Protein AF-0000000068816565 (afdb_homodimer)

Radius of gyration: 30.79 Å; Cα contacts (8 Å, |Δi|>4): 2096; chains: 2; bounding box: 56×93×78 Å

pLDDT: mean 92.52, std 12.9, range [24.89, 98.94]

Foldseek 3Di:
DCLQFAQDFPAPPPPPDDDLFFKDFFADPDDFDFAFPLVLLVVLCVVFVQAWAEAEAVVRDIDGSVRLNLLLLLLLLLCVVLPDAAAAEEEEQFFDDVLSVSPLNNCRLNNYAYEQDHNVDALVLVLCSCAQFLHAEYEHEADDDPDGPLVRVCVQQVCQQVADAQQRDDPSRRSYRAYEYDDPDDGHNHHHSVCSSNVGDPVSSVVSVVCSVVHGQQDFHYWYWDQDPVGGTFTFTAGSSLQLRQLCQLLVQQVLQVDAFEEEEQDTLSDLCNSRNNSNVCSNNVHYYYYQDRHHDLVSSLVRCQPVVGQEYEDEQVSLVVNLVVCVVVVDDGAHAEYEYEDDAHALVSVVSSCVRNVYNYYKYFYDDVQLSGGQAIAGPPDDSCQRRSHNHHGTHRKMKFFAAPVRHGHGNSDGGWMKMAGPSGTPARNPCPPVRCVQAPPVRIGTPD/DCLQFAQDQPAPPPPPDDDLFFKDFFADPDDFDFAFPLVLLVVLCVVFVQFWAEAEAVVRDIDGSVRLNLLLLLLLLLCVVLPDAAAAEEEEQFFDDPLSVSPLNNCRLNNYAYEQDHNVDALVLVLCSCAQFLHAEYEHEADDDPDGPLVRVCVQQVCQQVADAQQRDDPSRRSYRAYEYDDPDDGHNHHHSVCSSNVDDPVSSVVSVVCSVVHGQQDFHYWYWDQDPVGGTFTFTAGSSLQLRQLCQLLVQQVLQVDAFEEEEQDTLSDLCNSRNNNNNCSNNVHYYYYQDRHHDLVSSLVCCQPVVGQEYEDEQVSLVVNLVVCVVVVDPGAHAEYEYEDDAHALVSVVSSCVRNVYNYYKYFYDDVQLSGGQAIAGPPDDSCQRRSHNHHGTHRKMKFFAAPVRHGHGNSDGGWIKMAGPSGTPARNPCPPVRCVQAPPVRIGTPD

Nearest PDB structures (foldseek):
  9be3-assembly1_A  TM=8.453E-01  e=1.789E-25  Brevibacillus parabrevis
  9be3-assembly2_B  TM=8.652E-01  e=3.534E-25  Brevibacillus parabrevis
  9be4-assembly1_A  TM=8.388E-01  e=1.379E-24  Brevibacillus parabrevis
  6mg0-assembly2_A  TM=8.405E-01  e=5.383E-24  Brevibacillus parabrevis
  6mfz-assembly1_A  TM=8.220E-01  e=3.281E-24  Brevibacillus parabrevis

Solvent-accessible surface area (backbone atoms only — not comparable to full-atom values): 44744 Å² total; per-residue (Å²): 126,72,39,68,59,66,42,63,68,63,65,78,67,64,71,84,74,80,60,68,45,29,63,49,49,33,44,41,78,65,59,76,59,93,34,30,54,33,54,42,48,51,52,29,23,74,76,38,26,82,42,54,36,38,32,32,59,71,72,72,45,76,36,27,28,48,53,45,54,49,51,11,30,27,30,22,26,17,44,40,74,73,71,48,49,72,65,41,29,34,30,40,36,41,57,47,43,71,66,52,55,39,48,56,45,7,29,41,43,46,35,24,16,38,31,37,33,69,58,82,58,49,44,70,56,47,43,45,55,36,56,64,71,43,24,32,30,35,40,28,40,40,74,54,92,91,40,48,45,62,61,37,48,36,70,56,34,75,63,36,68,78,29,52,57,62,56,47,81,40,86,75,38,68,52,35,27,33,37,30,30,53,48,96,60,86,50,68,30,36,36,38,41,69,53,37,40,61,64,43,52,71,69,46,28,51,47,35,69,71,45,48,76,74,46,59,22,73,39,66,30,41,31,38,70,39,86,40,94,85,68,66,63,41,40,31,25,26,24,21,30,25,36,43,43,47,6,40,53,51,21,50,45,70,48,38,78,75,47,92,42,30,32,34,47,53,52,55,50,56,40,41,63,18,49,20,67,42,50,29,10,26,42,67,55,56,25,21,38,31,31,32,41,49,57,79,46,56,69,43,41,54,48,39,35,45,77,67,58,20,35,31,37,42,32,34,46,68,53,46,54,52,35,40,54,50,35,70,72,63,61,69,89,52,70,28,38,36,36,40,33,28,93,52,84,49,50,56,66,57,49,53,46,42,34,63,67,50,42,35,78,43,67,36,28,41,33,64,39,66,54,34,40,28,65,50,21,27,31,55,80,81,54,49,71,62,53,29,28,75,32,55,27,28,73,28,79,54,27,32,38,36,29,20,43,99,84,64,37,69,30,46,60,59,49,75,32,42,49,32,37,36,46,77,30,46,35,49,37,32,56,94,34,66,67,63,28,47,73,33,35,45,64,79,52,38,33,56,69,106,126,73,39,69,59,66,40,62,67,63,64,78,68,62,76,84,75,80,62,68,44,29,62,48,49,34,45,42,80,64,58,76,59,93,34,30,54,33,54,42,50,51,54,29,23,74,76,36,26,83,42,55,36,37,33,30,60,71,72,71,45,73,36,25,29,48,53,45,53,49,53,12,30,26,30,21,26,18,44,40,75,73,73,49,50,73,65,41,29,34,30,41,36,41,59,47,44,71,65,52,54,38,49,55,46,7,30,41,43,47,35,25,17,39,31,38,34,68,59,78,59,49,45,70,54,47,44,45,56,35,56,62,71,43,25,31,31,35,40,30,41,40,73,54,91,92,40,48,45,60,61,37,48,35,70,56,35,75,61,34,66,78,28,54,57,62,57,44,81,41,85,73,39,69,52,34,27,32,39,30,29,53,48,96,60,86,49,68,30,35,37,40,40,70,54,38,39,61,64,44,53,70,68,47,27,50,47,36,69,71,45,48,77,74,47,56,22,74,39,67,30,41,31,39,70,39,87,41,95,85,68,66,64,42,38,30,24,25,24,20,29,24,38,44,42,47,6,38,55,51,22,50,44,68,46,36,78,76,48,91,41,30,32,34,47,54,52,55,50,56,38,40,63,18,49,20,67,43,48,28,10,27,44,67,53,58,25,23,40,32,32,32,40,51,56,78,46,56,69,43,41,53,50,39,34,44,77,69,57,20,36,29,36,41,34,35,45,69,53,46,56,51,37,40,54,49,36,70,73,64,60,69,89,53,70,28,37,37,37,40,34,27,95,53,85,48,49,54,67,56,49,54,46,41,34,63,66,49,43,35,78,43,67,37,29,40,34,64,40,65,52,33,40,30,64,49,23,26,29,56,79,81,54,50,72,61,52,29,26,76,32,57,28,28,71,27,79,54,27,33,38,35,28,19,43,98,85,64,37,69,30,47,61,60,50,76,32,41,50,31,38,35,47,77,29,47,35,49,36,30,56,93,34,67,66,65,28,47,74,34,34,43,63,79,53,38,32,56,69,107

Structure (mmCIF, N/CA/C/O backbone):
data_AF-0000000068816565-model_v1
#
loop_
_entity.id
_entity.type
_entity.pdbx_description
1 polymer 'Medium-chain acyl-CoA ligase ACSF2, mitochondrial'
#
loop_
_atom_site.group_PDB
_atom_site.id
_atom_site.type_symbol
_atom_site.label_atom_id
_atom_site.label_alt_id
_atom_site.label_comp_id
_atom_site.label_asym_id
_atom_site.label_entity_id
_atom_site.label_seq_id
_atom_site.pdbx_PDB_ins_code
_atom_site.Cartn_x
_atom_site.Cartn_y
_atom_site.Cartn_z
_atom_site.occupancy
_atom_site.B_iso_or_equiv
_atom_site.auth_seq_id
_atom_site.auth_comp_id
_atom_site.auth_asym_id
_atom_site.auth_atom_id
_atom_site.pdbx_PDB_model_num
ATOM 1 N N . MET A 1 1 ? 22 13.539 -1.421 1 24.89 1 MET A N 1
ATOM 2 C CA . MET A 1 1 ? 23.062 13.352 -0.451 1 24.89 1 MET A CA 1
ATOM 3 C C . MET A 1 1 ? 22.641 12.414 0.671 1 24.89 1 MET A C 1
ATOM 5 O O . MET A 1 1 ? 23.391 12.164 1.606 1 24.89 1 MET A O 1
ATOM 9 N N . TYR A 1 2 ? 21.297 12.352 0.834 1 29.38 2 TYR A N 1
ATOM 10 C CA . TYR A 1 2 ? 20.844 11.594 1.995 1 29.38 2 TYR A CA 1
ATOM 11 C C . TYR A 1 2 ? 21.062 10.094 1.785 1 29.38 2 TYR A C 1
ATOM 13 O O . TYR A 1 2 ? 20.531 9.273 2.543 1 29.38 2 TYR A O 1
ATOM 21 N N . CYS A 1 3 ? 21.703 9.789 0.727 1 33.59 3 CYS A N 1
ATOM 22 C CA . CYS A 1 3 ? 21.969 8.398 0.394 1 33.59 3 CYS A CA 1
ATOM 23 C C . CYS A 1 3 ? 22.703 7.695 1.532 1 33.59 3 CYS A C 1
ATOM 25 O O . CYS A 1 3 ? 22.703 6.465 1.604 1 33.59 3 CYS A O 1
ATOM 27 N N . ASN A 1 4 ? 23.516 8.508 2.141 1 32.5 4 ASN A N 1
ATOM 28 C CA . ASN A 1 4 ? 24.453 7.859 3.043 1 32.5 4 ASN A CA 1
ATOM 29 C C . ASN A 1 4 ? 23.781 7.418 4.34 1 32.5 4 ASN A C 1
ATOM 31 O O . ASN A 1 4 ? 24.453 6.984 5.277 1 32.5 4 ASN A O 1
ATOM 35 N N . LEU A 1 5 ? 22.656 7.863 4.523 1 35.34 5 LEU A N 1
ATOM 36 C CA . LEU A 1 5 ? 22.188 7.773 5.902 1 35.34 5 LEU A CA 1
ATOM 37 C C . LEU A 1 5 ? 21.766 6.344 6.246 1 35.34 5 LEU A C 1
ATOM 39 O O . LEU A 1 5 ? 21.672 5.988 7.422 1 35.34 5 LEU A O 1
ATOM 43 N N . ILE A 1 6 ? 21.297 5.531 5.309 1 38.72 6 ILE A N 1
ATOM 44 C CA . ILE A 1 6 ? 20.625 4.363 5.867 1 38.72 6 ILE A CA 1
ATOM 45 C C . ILE A 1 6 ? 21.656 3.25 6.105 1 38.72 6 ILE A C 1
ATOM 47 O O . ILE A 1 6 ? 21.797 2.35 5.277 1 38.72 6 ILE A O 1
ATOM 51 N N . ARG A 1 7 ? 22.859 3.584 6.43 1 38 7 ARG A N 1
ATOM 52 C CA . ARG A 1 7 ? 23.797 2.475 6.547 1 38 7 ARG A CA 1
ATOM 53 C C . ARG A 1 7 ? 23.312 1.462 7.586 1 38 7 ARG A C 1
ATOM 55 O O . ARG A 1 7 ? 23.547 0.26 7.434 1 38 7 ARG A O 1
ATOM 62 N N . ASN A 1 8 ? 22.875 2.039 8.758 1 40.06 8 ASN A N 1
ATOM 63 C CA . ASN A 1 8 ? 22.641 1.065 9.82 1 40.06 8 ASN A CA 1
ATOM 64 C C . ASN A 1 8 ? 21.188 1.037 10.25 1 40.06 8 ASN A C 1
ATOM 66 O O . ASN A 1 8 ? 20.75 1.881 11.031 1 40.06 8 ASN A O 1
ATOM 70 N N . ILE A 1 9 ? 20.453 0.573 9.375 1 41.56 9 ILE A N 1
ATOM 71 C CA . ILE A 1 9 ? 19.094 0.316 9.844 1 41.56 9 ILE A CA 1
ATOM 72 C C . ILE A 1 9 ? 19.109 -0.759 10.93 1 41.56 9 ILE A C 1
ATOM 74 O O . ILE A 1 9 ? 19.547 -1.886 10.688 1 41.56 9 ILE A O 1
ATOM 78 N N . ASN A 1 10 ? 19.141 -0.291 12.172 1 40.81 10 ASN A N 1
ATOM 79 C CA . ASN A 1 10 ? 19.031 -1.269 13.25 1 40.81 10 ASN A CA 1
ATOM 80 C C . ASN A 1 10 ? 17.688 -2.01 13.195 1 40.81 10 ASN A C 1
ATOM 82 O O . ASN A 1 10 ? 16.641 -1.41 13.398 1 40.81 10 ASN A O 1
ATOM 86 N N . THR A 1 11 ? 17.531 -2.965 12.484 1 42.38 11 THR A N 1
ATOM 87 C CA . THR A 1 11 ? 16.344 -3.812 12.406 1 42.38 11 THR A CA 1
ATOM 88 C C . THR A 1 11 ? 16.172 -4.621 13.688 1 42.38 11 THR A C 1
ATOM 90 O O . THR A 1 11 ? 17.078 -5.363 14.086 1 42.38 11 THR A O 1
ATOM 93 N N . SER A 1 12 ? 15.5 -4.051 14.625 1 40.47 12 SER A N 1
ATOM 94 C CA . SER A 1 12 ? 15.117 -5.027 15.641 1 40.47 12 SER A CA 1
ATOM 95 C C . SER A 1 12 ? 14.727 -6.359 15 1 40.47 12 SER A C 1
ATOM 97 O O . SER A 1 12 ? 13.891 -6.398 14.102 1 40.47 12 SER A O 1
ATOM 99 N N . LYS A 1 13 ? 15.555 -7.32 15.07 1 39.81 13 LYS A N 1
ATOM 100 C CA . LYS A 1 13 ? 15.523 -8.664 14.5 1 39.81 13 LYS A CA 1
ATOM 101 C C . LYS A 1 13 ? 14.188 -9.352 14.766 1 39.81 13 LYS A C 1
ATOM 103 O O . LYS A 1 13 ? 13.891 -9.719 15.898 1 39.81 13 LYS A O 1
ATOM 108 N N . SER A 1 14 ? 13.195 -8.82 14.328 1 39.91 14 SER A N 1
ATOM 109 C CA . SER A 1 14 ? 12.305 -9.977 14.367 1 39.91 14 SER A CA 1
ATOM 110 C C . SER A 1 14 ? 12.984 -11.211 13.781 1 39.91 14 SER A C 1
ATOM 112 O O . SER A 1 14 ? 13.43 -11.195 12.633 1 39.91 14 SER A O 1
ATOM 114 N N . LYS A 1 15 ? 13.492 -12.156 14.531 1 47.47 15 LYS A N 1
ATOM 115 C CA . LYS A 1 15 ? 14.352 -13.328 14.43 1 47.47 15 LYS A CA 1
ATOM 116 C C . LYS A 1 15 ? 13.953 -14.203 13.242 1 47.47 15 LYS A C 1
ATOM 118 O O . LYS A 1 15 ? 14.766 -14.984 12.734 1 47.47 15 LYS A O 1
ATOM 123 N N . LYS A 1 16 ? 12.766 -13.984 12.812 1 51.34 16 LYS A N 1
ATOM 124 C CA . LYS A 1 16 ? 12.5 -15.234 12.102 1 51.34 16 LYS A CA 1
ATOM 125 C C . LYS A 1 16 ? 13.031 -15.172 10.672 1 51.34 16 LYS A C 1
ATOM 127 O O . LYS A 1 16 ? 13.352 -16.203 10.078 1 51.34 16 LYS A O 1
ATOM 132 N N . PHE A 1 17 ? 13.062 -13.812 9.977 1 54.78 17 PHE A N 1
ATOM 133 C CA . PHE A 1 17 ? 13.57 -13.875 8.609 1 54.78 17 PHE A CA 1
ATOM 134 C C . PHE A 1 17 ? 14.812 -13.008 8.461 1 54.78 17 PHE A C 1
ATOM 136 O O . PHE A 1 17 ? 14.719 -11.828 8.125 1 54.78 17 PHE A O 1
ATOM 143 N N . SER A 1 18 ? 15.906 -13.43 9.047 1 56.66 18 SER A N 1
ATOM 144 C CA . SER A 1 18 ? 17.141 -12.664 8.992 1 56.66 18 SER A CA 1
ATOM 145 C C . SER A 1 18 ? 17.688 -12.602 7.57 1 56.66 18 SER A C 1
ATOM 147 O O . SER A 1 18 ? 17.734 -13.609 6.871 1 56.66 18 SER A O 1
ATOM 149 N N . SER A 1 19 ? 17.484 -11.453 6.875 1 66.44 19 SER A N 1
ATOM 150 C CA . SER A 1 19 ? 18.078 -11.289 5.551 1 66.44 19 SER A CA 1
ATOM 151 C C . SER A 1 19 ? 19.312 -10.391 5.594 1 66.44 19 SER A C 1
ATOM 153 O O . SER A 1 19 ? 19.391 -9.484 6.426 1 66.44 19 SER A O 1
ATOM 155 N N . THR A 1 20 ? 20.328 -10.82 4.816 1 79.44 20 THR A N 1
ATOM 156 C CA . THR A 1 20 ? 21.516 -10 4.633 1 79.44 20 THR A CA 1
ATOM 157 C C . THR A 1 20 ? 21.219 -8.805 3.734 1 79.44 20 THR A C 1
ATOM 159 O O . THR A 1 20 ? 22 -7.852 3.67 1 79.44 20 THR A O 1
ATOM 162 N N . LEU A 1 21 ? 20 -8.852 3.184 1 85.56 21 LEU A N 1
ATOM 163 C CA . LEU A 1 21 ? 19.625 -7.777 2.271 1 85.56 21 LEU A CA 1
ATOM 164 C C . LEU A 1 21 ? 18.984 -6.621 3.027 1 85.56 21 LEU A C 1
ATOM 166 O O . LEU A 1 21 ? 18.453 -6.812 4.129 1 85.56 21 LEU A O 1
ATOM 170 N N . SER A 1 22 ? 19.078 -5.418 2.42 1 90.38 22 SER A N 1
ATOM 171 C CA . SER A 1 22 ? 18.578 -4.184 3.014 1 90.38 22 SER A CA 1
ATOM 172 C C . SER A 1 22 ? 17.078 -4.035 2.783 1 90.38 22 SER A C 1
ATOM 174 O O . SER A 1 22 ? 16.641 -3.143 2.051 1 90.38 22 SER A O 1
ATOM 176 N N . TYR A 1 23 ? 16.328 -4.832 3.359 1 93.44 23 TYR A N 1
ATOM 177 C CA . TYR A 1 23 ? 14.859 -4.797 3.373 1 93.44 23 TYR A CA 1
ATOM 178 C C . TYR A 1 23 ? 14.328 -4.977 4.789 1 93.44 23 TYR A C 1
ATOM 180 O O . TYR A 1 23 ? 14.828 -5.809 5.547 1 93.44 23 TYR A O 1
ATOM 188 N N . VAL A 1 24 ? 13.344 -4.098 5.148 1 93.5 24 VAL A N 1
ATOM 189 C CA . VAL A 1 24 ? 12.719 -4.211 6.461 1 93.5 24 VAL A CA 1
ATOM 190 C C . VAL A 1 24 ? 11.219 -3.93 6.348 1 93.5 24 VAL A C 1
ATOM 192 O O . VAL A 1 24 ? 10.805 -3.037 5.602 1 93.5 24 VAL A O 1
ATOM 195 N N . HIS A 1 25 ? 10.406 -4.738 6.879 1 94.44 25 HIS A N 1
ATOM 196 C CA . HIS A 1 25 ? 8.984 -4.508 7.121 1 94.44 25 HIS A CA 1
ATOM 197 C C . HIS A 1 25 ? 8.672 -4.516 8.617 1 94.44 25 HIS A C 1
ATOM 199 O O . HIS A 1 25 ? 8.93 -5.508 9.305 1 94.44 25 HIS A O 1
ATOM 205 N N . ASN A 1 26 ? 8.117 -3.371 9.125 1 94.31 26 ASN A N 1
ATOM 206 C CA . ASN A 1 26 ? 7.836 -3.256 10.555 1 94.31 26 ASN A CA 1
ATOM 207 C C . ASN A 1 26 ? 6.336 -3.26 10.836 1 94.31 26 ASN A C 1
ATOM 209 O O . ASN A 1 26 ? 5.758 -2.225 11.172 1 94.31 26 ASN A O 1
ATOM 213 N N . PRO A 1 27 ? 5.738 -4.434 10.773 1 93.44 27 PRO A N 1
ATOM 214 C CA . PRO A 1 27 ? 4.324 -4.508 11.141 1 93.44 27 PRO A CA 1
ATOM 215 C C . PRO A 1 27 ? 4.105 -4.551 12.656 1 93.44 27 PRO A C 1
ATOM 217 O O . PRO A 1 27 ? 4.934 -5.098 13.383 1 93.44 27 PRO A O 1
ATOM 220 N N . VAL A 1 28 ? 3.104 -3.885 13.117 1 92.88 28 VAL A N 1
ATOM 221 C CA . VAL A 1 28 ? 2.717 -3.959 14.523 1 92.88 28 VAL A CA 1
ATOM 222 C C . VAL A 1 28 ? 1.26 -4.402 14.633 1 92.88 28 VAL A C 1
ATOM 224 O O . VAL A 1 28 ? 0.487 -4.262 13.68 1 92.88 28 VAL A O 1
ATOM 227 N N . ASN A 1 29 ? 0.859 -4.953 15.805 1 92.25 29 ASN A N 1
ATOM 228 C CA . ASN A 1 29 ? -0.502 -5.43 16.016 1 92.25 29 ASN A CA 1
ATOM 229 C C . ASN A 1 29 ? -1.449 -4.281 16.359 1 92.25 29 ASN A C 1
ATOM 231 O O . ASN A 1 29 ? -2.285 -4.41 17.266 1 92.25 29 ASN A O 1
ATOM 235 N N . LEU A 1 30 ? -1.29 -3.143 15.922 1 93.81 30 LEU A N 1
ATOM 236 C CA . LEU A 1 30 ? -2.166 -1.983 16.062 1 93.81 30 LEU A CA 1
ATOM 237 C C . LEU A 1 30 ? -2.705 -1.546 14.703 1 93.81 30 LEU A C 1
ATOM 239 O O . LEU A 1 30 ? -1.938 -1.132 13.828 1 93.81 30 LEU A O 1
ATOM 243 N N . PRO A 1 31 ? -3.971 -1.612 14.539 1 95.5 31 PRO A N 1
ATOM 244 C CA . PRO A 1 31 ? -4.543 -1.288 13.227 1 95.5 31 PRO A CA 1
ATOM 245 C C . PRO A 1 31 ? -4.527 0.21 12.93 1 95.5 31 PRO A C 1
ATOM 247 O O . PRO A 1 31 ? -4.52 1.026 13.859 1 95.5 31 PRO A O 1
ATOM 250 N N . LEU A 1 32 ? -4.508 0.566 11.688 1 96.88 32 LEU A N 1
ATOM 251 C CA . LEU A 1 32 ? -4.719 1.939 11.242 1 96.88 32 LEU A CA 1
ATOM 252 C C . LEU A 1 32 ? -6.168 2.365 11.469 1 96.88 32 LEU A C 1
ATOM 254 O O . LEU A 1 32 ? -7.059 1.52 11.57 1 96.88 32 LEU A O 1
ATOM 258 N N . ARG A 1 33 ? -6.387 3.641 11.539 1 95.88 33 ARG A N 1
ATOM 259 C CA . ARG A 1 33 ? -7.723 4.156 11.828 1 95.88 33 ARG A CA 1
ATOM 260 C C . ARG A 1 33 ? -8.266 4.961 10.656 1 95.88 33 ARG A C 1
ATOM 262 O O . ARG A 1 33 ? -7.57 5.82 10.109 1 95.88 33 ARG A O 1
ATOM 269 N N . PRO A 1 34 ? -9.492 4.688 10.273 1 95.88 34 PRO A N 1
ATOM 270 C CA . PRO A 1 34 ? -10.117 5.418 9.172 1 95.88 34 PRO A CA 1
ATOM 271 C C . PRO A 1 34 ? -10.789 6.711 9.625 1 95.88 34 PRO A C 1
ATOM 273 O O . PRO A 1 34 ? -12.016 6.84 9.547 1 95.88 34 PRO A O 1
ATOM 276 N N . LEU A 1 35 ? -10 7.715 9.938 1 97.19 35 LEU A N 1
ATOM 277 C CA . LEU A 1 35 ? -10.516 8.969 10.469 1 97.19 35 LEU A CA 1
ATOM 278 C C . LEU A 1 35 ? -10.047 10.148 9.633 1 97.19 35 LEU A C 1
ATOM 280 O O . LEU A 1 35 ? -8.945 10.125 9.078 1 97.19 35 LEU A O 1
ATOM 284 N N . THR A 1 36 ? -10.906 11.117 9.547 1 98.25 36 THR A N 1
ATOM 285 C CA . THR A 1 36 ? -10.453 12.422 9.078 1 98.25 36 THR A CA 1
ATOM 286 C C . THR A 1 36 ? -9.836 13.227 10.219 1 98.25 36 THR A C 1
ATOM 288 O O . THR A 1 36 ? -10.047 12.914 11.391 1 98.25 36 THR A O 1
ATOM 291 N N . VAL A 1 37 ? -9.133 14.227 9.852 1 98.81 37 VAL A N 1
ATOM 292 C CA . VAL A 1 37 ? -8.57 15.125 10.852 1 98.81 37 VAL A CA 1
ATOM 293 C C . VAL A 1 37 ? -9.695 15.773 11.656 1 98.81 37 VAL A C 1
ATOM 295 O O . VAL A 1 37 ? -9.57 15.977 12.867 1 98.81 37 VAL A O 1
ATOM 298 N N . GLY A 1 38 ? -10.781 16.156 10.984 1 98.75 38 GLY A N 1
ATOM 299 C CA . GLY A 1 38 ? -11.945 16.703 11.664 1 98.75 38 GLY A CA 1
ATOM 300 C C . GLY A 1 38 ? -12.562 15.758 12.664 1 98.75 38 GLY A C 1
ATOM 301 O O . GLY A 1 38 ? -12.938 16.156 13.766 1 98.75 38 GLY A O 1
ATOM 302 N N . GLN A 1 39 ? -12.688 14.5 12.305 1 97.88 39 GLN A N 1
ATOM 303 C CA . GLN A 1 39 ? -13.211 13.484 13.203 1 97.88 39 GLN A CA 1
ATOM 304 C C . GLN A 1 39 ? -12.258 13.234 14.367 1 97.88 39 GLN A C 1
ATOM 306 O O . GLN A 1 39 ? -12.695 12.984 15.492 1 97.88 39 GLN A O 1
ATOM 311 N N . LEU A 1 40 ? -10.984 13.281 14.078 1 98.5 40 LEU A N 1
ATOM 312 C CA . LEU A 1 40 ? -9.992 13.133 15.141 1 98.5 40 LEU A CA 1
ATOM 313 C C . LEU A 1 40 ? -10.125 14.258 16.172 1 98.5 40 LEU A C 1
ATOM 315 O O . LEU A 1 40 ? -10.047 14.016 17.375 1 98.5 40 LEU A O 1
ATOM 319 N N . LEU A 1 41 ? -10.266 15.461 15.672 1 98.69 41 LEU A N 1
ATOM 320 C CA . LEU A 1 41 ? -10.484 16.594 16.562 1 98.69 41 LEU A CA 1
ATOM 321 C C . LEU A 1 41 ? -11.711 16.359 17.453 1 98.69 41 LEU A C 1
ATOM 323 O O . LEU A 1 41 ? -11.672 16.625 18.656 1 98.69 41 LEU A O 1
ATOM 327 N N . GLU A 1 42 ? -12.75 15.906 16.875 1 97.94 42 GLU A N 1
ATOM 328 C CA . GLU A 1 42 ? -13.961 15.609 17.625 1 97.94 42 GLU A CA 1
ATOM 329 C C . GLU A 1 42 ? -13.703 14.547 18.688 1 97.94 42 GLU A C 1
ATOM 331 O O . GLU A 1 42 ? -14.156 14.68 19.828 1 97.94 42 GLU A O 1
ATOM 336 N N . GLU A 1 43 ? -13.023 13.508 18.312 1 96.94 43 GLU A N 1
ATOM 337 C CA . GLU A 1 43 ? -12.672 12.453 19.266 1 96.94 43 GLU A CA 1
ATOM 338 C C . GLU A 1 43 ? -11.859 13.008 20.422 1 96.94 43 GLU A C 1
ATOM 340 O O . GLU A 1 43 ? -12.117 12.672 21.578 1 96.94 43 GLU A O 1
ATOM 345 N N . THR A 1 44 ? -10.906 13.836 20.109 1 98 44 THR A N 1
ATOM 346 C CA . THR A 1 44 ? -10.055 14.438 21.125 1 98 44 THR A CA 1
ATOM 347 C C . THR A 1 44 ? -10.875 15.344 22.047 1 98 44 THR A C 1
ATOM 349 O O . THR A 1 44 ? -10.688 15.336 23.266 1 98 44 THR A O 1
ATOM 352 N N . CYS A 1 45 ? -11.727 16.094 21.484 1 97.44 45 CYS A N 1
ATOM 353 C CA . CYS A 1 45 ? -12.594 16.969 22.25 1 97.44 45 CYS A CA 1
ATOM 354 C C . CYS A 1 45 ? -13.469 16.172 23.203 1 97.44 45 CYS A C 1
ATOM 356 O O . CYS A 1 45 ? -13.656 16.562 24.359 1 97.44 45 CYS A O 1
ATOM 358 N N . ASN A 1 46 ? -14.008 15.062 22.766 1 96.81 46 ASN A N 1
ATOM 359 C CA . ASN A 1 46 ? -14.859 14.219 23.594 1 96.81 46 ASN A CA 1
ATOM 360 C C . ASN A 1 46 ? -14.094 13.664 24.797 1 96.81 46 ASN A C 1
ATOM 362 O O . ASN A 1 46 ? -14.656 13.516 25.891 1 96.81 46 ASN A O 1
ATOM 366 N N . LYS A 1 47 ? -12.875 13.43 24.625 1 96 47 LYS A N 1
ATOM 367 C CA . LYS A 1 47 ? -12.055 12.812 25.672 1 96 47 LYS A CA 1
ATOM 368 C C . LYS A 1 47 ? -11.414 13.875 26.562 1 96 47 LYS A C 1
ATOM 370 O O . LYS A 1 47 ? -11.281 13.68 27.781 1 96 47 LYS A O 1
ATOM 375 N N . ASN A 1 48 ? -11.008 14.984 25.859 1 95.19 48 ASN A N 1
ATOM 376 C CA . ASN A 1 48 ? -10.18 15.977 26.531 1 95.19 48 ASN A CA 1
ATOM 377 C C . ASN A 1 48 ? -10.711 17.391 26.297 1 95.19 48 ASN A C 1
ATOM 379 O O . ASN A 1 48 ? -9.938 18.328 26.094 1 95.19 48 ASN A O 1
ATOM 383 N N . GLY A 1 49 ? -11.906 17.578 26.328 1 97.12 49 GLY A N 1
ATOM 384 C CA . GLY A 1 49 ? -12.531 18.812 25.906 1 97.12 49 GLY A CA 1
ATOM 385 C C . GLY A 1 49 ? -12.055 20.031 26.688 1 97.12 49 GLY A C 1
ATOM 386 O O . GLY A 1 49 ? -11.875 21.109 26.125 1 97.12 49 GLY A O 1
ATOM 387 N N . ASP A 1 50 ? -11.812 19.922 27.953 1 97.75 50 ASP A N 1
ATOM 388 C CA . ASP A 1 50 ? -11.477 21.047 28.828 1 97.75 50 ASP A CA 1
ATOM 389 C C . ASP A 1 50 ? -9.969 21.266 28.875 1 97.75 50 ASP A C 1
ATOM 391 O O . ASP A 1 50 ? -9.5 22.266 29.406 1 97.75 50 ASP A O 1
ATOM 395 N N . THR A 1 51 ? -9.297 20.344 28.344 1 98.25 51 THR A N 1
ATOM 396 C CA . THR A 1 51 ? -7.848 20.484 28.281 1 98.25 51 THR A CA 1
ATOM 397 C C . THR A 1 51 ? -7.453 21.578 27.281 1 98.25 51 THR A C 1
ATOM 399 O O . THR A 1 51 ? -8.055 21.688 26.203 1 98.25 51 THR A O 1
ATOM 402 N N . VAL A 1 52 ? -6.398 22.391 27.641 1 98.69 52 VAL A N 1
ATOM 403 C CA . VAL A 1 52 ? -5.879 23.391 26.734 1 98.69 52 VAL A CA 1
ATOM 404 C C . VAL A 1 52 ? -5.191 22.719 25.547 1 98.69 52 VAL A C 1
ATOM 406 O O . VAL A 1 52 ? -4.297 21.891 25.734 1 98.69 52 VAL A O 1
ATOM 409 N N . GLY A 1 53 ? -5.641 23.047 24.375 1 98.75 53 GLY A N 1
ATOM 410 C CA . GLY A 1 53 ? -5.062 22.422 23.188 1 98.75 53 GLY A CA 1
ATOM 411 C C . GLY A 1 53 ? -3.959 23.266 22.562 1 98.75 53 GLY A C 1
ATOM 412 O O . GLY A 1 53 ? -3.064 22.719 21.906 1 98.75 53 GLY A O 1
ATOM 413 N N . ILE A 1 54 ? -4.086 24.625 22.734 1 98.88 54 ILE A N 1
ATOM 414 C CA . ILE A 1 54 ? -3.07 25.484 22.125 1 98.88 54 ILE A CA 1
ATOM 415 C C . ILE A 1 54 ? -2.916 26.75 22.938 1 98.88 54 ILE A C 1
ATOM 417 O O . ILE A 1 54 ? -3.902 27.297 23.438 1 98.88 54 ILE A O 1
ATOM 421 N N . ILE A 1 55 ? -1.738 27.156 23.141 1 98.88 55 ILE A N 1
ATOM 422 C CA . ILE A 1 55 ? -1.362 28.406 23.766 1 98.88 55 ILE A CA 1
ATOM 423 C C . ILE A 1 55 ? -0.493 29.234 22.812 1 98.88 55 ILE A C 1
ATOM 425 O O . ILE A 1 55 ? 0.533 28.734 22.328 1 98.88 55 ILE A O 1
ATOM 429 N N . SER A 1 56 ? -0.896 30.391 22.453 1 98.75 56 SER A N 1
ATOM 430 C CA . SER A 1 56 ? -0.037 31.344 21.75 1 98.75 56 SER A CA 1
ATOM 431 C C . SER A 1 56 ? 0.491 32.406 22.688 1 98.75 56 SER A C 1
ATOM 433 O O . SER A 1 56 ? -0.24 33.344 23.047 1 98.75 56 SER A O 1
ATOM 435 N N . CYS A 1 57 ? 1.707 32.344 22.984 1 98.62 57 CYS A N 1
ATOM 436 C CA . CYS A 1 57 ? 2.301 33.281 23.938 1 98.62 57 CYS A CA 1
ATOM 437 C C . CYS A 1 57 ? 2.326 34.688 23.375 1 98.62 57 CYS A C 1
ATOM 439 O O . CYS A 1 57 ? 1.964 35.625 24.078 1 98.62 57 CYS A O 1
ATOM 441 N N . HIS A 1 58 ? 2.688 34.844 22.156 1 97.31 58 HIS A N 1
ATOM 442 C CA . HIS A 1 58 ? 2.863 36.188 21.562 1 97.31 58 HIS A CA 1
ATOM 443 C C . HIS A 1 58 ? 1.517 36.844 21.266 1 97.31 58 HIS A C 1
ATOM 445 O O . HIS A 1 58 ? 1.437 38.062 21.109 1 97.31 58 HIS A O 1
ATOM 451 N N . GLN A 1 59 ? 0.49 36.031 21.188 1 97.38 59 GLN A N 1
ATOM 452 C CA . GLN A 1 59 ? -0.844 36.562 20.984 1 97.38 59 GLN A CA 1
ATOM 453 C C . GLN A 1 59 ? -1.631 36.625 22.281 1 97.38 59 GLN A C 1
ATOM 455 O O . GLN A 1 59 ? -2.771 37.094 22.312 1 97.38 59 GLN A O 1
ATOM 460 N N . ASN A 1 60 ? -1.119 36.156 23.312 1 97.81 60 ASN A N 1
ATOM 461 C CA . ASN A 1 60 ? -1.749 36.094 24.625 1 97.81 60 ASN A CA 1
ATOM 462 C C . ASN A 1 60 ? -3.125 35.438 24.562 1 97.81 60 ASN A C 1
ATOM 464 O O . ASN A 1 60 ? -4.113 36 25.016 1 97.81 60 ASN A O 1
ATOM 468 N N . GLN A 1 61 ? -3.115 34.25 23.969 1 97.88 61 GLN A N 1
ATOM 469 C CA . GLN A 1 61 ? -4.355 33.5 23.797 1 97.88 61 GLN A CA 1
ATOM 470 C C . GLN A 1 61 ? -4.164 32.031 24.172 1 97.88 61 GLN A C 1
ATOM 472 O O . GLN A 1 61 ? -3.088 31.469 23.969 1 97.88 61 GLN A O 1
ATOM 477 N N . LYS A 1 62 ? -5.141 31.453 24.766 1 98.25 62 LYS A N 1
ATOM 478 C CA . LYS A 1 62 ? -5.223 30.031 25.094 1 98.25 62 LYS A CA 1
ATOM 479 C C . LYS A 1 62 ? -6.594 29.453 24.734 1 98.25 62 LYS A C 1
ATOM 481 O O . LYS A 1 62 ? -7.617 30.094 25 1 98.25 62 LYS A O 1
ATOM 486 N N . LEU A 1 63 ? -6.605 28.312 24.141 1 98.75 63 LEU A N 1
ATOM 487 C CA . LEU A 1 63 ? -7.867 27.672 23.766 1 98.75 63 LEU A CA 1
ATOM 488 C C . LEU A 1 63 ? -7.898 26.219 24.219 1 98.75 63 LEU A C 1
ATOM 490 O O . LEU A 1 63 ? -6.922 25.484 24.047 1 98.75 63 LEU A O 1
ATOM 494 N N . THR A 1 64 ? -9.023 25.828 24.844 1 98.81 64 THR A N 1
ATOM 495 C CA . THR A 1 64 ? -9.281 24.422 25.125 1 98.81 64 THR A CA 1
ATOM 496 C C . THR A 1 64 ? -9.711 23.688 23.859 1 98.81 64 THR A C 1
ATOM 498 O O . THR A 1 64 ? -10.055 24.312 22.859 1 98.81 64 THR A O 1
ATOM 501 N N . PHE A 1 65 ? -9.719 22.391 23.906 1 98.81 65 PHE A N 1
ATOM 502 C CA . PHE A 1 65 ? -10.156 21.625 22.75 1 98.81 65 PHE A CA 1
ATOM 503 C C . PHE A 1 65 ? -11.625 21.906 22.438 1 98.81 65 PHE A C 1
ATOM 505 O O . PHE A 1 65 ? -12.023 21.906 21.281 1 98.81 65 PHE A O 1
ATOM 512 N N . ASN A 1 66 ? -12.445 22.156 23.453 1 98.69 66 ASN A N 1
ATOM 513 C CA . ASN A 1 66 ? -13.836 22.547 23.234 1 98.69 66 ASN A CA 1
ATOM 514 C C . ASN A 1 66 ? -13.922 23.859 22.453 1 98.69 66 ASN A C 1
ATOM 516 O O . ASN A 1 66 ? -14.727 23.984 21.531 1 98.69 66 ASN A O 1
ATOM 520 N N . GLU A 1 67 ? -13.117 24.781 22.859 1 98.75 67 GLU A N 1
ATOM 521 C CA . GLU A 1 67 ? -13.109 26.078 22.172 1 98.75 67 GLU A CA 1
ATOM 522 C C . GLU A 1 67 ? -12.547 25.938 20.766 1 98.75 67 GLU A C 1
ATOM 524 O O . GLU A 1 67 ? -13.016 26.609 19.828 1 98.75 67 GLU A O 1
ATOM 529 N N . ILE A 1 68 ? -11.57 25.094 20.609 1 98.81 68 ILE A N 1
ATOM 530 C CA . ILE A 1 68 ? -10.938 24.875 19.312 1 98.81 68 ILE A CA 1
ATOM 531 C C . ILE A 1 68 ? -11.961 24.328 18.328 1 98.81 68 ILE A C 1
ATOM 533 O O . ILE A 1 68 ? -12.117 24.859 17.219 1 98.81 68 ILE A O 1
ATOM 537 N N . ILE A 1 69 ? -12.68 23.297 18.703 1 98.75 69 ILE A N 1
ATOM 538 C CA . ILE A 1 69 ? -13.609 22.672 17.766 1 98.75 69 ILE A CA 1
ATOM 539 C C . ILE A 1 69 ? -14.758 23.641 17.469 1 98.75 69 ILE A C 1
ATOM 541 O O . ILE A 1 69 ? -15.281 23.672 16.344 1 98.75 69 ILE A O 1
ATOM 545 N N . TYR A 1 70 ? -15.164 24.391 18.422 1 98.38 70 TYR A N 1
ATOM 546 C CA . TYR A 1 70 ? -16.219 25.375 18.203 1 98.38 70 TYR A CA 1
ATOM 547 C C . TYR A 1 70 ? -15.789 26.438 17.203 1 98.38 70 TYR A C 1
ATOM 549 O O . TYR A 1 70 ? -16.516 26.75 16.266 1 98.38 70 TYR A O 1
ATOM 557 N N . ARG A 1 71 ? -14.625 27.047 17.406 1 98.56 71 ARG A N 1
ATOM 558 C CA . ARG A 1 71 ? -14.094 28.047 16.484 1 98.56 71 ARG A CA 1
ATOM 559 C C . ARG A 1 71 ? -13.859 27.453 15.094 1 98.56 71 ARG A C 1
ATOM 561 O O . ARG A 1 71 ? -14.055 28.141 14.086 1 98.56 71 ARG A O 1
ATOM 568 N N . ALA A 1 72 ? -13.359 26.219 15.102 1 98.81 72 ALA A N 1
ATOM 569 C CA . ALA A 1 72 ? -13.164 25.547 13.828 1 98.81 72 ALA A CA 1
ATOM 570 C C . ALA A 1 72 ? -14.477 25.391 13.07 1 98.81 72 ALA A C 1
ATOM 572 O O . ALA A 1 72 ? -14.539 25.672 11.867 1 98.81 72 ALA A O 1
ATOM 573 N N . ASP A 1 73 ? -15.539 24.969 13.781 1 98.81 73 ASP A N 1
ATOM 574 C CA . ASP A 1 73 ? -16.844 24.812 13.148 1 98.81 73 ASP A CA 1
ATOM 575 C C . ASP A 1 73 ? -17.422 26.172 12.727 1 98.81 73 ASP A C 1
ATOM 577 O O . ASP A 1 73 ? -18.062 26.266 11.68 1 98.81 73 ASP A O 1
ATOM 581 N N . GLN A 1 74 ? -17.203 27.219 13.516 1 98.75 74 GLN A N 1
ATOM 582 C CA . GLN A 1 74 ? -17.609 28.562 13.141 1 98.75 74 GLN A CA 1
ATOM 583 C C . GLN A 1 74 ? -16.938 29 11.844 1 98.75 74 GLN A C 1
ATOM 585 O O . GLN A 1 74 ? -17.625 29.438 10.914 1 98.75 74 GLN A O 1
ATOM 590 N N . LEU A 1 75 ? -15.648 28.875 11.828 1 98.81 75 LEU A N 1
ATOM 591 C CA . LEU A 1 75 ? -14.906 29.297 10.641 1 98.81 75 LEU A CA 1
ATOM 592 C C . LEU A 1 75 ? -15.289 28.438 9.438 1 98.81 75 LEU A C 1
ATOM 594 O O . LEU A 1 75 ? -15.414 28.953 8.32 1 98.81 75 LEU A O 1
ATOM 598 N N . ALA A 1 76 ? -15.422 27.094 9.633 1 98.88 76 ALA A N 1
ATOM 599 C CA . ALA A 1 76 ? -15.844 26.203 8.562 1 98.88 76 ALA A CA 1
ATOM 600 C C . ALA A 1 76 ? -17.172 26.656 7.961 1 98.88 76 ALA A C 1
ATOM 602 O O . ALA A 1 76 ? -17.312 26.734 6.738 1 98.88 76 ALA A O 1
ATOM 603 N N . ALA A 1 77 ? -18.141 26.953 8.844 1 98.75 77 ALA A N 1
ATOM 604 C CA . ALA A 1 77 ? -19.438 27.438 8.383 1 98.75 77 ALA A CA 1
ATOM 605 C C . ALA A 1 77 ? -19.297 28.766 7.648 1 98.75 77 ALA A C 1
ATOM 607 O O . ALA A 1 77 ? -19.953 29 6.637 1 98.75 77 ALA A O 1
ATOM 608 N N . GLY A 1 78 ? -18.469 29.641 8.203 1 98.69 78 GLY A N 1
ATOM 609 C CA . GLY A 1 78 ? -18.188 30.906 7.539 1 98.69 78 GLY A CA 1
ATOM 610 C C . GLY A 1 78 ? -17.594 30.734 6.16 1 98.69 78 GLY A C 1
ATOM 611 O O . GLY A 1 78 ? -17.969 31.422 5.215 1 98.69 78 GLY A O 1
ATOM 612 N N . LEU A 1 79 ? -16.656 29.828 5.992 1 98.69 79 LEU A N 1
ATOM 613 C CA . LEU A 1 79 ? -16.031 29.547 4.699 1 98.69 79 LEU A CA 1
ATOM 614 C C . LEU A 1 79 ? -17.062 29.016 3.707 1 98.69 79 LEU A C 1
ATOM 616 O O . LEU A 1 79 ? -17.031 29.375 2.525 1 98.69 79 LEU A O 1
ATOM 620 N N . LYS A 1 80 ? -17.891 28.141 4.176 1 98.06 80 LYS A N 1
ATOM 621 C CA . LYS A 1 80 ? -18.953 27.625 3.32 1 98.06 80 LYS A CA 1
ATOM 622 C C . LYS A 1 80 ? -19.875 28.75 2.855 1 98.06 80 LYS A C 1
ATOM 624 O O . LYS A 1 80 ? -20.375 28.719 1.729 1 98.06 80 LYS A O 1
ATOM 629 N N . SER A 1 81 ? -20.141 29.719 3.693 1 96.94 81 SER A N 1
ATOM 630 C CA . SER A 1 81 ? -21.047 30.828 3.389 1 96.94 81 SER A CA 1
ATOM 631 C C . SER A 1 81 ? -20.5 31.688 2.258 1 96.94 81 SER A C 1
ATOM 633 O O . SER A 1 81 ? -21.25 32.406 1.589 1 96.94 81 SER A O 1
ATOM 635 N N . ILE A 1 82 ? -19.203 31.641 2.023 1 96.81 82 ILE A N 1
ATOM 636 C CA . ILE A 1 82 ? -18.625 32.406 0.924 1 96.81 82 ILE A CA 1
ATOM 637 C C . ILE A 1 82 ? -18.281 31.469 -0.235 1 96.81 82 ILE A C 1
ATOM 639 O O . ILE A 1 82 ? -17.266 31.641 -0.907 1 96.81 82 ILE A O 1
ATOM 643 N N . GLU A 1 83 ? -18.922 30.406 -0.292 1 96.44 83 GLU A N 1
ATOM 644 C CA . GLU A 1 83 ? -19.031 29.531 -1.455 1 96.44 83 GLU A CA 1
ATOM 645 C C . GLU A 1 83 ? -17.828 28.609 -1.579 1 96.44 83 GLU A C 1
ATOM 647 O O . GLU A 1 83 ? -17.391 28.297 -2.689 1 96.44 83 GLU A O 1
ATOM 652 N N . LEU A 1 84 ? -17.188 28.344 -0.521 1 98.06 84 LEU A N 1
ATOM 653 C CA . LEU A 1 84 ? -16.219 27.25 -0.51 1 98.06 84 LEU A CA 1
ATOM 654 C C . LEU A 1 84 ? -16.906 25.922 -0.263 1 98.06 84 LEU A C 1
ATOM 656 O O . LEU A 1 84 ? -17.656 25.766 0.706 1 98.06 84 LEU A O 1
ATOM 660 N N . ASN A 1 85 ? -16.641 25.016 -1.115 1 95.94 85 ASN A N 1
ATOM 661 C CA . ASN A 1 85 ? -17.297 23.703 -1.074 1 95.94 85 ASN A CA 1
ATOM 662 C C . ASN A 1 85 ? -16.297 22.578 -0.882 1 95.94 85 ASN A C 1
ATOM 664 O O . ASN A 1 85 ? -15.078 22.812 -0.896 1 95.94 85 ASN A O 1
ATOM 668 N N . TYR A 1 86 ? -16.844 21.375 -0.746 1 96.12 86 TYR A N 1
ATOM 669 C CA . TYR A 1 86 ? -16.031 20.188 -0.534 1 96.12 86 TYR A CA 1
ATOM 670 C C . TYR A 1 86 ? -14.969 20.047 -1.619 1 96.12 86 TYR A C 1
ATOM 672 O O . TYR A 1 86 ? -15.273 20.156 -2.809 1 96.12 86 TYR A O 1
ATOM 680 N N . GLY A 1 87 ? -13.734 19.906 -1.192 1 96.88 87 GLY A N 1
ATOM 681 C CA . GLY A 1 87 ? -12.656 19.656 -2.139 1 96.88 87 GLY A CA 1
ATOM 682 C C . GLY A 1 87 ? -11.953 20.922 -2.596 1 96.88 87 GLY A C 1
ATOM 683 O O . GLY A 1 87 ? -10.859 20.859 -3.162 1 96.88 87 GLY A O 1
ATOM 684 N N . ASP A 1 88 ? -12.57 22.094 -2.369 1 98.69 88 ASP A N 1
ATOM 685 C CA . ASP A 1 88 ? -11.891 23.344 -2.742 1 98.69 88 ASP A CA 1
ATOM 686 C C . ASP A 1 88 ? -10.586 23.5 -1.971 1 98.69 88 ASP A C 1
ATOM 688 O O . ASP A 1 88 ? -10.484 23.094 -0.812 1 98.69 88 ASP A O 1
ATOM 692 N N . ARG A 1 89 ? -9.594 24.062 -2.619 1 98.81 89 ARG A N 1
ATOM 693 C CA . ARG A 1 89 ? -8.281 24.266 -2.012 1 98.81 89 ARG A CA 1
ATOM 694 C C . ARG A 1 89 ? -8.195 25.641 -1.35 1 98.81 89 ARG A C 1
ATOM 696 O O . ARG A 1 89 ? -8.516 26.656 -1.971 1 98.81 89 ARG A O 1
ATOM 703 N N . VAL A 1 90 ? -7.785 25.625 -0.145 1 98.94 90 VAL A N 1
ATOM 704 C CA . VAL A 1 90 ? -7.598 26.844 0.634 1 98.94 90 VAL A CA 1
ATOM 705 C C . VAL A 1 90 ? -6.129 27 1.021 1 98.94 90 VAL A C 1
ATOM 707 O O . VAL A 1 90 ? -5.578 26.141 1.727 1 98.94 90 VAL A O 1
ATOM 710 N N . GLY A 1 91 ? -5.512 28.047 0.526 1 98.88 91 GLY A N 1
ATOM 711 C CA . GLY A 1 91 ? -4.152 28.344 0.946 1 98.88 91 GLY A CA 1
ATOM 712 C C . GLY A 1 91 ? -4.082 29.016 2.309 1 98.88 91 GLY A C 1
ATOM 713 O O . GLY A 1 91 ? -4.859 29.922 2.604 1 98.88 91 GLY A O 1
ATOM 714 N N . ILE A 1 92 ? -3.26 28.5 3.117 1 98.88 92 ILE A N 1
ATOM 715 C CA . ILE A 1 92 ? -2.955 29.172 4.379 1 98.88 92 ILE A CA 1
ATOM 716 C C . ILE A 1 92 ? -1.549 29.766 4.324 1 98.88 92 ILE A C 1
ATOM 718 O O . ILE A 1 92 ? -0.558 29.031 4.348 1 98.88 92 ILE A O 1
ATOM 722 N N . TRP A 1 93 ? -1.503 31.047 4.211 1 98.56 93 TRP A N 1
ATOM 723 C CA . TRP A 1 93 ? -0.271 31.828 4.062 1 98.56 93 TRP A CA 1
ATOM 724 C C . TRP A 1 93 ? -0.073 32.781 5.238 1 98.56 93 TRP A C 1
ATOM 726 O O . TRP A 1 93 ? -0.42 33.938 5.16 1 98.56 93 TRP A O 1
ATOM 736 N N . ALA A 1 94 ? 0.514 32.219 6.281 1 98.5 94 ALA A N 1
ATOM 737 C CA . ALA A 1 94 ? 0.713 32.938 7.539 1 98.5 94 ALA A CA 1
ATOM 738 C C . ALA A 1 94 ? 1.772 32.25 8.398 1 98.5 94 ALA A C 1
ATOM 740 O O . ALA A 1 94 ? 2.062 31.078 8.211 1 98.5 94 ALA A O 1
ATOM 741 N N . PRO A 1 95 ? 2.459 33 9.242 1 98.12 95 PRO A N 1
ATOM 742 C CA . PRO A 1 95 ? 3.354 32.375 10.211 1 98.12 95 PRO A CA 1
ATOM 743 C C . PRO A 1 95 ? 2.6 31.625 11.312 1 98.12 95 PRO A C 1
ATOM 745 O O . PRO A 1 95 ? 1.413 31.328 11.164 1 98.12 95 PRO A O 1
ATOM 748 N N . ASN A 1 96 ? 3.277 31.219 12.406 1 98.56 96 ASN A N 1
ATOM 749 C CA . ASN A 1 96 ? 2.643 30.516 13.508 1 98.56 96 ASN A CA 1
ATOM 750 C C . ASN A 1 96 ? 1.679 31.406 14.281 1 98.56 96 ASN A C 1
ATOM 752 O O . ASN A 1 96 ? 2.1 32.188 15.133 1 98.56 96 ASN A O 1
ATOM 756 N N . LEU A 1 97 ? 0.422 31.25 13.969 1 98.38 97 LEU A N 1
ATOM 757 C CA . LEU A 1 97 ? -0.664 31.969 14.633 1 98.38 97 LEU A CA 1
ATOM 758 C C . LEU A 1 97 ? -1.771 31 15.055 1 98.38 97 LEU A C 1
ATOM 760 O O . LEU A 1 97 ? -1.899 29.922 14.492 1 98.38 97 LEU A O 1
ATOM 764 N N . ILE A 1 98 ? -2.514 31.359 16.016 1 98.19 98 ILE A N 1
ATOM 765 C CA . ILE A 1 98 ? -3.682 30.562 16.391 1 98.19 98 ILE A CA 1
ATOM 766 C C . ILE A 1 98 ? -4.633 30.453 15.203 1 98.19 98 ILE A C 1
ATOM 768 O O . ILE A 1 98 ? -5.273 29.422 15.008 1 98.19 98 ILE A O 1
ATOM 772 N N . GLU A 1 99 ? -4.711 31.547 14.422 1 98.62 99 GLU A N 1
ATOM 773 C CA . GLU A 1 99 ? -5.574 31.562 13.242 1 98.62 99 GLU A CA 1
ATOM 774 C C . GLU A 1 99 ? -5.137 30.516 12.227 1 98.62 99 GLU A C 1
ATOM 776 O O . GLU A 1 99 ? -5.969 29.922 11.531 1 98.62 99 GLU A O 1
ATOM 781 N N . TRP A 1 100 ? -3.822 30.328 12.117 1 98.75 100 TRP A N 1
ATOM 782 C CA . TRP A 1 100 ? -3.324 29.281 11.242 1 98.75 100 TRP A CA 1
ATOM 783 C C . TRP A 1 100 ? -3.861 27.906 11.664 1 98.75 100 TRP A C 1
ATOM 785 O O . TRP A 1 100 ? -4.391 27.156 10.836 1 98.75 100 TRP A O 1
ATOM 795 N N . TYR A 1 101 ? -3.715 27.609 12.93 1 98.81 101 TYR A N 1
ATOM 796 C CA . TYR A 1 101 ? -4.129 26.344 13.516 1 98.81 101 TYR A CA 1
ATOM 797 C C . TYR A 1 101 ? -5.633 26.141 13.367 1 98.81 101 TYR A C 1
ATOM 799 O O . TYR A 1 101 ? -6.086 25.078 12.945 1 98.81 101 TYR A O 1
ATOM 807 N N . ILE A 1 102 ? -6.402 27.156 13.672 1 98.88 102 ILE A N 1
ATOM 808 C CA . ILE A 1 102 ? -7.859 27.062 13.594 1 98.88 102 ILE A CA 1
ATOM 809 C C . ILE A 1 102 ? -8.289 26.906 12.141 1 98.88 102 ILE A C 1
ATOM 811 O O . ILE A 1 102 ? -9.242 26.172 11.844 1 98.88 102 ILE A O 1
ATOM 815 N N . SER A 1 103 ? -7.629 27.609 11.242 1 98.94 103 SER A N 1
ATOM 816 C CA . SER A 1 103 ? -7.93 27.469 9.82 1 98.94 103 SER A CA 1
ATOM 817 C C . SER A 1 103 ? -7.695 26.047 9.344 1 98.94 103 SER A C 1
ATOM 819 O O . SER A 1 103 ? -8.484 25.516 8.562 1 98.94 103 SER A O 1
ATOM 821 N N . PHE A 1 104 ? -6.605 25.469 9.812 1 98.88 104 PHE A N 1
ATOM 822 C CA . PHE A 1 104 ? -6.281 24.078 9.492 1 98.88 104 PHE A CA 1
ATOM 823 C C . PHE A 1 104 ? -7.383 23.141 9.961 1 98.88 104 PHE A C 1
ATOM 825 O O . PHE A 1 104 ? -7.852 22.281 9.203 1 98.88 104 PHE A O 1
ATOM 832 N N . MET A 1 105 ? -7.848 23.359 11.156 1 98.88 105 MET A N 1
ATOM 833 C CA . MET A 1 105 ? -8.922 22.547 11.727 1 98.88 105 MET A CA 1
ATOM 834 C C . MET A 1 105 ? -10.234 22.797 11.008 1 98.88 105 MET A C 1
ATOM 836 O O . MET A 1 105 ? -11 21.859 10.75 1 98.88 105 MET A O 1
ATOM 840 N N . ALA A 1 106 ? -10.492 24.047 10.703 1 98.94 106 ALA A N 1
ATOM 841 C CA . ALA A 1 106 ? -11.742 24.422 10.055 1 98.94 106 ALA A CA 1
ATOM 842 C C . ALA A 1 106 ? -11.852 23.797 8.672 1 98.94 106 ALA A C 1
ATOM 844 O O . ALA A 1 106 ? -12.93 23.328 8.273 1 98.94 106 ALA A O 1
ATOM 845 N N . CYS A 1 107 ? -10.773 23.797 7.949 1 98.88 107 CYS A N 1
ATOM 846 C CA . CYS A 1 107 ? -10.766 23.172 6.629 1 98.88 107 CYS A CA 1
ATOM 847 C C . CYS A 1 107 ? -11.047 21.688 6.727 1 98.88 107 CYS A C 1
ATOM 849 O O . CYS A 1 107 ? -11.773 21.125 5.906 1 98.88 107 CYS A O 1
ATOM 851 N N . ALA A 1 108 ? -10.469 21.062 7.73 1 98.88 108 ALA A N 1
ATOM 852 C CA . ALA A 1 108 ? -10.734 19.641 7.953 1 98.88 108 ALA A CA 1
ATOM 853 C C . ALA A 1 108 ? -12.211 19.391 8.219 1 98.88 108 ALA A C 1
ATOM 855 O O . ALA A 1 108 ? -12.797 18.438 7.691 1 98.88 108 ALA A O 1
ATOM 856 N N . ARG A 1 109 ? -12.82 20.266 9.031 1 98.75 109 ARG A N 1
ATOM 857 C CA . ARG A 1 109 ? -14.211 20.109 9.43 1 98.75 109 ARG A CA 1
ATOM 858 C C . ARG A 1 109 ? -15.156 20.453 8.281 1 98.75 109 ARG A C 1
ATOM 860 O O . ARG A 1 109 ? -16.281 19.938 8.211 1 98.75 109 ARG A O 1
ATOM 867 N N . ALA A 1 110 ? -14.68 21.203 7.312 1 98.62 110 ALA A N 1
ATOM 868 C CA . ALA A 1 110 ? -15.523 21.656 6.207 1 98.62 110 ALA A CA 1
ATOM 869 C C . ALA A 1 110 ? -15.312 20.781 4.969 1 98.62 110 ALA A C 1
ATOM 871 O O . ALA A 1 110 ? -16 20.953 3.965 1 98.62 110 ALA A O 1
ATOM 872 N N . GLY A 1 111 ? -14.344 19.859 4.996 1 98.38 111 GLY A N 1
ATOM 873 C CA . GLY A 1 111 ? -14.039 19.031 3.838 1 98.38 111 GLY A CA 1
ATOM 874 C C . GLY A 1 111 ? -13.242 19.766 2.775 1 98.38 111 GLY A C 1
ATOM 875 O O . GLY A 1 111 ? -13.32 19.438 1.591 1 98.38 111 GLY A O 1
ATOM 876 N N . LEU A 1 112 ? -12.531 20.797 3.158 1 98.81 112 LEU A N 1
ATOM 877 C CA . LEU A 1 112 ? -11.672 21.562 2.26 1 98.81 112 LEU A CA 1
ATOM 878 C C . LEU A 1 112 ? -10.25 21.016 2.277 1 98.81 112 LEU A C 1
ATOM 880 O O . LEU A 1 112 ? -9.859 20.312 3.211 1 98.81 112 LEU A O 1
ATOM 884 N N . THR A 1 113 ? -9.516 21.25 1.249 1 98.75 113 THR A N 1
ATOM 885 C CA . THR A 1 113 ? -8.109 20.875 1.167 1 98.75 113 THR A CA 1
ATOM 886 C C . THR A 1 113 ? -7.199 22.047 1.495 1 98.75 113 THR A C 1
ATOM 888 O O . THR A 1 113 ? -7.324 23.125 0.894 1 98.75 113 THR A O 1
ATOM 891 N N . THR A 1 114 ? -6.309 21.859 2.426 1 98.88 114 THR A N 1
ATOM 892 C CA . THR A 1 114 ? -5.398 22.938 2.811 1 98.88 114 THR A CA 1
ATOM 893 C C . THR A 1 114 ? -4.145 22.922 1.945 1 98.88 114 THR A C 1
ATOM 895 O O . THR A 1 114 ? -3.646 21.844 1.587 1 98.88 114 THR A O 1
ATOM 898 N N . VAL A 1 115 ? -3.701 24.078 1.636 1 98.75 115 VAL A N 1
ATOM 899 C CA . VAL A 1 115 ? -2.404 24.281 0.996 1 98.75 115 VAL A CA 1
ATOM 900 C C . VAL A 1 115 ? -1.505 25.125 1.905 1 98.75 115 VAL A C 1
ATOM 902 O O . VAL A 1 115 ? -1.753 26.312 2.111 1 98.75 115 VAL A O 1
ATOM 905 N N . ALA A 1 116 ? -0.525 24.469 2.441 1 97.94 116 ALA A N 1
ATOM 906 C CA . ALA A 1 116 ? 0.393 25.156 3.34 1 97.94 116 ALA A CA 1
ATOM 907 C C . ALA A 1 116 ? 1.438 25.953 2.555 1 97.94 116 ALA A C 1
ATOM 909 O O . ALA A 1 116 ? 2.189 25.375 1.763 1 97.94 116 ALA A O 1
ATOM 910 N N . ILE A 1 117 ? 1.521 27.234 2.836 1 97.75 117 ILE A N 1
ATOM 911 C CA . ILE A 1 117 ? 2.381 28.109 2.043 1 97.75 117 ILE A CA 1
ATOM 912 C C . ILE A 1 117 ? 3.424 28.766 2.945 1 97.75 117 ILE A C 1
ATOM 914 O O . ILE A 1 117 ? 3.1 29.219 4.039 1 97.75 117 ILE A O 1
ATOM 918 N N . ASN A 1 118 ? 4.652 28.781 2.455 1 96.88 118 ASN A N 1
ATOM 919 C CA . ASN A 1 118 ? 5.734 29.453 3.17 1 96.88 118 ASN A CA 1
ATOM 920 C C . ASN A 1 118 ? 5.434 30.922 3.379 1 96.88 118 ASN A C 1
ATOM 922 O O . ASN A 1 118 ? 5.25 31.672 2.412 1 96.88 118 ASN A O 1
ATOM 926 N N . PRO A 1 119 ? 5.41 31.328 4.586 1 97.44 119 PRO A N 1
ATOM 927 C CA . PRO A 1 119 ? 5.039 32.719 4.867 1 97.44 119 PRO A CA 1
ATOM 928 C C . PRO A 1 119 ? 6.016 33.719 4.262 1 97.44 119 PRO A C 1
ATOM 930 O O . PRO A 1 119 ? 5.699 34.906 4.152 1 97.44 119 PRO A O 1
ATOM 933 N N . LEU A 1 120 ? 7.133 33.281 3.807 1 96.56 120 LEU A N 1
ATOM 934 C CA . LEU A 1 120 ? 8.148 34.219 3.309 1 96.56 120 LEU A CA 1
ATOM 935 C C . LEU A 1 120 ? 8.109 34.281 1.786 1 96.56 120 LEU A C 1
ATOM 937 O O . LEU A 1 120 ? 8.883 35.031 1.18 1 96.56 120 LEU A O 1
ATOM 941 N N . PHE A 1 121 ? 7.227 33.594 1.164 1 95.94 121 PHE A N 1
ATOM 942 C CA . PHE A 1 121 ? 7.121 33.594 -0.29 1 95.94 121 PHE A CA 1
ATOM 943 C C . PHE A 1 121 ? 6.73 35 -0.78 1 95.94 121 PHE A C 1
ATOM 945 O O . PHE A 1 121 ? 5.969 35.688 -0.116 1 95.94 121 PHE A O 1
ATOM 952 N N . GLN A 1 122 ? 7.227 35.344 -1.917 1 96.44 122 GLN A N 1
ATOM 953 C CA . GLN A 1 122 ? 6.93 36.625 -2.564 1 96.44 122 GLN A CA 1
ATOM 954 C C . GLN A 1 122 ? 5.945 36.438 -3.715 1 96.44 122 GLN A C 1
ATOM 956 O O . GLN A 1 122 ? 5.422 35.344 -3.922 1 96.44 122 GLN A O 1
ATOM 961 N N . HIS A 1 123 ? 5.723 37.5 -4.41 1 96 123 HIS A N 1
ATOM 962 C CA . HIS A 1 123 ? 4.605 37.562 -5.348 1 96 123 HIS A CA 1
ATOM 963 C C . HIS A 1 123 ? 4.734 36.469 -6.41 1 96 123 HIS A C 1
ATOM 965 O O . HIS A 1 123 ? 3.74 35.844 -6.781 1 96 123 HIS A O 1
ATOM 971 N N . LYS A 1 124 ? 5.922 36.156 -6.918 1 96 124 LYS A N 1
ATOM 972 C CA . LYS A 1 124 ? 6.082 35.125 -7.961 1 96 124 LYS A CA 1
ATOM 973 C C . LYS A 1 124 ? 5.801 33.75 -7.414 1 96 124 LYS A C 1
ATOM 975 O O . LYS A 1 124 ? 5.152 32.938 -8.078 1 96 124 LYS A O 1
ATOM 980 N N . GLU A 1 125 ? 6.336 33.469 -6.238 1 95.62 125 GLU A N 1
ATOM 981 C CA . GLU A 1 125 ? 6.121 32.188 -5.613 1 95.62 125 GLU A CA 1
ATOM 982 C C . GLU A 1 125 ? 4.652 31.969 -5.254 1 95.62 125 GLU A C 1
ATOM 984 O O . GLU A 1 125 ? 4.105 30.875 -5.445 1 95.62 125 GLU A O 1
ATOM 989 N N . ILE A 1 126 ? 4.035 33.031 -4.805 1 97 126 ILE A N 1
ATOM 990 C CA . ILE A 1 126 ? 2.631 32.938 -4.426 1 97 126 ILE A CA 1
ATOM 991 C C . ILE A 1 126 ? 1.773 32.688 -5.66 1 97 126 ILE A C 1
ATOM 993 O O . ILE A 1 126 ? 0.876 31.828 -5.637 1 97 126 ILE A O 1
ATOM 997 N N . GLU A 1 127 ? 2.057 33.406 -6.695 1 97.81 127 GLU A N 1
ATOM 998 C CA . GLU A 1 127 ? 1.355 33.219 -7.957 1 97.81 127 GLU A CA 1
ATOM 999 C C . GLU A 1 127 ? 1.494 31.766 -8.43 1 97.81 127 GLU A C 1
ATOM 1001 O O . GLU A 1 127 ? 0.519 31.156 -8.875 1 97.81 127 GLU A O 1
ATOM 1006 N N . TYR A 1 128 ? 2.643 31.281 -8.305 1 96.62 128 TYR A N 1
ATOM 1007 C CA . TYR A 1 128 ? 2.906 29.906 -8.695 1 96.62 128 TYR A CA 1
ATOM 1008 C C . TYR A 1 128 ? 2.084 28.922 -7.863 1 96.62 128 TYR A C 1
ATOM 1010 O O . TYR A 1 128 ? 1.442 28.031 -8.406 1 96.62 128 TYR A O 1
ATOM 1018 N N . CYS A 1 129 ? 2.115 29.078 -6.523 1 97.38 129 CYS A N 1
ATOM 1019 C CA . CYS A 1 129 ? 1.395 28.188 -5.629 1 97.38 129 CYS A CA 1
ATOM 1020 C C . CYS A 1 129 ? -0.095 28.172 -5.949 1 97.38 129 CYS A C 1
ATOM 1022 O O . CYS A 1 129 ? -0.714 27.109 -6.008 1 97.38 129 CYS A O 1
ATOM 1024 N N . ILE A 1 130 ? -0.647 29.375 -6.199 1 98.31 130 ILE A N 1
ATOM 1025 C CA . ILE A 1 130 ? -2.072 29.5 -6.484 1 98.31 130 ILE A CA 1
ATOM 1026 C C . ILE A 1 130 ? -2.408 28.734 -7.77 1 98.31 130 ILE A C 1
ATOM 1028 O O . ILE A 1 130 ? -3.357 27.953 -7.805 1 98.31 130 ILE A O 1
ATOM 1032 N N . ASN A 1 131 ? -1.623 28.906 -8.758 1 98.12 131 ASN A N 1
ATOM 1033 C CA . ASN A 1 131 ? -1.912 28.344 -10.07 1 98.12 131 ASN A CA 1
ATOM 1034 C C . ASN A 1 131 ? -1.616 26.844 -10.117 1 98.12 131 ASN A C 1
ATOM 1036 O O . ASN A 1 131 ? -2.318 26.094 -10.789 1 98.12 131 ASN A O 1
ATOM 1040 N N . LYS A 1 132 ? -0.598 26.422 -9.398 1 97.12 132 LYS A N 1
ATOM 1041 C CA . LYS A 1 132 ? -0.177 25.016 -9.43 1 97.12 132 LYS A CA 1
ATOM 1042 C C . LYS A 1 132 ? -1.273 24.109 -8.898 1 97.12 132 LYS A C 1
ATOM 1044 O O . LYS A 1 132 ? -1.489 23.016 -9.43 1 97.12 132 LYS A O 1
ATOM 1049 N N . VAL A 1 133 ? -2.01 24.562 -7.863 1 97.75 133 VAL A N 1
ATOM 1050 C CA . VAL A 1 133 ? -2.938 23.641 -7.227 1 97.75 133 VAL A CA 1
ATOM 1051 C C . VAL A 1 133 ? -4.367 24.156 -7.383 1 97.75 133 VAL A C 1
ATOM 1053 O O . VAL A 1 133 ? -5.324 23.453 -7.035 1 97.75 133 VAL A O 1
ATOM 1056 N N . GLY A 1 134 ? -4.527 25.312 -7.918 1 98.38 134 GLY A N 1
ATOM 1057 C CA . GLY A 1 134 ? -5.852 25.875 -8.102 1 98.38 134 GLY A CA 1
ATOM 1058 C C . GLY A 1 134 ? -6.504 26.297 -6.801 1 98.38 134 GLY A C 1
ATOM 1059 O O . GLY A 1 134 ? -7.621 25.891 -6.488 1 98.38 134 GLY A O 1
ATOM 1060 N N . ILE A 1 135 ? -5.848 27.219 -6.082 1 98.75 135 ILE A N 1
ATOM 1061 C CA . ILE A 1 135 ? -6.359 27.703 -4.809 1 98.75 135 ILE A CA 1
ATOM 1062 C C . ILE A 1 135 ? -7.574 28.609 -5.051 1 98.75 135 ILE A C 1
ATOM 1064 O O . ILE A 1 135 ? -7.535 29.5 -5.902 1 98.75 135 ILE A O 1
ATOM 1068 N N . LYS A 1 136 ? -8.594 28.312 -4.359 1 98.81 136 LYS A N 1
ATOM 1069 C CA . LYS A 1 136 ? -9.82 29.094 -4.535 1 98.81 136 LYS A CA 1
ATOM 1070 C C . LYS A 1 136 ? -9.891 30.234 -3.533 1 98.81 136 LYS A C 1
ATOM 1072 O O . LYS A 1 136 ? -10.438 31.297 -3.838 1 98.81 136 LYS A O 1
ATOM 1077 N N . ALA A 1 137 ? -9.398 30.016 -2.342 1 98.81 137 ALA A N 1
ATOM 1078 C CA . ALA A 1 137 ? -9.336 31.047 -1.31 1 98.81 137 ALA A CA 1
ATOM 1079 C C . ALA A 1 137 ? -8 31.016 -0.577 1 98.81 137 ALA A C 1
ATOM 1081 O O . ALA A 1 137 ? -7.375 29.953 -0.46 1 98.81 137 ALA A O 1
ATOM 1082 N N . MET A 1 138 ? -7.598 32.188 -0.118 1 98.56 138 MET A N 1
ATOM 1083 C CA . MET A 1 138 ? -6.352 32.312 0.633 1 98.56 138 MET A CA 1
ATOM 1084 C C . MET A 1 138 ? -6.594 32.969 1.993 1 98.56 138 MET A C 1
ATOM 1086 O O . MET A 1 138 ? -7.195 34.031 2.078 1 98.56 138 MET A O 1
ATOM 1090 N N . ILE A 1 139 ? -6.227 32.25 3.016 1 98.81 139 ILE A N 1
ATOM 1091 C CA . ILE A 1 139 ? -6.141 32.875 4.34 1 98.81 139 ILE A CA 1
ATOM 1092 C C . ILE A 1 139 ? -4.727 33.406 4.578 1 98.81 139 ILE A C 1
ATOM 1094 O O . ILE A 1 139 ? -3.77 32.625 4.637 1 98.81 139 ILE A O 1
ATOM 1098 N N . SER A 1 140 ? -4.59 34.688 4.719 1 98.19 140 SER A N 1
ATOM 1099 C CA . SER A 1 140 ? -3.273 35.312 4.723 1 98.19 140 SER A CA 1
ATOM 1100 C C . SER A 1 140 ? -3.047 36.125 6 1 98.19 140 SER A C 1
ATOM 1102 O O . SER A 1 140 ? -3.975 36.75 6.523 1 98.19 140 SER A O 1
ATOM 1104 N N . GLY A 1 141 ? -1.779 36.094 6.418 1 96.94 141 GLY A N 1
ATOM 1105 C CA . GLY A 1 141 ? -1.397 37 7.488 1 96.94 141 GLY A CA 1
ATOM 1106 C C . GLY A 1 141 ? -1.428 38.438 7.07 1 96.94 141 GLY A C 1
ATOM 1107 O O . GLY A 1 141 ? -1.91 38.781 5.984 1 96.94 141 GLY A O 1
ATOM 1108 N N . HIS A 1 142 ? -1.002 39.344 7.926 1 94.94 142 HIS A N 1
ATOM 1109 C CA . HIS A 1 142 ? -0.977 40.781 7.645 1 94.94 142 HIS A CA 1
ATOM 1110 C C . HIS A 1 142 ? 0.454 41.281 7.516 1 94.94 142 HIS A C 1
ATOM 1112 O O . HIS A 1 142 ? 0.949 41.5 6.406 1 94.94 142 HIS A O 1
ATOM 1118 N N . ILE A 1 143 ? 1.14 41.312 8.633 1 93.81 143 ILE A N 1
ATOM 1119 C CA . ILE A 1 143 ? 2.541 41.719 8.656 1 93.81 143 ILE A CA 1
ATOM 1120 C C . ILE A 1 143 ? 3.367 40.688 9.422 1 93.81 143 ILE A C 1
ATOM 1122 O O . ILE A 1 143 ? 2.984 40.25 10.516 1 93.81 143 ILE A O 1
ATOM 1126 N N . TYR A 1 144 ? 4.465 40.312 8.852 1 93.31 144 TYR A N 1
ATOM 1127 C CA . TYR A 1 144 ? 5.406 39.375 9.453 1 93.31 144 TYR A CA 1
ATOM 1128 C C . TYR A 1 144 ? 6.832 39.656 8.992 1 93.31 144 TYR A C 1
ATOM 1130 O O . TYR A 1 144 ? 7.156 39.469 7.816 1 93.31 144 TYR A O 1
ATOM 1138 N N . LYS A 1 145 ? 7.609 40.031 9.938 1 92 145 LYS A N 1
ATOM 1139 C CA . LYS A 1 145 ? 8.969 40.469 9.609 1 92 145 LYS A CA 1
ATOM 1140 C C . LYS A 1 145 ? 8.953 41.531 8.508 1 92 145 LYS A C 1
ATOM 1142 O O . LYS A 1 145 ? 8.289 42.562 8.641 1 92 145 LYS A O 1
ATOM 1147 N N . LYS A 1 146 ? 9.586 41.219 7.383 1 90.31 146 LYS A N 1
ATOM 1148 C CA . LYS A 1 146 ? 9.641 42.188 6.297 1 90.31 146 LYS A CA 1
ATOM 1149 C C . LYS A 1 146 ? 8.523 41.969 5.289 1 90.31 146 LYS A C 1
ATOM 1151 O O . LYS A 1 146 ? 8.391 42.719 4.316 1 90.31 146 LYS A O 1
ATOM 1156 N N . GLN A 1 147 ? 7.695 41.094 5.656 1 92.5 147 GLN A N 1
ATOM 1157 C CA . GLN A 1 147 ? 6.629 40.719 4.734 1 92.5 147 GLN A CA 1
ATOM 1158 C C . GLN A 1 147 ? 5.379 41.562 4.969 1 92.5 147 GLN A C 1
ATOM 1160 O O . GLN A 1 147 ? 4.871 41.625 6.09 1 92.5 147 GLN A O 1
ATOM 1165 N N . ASN A 1 148 ? 4.961 42.219 3.955 1 96.56 148 ASN A N 1
ATOM 1166 C CA . ASN A 1 148 ? 3.625 42.781 3.896 1 96.56 148 ASN A CA 1
ATOM 1167 C C . ASN A 1 148 ? 2.721 42.031 2.936 1 96.56 148 ASN A C 1
ATOM 1169 O O . ASN A 1 148 ? 2.738 42.25 1.729 1 96.56 148 ASN A O 1
ATOM 1173 N N . TYR A 1 149 ? 1.911 41.188 3.494 1 97.69 149 TYR A N 1
ATOM 1174 C CA . TYR A 1 149 ? 1.155 40.219 2.701 1 97.69 149 TYR A CA 1
ATOM 1175 C C . TYR A 1 149 ? 0.196 40.906 1.752 1 97.69 149 TYR A C 1
ATOM 1177 O O . TYR A 1 149 ? 0.038 40.5 0.6 1 97.69 149 TYR A O 1
ATOM 1185 N N . TYR A 1 150 ? -0.441 41.969 2.213 1 96.69 150 TYR A N 1
ATOM 1186 C CA . TYR A 1 150 ? -1.4 42.719 1.398 1 96.69 150 TYR A CA 1
ATOM 1187 C C . TYR A 1 150 ? -0.714 43.344 0.202 1 96.69 150 TYR A C 1
ATOM 1189 O O . TYR A 1 150 ? -1.243 43.344 -0.912 1 96.69 150 TYR A O 1
ATOM 1197 N N . GLU A 1 151 ? 0.416 43.906 0.417 1 96.19 151 GLU A N 1
ATOM 1198 C CA . GLU A 1 151 ? 1.172 44.5 -0.669 1 96.19 151 GLU A CA 1
ATOM 1199 C C . GLU A 1 151 ? 1.596 43.469 -1.706 1 96.19 151 GLU A C 1
ATOM 1201 O O . GLU A 1 151 ? 1.547 43.75 -2.91 1 96.19 151 GLU A O 1
ATOM 1206 N N . ILE A 1 152 ? 2.029 42.375 -1.176 1 97.12 152 ILE A N 1
ATOM 1207 C CA . ILE A 1 152 ? 2.449 41.312 -2.066 1 97.12 152 ILE A CA 1
ATOM 1208 C C . ILE A 1 152 ? 1.259 40.812 -2.893 1 97.12 152 ILE A C 1
ATOM 1210 O O . ILE A 1 152 ? 1.382 40.594 -4.098 1 97.12 152 ILE A O 1
ATOM 1214 N N . LEU A 1 153 ? 0.091 40.656 -2.264 1 97 153 LEU A N 1
ATOM 1215 C CA . LEU A 1 153 ? -1.123 40.25 -2.947 1 97 153 LEU A CA 1
ATOM 1216 C C . LEU A 1 153 ? -1.542 41.25 -4.008 1 97 153 LEU A C 1
ATOM 1218 O O . LEU A 1 153 ? -2.047 40.875 -5.066 1 97 153 LEU A O 1
ATOM 1222 N N . ASN A 1 154 ? -1.299 42.531 -3.752 1 96 154 ASN A N 1
ATOM 1223 C CA . ASN A 1 154 ? -1.624 43.562 -4.719 1 96 154 ASN A CA 1
ATOM 1224 C C . ASN A 1 154 ? -0.748 43.469 -5.965 1 96 154 ASN A C 1
ATOM 1226 O O . ASN A 1 154 ? -1.167 43.844 -7.055 1 96 154 ASN A O 1
ATOM 1230 N N . LYS A 1 155 ? 0.404 43 -5.75 1 96.25 155 LYS A N 1
ATOM 1231 C CA . LYS A 1 155 ? 1.283 42.781 -6.895 1 96.25 155 LYS A CA 1
ATOM 1232 C C . LYS A 1 155 ? 0.803 41.594 -7.738 1 96.25 155 LYS A C 1
ATOM 1234 O O . LYS A 1 155 ? 0.931 41.625 -8.961 1 96.25 155 LYS A O 1
ATOM 1239 N N . VAL A 1 156 ? 0.266 40.594 -7.078 1 96.44 156 VAL A N 1
ATOM 1240 C CA . VAL A 1 156 ? -0.24 39.375 -7.75 1 96.44 156 VAL A CA 1
ATOM 1241 C C . VAL A 1 156 ? -1.57 39.719 -8.43 1 96.44 156 VAL A C 1
ATOM 1243 O O . VAL A 1 156 ? -1.833 39.25 -9.539 1 96.44 156 VAL A O 1
ATOM 1246 N N . ILE A 1 157 ? -2.379 40.562 -7.695 1 96.62 157 ILE A N 1
ATOM 1247 C CA . ILE A 1 157 ? -3.709 40.969 -8.141 1 96.62 157 ILE A CA 1
ATOM 1248 C C . ILE A 1 157 ? -3.797 42.469 -8.219 1 96.62 157 ILE A C 1
ATOM 1250 O O . ILE A 1 157 ? -4.371 43.125 -7.336 1 96.62 157 ILE A O 1
ATOM 1254 N N . PRO A 1 158 ? -3.416 43.094 -9.242 1 90.12 158 PRO A N 1
ATOM 1255 C CA . PRO A 1 158 ? -3.35 44.562 -9.336 1 90.12 158 PRO A CA 1
ATOM 1256 C C . PRO A 1 158 ? -4.691 45.219 -9.047 1 90.12 158 PRO A C 1
ATOM 1258 O O . PRO A 1 158 ? -4.727 46.344 -8.531 1 90.12 158 PRO A O 1
ATOM 1261 N N . ASN A 1 159 ? -5.805 44.656 -9.25 1 88.25 159 ASN A N 1
ATOM 1262 C CA . ASN A 1 159 ? -7.102 45.281 -9.023 1 88.25 159 ASN A CA 1
ATOM 1263 C C . ASN A 1 159 ? -7.746 44.781 -7.734 1 88.25 159 ASN A C 1
ATOM 1265 O O . ASN A 1 159 ? -8.969 44.812 -7.594 1 88.25 159 ASN A O 1
ATOM 1269 N N . LEU A 1 160 ? -6.879 44.344 -6.758 1 93.25 160 LEU A N 1
ATOM 1270 C CA . LEU A 1 160 ? -7.422 43.812 -5.52 1 93.25 160 LEU A CA 1
ATOM 1271 C C . LEU A 1 160 ? -8.18 44.875 -4.734 1 93.25 160 LEU A C 1
ATOM 1273 O O . LEU A 1 160 ? -9.266 44.594 -4.219 1 93.25 160 LEU A O 1
ATOM 1277 N N . ILE A 1 161 ? -7.637 46.094 -4.727 1 91.75 161 ILE A N 1
ATOM 1278 C CA . ILE A 1 161 ? -8.156 47.188 -3.916 1 91.75 161 ILE A CA 1
ATOM 1279 C C . ILE A 1 161 ? -9.555 47.562 -4.395 1 91.75 161 ILE A C 1
ATOM 1281 O O . ILE A 1 161 ? -10.383 48.031 -3.609 1 91.75 161 ILE A O 1
ATOM 1285 N N . THR A 1 162 ? -9.875 47.312 -5.637 1 91.75 162 THR A N 1
ATOM 1286 C CA . THR A 1 162 ? -11.148 47.75 -6.199 1 91.75 162 THR A CA 1
ATOM 1287 C C . THR A 1 162 ? -12.133 46.562 -6.281 1 91.75 162 THR A C 1
ATOM 1289 O O . THR A 1 162 ? -13.289 46.75 -6.66 1 91.75 162 THR A O 1
ATOM 1292 N N . ASN A 1 163 ? -11.703 45.406 -5.906 1 90.88 163 ASN A N 1
ATOM 1293 C CA . ASN A 1 163 ? -12.57 44.219 -5.945 1 90.88 163 ASN A CA 1
ATOM 1294 C C . ASN A 1 163 ? -13.453 44.125 -4.707 1 90.88 163 ASN A C 1
ATOM 1296 O O . ASN A 1 163 ? -13.055 44.562 -3.623 1 90.88 163 ASN A O 1
ATOM 1300 N N . GLU A 1 164 ? -14.648 43.594 -4.926 1 93.69 164 GLU A N 1
ATOM 1301 C CA . GLU A 1 164 ? -15.469 43.188 -3.787 1 93.69 164 GLU A CA 1
ATOM 1302 C C . GLU A 1 164 ? -14.953 41.906 -3.16 1 93.69 164 GLU A C 1
ATOM 1304 O O . GLU A 1 164 ? -14.562 40.969 -3.871 1 93.69 164 GLU A O 1
ATOM 1309 N N . PRO A 1 165 ? -14.938 41.938 -1.847 1 95 165 PRO A N 1
ATOM 1310 C CA . PRO A 1 165 ? -14.531 40.688 -1.211 1 95 165 PRO A CA 1
ATOM 1311 C C . PRO A 1 165 ? -15.32 39.5 -1.724 1 95 165 PRO A C 1
ATOM 1313 O O . PRO A 1 165 ? -16.547 39.531 -1.823 1 95 165 PRO A O 1
ATOM 1316 N N . GLY A 1 166 ? -14.578 38.438 -2.123 1 95 166 GLY A N 1
ATOM 1317 C CA . GLY A 1 166 ? -15.219 37.219 -2.578 1 95 166 GLY A CA 1
ATOM 1318 C C . GLY A 1 166 ? -15.477 37.219 -4.074 1 95 166 GLY A C 1
ATOM 1319 O O . GLY A 1 166 ? -16 36.219 -4.605 1 95 166 GLY A O 1
ATOM 1320 N N . LYS A 1 167 ? -15.078 38.188 -4.801 1 95.06 167 LYS A N 1
ATOM 1321 C CA . LYS A 1 167 ? -15.367 38.281 -6.23 1 95.06 167 LYS A CA 1
ATOM 1322 C C . LYS A 1 167 ? -14.102 38.625 -7.02 1 95.06 167 LYS A C 1
ATOM 1324 O O . LYS A 1 167 ? -14.141 39.406 -7.969 1 95.06 167 LYS A O 1
ATOM 1329 N N . ILE A 1 168 ? -13.047 38.125 -6.555 1 95.31 168 ILE A N 1
ATOM 1330 C CA . ILE A 1 168 ? -11.781 38.375 -7.238 1 95.31 168 ILE A CA 1
ATOM 1331 C C . ILE A 1 168 ? -11.812 37.719 -8.625 1 95.31 168 ILE A C 1
ATOM 1333 O O . ILE A 1 168 ? -12.18 36.562 -8.773 1 95.31 168 ILE A O 1
ATOM 1337 N N . LYS A 1 169 ? -11.547 38.438 -9.641 1 93.38 169 LYS A N 1
ATOM 1338 C CA . LYS A 1 169 ? -11.336 38 -11.016 1 93.38 169 LYS A CA 1
ATOM 1339 C C . LYS A 1 169 ? -10.023 38.531 -11.578 1 93.38 169 LYS A C 1
ATOM 1341 O O . LYS A 1 169 ? -9.883 39.75 -11.789 1 93.38 169 LYS A O 1
ATOM 1346 N N . ASN A 1 170 ? -9.156 37.656 -11.742 1 93.88 170 ASN A N 1
ATOM 1347 C CA . ASN A 1 170 ? -7.836 38.031 -12.227 1 93.88 170 ASN A CA 1
ATOM 1348 C C . ASN A 1 170 ? -7.219 36.969 -13.117 1 93.88 170 ASN A C 1
ATOM 1350 O O . ASN A 1 170 ? -7.293 35.781 -12.797 1 93.88 170 ASN A O 1
ATOM 1354 N N . ASN A 1 171 ? -6.57 37.344 -14.188 1 94.5 171 ASN A N 1
ATOM 1355 C CA . ASN A 1 171 ? -6.027 36.406 -15.164 1 94.5 171 ASN A CA 1
ATOM 1356 C C . ASN A 1 171 ? -4.758 35.75 -14.656 1 94.5 171 ASN A C 1
ATOM 1358 O O . ASN A 1 171 ? -4.438 34.625 -15.062 1 94.5 171 ASN A O 1
ATOM 1362 N N . ASN A 1 172 ? -4.059 36.438 -13.789 1 95.12 172 ASN A N 1
ATOM 1363 C CA . ASN A 1 172 ? -2.828 35.844 -13.258 1 95.12 172 ASN A CA 1
ATOM 1364 C C . ASN A 1 172 ? -3.115 34.656 -12.352 1 95.12 172 ASN A C 1
ATOM 1366 O O . ASN A 1 172 ? -2.293 33.75 -12.242 1 95.12 172 ASN A O 1
ATOM 1370 N N . VAL A 1 173 ? -4.223 34.75 -11.648 1 97.81 173 VAL A N 1
ATOM 1371 C CA . VAL A 1 173 ? -4.641 33.688 -10.727 1 97.81 173 VAL A CA 1
ATOM 1372 C C . VAL A 1 173 ? -6.137 33.438 -10.883 1 97.81 173 VAL A C 1
ATOM 1374 O O . VAL A 1 173 ? -6.922 33.719 -9.969 1 97.81 173 VAL A O 1
ATOM 1377 N N . PRO A 1 174 ? -6.504 32.75 -11.938 1 97.56 174 PRO A N 1
ATOM 1378 C CA . PRO A 1 174 ? -7.914 32.656 -12.312 1 97.56 174 PRO A CA 1
ATOM 1379 C C . PRO A 1 174 ? -8.727 31.844 -11.297 1 97.56 174 PRO A C 1
ATOM 1381 O O . PRO A 1 174 ? -9.945 32.031 -11.203 1 97.56 174 PRO A O 1
ATOM 1384 N N . SER A 1 175 ? -8.109 30.969 -10.508 1 98.12 175 SER A N 1
ATOM 1385 C CA . SER A 1 175 ? -8.844 30.109 -9.578 1 98.12 175 SER A CA 1
ATOM 1386 C C . SER A 1 175 ? -9.172 30.844 -8.289 1 98.12 175 SER A C 1
ATOM 1388 O O . SER A 1 175 ? -10.109 30.484 -7.574 1 98.12 175 SER A O 1
ATOM 1390 N N . LEU A 1 176 ? -8.391 31.828 -7.941 1 98.25 176 LEU A N 1
ATOM 1391 C CA . LEU A 1 176 ? -8.523 32.531 -6.664 1 98.25 176 LEU A CA 1
ATOM 1392 C C . LEU A 1 176 ? -9.75 33.438 -6.664 1 98.25 176 LEU A C 1
ATOM 1394 O O . LEU A 1 176 ? -9.859 34.344 -7.504 1 98.25 176 LEU A O 1
ATOM 1398 N N . LYS A 1 177 ? -10.625 33.25 -5.703 1 97.81 177 LYS A N 1
ATOM 1399 C CA . LYS A 1 177 ? -11.875 34 -5.664 1 97.81 177 LYS A CA 1
ATOM 1400 C C . LYS A 1 177 ? -11.938 34.906 -4.422 1 97.81 177 LYS A C 1
ATOM 1402 O O . LYS A 1 177 ? -12.594 35.938 -4.43 1 97.81 177 LYS A O 1
ATOM 1407 N N . SER A 1 178 ? -11.32 34.438 -3.361 1 98 178 SER A N 1
ATOM 1408 C CA . SER A 1 178 ? -11.445 35.156 -2.104 1 98 178 SER A CA 1
ATOM 1409 C C . SER A 1 178 ? -10.125 35.188 -1.34 1 98 178 SER A C 1
ATOM 1411 O O . SER A 1 178 ? -9.336 34.25 -1.427 1 98 178 SER A O 1
ATOM 1413 N N . ILE A 1 179 ? -9.93 36.281 -0.648 1 98.25 179 ILE A N 1
ATOM 1414 C CA . ILE A 1 179 ? -8.836 36.406 0.313 1 98.25 179 ILE A CA 1
ATOM 1415 C C . ILE A 1 179 ? -9.406 36.781 1.687 1 98.25 179 ILE A C 1
ATOM 1417 O O . ILE A 1 179 ? -10.289 37.625 1.799 1 98.25 179 ILE A O 1
ATOM 1421 N N . ILE A 1 180 ? -8.992 36.031 2.639 1 98.62 180 ILE A N 1
ATOM 1422 C CA . ILE A 1 180 ? -9.352 36.312 4.027 1 98.62 180 ILE A CA 1
ATOM 1423 C C . ILE A 1 180 ? -8.125 36.75 4.809 1 98.62 180 ILE A C 1
ATOM 1425 O O . ILE A 1 180 ? -7.195 35.969 5.02 1 98.62 180 ILE A O 1
ATOM 1429 N N . SER A 1 181 ? -8.094 37.938 5.277 1 98.12 181 SER A N 1
ATOM 1430 C CA . SER A 1 181 ? -6.918 38.531 5.914 1 98.12 181 SER A CA 1
ATOM 1431 C C . SER A 1 181 ? -7.008 38.438 7.434 1 98.12 181 SER A C 1
ATOM 1433 O O . SER A 1 181 ? -8.008 38.844 8.031 1 98.12 181 SER A O 1
ATOM 1435 N N . ILE A 1 182 ? -5.934 37.875 7.992 1 97.88 182 ILE A N 1
ATOM 1436 C CA . ILE A 1 182 ? -5.781 37.906 9.445 1 97.88 182 ILE A CA 1
ATOM 1437 C C . ILE A 1 182 ? -5.223 39.25 9.883 1 97.88 182 ILE A C 1
ATOM 1439 O O . ILE A 1 182 ? -4.008 39.406 10.016 1 97.88 182 ILE A O 1
ATOM 1443 N N . ALA A 1 183 ? -6.043 40.25 9.859 1 93.31 183 ALA A N 1
ATOM 1444 C CA . ALA A 1 183 ? -5.645 41.594 10.195 1 93.31 183 ALA A CA 1
ATOM 1445 C C . ALA A 1 183 ? -6.633 42.25 11.172 1 93.31 183 ALA A C 1
ATOM 1447 O O . ALA A 1 183 ? -7.789 41.812 11.258 1 93.31 183 ALA A O 1
ATOM 1448 N N . ASP A 1 184 ? -6.125 43.156 11.898 1 90.06 184 ASP A N 1
ATOM 1449 C CA . ASP A 1 184 ? -6.98 43.875 12.828 1 90.06 184 ASP A CA 1
ATOM 1450 C C . ASP A 1 184 ? -7.859 44.875 12.094 1 90.06 184 ASP A C 1
ATOM 1452 O O . ASP A 1 184 ? -8.922 45.281 12.586 1 90.06 184 ASP A O 1
ATOM 1456 N N . LYS A 1 185 ? -7.387 45.312 10.922 1 91.06 185 LYS A N 1
ATOM 1457 C CA . LYS A 1 185 ? -8.141 46.281 10.148 1 91.06 185 LYS A CA 1
ATOM 1458 C C . LYS A 1 185 ? -8.742 45.656 8.898 1 91.06 185 LYS A C 1
ATOM 1460 O O . LYS A 1 185 ? -8.359 44.562 8.5 1 91.06 185 LYS A O 1
ATOM 1465 N N . GLU A 1 186 ? -9.664 46.375 8.359 1 93.44 186 GLU A N 1
ATOM 1466 C CA . GLU A 1 186 ? -10.258 45.969 7.098 1 93.44 186 GLU A CA 1
ATOM 1467 C C . GLU A 1 186 ? -9.367 46.312 5.914 1 93.44 186 GLU A C 1
ATOM 1469 O O . GLU A 1 186 ? -8.883 47.469 5.824 1 93.44 186 GLU A O 1
ATOM 1474 N N . LEU A 1 187 ? -9.086 45.375 5.176 1 95.75 187 LEU A N 1
ATOM 1475 C CA . LEU A 1 187 ? -8.312 45.594 3.959 1 95.75 187 LEU A CA 1
ATOM 1476 C C . LEU A 1 187 ? -9.203 45.5 2.725 1 95.75 187 LEU A C 1
ATOM 1478 O O . LEU A 1 187 ? -9.922 44.5 2.559 1 95.75 187 LEU A O 1
ATOM 1482 N N . LYS A 1 188 ? -9.109 46.469 1.918 1 95.56 188 LYS A N 1
ATOM 1483 C CA . LYS A 1 188 ? -9.969 46.531 0.739 1 95.56 188 LYS A CA 1
ATOM 1484 C C . LYS A 1 188 ? -9.789 45.281 -0.134 1 95.56 188 LYS A C 1
ATOM 1486 O O . LYS A 1 188 ? -8.664 44.812 -0.333 1 95.56 188 LYS A O 1
ATOM 1491 N N . GLY A 1 189 ? -10.906 44.75 -0.558 1 96.5 189 GLY A N 1
ATOM 1492 C CA . GLY A 1 189 ? -10.875 43.625 -1.486 1 96.5 189 GLY A CA 1
ATOM 1493 C C . GLY A 1 189 ? -10.758 42.281 -0.795 1 96.5 189 GLY A C 1
ATOM 1494 O O . GLY A 1 189 ? -10.805 41.219 -1.447 1 96.5 189 GLY A O 1
ATOM 1495 N N . THR A 1 190 ? -10.562 42.281 0.531 1 97.56 190 THR A N 1
ATOM 1496 C CA . THR A 1 190 ? -10.414 41.062 1.277 1 97.56 190 THR A CA 1
ATOM 1497 C C . THR A 1 190 ? -11.484 40.938 2.359 1 97.56 190 THR A C 1
ATOM 1499 O O . THR A 1 190 ? -12.07 41.938 2.771 1 97.56 190 THR A O 1
ATOM 1502 N N . PHE A 1 191 ? -11.852 39.75 2.689 1 97.81 191 PHE A N 1
ATOM 1503 C CA . PHE A 1 191 ? -12.617 39.531 3.912 1 97.81 191 PHE A CA 1
ATOM 1504 C C . PHE A 1 191 ? -11.719 39.625 5.137 1 97.81 191 PHE A C 1
ATOM 1506 O O . PHE A 1 191 ? -10.531 39.312 5.066 1 97.81 191 PHE A O 1
ATOM 1513 N N . ASN A 1 192 ? -12.32 40.094 6.188 1 98 192 ASN A N 1
ATOM 1514 C CA . ASN A 1 192 ? -11.625 40.031 7.469 1 98 192 ASN A CA 1
ATOM 1515 C C . ASN A 1 192 ? -11.828 38.656 8.141 1 98 192 ASN A C 1
ATOM 1517 O O . ASN A 1 192 ? -12.945 38.156 8.156 1 98 192 ASN A O 1
ATOM 1521 N N . TYR A 1 193 ? -10.789 38.094 8.664 1 98.44 193 TYR A N 1
ATOM 1522 C CA . TYR A 1 193 ? -10.828 36.781 9.273 1 98.44 193 TYR A CA 1
ATOM 1523 C C . TYR A 1 193 ? -11.914 36.719 10.344 1 98.44 193 TYR A C 1
ATOM 1525 O O . TYR A 1 193 ? -12.703 35.75 10.375 1 98.44 193 TYR A O 1
ATOM 1533 N N . ASN A 1 194 ? -11.977 37.688 11.242 1 97.56 194 ASN A N 1
ATOM 1534 C CA . ASN A 1 194 ? -12.953 37.688 12.328 1 97.56 194 ASN A CA 1
ATOM 1535 C C . ASN A 1 194 ? -14.383 37.781 11.789 1 97.56 194 ASN A C 1
ATOM 1537 O O . ASN A 1 194 ? -15.312 37.219 12.383 1 97.56 194 ASN A O 1
ATOM 1541 N N . HIS A 1 195 ? -14.5 38.531 10.719 1 97.12 195 HIS A N 1
ATOM 1542 C CA . HIS A 1 195 ? -15.812 38.625 10.094 1 97.12 195 HIS A CA 1
ATOM 1543 C C . HIS A 1 195 ? -16.281 37.25 9.609 1 97.12 195 HIS A C 1
ATOM 1545 O O . HIS A 1 195 ? -17.422 36.844 9.875 1 97.12 195 HIS A O 1
ATOM 1551 N N . ILE A 1 196 ? -15.43 36.531 8.922 1 98 196 ILE A N 1
ATOM 1552 C CA . ILE A 1 196 ? -15.773 35.219 8.406 1 98 196 ILE A CA 1
ATOM 1553 C C . ILE A 1 196 ? -16.031 34.25 9.562 1 98 196 ILE A C 1
ATOM 1555 O O . ILE A 1 196 ? -16.953 33.438 9.508 1 98 196 ILE A O 1
ATOM 1559 N N . LEU A 1 197 ? -15.219 34.344 10.609 1 98.06 197 LEU A N 1
ATOM 1560 C CA . LEU A 1 197 ? -15.352 33.5 11.797 1 98.06 197 LEU A CA 1
ATOM 1561 C C . LEU A 1 197 ? -16.734 33.688 12.422 1 98.06 197 LEU A C 1
ATOM 1563 O O . LEU A 1 197 ? -17.297 32.719 12.953 1 98.06 197 LEU A O 1
ATOM 1567 N N . ASN A 1 198 ? -17.359 34.906 12.281 1 96.94 198 ASN A N 1
ATOM 1568 C CA . ASN A 1 198 ? -18.578 35.188 13.039 1 96.94 198 ASN A CA 1
ATOM 1569 C C . ASN A 1 198 ? -19.781 35.344 12.117 1 96.94 198 ASN A C 1
ATOM 1571 O O . ASN A 1 198 ? -20.891 35.625 12.586 1 96.94 198 ASN A O 1
ATOM 1575 N N . ILE A 1 199 ? -19.625 35.062 10.898 1 96.94 199 ILE A N 1
ATOM 1576 C CA . ILE A 1 199 ? -20.688 35.375 9.945 1 96.94 199 ILE A CA 1
ATOM 1577 C C . ILE A 1 199 ? -21.766 34.312 9.984 1 96.94 199 ILE A C 1
ATOM 1579 O O . ILE A 1 199 ? -22.938 34.594 9.727 1 96.94 199 ILE A O 1
ATOM 1583 N N . ALA A 1 200 ? -21.438 33.062 10.352 1 95.62 200 ALA A N 1
ATOM 1584 C CA . ALA A 1 200 ? -22.391 31.953 10.266 1 95.62 200 ALA A CA 1
ATOM 1585 C C . ALA A 1 200 ? -23.297 31.906 11.5 1 95.62 200 ALA A C 1
ATOM 1587 O O . ALA A 1 200 ? -22.859 32.281 12.602 1 95.62 200 ALA A O 1
ATOM 1588 N N . ASN A 1 201 ? -24.547 31.469 11.32 1 95.94 201 ASN A N 1
ATOM 1589 C CA . ASN A 1 201 ? -25.453 31.312 12.453 1 95.94 201 ASN A CA 1
ATOM 1590 C C . ASN A 1 201 ? -25.312 29.922 13.07 1 95.94 201 ASN A C 1
ATOM 1592 O O . ASN A 1 201 ? -24.578 29.078 12.57 1 95.94 201 ASN A O 1
ATOM 1596 N N . GLU A 1 202 ? -26.047 29.688 14.094 1 96.62 202 GLU A N 1
ATOM 1597 C CA . GLU A 1 202 ? -25.906 28.453 14.875 1 96.62 202 GLU A CA 1
ATOM 1598 C C . GLU A 1 202 ? -26.312 27.234 14.062 1 96.62 202 GLU A C 1
ATOM 1600 O O . GLU A 1 202 ? -25.766 26.156 14.234 1 96.62 202 GLU A O 1
ATOM 1605 N N . ASN A 1 203 ? -27.297 27.422 13.234 1 97.12 203 ASN A N 1
ATOM 1606 C CA . ASN A 1 203 ? -27.734 26.312 12.406 1 97.12 203 ASN A CA 1
ATOM 1607 C C . ASN A 1 203 ? -26.672 25.891 11.406 1 97.12 203 ASN A C 1
ATOM 1609 O O . ASN A 1 203 ? -26.484 24.688 11.148 1 97.12 203 ASN A O 1
ATOM 1613 N N . GLU A 1 204 ? -26.016 26.844 10.898 1 97.25 204 GLU A N 1
ATOM 1614 C CA . GLU A 1 204 ? -24.922 26.578 9.953 1 97.25 204 GLU A CA 1
ATOM 1615 C C . GLU A 1 204 ? -23.75 25.906 10.648 1 97.25 204 GLU A C 1
ATOM 1617 O O . GLU A 1 204 ? -23.109 25.016 10.078 1 97.25 204 GLU A O 1
ATOM 1622 N N . ILE A 1 205 ? -23.484 26.312 11.82 1 97.69 205 ILE A N 1
ATOM 1623 C CA . ILE A 1 205 ? -22.422 25.719 12.617 1 97.69 205 ILE A CA 1
ATOM 1624 C C . ILE A 1 205 ? -22.766 24.266 12.945 1 97.69 205 ILE A C 1
ATOM 1626 O O . ILE A 1 205 ? -21.922 23.375 12.82 1 97.69 205 ILE A O 1
ATOM 1630 N N . LYS A 1 206 ? -23.984 24 13.297 1 97.38 206 LYS A N 1
ATOM 1631 C CA . LYS A 1 206 ? -24.453 22.641 13.602 1 97.38 206 LYS A CA 1
ATOM 1632 C C . LYS A 1 206 ? -24.359 21.75 12.367 1 97.38 206 LYS A C 1
ATOM 1634 O O . LYS A 1 206 ? -24.094 20.547 12.492 1 97.38 206 LYS A O 1
ATOM 1639 N N . LYS A 1 207 ? -24.609 22.344 11.273 1 97.44 207 LYS A N 1
ATOM 1640 C CA . LYS A 1 207 ? -24.562 21.578 10.023 1 97.44 207 LYS A CA 1
ATOM 1641 C C . LYS A 1 207 ? -23.156 21.031 9.781 1 97.44 207 LYS A C 1
ATOM 1643 O O . LYS A 1 207 ? -23 19.938 9.242 1 97.44 207 LYS A O 1
ATOM 1648 N N . ILE A 1 208 ? -22.109 21.797 10.133 1 98.12 208 ILE A N 1
ATOM 1649 C CA . ILE A 1 208 ? -20.734 21.359 9.992 1 98.12 208 ILE A CA 1
ATOM 1650 C C . ILE A 1 208 ? -20.516 20.078 10.797 1 98.12 208 ILE A C 1
ATOM 1652 O O . ILE A 1 208 ? -19.938 19.109 10.289 1 98.12 208 ILE A O 1
ATOM 1656 N N . LYS A 1 209 ? -20.969 20.062 12 1 96.25 209 LYS A N 1
ATOM 1657 C CA . LYS A 1 209 ? -20.859 18.906 12.883 1 96.25 209 LYS A CA 1
ATOM 1658 C C . LYS A 1 209 ? -21.594 17.703 12.312 1 96.25 209 LYS A C 1
ATOM 1660 O O . LYS A 1 209 ? -21.078 16.578 12.344 1 96.25 209 LYS A O 1
ATOM 1665 N N . ASN A 1 210 ? -22.703 17.953 11.711 1 95.12 210 ASN A N 1
ATOM 1666 C CA . ASN A 1 210 ? -23.562 16.875 11.242 1 95.12 210 ASN A CA 1
ATOM 1667 C C . ASN A 1 210 ? -23.078 16.297 9.914 1 95.12 210 ASN A C 1
ATOM 1669 O O . ASN A 1 210 ? -23.453 15.188 9.539 1 95.12 210 ASN A O 1
ATOM 1673 N N . GLU A 1 211 ? -22.219 17 9.281 1 94.88 211 GLU A N 1
ATOM 1674 C CA . GLU A 1 211 ? -21.844 16.578 7.934 1 94.88 211 GLU A CA 1
ATOM 1675 C C . GLU A 1 211 ? -20.438 15.984 7.922 1 94.88 211 GLU A C 1
ATOM 1677 O O . GLU A 1 211 ? -19.844 15.797 6.859 1 94.88 211 GLU A O 1
ATOM 1682 N N . GLN A 1 212 ? -19.891 15.617 9.062 1 96.06 212 GLN A N 1
ATOM 1683 C CA . GLN A 1 212 ? -18.547 15.078 9.156 1 96.06 212 GLN A CA 1
ATOM 1684 C C . GLN A 1 212 ? -18.438 13.742 8.414 1 96.06 212 GLN A C 1
ATOM 1686 O O . GLN A 1 212 ? -17.391 13.422 7.859 1 96.06 212 GLN A O 1
ATOM 1691 N N . ASN A 1 213 ? -19.484 12.984 8.328 1 90.81 213 ASN A N 1
ATOM 1692 C CA . ASN A 1 213 ? -19.5 11.664 7.715 1 90.81 213 ASN A CA 1
ATOM 1693 C C . ASN A 1 213 ? -19.422 11.75 6.191 1 90.81 213 ASN A C 1
ATOM 1695 O O . ASN A 1 213 ? -19.188 10.75 5.52 1 90.81 213 ASN A O 1
ATOM 1699 N N . LYS A 1 214 ? -19.641 12.992 5.711 1 92.31 214 LYS A N 1
ATOM 1700 C CA . LYS A 1 214 ? -19.578 13.188 4.266 1 92.31 214 LYS A CA 1
ATOM 1701 C C . LYS A 1 214 ? -18.125 13.359 3.803 1 92.31 214 LYS A C 1
ATOM 1703 O O . LYS A 1 214 ? -17.844 13.258 2.609 1 92.31 214 LYS A O 1
ATOM 1708 N N . ILE A 1 215 ? -17.297 13.664 4.715 1 96.94 215 ILE A N 1
ATOM 1709 C CA . ILE A 1 215 ? -15.875 13.836 4.402 1 96.94 215 ILE A CA 1
ATOM 1710 C C . ILE A 1 215 ? -15.156 12.492 4.496 1 96.94 215 ILE A C 1
ATOM 1712 O O . ILE A 1 215 ? -15.195 11.836 5.535 1 96.94 215 ILE A O 1
ATOM 1716 N N . LYS A 1 216 ? -14.484 12.094 3.443 1 96.56 216 LYS A N 1
ATOM 1717 C CA . LYS A 1 216 ? -13.836 10.789 3.395 1 96.56 216 LYS A CA 1
ATOM 1718 C C . LYS A 1 216 ? -12.398 10.883 3.896 1 96.56 216 LYS A C 1
ATOM 1720 O O . LYS A 1 216 ? -11.68 11.836 3.592 1 96.56 216 LYS A O 1
ATOM 1725 N N . CYS A 1 217 ? -11.961 9.906 4.625 1 97.12 217 CYS A N 1
ATOM 1726 C CA . CYS A 1 217 ? -10.633 9.945 5.234 1 97.12 217 CYS A CA 1
ATOM 1727 C C . CYS A 1 217 ? -9.547 9.844 4.176 1 97.12 217 CYS A C 1
ATOM 1729 O O . CYS A 1 217 ? -8.422 10.32 4.383 1 97.12 217 CYS A O 1
ATOM 1731 N N . ASP A 1 218 ? -9.859 9.273 3.031 1 97.19 218 ASP A N 1
ATOM 1732 C CA . ASP A 1 218 ? -8.852 9.094 1.991 1 97.19 218 ASP A CA 1
ATOM 1733 C C . ASP A 1 218 ? -8.812 10.289 1.044 1 97.19 218 ASP A C 1
ATOM 1735 O O . ASP A 1 218 ? -8 10.328 0.116 1 97.19 218 ASP A O 1
ATOM 1739 N N . ASP A 1 219 ? -9.617 11.312 1.269 1 97.19 219 ASP A N 1
ATOM 1740 C CA . ASP A 1 219 ? -9.586 12.539 0.474 1 97.19 219 ASP A CA 1
ATOM 1741 C C . ASP A 1 219 ? -8.312 13.336 0.747 1 97.19 219 ASP A C 1
ATOM 1743 O O . ASP A 1 219 ? -7.773 13.297 1.855 1 97.19 219 ASP A O 1
ATOM 1747 N N . SER A 1 220 ? -7.859 14.016 -0.328 1 97.88 220 SER A N 1
ATOM 1748 C CA . SER A 1 220 ? -6.758 14.953 -0.139 1 97.88 220 SER A CA 1
ATOM 1749 C C . SER A 1 220 ? -7.109 16.016 0.892 1 97.88 220 SER A C 1
ATOM 1751 O O . SER A 1 220 ? -8.195 16.594 0.849 1 97.88 220 SER A O 1
ATOM 1753 N N . PHE A 1 221 ? -6.234 16.219 1.832 1 98.5 221 PHE A N 1
ATOM 1754 C CA . PHE A 1 221 ? -6.52 17.203 2.873 1 98.5 221 PHE A CA 1
ATOM 1755 C C . PHE A 1 221 ? -5.43 18.266 2.926 1 98.5 221 PHE A C 1
ATOM 1757 O O . PHE A 1 221 ? -5.715 19.438 3.156 1 98.5 221 PHE A O 1
ATOM 1764 N N . ASN A 1 222 ? -4.215 17.844 2.801 1 98.75 222 ASN A N 1
ATOM 1765 C CA . ASN A 1 222 ? -3.094 18.766 2.947 1 98.75 222 ASN A CA 1
ATOM 1766 C C . ASN A 1 222 ? -2.111 18.656 1.787 1 98.75 222 ASN A C 1
ATOM 1768 O O . ASN A 1 222 ? -1.687 17.547 1.439 1 98.75 222 ASN A O 1
ATOM 1772 N N . ILE A 1 223 ? -1.844 19.812 1.186 1 98.5 223 ILE A N 1
ATOM 1773 C CA . ILE A 1 223 ? -0.86 19.875 0.11 1 98.5 223 ILE A CA 1
ATOM 1774 C C . ILE A 1 223 ? 0.369 20.641 0.586 1 98.5 223 ILE A C 1
ATOM 1776 O O . ILE A 1 223 ? 0.248 21.75 1.13 1 98.5 223 ILE A O 1
ATOM 1780 N N . GLN A 1 224 ? 1.512 20.047 0.452 1 97.12 224 GLN A N 1
ATOM 1781 C CA . GLN A 1 224 ? 2.799 20.609 0.838 1 97.12 224 GLN A CA 1
ATOM 1782 C C . GLN A 1 224 ? 3.691 20.844 -0.38 1 97.12 224 GLN A C 1
ATOM 1784 O O . GLN A 1 224 ? 3.883 19.922 -1.189 1 97.12 224 GLN A O 1
ATOM 1789 N N . PHE A 1 225 ? 4.238 22.062 -0.487 1 95.56 225 PHE A N 1
ATOM 1790 C CA . PHE A 1 225 ? 5.184 22.312 -1.567 1 95.56 225 PHE A CA 1
ATOM 1791 C C . PHE A 1 225 ? 6.586 21.859 -1.185 1 95.56 225 PHE A C 1
ATOM 1793 O O . PHE A 1 225 ? 7.062 22.156 -0.087 1 95.56 225 PHE A O 1
ATOM 1800 N N . THR A 1 226 ? 7.172 21.016 -2.059 1 87.81 226 THR A N 1
ATOM 1801 C CA . THR A 1 226 ? 8.5 20.469 -1.807 1 87.81 226 THR A CA 1
ATOM 1802 C C . THR A 1 226 ? 9.5 20.969 -2.842 1 87.81 226 THR A C 1
ATOM 1804 O O . THR A 1 226 ? 9.141 21.219 -3.996 1 87.81 226 THR A O 1
ATOM 1807 N N . SER A 1 227 ? 10.727 21.359 -2.41 1 73.69 227 SER A N 1
ATOM 1808 C CA . SER A 1 227 ? 11.742 21.906 -3.307 1 73.69 227 SER A CA 1
ATOM 1809 C C . SER A 1 227 ? 12.367 20.828 -4.164 1 73.69 227 SER A C 1
ATOM 1811 O O . SER A 1 227 ? 12.578 19.703 -3.695 1 73.69 227 SER A O 1
ATOM 1813 N N . GLY A 1 228 ? 12.008 20.641 -5.465 1 58.81 228 GLY A N 1
ATOM 1814 C CA . GLY A 1 228 ? 12.609 19.641 -6.324 1 58.81 228 GLY A CA 1
ATOM 1815 C C . GLY A 1 228 ? 13.922 20.094 -6.945 1 58.81 228 GLY A C 1
ATOM 1816 O O . GLY A 1 228 ? 14.242 21.281 -6.918 1 58.81 228 GLY A O 1
ATOM 1817 N N . THR A 1 229 ? 14.82 19.125 -7.211 1 50.56 229 THR A N 1
ATOM 1818 C CA . THR A 1 229 ? 16.094 19.359 -7.891 1 50.56 229 THR A CA 1
ATOM 1819 C C . THR A 1 229 ? 15.883 20.109 -9.203 1 50.56 229 THR A C 1
ATOM 1821 O O . THR A 1 229 ? 16.797 20.766 -9.703 1 50.56 229 THR A O 1
ATOM 1824 N N . THR A 1 230 ? 14.734 19.781 -9.828 1 53.25 230 THR A N 1
ATOM 1825 C CA . THR A 1 230 ? 14.578 20.266 -11.195 1 53.25 230 THR A CA 1
ATOM 1826 C C . THR A 1 230 ? 14 21.672 -11.219 1 53.25 230 THR A C 1
ATOM 1828 O O . THR A 1 230 ? 13.43 22.109 -12.227 1 53.25 230 THR A O 1
ATOM 1831 N N . GLY A 1 231 ? 13.977 22.422 -10.133 1 65.94 231 GLY A N 1
ATOM 1832 C CA . GLY A 1 231 ? 13.75 23.859 -10.102 1 65.94 231 GLY A CA 1
ATOM 1833 C C . GLY A 1 231 ? 12.422 24.25 -9.484 1 65.94 231 GLY A C 1
ATOM 1834 O O . GLY A 1 231 ? 12.383 25.016 -8.523 1 65.94 231 GLY A O 1
ATOM 1835 N N . LYS A 1 232 ? 11.164 23.797 -10.188 1 83.19 232 LYS A N 1
ATOM 1836 C CA . LYS A 1 232 ? 9.93 24.281 -9.578 1 83.19 232 LYS A CA 1
ATOM 1837 C C . LYS A 1 232 ? 9.43 23.312 -8.516 1 83.19 232 LYS A C 1
ATOM 1839 O O . LYS A 1 232 ? 9.555 22.094 -8.664 1 83.19 232 LYS A O 1
ATOM 1844 N N . ALA A 1 233 ? 8.852 23.922 -7.445 1 90.44 233 ALA A N 1
ATOM 1845 C CA . ALA A 1 233 ? 8.391 23.141 -6.297 1 90.44 233 ALA A CA 1
ATOM 1846 C C . ALA A 1 233 ? 7.273 22.188 -6.695 1 90.44 233 ALA A C 1
ATOM 1848 O O . ALA A 1 233 ? 6.406 22.531 -7.496 1 90.44 233 ALA A O 1
ATOM 1849 N N . LYS A 1 234 ? 7.359 20.953 -6.215 1 94 234 LYS A N 1
ATOM 1850 C CA . LYS A 1 234 ? 6.285 19.984 -6.383 1 94 234 LYS A CA 1
ATOM 1851 C C . LYS A 1 234 ? 5.254 20.109 -5.266 1 94 234 LYS A C 1
ATOM 1853 O O . LYS A 1 234 ? 5.578 20.531 -4.156 1 94 234 LYS A O 1
ATOM 1858 N N . ALA A 1 235 ? 4.027 19.797 -5.555 1 97.5 235 ALA A N 1
ATOM 1859 C CA . ALA A 1 235 ? 2.943 19.891 -4.582 1 97.5 235 ALA A CA 1
ATOM 1860 C C . ALA A 1 235 ? 2.48 18.5 -4.137 1 97.5 235 ALA A C 1
ATOM 1862 O O . ALA A 1 235 ? 1.605 17.906 -4.766 1 97.5 235 ALA A O 1
ATOM 1863 N N . ALA A 1 236 ? 3.023 18.031 -3.053 1 97.81 236 ALA A N 1
ATOM 1864 C CA . ALA A 1 236 ? 2.678 16.703 -2.537 1 97.81 236 ALA A CA 1
ATOM 1865 C C . ALA A 1 236 ? 1.342 16.734 -1.8 1 97.81 236 ALA A C 1
ATOM 1867 O O . ALA A 1 236 ? 1.163 17.516 -0.86 1 97.81 236 ALA A O 1
ATOM 1868 N N . SER A 1 237 ? 0.43 15.922 -2.229 1 98.38 237 SER A N 1
ATOM 1869 C CA . SER A 1 237 ? -0.901 15.859 -1.633 1 98.38 237 SER A CA 1
ATOM 1870 C C . SER A 1 237 ? -1.024 14.68 -0.676 1 98.38 237 SER A C 1
ATOM 1872 O O . SER A 1 237 ? -0.737 13.539 -1.049 1 98.38 237 SER A O 1
ATOM 1874 N N . ILE A 1 238 ? -1.432 14.938 0.56 1 97.88 238 ILE A N 1
ATOM 1875 C CA . ILE A 1 238 ? -1.619 13.883 1.546 1 97.88 238 ILE A CA 1
ATOM 1876 C C . ILE A 1 238 ? -3.072 13.867 2.016 1 97.88 238 ILE A C 1
ATOM 1878 O O . ILE A 1 238 ? -3.746 14.898 2 1 97.88 238 ILE A O 1
ATOM 1882 N N . SER A 1 239 ? -3.564 12.711 2.402 1 98.56 239 SER A N 1
ATOM 1883 C CA . SER A 1 239 ? -4.953 12.547 2.818 1 98.56 239 SER A CA 1
ATOM 1884 C C . SER A 1 239 ? -5.109 12.75 4.32 1 98.56 239 SER A C 1
ATOM 1886 O O . SER A 1 239 ? -4.117 12.867 5.043 1 98.56 239 SER A O 1
ATOM 1888 N N . HIS A 1 240 ? -6.441 12.781 4.777 1 98.69 240 HIS A N 1
ATOM 1889 C CA . HIS A 1 240 ? -6.727 12.742 6.207 1 98.69 240 HIS A CA 1
ATOM 1890 C C . HIS A 1 240 ? -6.133 11.492 6.852 1 98.69 240 HIS A C 1
ATOM 1892 O O . HIS A 1 240 ? -5.492 11.578 7.898 1 98.69 240 HIS A O 1
ATOM 1898 N N . PHE A 1 241 ? -6.301 10.367 6.156 1 98.44 241 PHE A N 1
ATOM 1899 C CA . PHE A 1 241 ? -5.875 9.055 6.633 1 98.44 241 PHE A CA 1
ATOM 1900 C C . PHE A 1 241 ? -4.371 9.031 6.883 1 98.44 241 PHE A C 1
ATOM 1902 O O . PHE A 1 241 ? -3.916 8.547 7.918 1 98.44 241 PHE A O 1
ATOM 1909 N N . ASN A 1 242 ? -3.59 9.555 5.93 1 98.44 242 ASN A N 1
ATOM 1910 C CA . ASN A 1 242 ? -2.139 9.633 6.062 1 98.44 242 ASN A CA 1
ATOM 1911 C C . ASN A 1 242 ? -1.73 10.406 7.316 1 98.44 242 ASN A C 1
ATOM 1913 O O . ASN A 1 242 ? -0.926 9.922 8.109 1 98.44 242 ASN A O 1
ATOM 1917 N N . LEU A 1 243 ? -2.32 11.516 7.406 1 98.5 243 LEU A N 1
ATOM 1918 C CA . LEU A 1 243 ? -1.935 12.461 8.445 1 98.5 243 LEU A CA 1
ATOM 1919 C C . LEU A 1 243 ? -2.314 11.938 9.828 1 98.5 243 LEU A C 1
ATOM 1921 O O . LEU A 1 243 ? -1.499 11.961 10.75 1 98.5 243 LEU A O 1
ATOM 1925 N N . VAL A 1 244 ? -3.535 11.422 9.992 1 98.69 244 VAL A N 1
ATOM 1926 C CA . VAL A 1 244 ? -4.047 10.93 11.266 1 98.69 244 VAL A CA 1
ATOM 1927 C C . VAL A 1 244 ? -3.189 9.766 11.75 1 98.69 244 VAL A C 1
ATOM 1929 O O . VAL A 1 244 ? -2.748 9.742 12.906 1 98.69 244 VAL A O 1
ATOM 1932 N N . ASN A 1 245 ? -2.926 8.836 10.891 1 98.62 245 ASN A N 1
ATOM 1933 C CA . ASN A 1 245 ? -2.236 7.617 11.305 1 98.62 245 ASN A CA 1
ATOM 1934 C C . ASN A 1 245 ? -0.74 7.855 11.492 1 98.62 245 ASN A C 1
ATOM 1936 O O . ASN A 1 245 ? -0.129 7.301 12.406 1 98.62 245 ASN A O 1
ATOM 1940 N N . ASN A 1 246 ? -0.117 8.641 10.609 1 98.62 246 ASN A N 1
ATOM 1941 C CA . ASN A 1 246 ? 1.286 8.969 10.828 1 98.62 246 ASN A CA 1
ATOM 1942 C C . ASN A 1 246 ? 1.487 9.703 12.148 1 98.62 246 ASN A C 1
ATOM 1944 O O . ASN A 1 246 ? 2.381 9.359 12.93 1 98.62 246 ASN A O 1
ATOM 1948 N N . GLY A 1 247 ? 0.611 10.672 12.383 1 98.62 247 GLY A N 1
ATOM 1949 C CA . GLY A 1 247 ? 0.679 11.406 13.633 1 98.62 247 GLY A CA 1
ATOM 1950 C C . GLY A 1 247 ? 0.497 10.516 14.852 1 98.62 247 GLY A C 1
ATOM 1951 O O . GLY A 1 247 ? 1.122 10.75 15.891 1 98.62 247 GLY A O 1
ATOM 1952 N N . PHE A 1 248 ? -0.328 9.547 14.734 1 98.56 248 PHE A N 1
ATOM 1953 C CA . PHE A 1 248 ? -0.585 8.633 15.844 1 98.56 248 PHE A CA 1
ATOM 1954 C C . PHE A 1 248 ? 0.691 7.91 16.25 1 98.56 248 PHE A C 1
ATOM 1956 O O . PHE A 1 248 ? 1.044 7.887 17.438 1 98.56 248 PHE A O 1
ATOM 1963 N N . PHE A 1 249 ? 1.324 7.363 15.312 1 98 249 PHE A N 1
ATOM 1964 C CA . PHE A 1 249 ? 2.502 6.566 15.625 1 98 249 PHE A CA 1
ATOM 1965 C C . PHE A 1 249 ? 3.678 7.461 16 1 98 249 PHE A C 1
ATOM 1967 O O . PHE A 1 249 ? 4.5 7.102 16.844 1 98 249 PHE A O 1
ATOM 1974 N N . VAL A 1 250 ? 3.795 8.625 15.391 1 97.75 250 VAL A N 1
ATOM 1975 C CA . VAL A 1 250 ? 4.816 9.594 15.773 1 97.75 250 VAL A CA 1
ATOM 1976 C C . VAL A 1 250 ? 4.633 9.992 17.234 1 97.75 250 VAL A C 1
ATOM 1978 O O . VAL A 1 250 ? 5.594 10 18 1 97.75 250 VAL A O 1
ATOM 1981 N N . GLY A 1 251 ? 3.383 10.32 17.594 1 98.12 251 GLY A N 1
ATOM 1982 C CA . GLY A 1 251 ? 3.088 10.719 18.969 1 98.12 251 GLY A CA 1
ATOM 1983 C C . GLY A 1 251 ? 3.381 9.625 19.969 1 98.12 251 GLY A C 1
ATOM 1984 O O . GLY A 1 251 ? 3.906 9.898 21.062 1 98.12 251 GLY A O 1
ATOM 1985 N N . LYS A 1 252 ? 3.037 8.414 19.578 1 97.25 252 LYS A N 1
ATOM 1986 C CA . LYS A 1 252 ? 3.283 7.289 20.469 1 97.25 252 LYS A CA 1
ATOM 1987 C C . LYS A 1 252 ? 4.777 7.125 20.75 1 97.25 252 LYS A C 1
ATOM 1989 O O . LYS A 1 252 ? 5.188 6.984 21.906 1 97.25 252 LYS A O 1
ATOM 1994 N N . ARG A 1 253 ? 5.566 7.23 19.719 1 95.19 253 ARG A N 1
ATOM 1995 C CA . ARG A 1 253 ? 7.012 7.074 19.859 1 95.19 253 ARG A CA 1
ATOM 1996 C C . ARG A 1 253 ? 7.617 8.242 20.625 1 95.19 253 ARG A C 1
ATOM 1998 O O . ARG A 1 253 ? 8.648 8.094 21.281 1 95.19 253 ARG A O 1
ATOM 2005 N N . ASN A 1 254 ? 7 9.328 20.547 1 96.12 254 ASN A N 1
ATOM 2006 C CA . ASN A 1 254 ? 7.445 10.508 21.281 1 96.12 254 ASN A CA 1
ATOM 2007 C C . ASN A 1 254 ? 6.828 10.562 22.672 1 96.12 254 ASN A C 1
ATOM 2009 O O . ASN A 1 254 ? 6.883 11.594 23.344 1 96.12 254 ASN A O 1
ATOM 2013 N N . GLU A 1 255 ? 6.082 9.508 23.062 1 97 255 GLU A N 1
ATOM 2014 C CA . GLU A 1 255 ? 5.594 9.266 24.422 1 97 255 GLU A CA 1
ATOM 2015 C C . GLU A 1 255 ? 4.461 10.227 24.766 1 97 255 GLU A C 1
ATOM 2017 O O . GLU A 1 255 ? 4.344 10.656 25.922 1 97 255 GLU A O 1
ATOM 2022 N N . LEU A 1 256 ? 3.73 10.633 23.797 1 98.12 256 LEU A N 1
ATOM 2023 C CA . LEU A 1 256 ? 2.576 11.484 24.062 1 98.12 256 LEU A CA 1
ATOM 2024 C C . LEU A 1 256 ? 1.463 10.703 24.75 1 98.12 256 LEU A C 1
ATOM 2026 O O . LEU A 1 256 ? 0.535 11.289 25.312 1 98.12 256 LEU A O 1
ATOM 2030 N N . ASN A 1 257 ? 1.502 9.375 24.688 1 96.62 257 ASN A N 1
ATOM 2031 C CA . ASN A 1 257 ? 0.493 8.516 25.297 1 96.62 257 ASN A CA 1
ATOM 2032 C C . ASN A 1 257 ? 0.782 8.273 26.781 1 96.62 257 ASN A C 1
ATOM 2034 O O . ASN A 1 257 ? -0.039 7.691 27.484 1 96.62 257 ASN A O 1
ATOM 2038 N N . LYS A 1 258 ? 1.871 8.766 27.297 1 96.56 258 LYS A N 1
ATOM 2039 C CA . LYS A 1 258 ? 2.309 8.414 28.641 1 96.56 258 LYS A CA 1
ATOM 2040 C C . LYS A 1 258 ? 1.746 9.383 29.672 1 96.56 258 LYS A C 1
ATOM 2042 O O . LYS A 1 258 ? 1.526 9.016 30.828 1 96.56 258 LYS A O 1
ATOM 2047 N N . LYS A 1 259 ? 1.578 10.547 29.312 1 96.69 259 LYS A N 1
ATOM 2048 C CA . LYS A 1 259 ? 1.028 11.594 30.172 1 96.69 259 LYS A CA 1
ATOM 2049 C C . LYS A 1 259 ? 0.587 12.797 29.359 1 96.69 259 LYS A C 1
ATOM 2051 O O . LYS A 1 259 ? 0.776 12.836 28.141 1 96.69 259 LYS A O 1
ATOM 2056 N N . GLN A 1 260 ? -0.034 13.727 30.016 1 97.12 260 GLN A N 1
ATOM 2057 C CA . GLN A 1 260 ? -0.372 14.984 29.359 1 97.12 260 GLN A CA 1
ATOM 2058 C C . GLN A 1 260 ? 0.88 15.812 29.062 1 97.12 260 GLN A C 1
ATOM 2060 O O . GLN A 1 260 ? 1.622 16.172 29.984 1 97.12 260 GLN A O 1
ATOM 2065 N N . GLN A 1 261 ? 1.115 16.062 27.828 1 98.38 261 GLN A N 1
ATOM 2066 C CA . GLN A 1 261 ? 2.336 16.75 27.422 1 98.38 261 GLN A CA 1
ATOM 2067 C C . GLN A 1 261 ? 2.031 18.156 26.906 1 98.38 261 GLN A C 1
ATOM 2069 O O . GLN A 1 261 ? 0.941 18.406 26.391 1 98.38 261 GLN A O 1
ATOM 2074 N N . LYS A 1 262 ? 2.975 19.047 27.125 1 98.69 262 LYS A N 1
ATOM 2075 C CA . LYS A 1 262 ? 3 20.375 26.516 1 98.69 262 LYS A CA 1
ATOM 2076 C C . LYS A 1 262 ? 4.199 20.531 25.594 1 98.69 262 LYS A C 1
ATOM 2078 O O . L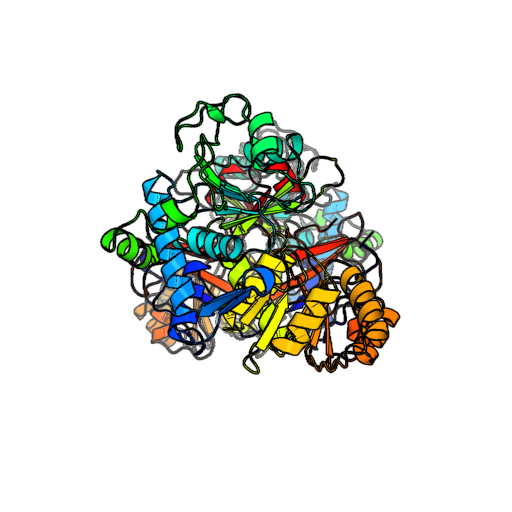YS A 1 262 ? 5.348 20.406 26.031 1 98.69 262 LYS A O 1
ATOM 2083 N N . ILE A 1 263 ? 3.928 20.875 24.375 1 98.88 263 ILE A N 1
ATOM 2084 C CA . ILE A 1 263 ? 4.961 20.875 23.344 1 98.88 263 ILE A CA 1
ATOM 2085 C C . ILE A 1 263 ? 5.332 22.312 23 1 98.88 263 ILE A C 1
ATOM 2087 O O . ILE A 1 263 ? 4.484 23.094 22.547 1 98.88 263 ILE A O 1
ATOM 2091 N N . CYS A 1 264 ? 6.551 22.688 23.203 1 98.88 264 CYS A N 1
ATOM 2092 C CA . CYS A 1 264 ? 7.059 23.953 22.672 1 98.88 264 CYS A CA 1
ATOM 2093 C C . CYS A 1 264 ? 7.297 23.844 21.172 1 98.88 264 CYS A C 1
ATOM 2095 O O . CYS A 1 264 ? 8.172 23.109 20.719 1 98.88 264 CYS A O 1
ATOM 2097 N N . VAL A 1 265 ? 6.609 24.641 20.406 1 98.81 265 VAL A N 1
ATOM 2098 C CA . VAL A 1 265 ? 6.621 24.547 18.938 1 98.81 265 VAL A CA 1
ATOM 2099 C C . VAL A 1 265 ? 7.559 25.594 18.359 1 98.81 265 VAL A C 1
ATOM 2101 O O . VAL A 1 265 ? 7.133 26.703 18.047 1 98.81 265 VAL A O 1
ATOM 2104 N N . GLN A 1 266 ? 8.766 25.141 18.078 1 98.31 266 GLN A N 1
ATOM 2105 C CA . GLN A 1 266 ? 9.719 26.031 17.438 1 98.31 266 GLN A CA 1
ATOM 2106 C C . GLN A 1 266 ? 9.523 26.047 15.914 1 98.31 266 GLN A C 1
ATOM 2108 O O . GLN A 1 266 ? 9.844 27.047 15.258 1 98.31 266 GLN A O 1
ATOM 2113 N N . VAL A 1 267 ? 9.016 24.984 15.391 1 97.94 267 VAL A N 1
ATOM 2114 C CA . VAL A 1 267 ? 8.992 24.734 13.953 1 97.94 267 VAL A CA 1
ATOM 2115 C C . VAL A 1 267 ? 7.793 25.453 13.328 1 97.94 267 VAL A C 1
ATOM 2117 O O . VAL A 1 267 ? 6.773 25.656 13.984 1 97.94 267 VAL A O 1
ATOM 2120 N N . PRO A 1 268 ? 7.914 25.812 12.062 1 97.56 268 PRO A N 1
ATOM 2121 C CA . PRO A 1 268 ? 6.75 26.406 11.398 1 97.56 268 PRO A CA 1
ATOM 2122 C C . PRO A 1 268 ? 5.602 25.422 11.219 1 97.56 268 PRO A C 1
ATOM 2124 O O . PRO A 1 268 ? 5.828 24.266 10.859 1 97.56 268 PRO A O 1
ATOM 2127 N N . LEU A 1 269 ? 4.391 25.906 11.383 1 98.31 269 LEU A N 1
ATOM 2128 C CA . LEU A 1 269 ? 3.205 25.062 11.266 1 98.31 269 LEU A CA 1
ATOM 2129 C C . LEU A 1 269 ? 2.992 24.625 9.812 1 98.31 269 LEU A C 1
ATOM 2131 O O . LEU A 1 269 ? 2.439 23.547 9.562 1 98.31 269 LEU A O 1
ATOM 2135 N N . PHE A 1 270 ? 3.467 25.391 8.844 1 97.12 270 PHE A N 1
ATOM 2136 C CA . PHE A 1 270 ? 3.137 25.141 7.445 1 97.12 270 PHE A CA 1
ATOM 2137 C C . PHE A 1 270 ? 3.924 23.953 6.902 1 97.12 270 PHE A C 1
ATOM 2139 O O . PHE A 1 270 ? 3.604 23.438 5.836 1 97.12 270 PHE A O 1
ATOM 2146 N N . HIS A 1 271 ? 4.938 23.531 7.598 1 95.94 271 HIS A N 1
ATOM 2147 C CA . HIS A 1 271 ? 5.762 22.406 7.156 1 95.94 271 HIS A CA 1
ATOM 2148 C C . HIS A 1 271 ? 5.227 21.094 7.695 1 95.94 271 HIS A C 1
ATOM 2150 O O . HIS A 1 271 ? 4.484 21.062 8.68 1 95.94 271 HIS A O 1
ATOM 2156 N N . ALA A 1 272 ? 5.734 20.031 7.078 1 96.25 272 ALA A N 1
ATOM 2157 C CA . ALA A 1 272 ? 5.324 18.703 7.5 1 96.25 272 ALA A CA 1
ATOM 2158 C C . ALA A 1 272 ? 5.637 18.469 8.977 1 96.25 272 ALA A C 1
ATOM 2160 O O . ALA A 1 272 ? 4.891 17.781 9.68 1 96.25 272 ALA A O 1
ATOM 2161 N N . PHE A 1 273 ? 6.742 19.047 9.445 1 96.94 273 PHE A N 1
ATOM 2162 C CA . PHE A 1 273 ? 7.051 18.984 10.875 1 96.94 273 PHE A CA 1
ATOM 2163 C C . PHE A 1 273 ? 5.918 19.578 11.695 1 96.94 273 PHE A C 1
ATOM 2165 O O . PHE A 1 273 ? 5.504 19 12.703 1 96.94 273 PHE A O 1
ATOM 2172 N N . GLY A 1 274 ? 5.41 20.625 11.258 1 98.06 274 GLY A N 1
ATOM 2173 C CA . GLY A 1 274 ? 4.316 21.297 11.938 1 98.06 274 GLY A CA 1
ATOM 2174 C C . GLY A 1 274 ? 2.988 20.578 11.789 1 98.06 274 GLY A C 1
ATOM 2175 O O . GLY A 1 274 ? 2.334 20.25 12.781 1 98.06 274 GLY A O 1
ATOM 2176 N N . THR A 1 275 ? 2.602 20.188 10.578 1 98.31 275 THR A N 1
ATOM 2177 C CA . THR A 1 275 ? 1.27 19.656 10.312 1 98.31 275 THR A CA 1
ATOM 2178 C C . THR A 1 275 ? 1.137 18.234 10.836 1 98.31 275 THR A C 1
ATOM 2180 O O . THR A 1 275 ? 0.083 17.844 11.352 1 98.31 275 THR A O 1
ATOM 2183 N N . CYS A 1 276 ? 2.209 17.5 10.773 1 98.31 276 CYS A N 1
ATOM 2184 C CA . CYS A 1 276 ? 2.092 16.094 11.117 1 98.31 276 CYS A CA 1
ATOM 2185 C C . CYS A 1 276 ? 2.715 15.812 12.484 1 98.31 276 CYS A C 1
ATOM 2187 O O . CYS A 1 276 ? 2.012 15.453 13.43 1 98.31 276 CYS A O 1
ATOM 2189 N N . ILE A 1 277 ? 3.996 16.094 12.641 1 98 277 ILE A N 1
ATOM 2190 C CA . ILE A 1 277 ? 4.746 15.719 13.836 1 98 277 ILE A CA 1
ATOM 2191 C C . ILE A 1 277 ? 4.219 16.5 15.039 1 98 277 ILE A C 1
ATOM 2193 O O . ILE A 1 277 ? 4.172 15.969 16.156 1 98 277 ILE A O 1
ATOM 2197 N N . THR A 1 278 ? 3.773 17.719 14.75 1 98.56 278 THR A N 1
ATOM 2198 C CA . THR A 1 278 ? 3.326 18.594 15.828 1 98.56 278 THR A CA 1
ATOM 2199 C C . THR A 1 278 ? 1.808 18.547 15.969 1 98.56 278 THR A C 1
ATOM 2201 O O . THR A 1 278 ? 1.282 17.906 16.875 1 98.56 278 THR A O 1
ATOM 2204 N N . ILE A 1 279 ? 1.081 18.984 14.992 1 98.81 279 ILE A N 1
ATOM 2205 C CA . ILE A 1 279 ? -0.363 19.156 15.094 1 98.81 279 ILE A CA 1
ATOM 2206 C C . ILE A 1 279 ? -1.051 17.797 15.156 1 98.81 279 ILE A C 1
ATOM 2208 O O . ILE A 1 279 ? -1.815 17.516 16.078 1 98.81 279 ILE A O 1
ATOM 2212 N N . SER A 1 280 ? -0.848 16.953 14.203 1 98.81 280 SER A N 1
ATOM 2213 C CA . SER A 1 280 ? -1.548 15.68 14.125 1 98.81 280 SER A CA 1
ATOM 2214 C C . SER A 1 280 ? -1.21 14.797 15.32 1 98.81 280 SER A C 1
ATOM 2216 O O . SER A 1 280 ? -2.094 14.164 15.898 1 98.81 280 SER A O 1
ATOM 2218 N N . ALA A 1 281 ? 0.058 14.758 15.664 1 98.75 281 ALA A N 1
ATOM 2219 C CA . ALA A 1 281 ? 0.46 13.961 16.828 1 98.75 281 ALA A CA 1
ATOM 2220 C C . ALA A 1 281 ? -0.22 14.453 18.094 1 98.75 281 ALA A C 1
ATOM 2222 O O . ALA A 1 281 ? -0.767 13.664 18.859 1 98.75 281 ALA A O 1
ATOM 2223 N N . ALA A 1 282 ? -0.178 15.758 18.297 1 98.75 282 ALA A N 1
ATOM 2224 C CA . ALA A 1 282 ? -0.781 16.344 19.484 1 98.75 282 ALA A CA 1
ATOM 2225 C C . ALA A 1 282 ? -2.283 16.062 19.531 1 98.75 282 ALA A C 1
ATOM 2227 O O . ALA A 1 282 ? -2.838 15.789 20.594 1 98.75 282 ALA A O 1
ATOM 2228 N N . LEU A 1 283 ? -2.922 16.156 18.422 1 98.62 283 LEU A N 1
ATOM 2229 C CA . LEU A 1 283 ? -4.355 15.898 18.344 1 98.62 283 LEU A CA 1
ATOM 2230 C C . LEU A 1 283 ? -4.68 14.461 18.75 1 98.62 283 LEU A C 1
ATOM 2232 O O . LEU A 1 283 ? -5.684 14.211 19.422 1 98.62 283 LEU A O 1
ATOM 2236 N N . ASN A 1 284 ? -3.877 13.547 18.312 1 98.62 284 ASN A N 1
ATOM 2237 C CA . ASN A 1 284 ? -4.117 12.141 18.594 1 98.62 284 ASN A CA 1
ATOM 2238 C C . ASN A 1 284 ? -4.117 11.859 20.094 1 98.62 284 ASN A C 1
ATOM 2240 O O . ASN A 1 284 ? -4.809 10.953 20.562 1 98.62 284 ASN A O 1
ATOM 2244 N N . TYR A 1 285 ? -3.404 12.672 20.859 1 98.5 285 TYR A N 1
ATOM 2245 C CA . TYR A 1 285 ? -3.199 12.312 22.25 1 98.5 285 TYR A CA 1
ATOM 2246 C C . TYR A 1 285 ? -3.668 13.43 23.172 1 98.5 285 TYR A C 1
ATOM 2248 O O . TYR A 1 285 ? -3.506 13.344 24.391 1 98.5 285 TYR A O 1
ATOM 2256 N N . GLY A 1 286 ? -4.219 14.484 22.594 1 98.5 286 GLY A N 1
ATOM 2257 C CA . GLY A 1 286 ? -4.75 15.578 23.391 1 98.5 286 GLY A CA 1
ATOM 2258 C C . GLY A 1 286 ? -3.672 16.422 24.047 1 98.5 286 GLY A C 1
ATOM 2259 O O . GLY A 1 286 ? -3.875 16.953 25.141 1 98.5 286 GLY A O 1
ATOM 2260 N N . SER A 1 287 ? -2.533 16.531 23.438 1 98.75 287 SER A N 1
ATOM 2261 C CA . SER A 1 287 ? -1.43 17.328 23.984 1 98.75 287 SER A CA 1
ATOM 2262 C C . SER A 1 287 ? -1.605 18.812 23.672 1 98.75 287 SER A C 1
ATOM 2264 O O . SER A 1 287 ? -2.316 19.172 22.719 1 98.75 287 SER A O 1
ATOM 2266 N N . THR A 1 288 ? -0.94 19.641 24.438 1 98.81 288 THR A N 1
ATOM 2267 C CA . THR A 1 288 ? -1.029 21.078 24.297 1 98.81 288 THR A CA 1
ATOM 2268 C C . THR A 1 288 ? 0.106 21.609 23.422 1 98.81 288 THR A C 1
ATOM 2270 O O . THR A 1 288 ? 1.27 21.25 23.625 1 98.81 288 THR A O 1
ATOM 2273 N N . LEU A 1 289 ? -0.231 22.406 22.469 1 98.88 289 LEU A N 1
ATOM 2274 C CA . LEU A 1 289 ? 0.766 23.109 21.672 1 98.88 289 LEU A CA 1
ATOM 2275 C C . LEU A 1 289 ? 1.027 24.5 22.234 1 98.88 289 LEU A C 1
ATOM 2277 O O . LEU A 1 289 ? 0.087 25.234 22.562 1 98.88 289 LEU A O 1
ATOM 2281 N N . VAL A 1 290 ? 2.268 24.828 22.375 1 98.94 290 VAL A N 1
ATOM 2282 C CA . VAL A 1 290 ? 2.654 26.156 22.828 1 98.94 290 VAL A CA 1
ATOM 2283 C C . VAL A 1 290 ? 3.42 26.891 21.734 1 98.94 290 VAL A C 1
ATOM 2285 O O . VAL A 1 290 ? 4.5 26.453 21.328 1 98.94 290 VAL A O 1
ATOM 2288 N N . LEU A 1 291 ? 2.869 27.953 21.234 1 98.88 291 LEU A N 1
ATOM 2289 C CA . LEU A 1 291 ? 3.521 28.797 20.25 1 98.88 291 LEU A CA 1
ATOM 2290 C C . LEU A 1 291 ? 4.234 29.969 20.938 1 98.88 291 LEU A C 1
ATOM 2292 O O . LEU A 1 291 ? 3.592 30.938 21.344 1 98.88 291 LEU A O 1
ATOM 2296 N N . PRO A 1 292 ? 5.508 29.938 20.938 1 98.75 292 PRO A N 1
ATOM 2297 C CA . PRO A 1 292 ? 6.219 31.016 21.609 1 98.75 292 PRO A CA 1
ATOM 2298 C C . PRO A 1 292 ? 6.121 32.344 20.875 1 98.75 292 PRO A C 1
ATOM 2300 O O . PRO A 1 292 ? 6.062 33.406 21.516 1 98.75 292 PRO A O 1
ATOM 2303 N N . SER A 1 293 ? 6.219 32.281 19.578 1 98.06 293 SER A N 1
ATOM 2304 C CA . SER A 1 293 ? 6.234 33.438 18.688 1 98.06 293 SER A CA 1
ATOM 2305 C C . SER A 1 293 ? 5.762 33.062 17.281 1 98.06 293 SER A C 1
ATOM 2307 O O . SER A 1 293 ? 5.566 31.891 16.984 1 98.06 293 SER A O 1
ATOM 2309 N N . ALA A 1 294 ? 5.574 34.062 16.453 1 97.19 294 ALA A N 1
ATOM 2310 C CA . ALA A 1 294 ? 5.117 33.812 15.086 1 97.19 294 ALA A CA 1
ATOM 2311 C C . ALA A 1 294 ? 6.195 33.125 14.258 1 97.19 294 ALA A C 1
ATOM 2313 O O . ALA A 1 294 ? 5.891 32.344 13.367 1 97.19 294 ALA A O 1
ATOM 2314 N N . GLY A 1 295 ? 7.352 33.5 14.445 1 96.06 295 GLY A N 1
ATOM 2315 C CA . GLY A 1 295 ? 8.531 32.875 13.867 1 96.06 295 GLY A CA 1
ATOM 2316 C C . GLY A 1 295 ? 9.547 32.469 14.906 1 96.06 295 GLY A C 1
ATOM 2317 O O . GLY A 1 295 ? 9.453 32.844 16.078 1 96.06 295 GLY A O 1
ATOM 2318 N N . TYR A 1 296 ? 10.5 31.719 14.453 1 96.31 296 TYR A N 1
ATOM 2319 C CA . TYR A 1 296 ? 11.492 31.188 15.391 1 96.31 296 TYR A CA 1
ATOM 2320 C C . TYR A 1 296 ? 12.227 32.312 16.094 1 96.31 296 TYR A C 1
ATOM 2322 O O . TYR A 1 296 ? 12.672 33.281 15.461 1 96.31 296 TYR A O 1
ATOM 2330 N N . ASN A 1 297 ? 12.289 32.219 17.375 1 97.81 297 ASN A N 1
ATOM 2331 C CA . ASN A 1 297 ? 13 33.125 18.281 1 97.81 297 ASN A CA 1
ATOM 2332 C C . ASN A 1 297 ? 13.477 32.406 19.531 1 97.81 297 ASN A C 1
ATOM 2334 O O . ASN A 1 297 ? 12.664 32.062 20.391 1 97.81 297 ASN A O 1
ATOM 2338 N N . PRO A 1 298 ? 14.773 32.25 19.672 1 98.06 298 PRO A N 1
ATOM 2339 C CA . PRO A 1 298 ? 15.273 31.422 20.766 1 98.06 298 PRO A CA 1
ATOM 2340 C C . PRO A 1 298 ? 14.938 32 22.141 1 98.06 298 PRO A C 1
ATOM 2342 O O . PRO A 1 298 ? 14.703 31.25 23.094 1 98.06 298 PRO A O 1
ATOM 2345 N N . ASP A 1 299 ? 14.93 33.375 22.25 1 98.44 299 ASP A N 1
ATOM 2346 C CA . ASP A 1 299 ? 14.586 34 23.531 1 98.44 299 ASP A CA 1
ATOM 2347 C C . ASP A 1 299 ? 13.141 33.688 23.906 1 98.44 299 ASP A C 1
ATOM 2349 O O . ASP A 1 299 ? 12.859 33.312 25.047 1 98.44 299 ASP A O 1
ATOM 2353 N N . LYS A 1 300 ? 12.258 33.844 23 1 98.69 300 LYS A N 1
ATOM 2354 C CA . LYS A 1 300 ? 10.844 33.594 23.25 1 98.69 300 LYS A CA 1
ATOM 2355 C C . LYS A 1 300 ? 10.586 32.125 23.5 1 98.69 300 LYS A C 1
ATOM 2357 O O . LYS A 1 300 ? 9.688 31.75 24.266 1 98.69 300 LYS A O 1
ATOM 2362 N N . ASN A 1 301 ? 11.391 31.266 22.891 1 98.69 301 ASN A N 1
ATOM 2363 C CA . ASN A 1 301 ? 11.281 29.828 23.125 1 98.69 301 ASN A CA 1
ATOM 2364 C C . ASN A 1 301 ? 11.625 29.484 24.578 1 98.69 301 ASN A C 1
ATOM 2366 O O . ASN A 1 301 ? 10.898 28.75 25.234 1 98.69 301 ASN A O 1
ATOM 2370 N N . LEU A 1 302 ? 12.734 30.016 25.031 1 98.62 302 LEU A N 1
ATOM 2371 C CA . LEU A 1 302 ? 13.133 29.766 26.422 1 98.62 302 LEU A CA 1
ATOM 2372 C C . LEU A 1 302 ? 12.086 30.297 27.391 1 98.62 302 LEU A C 1
ATOM 2374 O O . LEU A 1 302 ? 11.789 29.641 28.391 1 98.62 302 LEU A O 1
ATOM 2378 N N . ASP A 1 303 ? 11.555 31.484 27.094 1 98.69 303 ASP A N 1
ATOM 2379 C CA . ASP A 1 303 ? 10.492 32.031 27.922 1 98.69 303 ASP A CA 1
ATOM 2380 C C . ASP A 1 303 ? 9.289 31.109 27.984 1 98.69 303 ASP A C 1
ATOM 2382 O O . ASP A 1 303 ? 8.734 30.859 29.047 1 98.69 303 ASP A O 1
ATOM 2386 N N . ALA A 1 304 ? 8.883 30.625 26.859 1 98.62 304 ALA A N 1
ATOM 2387 C CA . ALA A 1 304 ? 7.711 29.75 26.766 1 98.62 304 ALA A CA 1
ATOM 2388 C C . ALA A 1 304 ? 7.949 28.438 27.5 1 98.62 304 ALA A C 1
ATOM 2390 O O . ALA A 1 304 ? 7.059 27.922 28.188 1 98.62 304 ALA A O 1
ATOM 2391 N N . ILE A 1 305 ? 9.109 27.812 27.297 1 98.69 305 ILE A N 1
ATOM 2392 C CA . ILE A 1 305 ? 9.445 26.562 27.953 1 98.69 305 ILE A CA 1
ATOM 2393 C C . ILE A 1 305 ? 9.352 26.734 29.469 1 98.69 305 ILE A C 1
ATOM 2395 O O . ILE A 1 305 ? 8.789 25.891 30.172 1 98.69 305 ILE A O 1
ATOM 2399 N N . LYS A 1 306 ? 9.867 27.828 29.969 1 98.44 306 LYS A N 1
ATOM 2400 C CA . LYS A 1 306 ? 9.898 28.109 31.391 1 98.44 306 LYS A CA 1
ATOM 2401 C C . LYS A 1 306 ? 8.5 28.422 31.922 1 98.44 306 LYS A C 1
ATOM 2403 O O . LYS A 1 306 ? 8.031 27.781 32.875 1 98.44 306 LYS A O 1
ATOM 2408 N N . ASN A 1 307 ? 7.805 29.375 31.312 1 98.31 307 ASN A N 1
ATOM 2409 C CA . ASN A 1 307 ? 6.559 29.922 31.828 1 98.31 307 ASN A CA 1
ATOM 2410 C C . ASN A 1 307 ? 5.402 28.938 31.672 1 98.31 307 ASN A C 1
ATOM 2412 O O . ASN A 1 307 ? 4.508 28.875 32.531 1 98.31 307 ASN A O 1
ATOM 2416 N N . GLU A 1 308 ? 5.406 28.172 30.609 1 98.31 308 GLU A N 1
ATOM 2417 C CA . GLU A 1 308 ? 4.32 27.234 30.344 1 98.31 308 GLU A CA 1
ATOM 2418 C C . GLU A 1 308 ? 4.695 25.828 30.781 1 98.31 308 GLU A C 1
ATOM 2420 O O . GLU A 1 308 ? 3.898 24.891 30.641 1 98.31 308 GLU A O 1
ATOM 2425 N N . LYS A 1 309 ? 5.898 25.656 31.234 1 98.25 309 LYS A N 1
ATOM 2426 C CA . LYS A 1 309 ? 6.391 24.359 31.703 1 98.25 309 LYS A CA 1
ATOM 2427 C C . LYS A 1 309 ? 6.27 23.297 30.609 1 98.25 309 LYS A C 1
ATOM 2429 O O . LYS A 1 309 ? 5.707 22.219 30.844 1 98.25 309 LYS A O 1
ATOM 2434 N N . CYS A 1 310 ? 6.793 23.625 29.484 1 98.75 310 CYS A N 1
ATOM 2435 C CA . CYS A 1 310 ? 6.773 22.672 28.375 1 98.75 310 CYS A CA 1
ATOM 2436 C C . CYS A 1 310 ? 7.57 21.422 28.719 1 98.75 310 CYS A C 1
ATOM 2438 O O . CYS A 1 310 ? 8.664 21.5 29.281 1 98.75 310 CYS A O 1
ATOM 2440 N N . THR A 1 311 ? 7.02 20.25 28.359 1 98.69 311 THR A N 1
ATOM 2441 C CA . THR A 1 311 ? 7.664 18.984 28.656 1 98.69 311 THR A CA 1
ATOM 2442 C C . THR A 1 311 ? 8.383 18.438 27.422 1 98.69 311 THR A C 1
ATOM 2444 O O . THR A 1 311 ? 9.281 17.609 27.547 1 98.69 311 THR A O 1
ATOM 2447 N N . ILE A 1 312 ? 7.98 18.875 26.234 1 98.69 312 ILE A N 1
ATOM 2448 C CA . ILE A 1 312 ? 8.57 18.438 24.969 1 98.69 312 ILE A CA 1
ATOM 2449 C C . ILE A 1 312 ? 8.93 19.656 24.125 1 98.69 312 ILE A C 1
ATOM 2451 O O . ILE A 1 312 ? 8.234 20.688 24.172 1 98.69 312 ILE A O 1
ATOM 2455 N N . ILE A 1 313 ? 10.016 19.578 23.375 1 98.69 313 ILE A N 1
ATOM 2456 C CA . ILE A 1 313 ? 10.43 20.625 22.453 1 98.69 313 ILE A CA 1
ATOM 2457 C C . ILE A 1 313 ? 10.539 20.047 21.031 1 98.69 313 ILE A C 1
ATOM 2459 O O . ILE A 1 313 ? 11.172 19.016 20.828 1 98.69 313 ILE A O 1
ATOM 2463 N N . HIS A 1 314 ? 9.875 20.656 20.094 1 98.5 314 HIS A N 1
ATOM 2464 C CA . HIS A 1 314 ? 10.008 20.312 18.688 1 98.5 314 HIS A CA 1
ATOM 2465 C C . HIS A 1 314 ? 10.922 21.281 17.953 1 98.5 314 HIS A C 1
ATOM 2467 O O . HIS A 1 314 ? 10.727 22.5 18.031 1 98.5 314 HIS A O 1
ATOM 2473 N N . GLY A 1 315 ? 11.875 20.812 17.25 1 97.5 315 GLY A N 1
ATOM 2474 C CA . GLY A 1 315 ? 12.773 21.719 16.547 1 97.5 315 GLY A CA 1
ATOM 2475 C C . GLY A 1 315 ? 13.695 21 15.57 1 97.5 315 GLY A C 1
ATOM 2476 O O . GLY A 1 315 ? 13.758 19.766 15.555 1 97.5 315 GLY A O 1
ATOM 2477 N N . THR A 1 316 ? 14.359 21.797 14.711 1 95.88 316 THR A N 1
ATOM 2478 C CA . THR A 1 316 ? 15.414 21.297 13.844 1 95.88 316 THR A CA 1
ATOM 2479 C C . THR A 1 316 ? 16.781 21.406 14.523 1 95.88 316 THR A C 1
ATOM 2481 O O . THR A 1 316 ? 16.922 22.109 15.523 1 95.88 316 THR A O 1
ATOM 2484 N N . PRO A 1 317 ? 17.75 20.734 13.945 1 94 317 PRO A N 1
ATOM 2485 C CA . PRO A 1 317 ? 19.094 20.844 14.531 1 94 317 PRO A CA 1
ATOM 2486 C C . PRO A 1 317 ? 19.594 22.281 14.594 1 94 317 PRO A C 1
ATOM 2488 O O . PRO A 1 317 ? 20.172 22.688 15.602 1 94 317 PRO A O 1
ATOM 2491 N N . THR A 1 318 ? 19.328 23.016 13.594 1 95.69 318 THR A N 1
ATOM 2492 C CA . THR A 1 318 ? 19.75 24.406 13.578 1 95.69 318 THR A CA 1
ATOM 2493 C C . THR A 1 318 ? 19.078 25.188 14.695 1 95.69 318 THR A C 1
ATOM 2495 O O . THR A 1 318 ? 19.719 26.016 15.359 1 95.69 318 THR A O 1
ATOM 2498 N N . MET A 1 319 ? 17.859 25 14.898 1 97.5 319 MET A N 1
ATOM 2499 C CA . MET A 1 319 ? 17.125 25.641 15.977 1 97.5 319 MET A CA 1
ATOM 2500 C C . MET A 1 319 ? 17.672 25.25 17.344 1 97.5 319 MET A C 1
ATOM 2502 O O . MET A 1 319 ? 17.781 26.094 18.234 1 97.5 319 MET A O 1
ATOM 2506 N N . TYR A 1 320 ? 18.047 24 17.438 1 97.12 320 TYR A N 1
ATOM 2507 C CA . TYR A 1 320 ? 18.547 23.516 18.719 1 97.12 320 TYR A CA 1
ATOM 2508 C C . TYR A 1 320 ? 19.938 24.094 19.016 1 97.12 320 TYR A C 1
ATOM 2510 O O . TYR A 1 320 ? 20.281 24.359 20.172 1 97.12 320 TYR A O 1
ATOM 2518 N N . VAL A 1 321 ? 20.781 24.203 17.953 1 97.19 321 VAL A N 1
ATOM 2519 C CA . VAL A 1 321 ? 22.062 24.875 18.141 1 97.19 321 VAL A CA 1
ATOM 2520 C C . VAL A 1 321 ? 21.859 26.25 18.75 1 97.19 321 VAL A C 1
ATOM 2522 O O . VAL A 1 321 ? 22.5 26.625 19.734 1 97.19 321 VAL A O 1
ATOM 2525 N N . ASP A 1 322 ? 20.969 26.953 18.125 1 97.88 322 ASP A N 1
ATOM 2526 C CA . ASP A 1 322 ? 20.656 28.312 18.547 1 97.88 322 ASP A CA 1
ATOM 2527 C C . ASP A 1 322 ? 20.094 28.328 19.969 1 97.88 322 ASP A C 1
ATOM 2529 O O . ASP A 1 322 ? 20.469 29.156 20.797 1 97.88 322 ASP A O 1
ATOM 2533 N N . LEU A 1 323 ? 19.188 27.453 20.25 1 98.38 323 LEU A N 1
ATOM 2534 C CA . LEU A 1 323 ? 18.5 27.391 21.547 1 98.38 323 LEU A CA 1
ATOM 2535 C C . LEU A 1 323 ? 19.5 27.047 22.656 1 98.38 323 LEU A C 1
ATOM 2537 O O . LEU A 1 323 ? 19.438 27.641 23.75 1 98.38 323 LEU A O 1
ATOM 2541 N N . VAL A 1 324 ? 20.328 26.109 22.406 1 98.06 324 VAL A N 1
ATOM 2542 C CA . VAL A 1 324 ? 21.344 25.703 23.359 1 98.06 324 VAL A CA 1
ATOM 2543 C C . VAL A 1 324 ? 22.266 26.875 23.672 1 98.06 324 VAL A C 1
ATOM 2545 O O . VAL A 1 324 ? 22.547 27.156 24.844 1 98.06 324 VAL A O 1
ATOM 2548 N N . ASN A 1 325 ? 22.719 27.547 22.641 1 98.19 325 ASN A N 1
ATOM 2549 C CA . ASN A 1 325 ? 23.594 28.688 22.828 1 98.19 325 ASN A CA 1
ATOM 2550 C C . ASN A 1 325 ? 22.922 29.766 23.672 1 98.19 325 ASN A C 1
ATOM 2552 O O . ASN A 1 325 ? 23.547 30.344 24.562 1 98.19 325 ASN A O 1
ATOM 2556 N N . ARG A 1 326 ? 21.719 30.062 23.344 1 98.38 326 ARG A N 1
ATOM 2557 C CA . ARG A 1 326 ? 21 31.094 24.078 1 98.38 326 ARG A CA 1
ATOM 2558 C C . ARG A 1 326 ? 20.797 30.672 25.531 1 98.38 326 ARG A C 1
ATOM 2560 O O . ARG A 1 326 ? 20.844 31.516 26.438 1 98.38 326 ARG A O 1
ATOM 2567 N N . GLN A 1 327 ? 20.469 29.438 25.75 1 98.31 327 GLN A N 1
ATOM 2568 C CA . GLN A 1 327 ? 20.297 28.922 27.109 1 98.31 327 GLN A CA 1
ATOM 2569 C C . GLN A 1 327 ? 21.594 29.016 27.906 1 98.31 327 GLN A C 1
ATOM 2571 O O . GLN A 1 327 ? 21.562 29.281 29.109 1 98.31 327 GLN A O 1
ATOM 2576 N N . MET A 1 328 ? 22.703 28.75 27.234 1 97.81 328 MET A N 1
ATOM 2577 C CA . MET A 1 328 ? 23.984 28.891 27.906 1 97.81 328 MET A CA 1
ATOM 2578 C C . MET A 1 328 ? 24.203 30.312 28.422 1 97.81 328 MET A C 1
ATOM 2580 O O . MET A 1 328 ? 24.797 30.516 29.469 1 97.81 328 MET A O 1
ATOM 2584 N N . GLU A 1 329 ? 23.703 31.203 27.672 1 98.19 329 GLU A N 1
ATOM 2585 C CA . GLU A 1 329 ? 23.844 32.625 28.031 1 98.19 329 GLU A CA 1
ATOM 2586 C C . GLU A 1 329 ? 22.859 33 29.125 1 98.19 329 GLU A C 1
ATOM 2588 O O . GLU A 1 329 ? 23.234 33.688 30.094 1 98.19 329 GLU A O 1
ATOM 2593 N N . ARG A 1 330 ? 21.656 32.562 28.984 1 97.69 330 ARG A N 1
ATOM 2594 C CA . ARG A 1 330 ? 20.594 33 29.859 1 97.69 330 ARG A CA 1
ATOM 2595 C C . ARG A 1 330 ? 20.5 32.125 31.094 1 97.69 330 ARG A C 1
ATOM 2597 O O . ARG A 1 330 ? 20.078 32.562 32.156 1 97.69 330 ARG A O 1
ATOM 2604 N N . ASN A 1 331 ? 20.781 30.953 30.969 1 97.19 331 ASN A N 1
ATOM 2605 C CA . ASN A 1 331 ? 20.75 29.953 32.031 1 97.19 331 ASN A CA 1
ATOM 2606 C C . ASN A 1 331 ? 19.406 29.953 32.75 1 97.19 331 ASN A C 1
ATOM 2608 O O . ASN A 1 331 ? 19.344 30.094 33.969 1 97.19 331 ASN A O 1
ATOM 2612 N N . GLU A 1 332 ? 18.344 29.891 32 1 97.12 332 GLU A N 1
ATOM 2613 C CA . GLU A 1 332 ? 17 29.844 32.562 1 97.12 332 GLU A CA 1
ATOM 2614 C C . GLU A 1 332 ? 16.75 28.516 33.281 1 97.12 332 GLU A C 1
ATOM 2616 O O . GLU A 1 332 ? 17.328 27.484 32.906 1 97.12 332 GLU A O 1
ATOM 2621 N N . ASP A 1 333 ? 15.891 28.562 34.312 1 97.12 333 ASP A N 1
ATOM 2622 C CA . ASP A 1 333 ? 15.508 27.359 35.031 1 97.12 333 ASP A CA 1
ATOM 2623 C C . ASP A 1 333 ? 14.414 26.594 34.281 1 97.12 333 ASP A C 1
ATOM 2625 O O . ASP A 1 333 ? 13.227 26.75 34.594 1 97.12 333 ASP A O 1
ATOM 2629 N N . ILE A 1 334 ? 14.766 25.766 33.406 1 97 334 ILE A N 1
ATOM 2630 C CA . ILE A 1 334 ? 13.859 24.969 32.562 1 97 334 ILE A CA 1
ATOM 2631 C C . ILE A 1 334 ? 14.18 23.484 32.75 1 97 334 ILE A C 1
ATOM 2633 O O . ILE A 1 334 ? 15.312 23.125 33.062 1 97 334 ILE A O 1
ATOM 2637 N N . ASN A 1 335 ? 13.133 22.641 32.594 1 94.19 335 ASN A N 1
ATOM 2638 C CA . ASN A 1 335 ? 13.359 21.203 32.719 1 94.19 335 ASN A CA 1
ATOM 2639 C C . ASN A 1 335 ? 12.461 20.406 31.781 1 94.19 335 ASN A C 1
ATOM 2641 O O . ASN A 1 335 ? 11.727 19.516 32.188 1 94.19 335 ASN A O 1
ATOM 2645 N N . PRO A 1 336 ? 12.547 20.688 30.5 1 97.81 336 PRO A N 1
ATOM 2646 C CA . PRO A 1 336 ? 11.82 19.812 29.578 1 97.81 336 PRO A CA 1
ATOM 2647 C C . PRO A 1 336 ? 12.344 18.375 29.609 1 97.81 336 PRO A C 1
ATOM 2649 O O . PRO A 1 336 ? 13.469 18.125 30.031 1 97.81 336 PRO A O 1
ATOM 2652 N N . GLU A 1 337 ? 11.562 17.469 29.156 1 97 337 GLU A N 1
ATOM 2653 C CA . GLU A 1 337 ? 11.906 16.047 29.266 1 97 337 GLU A CA 1
ATOM 2654 C C . GLU A 1 337 ? 12.438 15.516 27.938 1 97 337 GLU A C 1
ATOM 2656 O O . GLU A 1 337 ? 13.391 14.734 27.906 1 97 337 GLU A O 1
ATOM 2661 N N . ILE A 1 338 ? 11.781 15.867 26.812 1 96.5 338 ILE A N 1
ATOM 2662 C CA . ILE A 1 338 ? 12.094 15.273 25.516 1 96.5 338 ILE A CA 1
ATOM 2663 C C . ILE A 1 338 ? 12.297 16.375 24.484 1 96.5 338 ILE A C 1
ATOM 2665 O O . ILE A 1 338 ? 11.531 17.344 24.438 1 96.5 338 ILE A O 1
ATOM 2669 N N . ALA A 1 339 ? 13.32 16.312 23.703 1 96.25 339 ALA A N 1
ATOM 2670 C CA . ALA A 1 339 ? 13.492 17.109 22.5 1 96.25 339 ALA A CA 1
ATOM 2671 C C . ALA A 1 339 ? 13.414 16.25 21.25 1 96.25 339 ALA A C 1
ATOM 2673 O O . ALA A 1 339 ? 14.102 15.234 21.141 1 96.25 339 ALA A O 1
ATOM 2674 N N . VAL A 1 340 ? 12.547 16.609 20.359 1 95.56 340 VAL A N 1
ATOM 2675 C CA . VAL A 1 340 ? 12.406 15.914 19.094 1 95.56 340 VAL A CA 1
ATOM 2676 C C . VAL A 1 340 ? 13.078 16.719 17.984 1 95.56 340 VAL A C 1
ATOM 2678 O O . VAL A 1 340 ? 12.758 17.891 17.781 1 95.56 340 VAL A O 1
ATOM 2681 N N . SER A 1 341 ? 13.961 16.078 17.328 1 93.88 341 SER A N 1
ATOM 2682 C CA . SER A 1 341 ? 14.703 16.734 16.266 1 93.88 341 SER A CA 1
ATOM 2683 C C . SER A 1 341 ? 14.414 16.094 14.906 1 93.88 341 SER A C 1
ATOM 2685 O O . SER A 1 341 ? 14.391 14.867 14.797 1 93.88 341 SER A O 1
ATOM 2687 N N . GLY A 1 342 ? 14.195 16.906 13.922 1 90.62 342 GLY A N 1
ATOM 2688 C CA . GLY A 1 342 ? 13.945 16.422 12.57 1 90.62 342 GLY A CA 1
ATOM 2689 C C . GLY A 1 342 ? 14.32 17.438 11.508 1 90.62 342 GLY A C 1
ATOM 2690 O O . GLY A 1 342 ? 14.727 18.562 11.82 1 90.62 342 GLY A O 1
ATOM 2691 N N . GLY A 1 343 ? 14.219 17.031 10.188 1 83.38 343 GLY A N 1
ATOM 2692 C CA . GLY A 1 343 ? 14.5 17.891 9.055 1 83.38 343 GLY A CA 1
ATOM 2693 C C . GLY A 1 343 ? 15.938 17.797 8.578 1 83.38 343 GLY A C 1
ATOM 2694 O O . GLY A 1 343 ? 16.234 18.109 7.422 1 83.38 343 GLY A O 1
ATOM 2695 N N . ALA A 1 344 ? 16.781 17.578 9.43 1 76.19 344 ALA A N 1
ATOM 2696 C CA . ALA A 1 344 ? 18.188 17.359 9.117 1 76.19 344 ALA A CA 1
ATOM 2697 C C . ALA A 1 344 ? 18.828 16.422 10.141 1 76.19 344 ALA A C 1
ATOM 2699 O O . ALA A 1 344 ? 18.219 16.109 11.172 1 76.19 344 ALA A O 1
ATOM 2700 N N . ILE A 1 345 ? 19.969 16 9.812 1 75.38 345 ILE A N 1
ATOM 2701 C CA . ILE A 1 345 ? 20.672 15.086 10.711 1 75.38 345 ILE A CA 1
ATOM 2702 C C . ILE A 1 345 ? 21.172 15.844 11.93 1 75.38 345 ILE A C 1
ATOM 2704 O O . ILE A 1 345 ? 21.703 16.953 11.797 1 75.38 345 ILE A O 1
ATOM 2708 N N . CYS A 1 346 ? 20.922 15.281 13 1 79.88 346 CYS A N 1
ATOM 2709 C CA . CYS A 1 346 ? 21.422 15.828 14.258 1 79.88 346 CYS A CA 1
ATOM 2710 C C . CYS A 1 346 ? 22.719 15.141 14.664 1 79.88 346 CYS A C 1
ATOM 2712 O O . CYS A 1 346 ? 22.766 13.922 14.836 1 79.88 346 CYS A O 1
ATOM 2714 N N . SER A 1 347 ? 23.75 15.891 14.906 1 82.25 347 SER A N 1
ATOM 2715 C CA . SER A 1 347 ? 25.031 15.297 15.289 1 82.25 347 SER A CA 1
ATOM 2716 C C . SER A 1 347 ? 25 14.812 16.734 1 82.25 347 SER A C 1
ATOM 2718 O O . SER A 1 347 ? 24.297 15.383 17.562 1 82.25 347 SER A O 1
ATOM 2720 N N . PRO A 1 348 ? 25.812 13.812 16.938 1 83.62 348 PRO A N 1
ATOM 2721 C CA . PRO A 1 348 ? 25.922 13.367 18.328 1 83.62 348 PRO A CA 1
ATOM 2722 C C . PRO A 1 348 ? 26.391 14.477 19.281 1 83.62 348 PRO A C 1
ATOM 2724 O O . PRO A 1 348 ? 25.969 14.531 20.438 1 83.62 348 PRO A O 1
ATOM 2727 N N . HIS A 1 349 ? 27.219 15.289 18.766 1 88.19 349 HIS A N 1
ATOM 2728 C CA . HIS A 1 349 ? 27.719 16.406 19.562 1 88.19 349 HIS A CA 1
ATOM 2729 C C . HIS A 1 349 ? 26.578 17.344 19.953 1 88.19 349 HIS A C 1
ATOM 2731 O O . HIS A 1 349 ? 26.469 17.75 21.125 1 88.19 349 HIS A O 1
ATOM 2737 N N . LEU A 1 350 ? 25.781 17.703 19.031 1 90.31 350 LEU A N 1
ATOM 2738 C CA . LEU A 1 350 ? 24.641 18.578 19.328 1 90.31 350 LEU A CA 1
ATOM 2739 C C . LEU A 1 350 ? 23.688 17.906 20.312 1 90.31 350 LEU A C 1
ATOM 2741 O O . LEU A 1 350 ? 23.156 18.562 21.203 1 90.31 350 LEU A O 1
ATOM 2745 N N . PHE A 1 351 ? 23.531 16.656 20.188 1 87.81 351 PHE A N 1
ATOM 2746 C CA . PHE A 1 351 ? 22.672 15.883 21.078 1 87.81 351 PHE A CA 1
ATOM 2747 C C . PHE A 1 351 ? 23.141 16 22.516 1 87.81 351 PHE A C 1
ATOM 2749 O O . PHE A 1 351 ? 22.328 16.219 23.422 1 87.81 351 PHE A O 1
ATOM 2756 N N . LYS A 1 352 ? 24.359 15.773 22.703 1 89.25 352 LYS A N 1
ATOM 2757 C CA . LYS A 1 352 ? 24.938 15.859 24.047 1 89.25 352 LYS A CA 1
ATOM 2758 C C . LYS A 1 352 ? 24.766 17.25 24.625 1 89.25 352 LYS A C 1
ATOM 2760 O O . LYS A 1 352 ? 24.469 17.406 25.812 1 89.25 352 LYS A O 1
ATOM 2765 N N . ARG A 1 353 ? 24.969 18.203 23.781 1 93.75 353 ARG A N 1
ATOM 2766 C CA . ARG A 1 353 ? 24.812 19.594 24.234 1 93.75 353 ARG A CA 1
ATOM 2767 C C . ARG A 1 353 ? 23.359 19.891 24.594 1 93.75 353 ARG A C 1
ATOM 2769 O O . ARG A 1 353 ? 23.094 20.578 25.594 1 93.75 353 ARG A O 1
ATOM 2776 N N . MET A 1 354 ? 22.469 19.391 23.844 1 94.38 354 MET A N 1
ATOM 2777 C CA . MET A 1 354 ? 21.047 19.547 24.125 1 94.38 354 MET A CA 1
ATOM 2778 C C . MET A 1 354 ? 20.688 18.953 25.484 1 94.38 354 MET A C 1
ATOM 2780 O O . MET A 1 354 ? 20.016 19.594 26.297 1 94.38 354 MET A O 1
ATOM 2784 N N . LYS A 1 355 ? 21.125 17.75 25.703 1 93.12 355 LYS A N 1
ATOM 2785 C CA . LYS A 1 355 ? 20.844 17.078 26.969 1 93.12 355 LYS A CA 1
ATOM 2786 C C . LYS A 1 355 ? 21.422 17.859 28.156 1 93.12 355 LYS A C 1
ATOM 2788 O O . LYS A 1 355 ? 20.75 18.031 29.172 1 93.12 355 LYS A O 1
ATOM 2793 N N . LYS A 1 356 ? 22.609 18.312 27.969 1 94.81 356 LYS A N 1
ATOM 2794 C CA . LYS A 1 356 ? 23.328 18.984 29.047 1 94.81 356 LYS A CA 1
ATOM 2795 C C . LYS A 1 356 ? 22.703 20.344 29.359 1 94.81 356 LYS A C 1
ATOM 2797 O O . LYS A 1 356 ? 22.375 20.641 30.5 1 94.81 356 LYS A O 1
ATOM 2802 N N . TYR A 1 357 ? 22.516 21.125 28.359 1 96.94 357 TYR A N 1
ATOM 2803 C CA . TYR A 1 357 ? 22.203 22.531 28.609 1 96.94 357 TYR A CA 1
ATOM 2804 C C . TYR A 1 357 ? 20.688 22.75 28.688 1 96.94 357 TYR A C 1
ATOM 2806 O O . TYR A 1 357 ? 20.234 23.641 29.391 1 96.94 357 TYR A O 1
ATOM 2814 N N . LEU A 1 358 ? 19.906 21.984 28 1 97.44 358 LEU A N 1
ATOM 2815 C CA . LEU A 1 358 ? 18.453 22.109 28.078 1 97.44 358 LEU A CA 1
ATOM 2816 C C . LEU A 1 358 ? 17.891 21.188 29.156 1 97.44 358 LEU A C 1
ATOM 2818 O O . LEU A 1 358 ? 16.672 21.141 29.375 1 97.44 358 LEU A O 1
ATOM 2822 N N . LYS A 1 359 ? 18.797 20.391 29.766 1 96.25 359 LYS A N 1
ATOM 2823 C CA . LYS A 1 359 ? 18.453 19.5 30.875 1 96.25 359 LYS A CA 1
ATOM 2824 C C . LYS A 1 359 ? 17.391 18.484 30.453 1 96.25 359 LYS A C 1
ATOM 2826 O O . LYS A 1 359 ? 16.391 18.312 31.156 1 96.25 359 LYS A O 1
ATOM 2831 N N . LEU A 1 360 ? 17.594 17.891 29.344 1 94.5 360 LEU A N 1
ATOM 2832 C CA . LEU A 1 360 ? 16.641 16.922 28.781 1 94.5 360 LEU A CA 1
ATOM 2833 C C . LEU A 1 360 ? 16.906 15.531 29.344 1 94.5 360 LEU A C 1
ATOM 2835 O O . LEU A 1 360 ? 18.047 15.18 29.641 1 94.5 360 LEU A O 1
ATOM 2839 N N . ASN A 1 361 ? 15.836 14.766 29.391 1 91.5 361 ASN A N 1
ATOM 2840 C CA . ASN A 1 361 ? 15.969 13.344 29.703 1 91.5 361 ASN A CA 1
ATOM 2841 C C . ASN A 1 361 ? 16.25 12.531 28.438 1 91.5 361 ASN A C 1
ATOM 2843 O O . ASN A 1 361 ? 16.984 11.531 28.484 1 91.5 361 ASN A O 1
ATOM 2847 N N . LYS A 1 362 ? 15.594 12.914 27.344 1 91.75 362 LYS A N 1
ATOM 2848 C CA . LYS A 1 362 ? 15.703 12.156 26.094 1 91.75 362 LYS A CA 1
ATOM 2849 C C . LYS A 1 362 ? 15.766 13.094 24.891 1 91.75 362 LYS A C 1
ATOM 2851 O O . LYS A 1 362 ? 15.156 14.164 24.906 1 91.75 362 LYS A O 1
ATOM 2856 N N . VAL A 1 363 ? 16.453 12.672 23.906 1 90.94 363 VAL A N 1
ATOM 2857 C CA . VAL A 1 363 ? 16.438 13.297 22.594 1 90.94 363 VAL A CA 1
ATOM 2858 C C . VAL A 1 363 ? 16 12.281 21.531 1 90.94 363 VAL A C 1
ATOM 2860 O O . VAL A 1 363 ? 16.5 11.164 21.5 1 90.94 363 VAL A O 1
ATOM 2863 N N . LYS A 1 364 ? 15.062 12.688 20.797 1 91.75 364 LYS A N 1
ATOM 2864 C CA . LYS A 1 364 ? 14.508 11.797 19.781 1 91.75 364 LYS A CA 1
ATOM 2865 C C . LYS A 1 364 ? 14.703 12.367 18.391 1 91.75 364 LYS A C 1
ATOM 2867 O O . LYS A 1 364 ? 14.609 13.586 18.188 1 91.75 364 LYS A O 1
ATOM 2872 N N . SER A 1 365 ? 14.914 11.445 17.469 1 90.31 365 SER A N 1
ATOM 2873 C CA . SER A 1 365 ? 15.086 11.844 16.078 1 90.31 365 SER A CA 1
ATOM 2874 C C . SER A 1 365 ? 13.938 11.328 15.219 1 90.31 365 SER A C 1
ATOM 2876 O O . SER A 1 365 ? 13.453 10.211 15.422 1 90.31 365 SER A O 1
ATOM 2878 N N . VAL A 1 366 ? 13.523 12.133 14.266 1 92.25 366 VAL A N 1
ATOM 2879 C CA . VAL A 1 366 ? 12.523 11.75 13.281 1 92.25 366 VAL A CA 1
ATOM 2880 C C . VAL A 1 366 ? 13.047 12.047 11.875 1 92.25 366 VAL A C 1
ATOM 2882 O O . VAL A 1 366 ? 13.727 13.055 11.656 1 92.25 366 VAL A O 1
ATOM 2885 N N . TYR A 1 367 ? 12.797 11.164 10.953 1 91.19 367 TYR A N 1
ATOM 2886 C CA . TYR A 1 367 ? 13.172 11.336 9.555 1 91.19 367 TYR A CA 1
ATOM 2887 C C . TYR A 1 367 ? 12.023 10.953 8.633 1 91.19 367 TYR A C 1
ATOM 2889 O O . TYR A 1 367 ? 11.312 9.977 8.883 1 91.19 367 TYR A O 1
ATOM 2897 N N . GLY A 1 368 ? 11.875 11.742 7.633 1 92.31 368 GLY A N 1
ATOM 2898 C CA . GLY A 1 368 ? 10.891 11.484 6.594 1 92.31 368 GLY A CA 1
ATOM 2899 C C . GLY A 1 368 ? 10.844 12.57 5.535 1 92.31 368 GLY A C 1
ATOM 2900 O O . GLY A 1 368 ? 11.773 13.375 5.414 1 92.31 368 GLY A O 1
ATOM 2901 N N . LEU A 1 369 ? 9.867 12.469 4.672 1 93.19 369 LEU A N 1
ATOM 2902 C CA . LEU A 1 369 ? 9.633 13.406 3.58 1 93.19 369 LEU A CA 1
ATOM 2903 C C . LEU A 1 369 ? 8.195 13.93 3.607 1 93.19 369 LEU A C 1
ATOM 2905 O O . LEU A 1 369 ? 7.316 13.297 4.199 1 93.19 369 LEU A O 1
ATOM 2909 N N . SER A 1 370 ? 8.047 15.094 3.002 1 94.31 370 SER A N 1
ATOM 2910 C CA . SER A 1 370 ? 6.676 15.547 2.781 1 94.31 370 SER A CA 1
ATOM 2911 C C . SER A 1 370 ? 5.875 14.531 1.979 1 94.31 370 SER A C 1
ATOM 2913 O O . SER A 1 370 ? 4.676 14.367 2.195 1 94.31 370 SER A O 1
ATOM 2915 N N . GLU A 1 371 ? 6.574 13.805 1.1 1 96.06 371 GLU A N 1
ATOM 2916 C CA . GLU A 1 371 ? 5.957 12.812 0.228 1 96.06 371 GLU A CA 1
ATOM 2917 C C . GLU A 1 371 ? 5.535 11.57 1.015 1 96.06 371 GLU A C 1
ATOM 2919 O O . GLU A 1 371 ? 4.773 10.742 0.515 1 96.06 371 GLU A O 1
ATOM 2924 N N . THR A 1 372 ? 6.023 11.375 2.184 1 96.44 372 THR A N 1
ATOM 2925 C CA . THR A 1 372 ? 5.609 10.281 3.057 1 96.44 372 THR A CA 1
ATOM 2926 C C . THR A 1 372 ? 4.824 10.812 4.254 1 96.44 372 THR A C 1
ATOM 2928 O O . THR A 1 372 ? 4.891 10.25 5.348 1 96.44 372 THR A O 1
ATOM 2931 N N . THR A 1 373 ? 4.207 11.93 4.023 1 95.94 373 THR A N 1
ATOM 2932 C CA . THR A 1 373 ? 3.447 12.625 5.055 1 95.94 373 THR A CA 1
ATOM 2933 C C . THR A 1 373 ? 4.383 13.289 6.062 1 95.94 373 THR A C 1
ATOM 2935 O O . THR A 1 373 ? 4.27 14.492 6.324 1 95.94 373 THR A O 1
ATOM 2938 N N . ALA A 1 374 ? 5.383 12.539 6.613 1 94.19 374 ALA A N 1
ATOM 2939 C CA . ALA A 1 374 ? 6.41 13.133 7.469 1 94.19 374 ALA A CA 1
ATOM 2940 C C . ALA A 1 374 ? 7.41 12.078 7.93 1 94.19 374 ALA A C 1
ATOM 2942 O O . ALA A 1 374 ? 8.555 12.055 7.469 1 94.19 374 ALA A O 1
ATOM 2943 N N . VAL A 1 375 ? 6.977 11.148 8.711 1 95.31 375 VAL A N 1
ATOM 2944 C CA . VAL A 1 375 ? 7.969 10.352 9.422 1 95.31 375 VAL A CA 1
ATOM 2945 C C . VAL A 1 375 ? 7.883 8.898 8.969 1 95.31 375 VAL A C 1
ATOM 2947 O O . VAL A 1 375 ? 6.812 8.289 9.016 1 95.31 375 VAL A O 1
ATOM 2950 N N . ILE A 1 376 ? 9.023 8.344 8.633 1 94.88 376 ILE A N 1
ATOM 2951 C CA . ILE A 1 376 ? 9.094 6.93 8.258 1 94.88 376 ILE A CA 1
ATOM 2952 C C . ILE A 1 376 ? 10.172 6.234 9.094 1 94.88 376 ILE A C 1
ATOM 2954 O O . ILE A 1 376 ? 10.203 5.004 9.164 1 94.88 376 ILE A O 1
ATOM 2958 N N . PHE A 1 377 ? 11.125 7.008 9.672 1 91.56 377 PHE A N 1
ATOM 2959 C CA . PHE A 1 377 ? 12.086 6.539 10.664 1 91.56 377 PHE A CA 1
ATOM 2960 C C . PHE A 1 377 ? 12.023 7.391 11.922 1 91.56 377 PHE A C 1
ATOM 2962 O O . PHE A 1 377 ? 11.883 8.617 11.844 1 91.56 377 PHE A O 1
ATOM 2969 N N . GLN A 1 378 ? 12.188 6.785 13.047 1 91.62 378 GLN A N 1
ATOM 2970 C CA . GLN A 1 378 ? 12.164 7.551 14.289 1 91.62 378 GLN A CA 1
ATOM 2971 C C . GLN A 1 378 ? 12.766 6.75 15.438 1 91.62 378 GLN A C 1
ATOM 2973 O O . GLN A 1 378 ? 12.82 5.52 15.383 1 91.62 378 GLN A O 1
ATOM 2978 N N . SER A 1 379 ? 13.164 7.422 16.406 1 87.75 379 SER A N 1
ATOM 2979 C CA . SER A 1 379 ? 13.727 6.809 17.609 1 87.75 379 SER A CA 1
ATOM 2980 C C . SER A 1 379 ? 12.672 6.027 18.375 1 87.75 379 SER A C 1
ATOM 2982 O O . SER A 1 379 ? 11.484 6.355 18.312 1 87.75 379 SER A O 1
ATOM 2984 N N . MET A 1 380 ? 13.195 5.047 19.062 1 86.12 380 MET A N 1
ATOM 2985 C CA . MET A 1 380 ? 12.336 4.316 19.984 1 86.12 380 MET A CA 1
ATOM 2986 C C . MET A 1 380 ? 12.422 4.906 21.391 1 86.12 380 MET A C 1
ATOM 2988 O O . MET A 1 380 ? 13.375 5.621 21.703 1 86.12 380 MET A O 1
ATOM 2992 N N . GLU A 1 381 ? 11.5 4.594 22.172 1 81.12 381 GLU A N 1
ATOM 2993 C CA . GLU A 1 381 ? 11.477 5.09 23.547 1 81.12 381 GLU A CA 1
ATOM 2994 C C . GLU A 1 381 ? 12.711 4.641 24.312 1 81.12 381 GLU A C 1
ATOM 2996 O O . GLU A 1 381 ? 13.258 5.406 25.109 1 81.12 381 GLU A O 1
ATOM 3001 N N . GLY A 1 382 ? 13.195 3.461 24.062 1 77.19 382 GLY A N 1
ATOM 3002 C CA . GLY A 1 382 ? 14.281 2.891 24.828 1 77.19 382 GLY A CA 1
ATOM 3003 C C . GLY A 1 382 ? 15.641 3.068 24.188 1 77.19 382 GLY A C 1
ATOM 3004 O O . GLY A 1 382 ? 16.641 2.539 24.672 1 77.19 382 GLY A O 1
ATOM 3005 N N . ASP A 1 383 ? 15.641 3.846 23.125 1 78.88 383 ASP A N 1
ATOM 3006 C CA . ASP A 1 383 ? 16.906 4.004 22.406 1 78.88 383 ASP A CA 1
ATOM 3007 C C . ASP A 1 383 ? 17.922 4.75 23.266 1 78.88 383 ASP A C 1
ATOM 3009 O O . ASP A 1 383 ? 17.578 5.668 24.016 1 78.88 383 ASP A O 1
ATOM 3013 N N . ASP A 1 384 ? 19.156 4.195 23.141 1 70.38 384 ASP A N 1
ATOM 3014 C CA . ASP A 1 384 ? 20.234 4.91 23.812 1 70.38 384 ASP A CA 1
ATOM 3015 C C . ASP A 1 384 ? 20.75 6.07 22.969 1 70.38 384 ASP A C 1
ATOM 3017 O O . ASP A 1 384 ? 20.25 6.297 21.859 1 70.38 384 ASP A O 1
ATOM 3021 N N . GLU A 1 385 ? 21.656 6.785 23.562 1 65.12 385 GLU A N 1
ATOM 3022 C CA . GLU A 1 385 ? 22.188 8 22.969 1 65.12 385 GLU A CA 1
ATOM 3023 C C . GLU A 1 385 ? 22.797 7.715 21.594 1 65.12 385 GLU A C 1
ATOM 3025 O O . GLU A 1 385 ? 22.641 8.5 20.656 1 65.12 385 GLU A O 1
ATOM 3030 N N . TYR A 1 386 ? 23.406 6.637 21.531 1 60.41 386 TYR A N 1
ATOM 3031 C CA . TYR A 1 386 ? 24.094 6.316 20.281 1 60.41 386 TYR A CA 1
ATOM 3032 C C . TYR A 1 386 ? 23.109 6.023 19.172 1 60.41 386 TYR A C 1
ATOM 3034 O O . TYR A 1 386 ? 23.219 6.57 18.078 1 60.41 386 TYR A O 1
ATOM 3042 N N . LYS A 1 387 ? 22.156 5.258 19.438 1 64.31 387 LYS A N 1
ATOM 3043 C CA . LYS A 1 387 ? 21.172 4.871 18.438 1 64.31 387 LYS A CA 1
ATOM 3044 C C . LYS A 1 387 ? 20.344 6.066 17.984 1 64.31 387 LYS A C 1
ATOM 3046 O O . LYS A 1 387 ? 19.984 6.184 16.812 1 64.31 387 LYS A O 1
ATOM 3051 N N . SER A 1 388 ? 20.219 6.895 18.906 1 58.19 388 SER A N 1
ATOM 3052 C CA . SER A 1 388 ? 19.359 8.047 18.641 1 58.19 388 SER A CA 1
ATOM 3053 C C . SER A 1 388 ? 20.109 9.117 17.859 1 58.19 388 SER A C 1
ATOM 3055 O O . SER A 1 388 ? 19.484 9.938 17.172 1 58.19 388 SER A O 1
ATOM 3057 N N . THR A 1 389 ? 21.406 9.047 17.953 1 59.25 389 THR A N 1
ATOM 3058 C CA . THR A 1 389 ? 22.141 10.172 17.391 1 59.25 389 THR A CA 1
ATOM 3059 C C . THR A 1 389 ? 22.891 9.758 16.125 1 59.25 389 THR A C 1
ATOM 3061 O O . THR A 1 389 ? 23.188 10.602 15.273 1 59.25 389 THR A O 1
ATOM 3064 N N . CYS A 1 390 ? 23.078 8.625 16.062 1 57.62 390 CYS A N 1
ATOM 3065 C CA . CYS A 1 390 ? 23.938 8.219 14.969 1 57.62 390 CYS A CA 1
ATOM 3066 C C . CYS A 1 390 ? 23.141 7.555 13.852 1 57.62 390 CYS A C 1
ATOM 3068 O O . CYS A 1 390 ? 23.703 7.215 12.805 1 57.62 390 CYS A O 1
ATOM 3070 N N . THR A 1 391 ? 21.938 7.473 14.227 1 66.81 391 THR A N 1
ATOM 3071 C CA . THR A 1 391 ? 21.094 6.844 13.211 1 66.81 391 THR A CA 1
ATOM 3072 C C . THR A 1 391 ? 19.797 7.641 13.008 1 66.81 391 THR A C 1
ATOM 3074 O O . THR A 1 391 ? 19.531 8.602 13.734 1 66.81 391 THR A O 1
ATOM 3077 N N . VAL A 1 392 ? 19.172 7.316 11.953 1 68.5 392 VAL A N 1
ATOM 3078 C CA . VAL A 1 392 ? 17.891 7.957 11.719 1 68.5 392 VAL A CA 1
ATOM 3079 C C . VAL A 1 392 ? 16.797 7.207 12.469 1 68.5 392 VAL A C 1
ATOM 3081 O O . VAL A 1 392 ? 15.609 7.516 12.32 1 68.5 392 VAL A O 1
ATOM 3084 N N . GLY A 1 393 ? 17.172 6.363 13.273 1 78.06 393 GLY A N 1
ATOM 3085 C CA . GLY A 1 393 ? 16.203 5.633 14.07 1 78.06 393 GLY A CA 1
ATOM 3086 C C . GLY A 1 393 ? 15.75 4.34 13.422 1 78.06 393 GLY A C 1
ATOM 3087 O O . GLY A 1 393 ? 16.531 3.674 12.734 1 78.06 393 GLY A O 1
ATOM 3088 N N . HIS A 1 394 ? 14.586 3.959 13.812 1 86.75 394 HIS A N 1
ATOM 3089 C CA . HIS A 1 394 ? 14 2.701 13.375 1 86.75 394 HIS A CA 1
ATOM 3090 C C . HIS A 1 394 ? 12.852 2.941 12.398 1 86.75 394 HIS A C 1
ATOM 3092 O O . HIS A 1 394 ? 12.18 3.977 12.461 1 86.75 394 HIS A O 1
ATOM 3098 N N . VAL A 1 395 ? 12.672 1.977 11.555 1 91.81 395 VAL A N 1
ATOM 3099 C CA . VAL A 1 395 ? 11.539 2.021 10.633 1 91.81 395 VAL A CA 1
ATOM 3100 C C . VAL A 1 395 ? 10.234 2.145 11.414 1 91.81 395 VAL A C 1
ATOM 3102 O O . VAL A 1 395 ? 10.031 1.443 12.414 1 91.81 395 VAL A O 1
ATOM 3105 N N . SER A 1 396 ? 9.43 3.064 11 1 95.12 396 SER A N 1
ATOM 3106 C CA . SER A 1 396 ? 8.172 3.334 11.688 1 95.12 396 SER A CA 1
ATOM 3107 C C . SER A 1 396 ? 7.188 2.184 11.5 1 95.12 396 SER A C 1
ATOM 3109 O O . SER A 1 396 ? 7.43 1.272 10.711 1 95.12 396 SER A O 1
ATOM 3111 N N . GLU A 1 397 ? 6.137 2.219 12.312 1 95.81 397 GLU A N 1
ATOM 3112 C CA . GLU A 1 397 ? 5.121 1.167 12.289 1 95.81 397 GLU A CA 1
ATOM 3113 C C . GLU A 1 397 ? 4.441 1.08 10.93 1 95.81 397 GLU A C 1
ATOM 3115 O O . GLU A 1 397 ? 4.086 2.104 10.336 1 95.81 397 GLU A O 1
ATOM 3120 N N . HIS A 1 398 ? 4.199 -0.153 10.398 1 97 398 HIS A N 1
ATOM 3121 C CA . HIS A 1 398 ? 3.506 -0.468 9.156 1 97 398 HIS A CA 1
ATOM 3122 C C . HIS A 1 398 ? 4.23 0.126 7.953 1 97 398 HIS A C 1
ATOM 3124 O O . HIS A 1 398 ? 3.598 0.538 6.977 1 97 398 HIS A O 1
ATOM 3130 N N . VAL A 1 399 ? 5.594 0.227 8.031 1 96.19 399 VAL A N 1
ATOM 3131 C CA . VAL A 1 399 ? 6.434 0.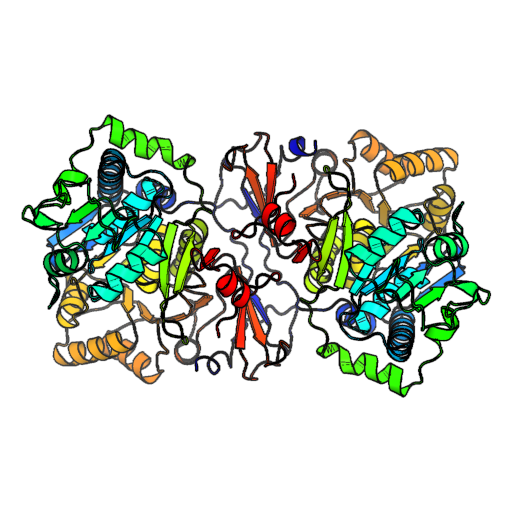737 6.949 1 96.19 399 VAL A CA 1
ATOM 3132 C C . VAL A 1 399 ? 7.34 -0.375 6.434 1 96.19 399 VAL A C 1
ATOM 3134 O O . VAL A 1 399 ? 7.887 -1.156 7.215 1 96.19 399 VAL A O 1
ATOM 3137 N N . GLU A 1 400 ? 7.371 -0.473 5.094 1 96.38 400 GLU A N 1
ATOM 3138 C CA . GLU A 1 400 ? 8.406 -1.231 4.402 1 96.38 400 GLU A CA 1
ATOM 3139 C C . GLU A 1 400 ? 9.5 -0.309 3.861 1 96.38 400 GLU A C 1
ATOM 3141 O O . GLU A 1 400 ? 9.203 0.774 3.35 1 96.38 400 GLU A O 1
ATOM 3146 N N . ALA A 1 401 ? 10.727 -0.755 4.035 1 95.31 401 ALA A N 1
ATOM 3147 C CA . ALA A 1 401 ? 11.852 0.008 3.51 1 95.31 401 ALA A CA 1
ATOM 3148 C C . ALA A 1 401 ? 12.891 -0.913 2.873 1 95.31 401 ALA A C 1
ATOM 3150 O O . ALA A 1 401 ? 13.109 -2.033 3.344 1 95.31 401 ALA A O 1
ATOM 3151 N N . LYS A 1 402 ? 13.445 -0.466 1.809 1 95.06 402 LYS A N 1
ATOM 3152 C CA . LYS A 1 402 ? 14.562 -1.182 1.202 1 95.06 402 LYS A CA 1
ATOM 3153 C C . LYS A 1 402 ? 15.578 -0.211 0.602 1 95.06 402 LYS A C 1
ATOM 3155 O O . LYS A 1 402 ? 15.242 0.932 0.288 1 95.06 402 LYS A O 1
ATOM 3160 N N . VAL A 1 403 ? 16.812 -0.613 0.491 1 94.75 403 VAL A N 1
ATOM 3161 C CA . VAL A 1 403 ? 17.875 0.134 -0.186 1 94.75 403 VAL A CA 1
ATOM 3162 C C . VAL A 1 403 ? 18.266 -0.574 -1.482 1 94.75 403 VAL A C 1
ATOM 3164 O O . VAL A 1 403 ? 18.5 -1.785 -1.489 1 94.75 403 VAL A O 1
ATOM 3167 N N . VAL A 1 404 ? 18.297 0.151 -2.592 1 94.81 404 VAL A N 1
ATOM 3168 C CA . VAL A 1 404 ? 18.531 -0.486 -3.885 1 94.81 404 VAL A CA 1
ATOM 3169 C C . VAL A 1 404 ? 19.703 0.193 -4.598 1 94.81 404 VAL A C 1
ATOM 3171 O O . VAL A 1 404 ? 20 1.358 -4.332 1 94.81 404 VAL A O 1
ATOM 3174 N N . ASP A 1 405 ? 20.312 -0.492 -5.41 1 93.81 405 ASP A N 1
ATOM 3175 C CA . ASP A 1 405 ? 21.375 0.075 -6.254 1 93.81 405 ASP A CA 1
ATOM 3176 C C . ASP A 1 405 ? 20.781 0.715 -7.508 1 93.81 405 ASP A C 1
ATOM 3178 O O . ASP A 1 405 ? 19.562 0.865 -7.621 1 93.81 405 ASP A O 1
ATOM 3182 N N . ASN A 1 406 ? 21.609 1.11 -8.461 1 91.81 406 ASN A N 1
ATOM 3183 C CA . ASN A 1 406 ? 21.188 1.834 -9.656 1 91.81 406 ASN A CA 1
ATOM 3184 C C . ASN A 1 406 ? 20.344 0.958 -10.578 1 91.81 406 ASN A C 1
ATOM 3186 O O . ASN A 1 406 ? 19.594 1.47 -11.414 1 91.81 406 ASN A O 1
ATOM 3190 N N . ASN A 1 407 ? 20.484 -0.333 -10.328 1 89.75 407 ASN A N 1
ATOM 3191 C CA . ASN A 1 407 ? 19.719 -1.259 -11.164 1 89.75 407 ASN A CA 1
ATOM 3192 C C . ASN A 1 407 ? 18.422 -1.685 -10.484 1 89.75 407 ASN A C 1
ATOM 3194 O O . ASN A 1 407 ? 17.688 -2.518 -11.016 1 89.75 407 ASN A O 1
ATOM 3198 N N . GLY A 1 408 ? 18.188 -1.173 -9.32 1 90.12 408 GLY A N 1
ATOM 3199 C CA . GLY A 1 408 ? 16.953 -1.478 -8.609 1 90.12 408 GLY A CA 1
ATOM 3200 C C . GLY A 1 408 ? 17.047 -2.725 -7.75 1 90.12 408 GLY A C 1
ATOM 3201 O O . GLY A 1 408 ? 16.047 -3.195 -7.219 1 90.12 408 GLY A O 1
ATOM 3202 N N . ASN A 1 409 ? 18.203 -3.256 -7.641 1 92.19 409 ASN A N 1
ATOM 3203 C CA . ASN A 1 409 ? 18.406 -4.43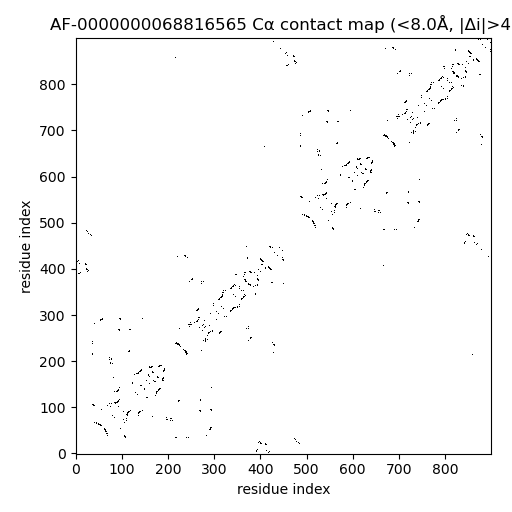8 -6.809 1 92.19 409 ASN A CA 1
ATOM 3204 C C . ASN A 1 409 ? 18.625 -4.062 -5.348 1 92.19 409 ASN A C 1
ATOM 3206 O O . ASN A 1 409 ? 19.312 -3.086 -5.047 1 92.19 409 ASN A O 1
ATOM 3210 N N . ILE A 1 410 ? 17.984 -4.855 -4.5 1 93.62 410 ILE A N 1
ATOM 3211 C CA . ILE A 1 410 ? 18.203 -4.641 -3.074 1 93.62 410 ILE A CA 1
ATOM 3212 C C . ILE A 1 410 ? 19.656 -4.957 -2.732 1 93.62 410 ILE A C 1
ATOM 3214 O O . ILE A 1 410 ? 20.188 -6.012 -3.105 1 93.62 410 ILE A O 1
ATOM 3218 N N . VAL A 1 411 ? 20.328 -4.145 -2.041 1 92.5 411 VAL A N 1
ATOM 3219 C CA . VAL A 1 411 ? 21.75 -4.309 -1.736 1 92.5 411 VAL A CA 1
ATOM 3220 C C . VAL A 1 411 ? 21.906 -4.918 -0.346 1 92.5 411 VAL A C 1
ATOM 3222 O O . VAL A 1 411 ? 20.984 -4.867 0.472 1 92.5 411 VAL A O 1
ATOM 3225 N N . PRO A 1 412 ? 22.984 -5.527 -0.093 1 89.25 412 PRO A N 1
ATOM 3226 C CA . PRO A 1 412 ? 23.266 -6 1.266 1 89.25 412 PRO A CA 1
ATOM 3227 C C . PRO A 1 412 ? 23.25 -4.875 2.297 1 89.25 412 PRO A C 1
ATOM 3229 O O . PRO A 1 412 ? 23.531 -3.725 1.963 1 89.25 412 PRO A O 1
ATOM 3232 N N . ARG A 1 413 ? 22.953 -5.25 3.473 1 88.31 413 ARG A N 1
ATOM 3233 C CA . ARG A 1 413 ? 22.984 -4.273 4.555 1 88.31 413 ARG A CA 1
ATOM 3234 C C . ARG A 1 413 ? 24.344 -3.613 4.672 1 88.31 413 ARG A C 1
ATOM 3236 O O . ARG A 1 413 ? 25.375 -4.285 4.562 1 88.31 413 ARG A O 1
ATOM 3243 N N . GLY A 1 414 ? 24.375 -2.336 4.809 1 83.75 414 GLY A N 1
ATOM 3244 C CA . GLY A 1 414 ? 25.609 -1.593 4.922 1 83.75 414 GLY A CA 1
ATOM 3245 C C . GLY A 1 414 ? 26.078 -1.002 3.604 1 83.75 414 GLY A C 1
ATOM 3246 O O . GLY A 1 414 ? 26.938 -0.115 3.582 1 83.75 414 GLY A O 1
ATOM 3247 N N . THR A 1 415 ? 25.5 -1.495 2.518 1 88.81 415 THR A N 1
ATOM 3248 C CA . THR A 1 415 ? 25.844 -0.98 1.198 1 88.81 415 THR A CA 1
ATOM 3249 C C . THR A 1 415 ? 25 0.243 0.855 1 88.81 415 THR A C 1
ATOM 3251 O O . THR A 1 415 ? 23.766 0.224 1.015 1 88.81 415 THR A O 1
ATOM 3254 N N . PRO A 1 416 ? 25.688 1.347 0.444 1 89.81 416 PRO A N 1
ATOM 3255 C CA . PRO A 1 416 ? 24.922 2.549 0.09 1 89.81 416 PRO A CA 1
ATOM 3256 C C . PRO A 1 416 ? 24.016 2.336 -1.115 1 89.81 416 PRO A C 1
ATOM 3258 O O . PRO A 1 416 ? 24.328 1.53 -1.996 1 89.81 416 PRO A O 1
ATOM 3261 N N . GLY A 1 417 ? 22.938 2.957 -1.183 1 93.5 417 GLY A N 1
ATOM 3262 C CA . GLY A 1 417 ? 21.953 2.961 -2.258 1 93.5 417 GLY A CA 1
ATOM 3263 C C . GLY A 1 417 ? 20.828 3.949 -2.033 1 93.5 417 GLY A C 1
ATOM 3264 O O . GLY A 1 417 ? 20.938 4.855 -1.204 1 93.5 417 GLY A O 1
ATOM 3265 N N . GLU A 1 418 ? 19.844 3.846 -2.855 1 94.69 418 GLU A N 1
ATOM 3266 C CA . GLU A 1 418 ? 18.688 4.711 -2.719 1 94.69 418 GLU A CA 1
ATOM 3267 C C . GLU A 1 418 ? 17.609 4.062 -1.84 1 94.69 418 GLU A C 1
ATOM 3269 O O . GLU A 1 418 ? 17.359 2.863 -1.953 1 94.69 418 GLU A O 1
ATOM 3274 N N . LEU A 1 419 ? 17.062 4.824 -0.971 1 94.19 419 LEU A N 1
ATOM 3275 C CA . LEU A 1 419 ? 16.016 4.352 -0.067 1 94.19 419 LEU A CA 1
ATOM 3276 C C . LEU A 1 419 ? 14.648 4.375 -0.75 1 94.19 419 LEU A C 1
ATOM 3278 O O . LEU A 1 419 ? 14.266 5.387 -1.341 1 94.19 419 LEU A O 1
ATOM 3282 N N . TYR A 1 420 ? 13.953 3.229 -0.753 1 95.81 420 TYR A N 1
ATOM 3283 C CA . TYR A 1 420 ? 12.555 3.119 -1.152 1 95.81 420 TYR A CA 1
ATOM 3284 C C . TYR A 1 420 ? 11.672 2.82 0.049 1 95.81 420 TYR A C 1
ATOM 3286 O O . TYR A 1 420 ? 12.078 2.1 0.964 1 95.81 420 TYR A O 1
ATOM 3294 N N . VAL A 1 421 ? 10.508 3.369 0.018 1 96.62 421 VAL A N 1
ATOM 3295 C CA . VAL A 1 421 ? 9.602 3.117 1.129 1 96.62 421 VAL A CA 1
ATOM 3296 C C . VAL A 1 421 ? 8.211 2.787 0.591 1 96.62 421 VAL A C 1
ATOM 3298 O O . VAL A 1 421 ? 7.781 3.34 -0.426 1 96.62 421 VAL A O 1
ATOM 3301 N N . ARG A 1 422 ? 7.562 1.845 1.143 1 97.12 422 ARG A N 1
ATOM 3302 C CA . ARG A 1 422 ? 6.168 1.488 0.894 1 97.12 422 ARG A CA 1
ATOM 3303 C C . ARG A 1 422 ? 5.367 1.484 2.189 1 97.12 422 ARG A C 1
ATOM 3305 O O . ARG A 1 422 ? 5.676 0.732 3.115 1 97.12 422 ARG A O 1
ATOM 3312 N N . THR A 1 423 ? 4.395 2.383 2.305 1 96.62 423 THR A N 1
ATOM 3313 C CA . THR A 1 423 ? 3.672 2.6 3.555 1 96.62 423 THR A CA 1
ATOM 3314 C C . THR A 1 423 ? 2.344 3.303 3.295 1 96.62 423 THR A C 1
ATOM 3316 O O . THR A 1 423 ? 2.127 3.854 2.213 1 96.62 423 THR A O 1
ATOM 3319 N N . TYR A 1 424 ? 1.431 3.24 4.262 1 97.12 424 TYR A N 1
ATOM 3320 C CA . TYR A 1 424 ? 0.158 3.951 4.23 1 97.12 424 TYR A CA 1
ATOM 3321 C C . TYR A 1 424 ? 0.376 5.457 4.156 1 97.12 424 TYR A C 1
ATOM 3323 O O . TYR A 1 424 ? -0.513 6.199 3.732 1 97.12 424 TYR A O 1
ATOM 3331 N N . ALA A 1 425 ? 1.557 5.926 4.559 1 97.44 425 ALA A N 1
ATOM 3332 C CA . ALA A 1 425 ? 1.838 7.348 4.738 1 97.44 425 ALA A CA 1
ATOM 3333 C C . ALA A 1 425 ? 2.295 7.988 3.432 1 97.44 425 ALA A C 1
ATOM 3335 O O . ALA A 1 425 ? 2.473 9.203 3.357 1 97.44 425 ALA A O 1
ATOM 3336 N N . ASN A 1 426 ? 2.494 7.16 2.375 1 98.06 426 ASN A N 1
ATOM 3337 C CA . ASN A 1 426 ? 2.9 7.73 1.095 1 98.06 426 ASN A CA 1
ATOM 3338 C C . ASN A 1 426 ? 1.849 8.688 0.548 1 98.06 426 ASN A C 1
ATOM 3340 O O . ASN A 1 426 ? 0.649 8.43 0.653 1 98.06 426 ASN A O 1
ATOM 3344 N N . MET A 1 427 ? 2.268 9.711 -0.022 1 98.44 427 MET A N 1
ATOM 3345 C CA . MET A 1 427 ? 1.384 10.727 -0.59 1 98.44 427 MET A CA 1
ATOM 3346 C C . MET A 1 427 ? 0.446 10.117 -1.625 1 98.44 427 MET A C 1
ATOM 3348 O O . MET A 1 427 ? 0.731 9.055 -2.174 1 98.44 427 MET A O 1
ATOM 3352 N N . LEU A 1 428 ? -0.644 10.844 -1.866 1 98 428 LEU A N 1
ATOM 3353 C CA . LEU A 1 428 ? -1.57 10.438 -2.918 1 98 428 LEU A CA 1
ATOM 3354 C C . LEU A 1 428 ? -0.969 10.68 -4.297 1 98 428 LEU A C 1
ATOM 3356 O O . LEU A 1 428 ? -1.016 9.805 -5.164 1 98 428 LEU A O 1
ATOM 3360 N N . GLU A 1 429 ? -0.396 11.875 -4.461 1 97.62 429 GLU A N 1
ATOM 3361 C CA . GLU A 1 429 ? 0.153 12.312 -5.738 1 97.62 429 GLU A CA 1
ATOM 3362 C C . GLU A 1 429 ? 0.83 13.68 -5.609 1 97.62 429 GLU A C 1
ATOM 3364 O O . GLU A 1 429 ? 0.679 14.359 -4.59 1 97.62 429 GLU A O 1
ATOM 3369 N N . TYR A 1 430 ? 1.677 13.953 -6.621 1 97.06 430 TYR A N 1
ATOM 3370 C CA . TYR A 1 430 ? 1.927 15.367 -6.887 1 97.06 430 TYR A CA 1
ATOM 3371 C C . TYR A 1 430 ? 0.737 16 -7.594 1 97.06 430 TYR A C 1
ATOM 3373 O O . TYR A 1 430 ? 0.409 15.641 -8.727 1 97.06 430 TYR A O 1
ATOM 3381 N N . TRP A 1 431 ? 0.147 16.891 -6.902 1 97.38 431 TRP A N 1
ATOM 3382 C CA . TRP A 1 431 ? -1.121 17.453 -7.359 1 97.38 431 TRP A CA 1
ATOM 3383 C C . TRP A 1 431 ? -1.047 17.828 -8.828 1 97.38 431 TRP A C 1
ATOM 3385 O O . TRP A 1 431 ? -0.234 18.672 -9.219 1 97.38 431 TRP A O 1
ATOM 3395 N N . GLY A 1 432 ? -1.84 17.156 -9.648 1 93.19 432 GLY A N 1
ATOM 3396 C CA . GLY A 1 432 ? -1.994 17.5 -11.055 1 93.19 432 GLY A CA 1
ATOM 3397 C C . GLY A 1 432 ? -0.793 17.125 -11.898 1 93.19 432 GLY A C 1
ATOM 3398 O O . GLY A 1 432 ? -0.674 17.547 -13.047 1 93.19 432 GLY A O 1
ATOM 3399 N N . ASP A 1 433 ? 0.134 16.406 -11.367 1 94.81 433 ASP A N 1
ATOM 3400 C CA . ASP A 1 433 ? 1.348 16.031 -12.078 1 94.81 433 ASP A CA 1
ATOM 3401 C C . ASP A 1 433 ? 1.497 14.508 -12.133 1 94.81 433 ASP A C 1
ATOM 3403 O O . ASP A 1 433 ? 2.336 13.938 -11.438 1 94.81 433 ASP A O 1
ATOM 3407 N N . GLU A 1 434 ? 0.844 13.906 -13.055 1 93.69 434 GLU A N 1
ATOM 3408 C CA . GLU A 1 434 ? 0.782 12.453 -13.164 1 93.69 434 GLU A CA 1
ATOM 3409 C C . GLU A 1 434 ? 2.156 11.859 -13.469 1 93.69 434 GLU A C 1
ATOM 3411 O O . GLU A 1 434 ? 2.525 10.82 -12.914 1 93.69 434 GLU A O 1
ATOM 3416 N N . GLU A 1 435 ? 2.844 12.453 -14.344 1 94.75 435 GLU A N 1
ATOM 3417 C CA . GLU A 1 435 ? 4.145 11.938 -14.758 1 94.75 435 GLU A CA 1
ATOM 3418 C C . GLU A 1 435 ? 5.125 11.914 -13.586 1 94.75 435 GLU A C 1
ATOM 3420 O O . GLU A 1 435 ? 5.77 10.898 -13.336 1 94.75 435 GLU A O 1
ATOM 3425 N N . LYS A 1 436 ? 5.234 13 -12.867 1 94.38 436 LYS A N 1
ATOM 3426 C CA . LYS A 1 436 ? 6.141 13.055 -11.719 1 94.38 436 LYS A CA 1
ATOM 3427 C C . LYS A 1 436 ? 5.699 12.086 -10.633 1 94.38 436 LYS A C 1
ATOM 3429 O O . LYS A 1 436 ? 6.535 11.516 -9.93 1 94.38 436 LYS A O 1
ATOM 3434 N N . THR A 1 437 ? 4.402 11.977 -10.508 1 96.5 437 THR A N 1
ATOM 3435 C CA . THR A 1 437 ? 3.885 11.031 -9.523 1 96.5 437 THR A CA 1
ATOM 3436 C C . THR A 1 437 ? 4.328 9.609 -9.859 1 96.5 437 THR A C 1
ATOM 3438 O O . THR A 1 437 ? 4.828 8.891 -8.992 1 96.5 437 THR A O 1
ATOM 3441 N N . LYS A 1 438 ? 4.203 9.227 -11.141 1 94.69 438 LYS A N 1
ATOM 3442 C CA . LYS A 1 438 ? 4.566 7.883 -11.594 1 94.69 438 LYS A CA 1
ATOM 3443 C C . LYS A 1 438 ? 6.07 7.652 -11.461 1 94.69 438 LYS A C 1
ATOM 3445 O O . LYS A 1 438 ? 6.508 6.535 -11.18 1 94.69 438 LYS A O 1
ATOM 3450 N N . ASP A 1 439 ? 6.797 8.703 -11.672 1 95 439 ASP A N 1
ATOM 3451 C CA . ASP A 1 439 ? 8.25 8.609 -11.555 1 95 439 ASP A CA 1
ATOM 3452 C C . ASP A 1 439 ? 8.664 8.367 -10.102 1 95 439 ASP A C 1
ATOM 3454 O O . ASP A 1 439 ? 9.68 7.715 -9.844 1 95 439 ASP A O 1
ATOM 3458 N N . THR A 1 440 ? 7.93 8.836 -9.195 1 96.06 440 THR A N 1
ATOM 3459 C CA . THR A 1 440 ? 8.258 8.773 -7.777 1 96.06 440 THR A CA 1
ATOM 3460 C C . THR A 1 440 ? 7.633 7.539 -7.133 1 96.06 440 THR A C 1
ATOM 3462 O O . THR A 1 440 ? 8.234 6.914 -6.258 1 96.06 440 THR A O 1
ATOM 3465 N N . ILE A 1 441 ? 6.457 7.234 -7.543 1 97.12 441 ILE A N 1
ATOM 3466 C CA . ILE A 1 441 ? 5.742 6.074 -7.023 1 97.12 441 ILE A CA 1
ATOM 3467 C C . ILE A 1 441 ? 5.316 5.164 -8.18 1 97.12 441 ILE A C 1
ATOM 3469 O O . ILE A 1 441 ? 4.441 5.527 -8.969 1 97.12 441 ILE A O 1
ATOM 3473 N N . GLY A 1 442 ? 5.84 4.008 -8.219 1 93.12 442 GLY A N 1
ATOM 3474 C CA . GLY A 1 442 ? 5.508 3.084 -9.289 1 93.12 442 GLY A CA 1
ATOM 3475 C C . GLY A 1 442 ? 4.293 2.232 -8.984 1 93.12 442 GLY A C 1
ATOM 3476 O O . GLY A 1 442 ? 3.646 2.404 -7.949 1 93.12 442 GLY A O 1
ATOM 3477 N N . ASN A 1 443 ? 3.992 1.288 -9.875 1 93.31 443 ASN A N 1
ATOM 3478 C CA . ASN A 1 443 ? 2.859 0.385 -9.711 1 93.31 443 ASN A CA 1
ATOM 3479 C C . ASN A 1 443 ? 3.076 -0.581 -8.547 1 93.31 443 ASN A C 1
ATOM 3481 O O . ASN A 1 443 ? 2.123 -1.176 -8.047 1 93.31 443 ASN A O 1
ATOM 3485 N N . ASP A 1 444 ? 4.344 -0.727 -8.203 1 95.06 444 ASP A N 1
ATOM 3486 C CA . ASP A 1 444 ? 4.676 -1.575 -7.062 1 95.06 444 ASP A CA 1
ATOM 3487 C C . ASP A 1 444 ? 4.469 -0.832 -5.746 1 95.06 444 ASP A C 1
ATOM 3489 O O . ASP A 1 444 ? 4.668 -1.396 -4.668 1 95.06 444 ASP A O 1
ATOM 3493 N N . ARG A 1 445 ? 4.125 0.462 -5.785 1 96.75 445 ARG A N 1
ATOM 3494 C CA . ARG A 1 445 ? 3.719 1.325 -4.68 1 96.75 445 ARG A CA 1
ATOM 3495 C C . ARG A 1 445 ? 4.922 1.755 -3.852 1 96.75 445 ARG A C 1
ATOM 3497 O O . ARG A 1 445 ? 4.766 2.32 -2.768 1 96.75 445 ARG A O 1
ATOM 3504 N N . TRP A 1 446 ? 6.176 1.432 -4.324 1 97.69 446 TRP A N 1
ATOM 3505 C CA . TRP A 1 446 ? 7.371 1.976 -3.682 1 97.69 446 TRP A CA 1
ATOM 3506 C C . TRP A 1 446 ? 7.531 3.457 -4.004 1 97.69 446 TRP A C 1
ATOM 3508 O O . TRP A 1 446 ? 7.395 3.867 -5.156 1 97.69 446 TRP A O 1
ATOM 3518 N N . LEU A 1 447 ? 7.738 4.234 -3.043 1 97.88 447 LEU A N 1
ATOM 3519 C CA . LEU A 1 447 ? 8.156 5.621 -3.234 1 97.88 447 LEU A CA 1
ATOM 3520 C C . LEU A 1 447 ? 9.672 5.738 -3.23 1 97.88 447 LEU A C 1
ATOM 3522 O O . LEU A 1 447 ? 10.336 5.309 -2.281 1 97.88 447 LEU A O 1
ATOM 3526 N N . LYS A 1 448 ? 10.195 6.312 -4.285 1 96.19 448 LYS A N 1
ATOM 3527 C CA . LYS A 1 448 ? 11.617 6.602 -4.387 1 96.19 448 LYS A CA 1
ATOM 3528 C C . LYS A 1 448 ? 11.969 7.906 -3.674 1 96.19 448 LYS A C 1
ATOM 3530 O O . LYS A 1 448 ? 11.398 8.953 -3.975 1 96.19 448 LYS A O 1
ATOM 3535 N N . THR A 1 449 ? 12.852 7.801 -2.791 1 91.56 449 THR A N 1
ATOM 3536 C CA . THR A 1 449 ? 13.125 8.977 -1.972 1 91.56 449 THR A CA 1
ATOM 3537 C C . THR A 1 449 ? 14.109 9.906 -2.672 1 91.56 449 THR A C 1
ATOM 3539 O O . THR A 1 449 ? 14.25 11.07 -2.295 1 91.56 449 THR A O 1
ATOM 3542 N N . GLY A 1 450 ? 14.859 9.406 -3.715 1 84.38 450 GLY A N 1
ATOM 3543 C CA . GLY A 1 450 ? 15.844 10.203 -4.422 1 84.38 450 GLY A CA 1
ATOM 3544 C C . GLY A 1 450 ? 17.219 10.188 -3.768 1 84.38 450 GLY A C 1
ATOM 3545 O O . GLY A 1 450 ? 17.328 9.977 -2.557 1 84.38 450 GLY A O 1
ATOM 3546 N N . MET B 1 1 ? -22.562 -9.016 -8.18 1 25.36 1 MET B N 1
ATOM 3547 C CA . MET B 1 1 ? -23.5 -9.719 -7.309 1 25.36 1 MET B CA 1
ATOM 3548 C C . MET B 1 1 ? -22.891 -9.992 -5.941 1 25.36 1 MET B C 1
ATOM 3550 O O . MET B 1 1 ? -23.516 -10.602 -5.078 1 25.36 1 MET B O 1
ATOM 3554 N N . TYR B 1 2 ? -21.531 -10.008 -5.973 1 29.72 2 TYR B N 1
ATOM 3555 C CA . TYR B 1 2 ? -20.891 -10.414 -4.73 1 29.72 2 TYR B CA 1
ATOM 3556 C C . TYR B 1 2 ? -21.016 -9.336 -3.664 1 29.72 2 TYR B C 1
ATOM 3558 O O . TYR B 1 2 ? -20.344 -9.391 -2.629 1 29.72 2 TYR B O 1
ATOM 3566 N N . CYS B 1 3 ? -21.766 -8.352 -3.967 1 33.59 3 CYS B N 1
ATOM 3567 C CA . CYS B 1 3 ? -21.984 -7.242 -3.049 1 33.59 3 CYS B CA 1
ATOM 3568 C C . CYS B 1 3 ? -22.5 -7.738 -1.705 1 33.59 3 CYS B C 1
ATOM 3570 O O . CYS B 1 3 ? -22.391 -7.039 -0.696 1 33.59 3 CYS B O 1
ATOM 3572 N N . ASN B 1 4 ? -23.281 -8.75 -1.859 1 32.66 4 ASN B N 1
ATOM 3573 C CA . ASN B 1 4 ? -24.047 -9.117 -0.674 1 32.66 4 ASN B CA 1
ATOM 3574 C C . ASN B 1 4 ? -23.172 -9.812 0.366 1 32.66 4 ASN B C 1
ATOM 3576 O O . ASN B 1 4 ? -23.672 -10.281 1.39 1 32.66 4 ASN B O 1
ATOM 3580 N N . LEU B 1 5 ? -22.078 -10.18 -0.016 1 35.44 5 LEU B N 1
ATOM 3581 C CA . LEU B 1 5 ? -21.422 -11.172 0.828 1 35.44 5 LEU B CA 1
ATOM 3582 C C . LEU B 1 5 ? -20.812 -10.523 2.066 1 35.44 5 LEU B C 1
ATOM 3584 O O . LEU B 1 5 ? -20.516 -11.203 3.049 1 35.44 5 LEU B O 1
ATOM 3588 N N . ILE B 1 6 ? -20.406 -9.273 2.035 1 38.91 6 ILE B N 1
ATOM 3589 C CA . ILE B 1 6 ? -19.562 -8.93 3.174 1 38.91 6 ILE B CA 1
ATOM 3590 C C . ILE B 1 6 ? -20.438 -8.461 4.336 1 38.91 6 ILE B C 1
ATOM 3592 O O . ILE B 1 6 ? -20.609 -7.258 4.539 1 38.91 6 ILE B O 1
ATOM 3596 N N . ARG B 1 7 ? -21.609 -8.992 4.477 1 38.12 7 ARG B N 1
ATOM 3597 C CA . ARG B 1 7 ? -22.422 -8.438 5.551 1 38.12 7 ARG B CA 1
ATOM 3598 C C . ARG B 1 7 ? -21.719 -8.547 6.895 1 38.12 7 ARG B C 1
ATOM 3600 O O . ARG B 1 7 ? -21.875 -7.68 7.758 1 38.12 7 ARG B O 1
ATOM 3607 N N . ASN B 1 8 ? -21.141 -9.805 7.102 1 40.38 8 ASN B N 1
ATOM 3608 C CA . ASN B 1 8 ? -20.672 -9.984 8.477 1 40.38 8 ASN B CA 1
ATOM 3609 C C . ASN B 1 8 ? -19.156 -10.211 8.523 1 40.38 8 ASN B C 1
ATOM 3611 O O . ASN B 1 8 ? -18.688 -11.312 8.25 1 40.38 8 ASN B O 1
ATOM 3615 N N . ILE B 1 9 ? -18.531 -9.18 8.234 1 41.75 9 ILE B N 1
ATOM 3616 C CA . ILE B 1 9 ? -17.109 -9.297 8.508 1 41.75 9 ILE B CA 1
ATOM 3617 C C . ILE B 1 9 ? -16.891 -9.484 10.008 1 41.75 9 ILE B C 1
ATOM 3619 O O . ILE B 1 9 ? -17.266 -8.625 10.812 1 41.75 9 ILE B O 1
ATOM 3623 N N . ASN B 1 10 ? -16.766 -10.766 10.398 1 42 10 ASN B N 1
ATOM 3624 C CA . ASN B 1 10 ? -16.422 -11.008 11.797 1 42 10 ASN B CA 1
ATOM 3625 C C . ASN B 1 10 ? -15.062 -10.391 12.148 1 42 10 ASN B C 1
ATOM 3627 O O . ASN B 1 10 ? -14.031 -10.82 11.641 1 42 10 ASN B O 1
ATOM 3631 N N . THR B 1 11 ? -14.992 -9.219 12.453 1 41.84 11 THR B N 1
ATOM 3632 C CA . THR B 1 11 ? -13.781 -8.539 12.898 1 41.84 11 THR B CA 1
ATOM 3633 C C . THR B 1 11 ? -13.383 -9 14.297 1 41.84 11 THR B C 1
ATOM 3635 O O . THR B 1 11 ? -14.172 -8.906 15.234 1 41.84 11 THR B O 1
ATOM 3638 N N . SER B 1 12 ? -12.609 -9.992 14.391 1 39.38 12 SER B N 1
ATOM 3639 C CA . SER B 1 12 ? -12.039 -10.094 15.734 1 39.38 12 SER B CA 1
ATOM 3640 C C . SER B 1 12 ? -11.633 -8.727 16.266 1 39.38 12 SER B C 1
ATOM 3642 O O . SER B 1 12 ? -10.93 -7.973 15.586 1 39.38 12 SER B O 1
ATOM 3644 N N . LYS B 1 13 ? -12.414 -8.195 17.047 1 40.53 13 LYS B N 1
ATOM 3645 C CA . LYS B 1 13 ? -12.328 -6.895 17.703 1 40.53 13 LYS B CA 1
ATOM 3646 C C . LYS B 1 13 ? -10.906 -6.613 18.188 1 40.53 13 LYS B C 1
ATOM 3648 O O . LYS B 1 13 ? -10.43 -7.238 19.141 1 40.53 13 LYS B O 1
ATOM 3653 N N . SER B 1 14 ? -10.039 -6.531 17.406 1 41.03 14 SER B N 1
ATOM 3654 C CA . SER B 1 14 ? -9.047 -5.828 18.219 1 41.03 14 SER B CA 1
ATOM 3655 C C . SER B 1 14 ? -9.688 -4.719 19.047 1 41.03 14 SER B C 1
ATOM 3657 O O . SER B 1 14 ? -10.328 -3.818 18.484 1 41.03 14 SER B O 1
ATOM 3659 N N . LYS B 1 15 ? -9.875 -4.773 20.234 1 48.91 15 LYS B N 1
ATOM 3660 C CA . LYS B 1 15 ? -10.672 -4.09 21.25 1 48.91 15 LYS B CA 1
ATOM 3661 C C . LYS B 1 15 ? -10.445 -2.582 21.203 1 48.91 15 LYS B C 1
ATOM 3663 O O . LYS B 1 15 ? -11.266 -1.81 21.703 1 48.91 15 LYS B O 1
ATOM 3668 N N . LYS B 1 16 ? -9.344 -2.227 20.594 1 52.19 16 LYS B N 1
ATOM 3669 C CA . LYS B 1 16 ? -9.086 -0.882 21.094 1 52.19 16 LYS B CA 1
ATOM 3670 C C . LYS B 1 16 ? -9.828 0.167 20.266 1 52.19 16 LYS B C 1
ATOM 3672 O O . LYS B 1 16 ? -10.148 1.245 20.781 1 52.19 16 LYS B O 1
ATOM 3677 N N . PHE B 1 17 ? -10.055 -0.157 18.734 1 55.47 17 PHE B N 1
ATOM 3678 C CA . PHE B 1 17 ? -10.75 0.908 18.016 1 55.47 17 PHE B CA 1
ATOM 3679 C C . PHE B 1 17 ? -12.07 0.406 17.453 1 55.47 17 PHE B C 1
ATOM 3681 O O . PHE B 1 17 ? -12.125 -0.072 16.312 1 55.47 17 PHE B O 1
ATOM 3688 N N . SER B 1 18 ? -13.039 0.129 18.281 1 57.34 18 SER B N 1
ATOM 3689 C CA . SER B 1 18 ? -14.328 -0.399 17.844 1 57.34 18 SER B CA 1
ATOM 3690 C C . SER B 1 18 ? -15.094 0.624 17.016 1 57.34 18 SER B C 1
ATOM 3692 O O . SER B 1 18 ? -15.164 1.801 17.375 1 57.34 18 SER B O 1
ATOM 3694 N N . SER B 1 19 ? -15.117 0.45 15.656 1 66.44 19 SER B N 1
ATOM 3695 C CA . SER B 1 19 ? -15.906 1.343 14.812 1 66.44 19 SER B CA 1
ATOM 3696 C C . SER B 1 19 ? -17.188 0.661 14.328 1 66.44 19 SER B C 1
ATOM 3698 O O . SER B 1 19 ? -17.203 -0.558 14.141 1 66.44 19 SER B O 1
ATOM 3700 N N . THR B 1 20 ? -18.25 1.447 14.328 1 79.31 20 THR B N 1
ATOM 3701 C CA . THR B 1 20 ? -19.516 0.996 13.766 1 79.31 20 THR B CA 1
ATOM 3702 C C . THR B 1 20 ? -19.453 0.974 12.242 1 79.31 20 THR B C 1
ATOM 3704 O O . THR B 1 20 ? -20.312 0.382 11.586 1 79.31 20 THR B O 1
ATOM 3707 N N . LEU B 1 21 ? -18.344 1.515 11.766 1 85.44 21 LEU B N 1
ATOM 3708 C CA . LEU B 1 21 ? -18.188 1.581 10.312 1 85.44 21 LEU B CA 1
ATOM 3709 C C . LEU B 1 21 ? -17.531 0.314 9.781 1 85.44 21 LEU B C 1
ATOM 3711 O O . LEU B 1 21 ? -16.828 -0.386 10.516 1 85.44 21 LEU B O 1
ATOM 3715 N N . SER B 1 22 ? -17.812 0.023 8.492 1 90.44 22 SER B N 1
ATOM 3716 C CA . SER B 1 22 ? -17.312 -1.174 7.816 1 90.44 22 SER B CA 1
ATOM 3717 C C . SER B 1 22 ? -15.883 -0.984 7.332 1 90.44 22 SER B C 1
ATOM 3719 O O . SER B 1 22 ? -15.625 -0.943 6.125 1 90.44 22 SER B O 1
ATOM 3721 N N . TYR B 1 23 ? -15 -0.876 8.18 1 93.44 23 TYR B N 1
ATOM 3722 C CA . TYR B 1 23 ? -13.562 -0.805 7.941 1 93.44 23 TYR B CA 1
ATOM 3723 C C . TYR B 1 23 ? -12.812 -1.756 8.859 1 93.44 23 TYR B C 1
ATOM 3725 O O . TYR B 1 23 ? -13.133 -1.867 10.047 1 93.44 23 TYR B O 1
ATOM 3733 N N . VAL B 1 24 ? -11.852 -2.518 8.25 1 93.44 24 VAL B N 1
ATOM 3734 C CA . VAL B 1 24 ? -11.023 -3.42 9.047 1 93.44 24 VAL B CA 1
ATOM 3735 C C . VAL B 1 24 ? -9.586 -3.395 8.531 1 93.44 24 VAL B C 1
ATOM 3737 O O . VAL B 1 24 ? -9.352 -3.342 7.324 1 93.44 24 VAL B O 1
ATOM 3740 N N . HIS B 1 25 ? -8.648 -3.256 9.367 1 94.38 25 HIS B N 1
ATOM 3741 C CA . HIS B 1 25 ? -7.227 -3.486 9.125 1 94.38 25 HIS B CA 1
ATOM 3742 C C . HIS B 1 25 ? -6.695 -4.621 9.992 1 94.38 25 HIS B C 1
ATOM 3744 O O . HIS B 1 25 ? -6.785 -4.566 11.219 1 94.38 25 HIS B O 1
ATOM 3750 N N . ASN B 1 26 ? -6.141 -5.688 9.328 1 94.31 26 ASN B N 1
ATOM 3751 C CA . ASN B 1 26 ? -5.66 -6.852 10.07 1 94.31 26 ASN B CA 1
ATOM 3752 C C . ASN B 1 26 ? -4.141 -6.961 10.016 1 94.31 26 ASN B C 1
ATOM 3754 O O . ASN B 1 26 ? -3.598 -7.832 9.328 1 94.31 26 ASN B O 1
ATOM 3758 N N . PRO B 1 27 ? -3.473 -6.152 10.797 1 93.5 27 PRO B N 1
ATOM 3759 C CA . PRO B 1 27 ? -2.016 -6.289 10.867 1 93.5 27 PRO B CA 1
ATOM 3760 C C . PRO B 1 27 ? -1.572 -7.426 11.781 1 93.5 27 PRO B C 1
ATOM 3762 O O . PRO B 1 27 ? -2.236 -7.715 12.781 1 93.5 27 PRO B O 1
ATOM 3765 N N . VAL B 1 28 ? -0.561 -8.133 11.406 1 93 28 VAL B N 1
ATOM 3766 C CA . VAL B 1 28 ? 0.035 -9.156 12.258 1 93 28 VAL B CA 1
ATOM 3767 C C . VAL B 1 28 ? 1.521 -8.859 12.453 1 93 28 VAL B C 1
ATOM 3769 O O . VAL B 1 28 ? 2.133 -8.156 11.648 1 93 28 VAL B O 1
ATOM 3772 N N . ASN B 1 29 ? 2.121 -9.383 13.547 1 92.25 29 ASN B N 1
ATOM 3773 C CA . ASN B 1 29 ? 3.531 -9.156 13.844 1 92.25 29 ASN B CA 1
ATOM 3774 C C . ASN B 1 29 ? 4.434 -10.086 13.031 1 92.25 29 ASN B C 1
ATOM 3776 O O . ASN B 1 29 ? 5.383 -10.656 13.562 1 92.25 29 ASN B O 1
ATOM 3780 N N . LEU B 1 30 ? 4.137 -10.453 11.891 1 93.94 30 LEU B N 1
ATOM 3781 C CA . LEU B 1 30 ? 4.938 -11.219 10.938 1 93.94 30 LEU B CA 1
ATOM 3782 C C . LEU B 1 30 ? 5.23 -10.398 9.688 1 93.94 30 LEU B C 1
ATOM 3784 O O . LEU B 1 30 ? 4.316 -10.039 8.953 1 93.94 30 LEU B O 1
ATOM 3788 N N . PRO B 1 31 ? 6.461 -10.133 9.453 1 95.5 31 PRO B N 1
ATOM 3789 C CA . PRO B 1 31 ? 6.801 -9.273 8.312 1 95.5 31 PRO B CA 1
ATOM 3790 C C . PRO B 1 31 ? 6.629 -9.977 6.969 1 95.5 31 PRO B C 1
ATOM 3792 O O . PRO B 1 31 ? 6.695 -11.203 6.902 1 95.5 31 PRO B O 1
ATOM 3795 N N . LEU B 1 32 ? 6.406 -9.234 5.934 1 97 32 LEU B N 1
ATOM 3796 C CA . LEU B 1 32 ? 6.445 -9.727 4.559 1 97 32 LEU B CA 1
ATOM 3797 C C . LEU B 1 32 ? 7.875 -10.062 4.145 1 97 32 LEU B C 1
ATOM 3799 O O . LEU B 1 32 ? 8.836 -9.555 4.734 1 97 32 LEU B O 1
ATOM 3803 N N . ARG B 1 33 ? 8.008 -10.906 3.168 1 96 33 ARG B N 1
ATOM 3804 C CA . ARG B 1 33 ? 9.328 -11.359 2.744 1 96 33 ARG B CA 1
ATOM 3805 C C . ARG B 1 33 ? 9.633 -10.906 1.32 1 96 33 ARG B C 1
ATOM 3807 O O . ARG B 1 33 ? 8.812 -11.07 0.42 1 96 33 ARG B O 1
ATOM 3814 N N . PRO B 1 34 ? 10.805 -10.352 1.116 1 95.88 34 PRO B N 1
ATOM 3815 C CA . PRO B 1 34 ? 11.203 -9.898 -0.219 1 95.88 34 PRO B CA 1
ATOM 3816 C C . PRO B 1 34 ? 11.844 -11.008 -1.051 1 95.88 34 PRO B C 1
ATOM 3818 O O . PRO B 1 34 ? 13.023 -10.938 -1.386 1 95.88 34 PRO B O 1
ATOM 3821 N N . LEU B 1 35 ? 11.039 -11.93 -1.525 1 97.25 35 LEU B N 1
ATOM 3822 C CA . LEU B 1 35 ? 11.539 -13.094 -2.256 1 97.25 35 LEU B CA 1
ATOM 3823 C C . LEU B 1 35 ? 10.859 -13.211 -3.615 1 97.25 35 LEU B C 1
ATOM 3825 O O . LEU B 1 35 ? 9.695 -12.844 -3.766 1 97.25 35 LEU B O 1
ATOM 3829 N N . THR B 1 36 ? 11.625 -13.688 -4.551 1 98.25 36 THR B N 1
ATOM 3830 C CA . THR B 1 36 ? 11.016 -14.164 -5.785 1 98.25 36 THR B CA 1
ATOM 3831 C C . THR B 1 36 ? 10.516 -15.602 -5.621 1 98.25 36 THR B C 1
ATOM 3833 O O . THR B 1 36 ? 10.922 -16.297 -4.691 1 98.25 36 THR B O 1
ATOM 3836 N N . VAL B 1 37 ? 9.695 -15.992 -6.52 1 98.81 37 VAL B N 1
ATOM 3837 C CA . VAL B 1 37 ? 9.227 -17.375 -6.52 1 98.81 37 VAL B CA 1
ATOM 3838 C C . VAL B 1 37 ? 10.406 -18.312 -6.707 1 98.81 37 VAL B C 1
ATOM 3840 O O . VAL B 1 37 ? 10.453 -19.391 -6.102 1 98.81 37 VAL B O 1
ATOM 3843 N N . GLY B 1 38 ? 11.352 -17.953 -7.57 1 98.75 38 GLY B N 1
ATOM 3844 C CA . GLY B 1 38 ? 12.555 -18.75 -7.766 1 98.75 38 GLY B CA 1
ATOM 3845 C C . GLY B 1 38 ? 13.391 -18.891 -6.504 1 98.75 38 GLY B C 1
ATOM 3846 O O . GLY B 1 38 ? 13.898 -19.969 -6.203 1 98.75 38 GLY B O 1
ATOM 3847 N N . GLN B 1 39 ? 13.555 -17.812 -5.773 1 97.94 39 GLN B N 1
ATOM 3848 C CA . GLN B 1 39 ? 14.281 -17.844 -4.508 1 97.94 39 GLN B CA 1
ATOM 3849 C C . GLN B 1 39 ? 13.531 -18.672 -3.463 1 97.94 39 GLN B C 1
ATOM 3851 O O . GLN B 1 39 ? 14.156 -19.359 -2.648 1 97.94 39 GLN B O 1
ATOM 3856 N N . LEU B 1 40 ? 12.227 -18.562 -3.48 1 98.5 40 LEU B N 1
ATOM 3857 C CA . LEU B 1 40 ? 11.422 -19.359 -2.572 1 98.5 40 LEU B CA 1
ATOM 3858 C C . LEU B 1 40 ? 11.625 -20.844 -2.84 1 98.5 40 LEU B C 1
ATOM 3860 O O . LEU B 1 40 ? 11.75 -21.641 -1.903 1 98.5 40 LEU B O 1
ATOM 3864 N N . LEU B 1 41 ? 11.602 -21.203 -4.094 1 98.75 41 LEU B N 1
ATOM 3865 C CA . LEU B 1 41 ? 11.875 -22.594 -4.461 1 98.75 41 LEU B CA 1
ATOM 3866 C C . LEU B 1 41 ? 13.227 -23.047 -3.92 1 98.75 41 LEU B C 1
ATOM 3868 O O . LEU B 1 41 ? 13.344 -24.156 -3.391 1 98.75 41 LEU B O 1
ATOM 3872 N N . GLU B 1 42 ? 14.195 -22.25 -4.086 1 98 42 GLU B N 1
ATOM 3873 C CA . GLU B 1 42 ? 15.523 -22.562 -3.576 1 98 42 GLU B CA 1
ATOM 3874 C C . GLU B 1 42 ? 15.508 -22.75 -2.061 1 98 42 GLU B C 1
ATOM 3876 O O . GLU B 1 42 ? 16.109 -23.672 -1.538 1 98 42 GLU B O 1
ATOM 3881 N N . GLU B 1 43 ? 14.852 -21.844 -1.374 1 97 43 GLU B N 1
ATOM 3882 C CA . GLU B 1 43 ? 14.734 -21.953 0.077 1 97 43 GLU B CA 1
ATOM 3883 C C . GLU B 1 43 ? 14.07 -23.266 0.479 1 97 43 GLU B C 1
ATOM 3885 O O . GLU B 1 43 ? 14.523 -23.938 1.41 1 97 43 GLU B O 1
ATOM 3890 N N . THR B 1 44 ? 13.016 -23.609 -0.215 1 98.06 44 THR B N 1
ATOM 3891 C CA . THR B 1 44 ? 12.289 -24.844 0.072 1 98.06 44 THR B CA 1
ATOM 3892 C C . THR B 1 44 ? 13.172 -26.047 -0.204 1 98.06 44 THR B C 1
ATOM 3894 O O . THR B 1 44 ? 13.172 -27.016 0.572 1 98.06 44 THR B O 1
ATOM 3897 N N . CYS B 1 45 ? 13.867 -26.016 -1.254 1 97.44 45 CYS B N 1
ATOM 3898 C CA . CYS B 1 45 ? 14.773 -27.109 -1.599 1 97.44 45 CYS B CA 1
ATOM 3899 C C . CYS B 1 45 ? 15.844 -27.281 -0.525 1 97.44 45 CYS B C 1
ATOM 3901 O O . CYS B 1 45 ? 16.172 -28.406 -0.154 1 97.44 45 CYS B O 1
ATOM 3903 N N . ASN B 1 46 ? 16.391 -26.203 -0.023 1 96.88 46 ASN B N 1
ATOM 3904 C CA . ASN B 1 46 ? 17.406 -26.266 1.015 1 96.88 46 ASN B CA 1
ATOM 3905 C C . ASN B 1 46 ? 16.875 -26.906 2.295 1 96.88 46 ASN B C 1
ATOM 3907 O O . ASN B 1 46 ? 17.609 -27.609 2.984 1 96.88 46 ASN B O 1
ATOM 3911 N N . LYS B 1 47 ? 15.672 -26.719 2.562 1 96 47 LYS B N 1
ATOM 3912 C CA . LYS B 1 47 ? 15.07 -27.219 3.801 1 96 47 LYS B CA 1
ATOM 3913 C C . LYS B 1 47 ? 14.492 -28.609 3.615 1 96 47 LYS B C 1
ATOM 3915 O O . LYS B 1 47 ? 14.562 -29.453 4.52 1 96 47 LYS B O 1
ATOM 3920 N N . ASN B 1 48 ? 13.906 -28.781 2.387 1 95.25 48 ASN B N 1
ATOM 3921 C CA . ASN B 1 48 ? 13.117 -29.984 2.143 1 95.25 48 ASN B CA 1
ATOM 3922 C C . ASN B 1 48 ? 13.5 -30.656 0.825 1 95.25 48 ASN B C 1
ATOM 3924 O O . ASN B 1 48 ? 12.641 -31.141 0.09 1 95.25 48 ASN B O 1
ATOM 3928 N N . GLY B 1 49 ? 14.672 -30.719 0.521 1 97.12 49 GLY B N 1
ATOM 3929 C CA . GLY B 1 49 ? 15.133 -31.109 -0.8 1 97.12 49 GLY B CA 1
ATOM 3930 C C . GLY B 1 49 ? 14.695 -32.5 -1.191 1 97.12 49 GLY B C 1
ATOM 3931 O O . GLY B 1 49 ? 14.352 -32.75 -2.35 1 97.12 49 GLY B O 1
ATOM 3932 N N . ASP B 1 50 ? 14.648 -33.438 -0.299 1 97.75 50 ASP B N 1
ATOM 3933 C CA . ASP B 1 50 ? 14.367 -34.844 -0.6 1 97.75 50 ASP B CA 1
ATOM 3934 C C . ASP B 1 50 ? 12.867 -35.125 -0.505 1 97.75 50 ASP B C 1
ATOM 3936 O O . ASP B 1 50 ? 12.414 -36.188 -0.899 1 97.75 50 ASP B O 1
ATOM 3940 N N . THR B 1 51 ? 12.203 -34.188 -0.02 1 98.19 51 THR B N 1
ATOM 3941 C CA . THR B 1 51 ? 10.75 -34.312 0.049 1 98.19 51 THR B CA 1
ATOM 3942 C C . THR B 1 51 ? 10.133 -34.25 -1.345 1 98.19 51 THR B C 1
ATOM 3944 O O . THR B 1 51 ? 10.555 -33.438 -2.178 1 98.19 51 THR B O 1
ATOM 3947 N N . VAL B 1 52 ? 9.094 -35.125 -1.599 1 98.69 52 VAL B N 1
ATOM 3948 C CA . VAL B 1 52 ? 8.367 -35.094 -2.865 1 98.69 52 VAL B CA 1
ATOM 3949 C C . VAL B 1 52 ? 7.566 -33.781 -2.951 1 98.69 52 VAL B C 1
ATOM 3951 O O . VAL B 1 52 ? 6.773 -33.469 -2.057 1 98.69 52 VAL B O 1
ATOM 3954 N N . GLY B 1 53 ? 7.805 -33.062 -3.994 1 98.81 53 GLY B N 1
ATOM 3955 C CA . GLY B 1 53 ? 7.105 -31.781 -4.152 1 98.81 53 GLY B CA 1
ATOM 3956 C C . GLY B 1 53 ? 5.863 -31.891 -5.016 1 98.81 53 GLY B C 1
ATOM 3957 O O . GLY B 1 53 ? 4.922 -31.109 -4.859 1 98.81 53 GLY B O 1
ATOM 3958 N N . ILE B 1 54 ? 5.91 -32.844 -5.996 1 98.88 54 ILE B N 1
ATOM 3959 C CA . ILE B 1 54 ? 4.754 -33 -6.879 1 98.88 54 ILE B CA 1
ATOM 3960 C C . ILE B 1 54 ? 4.633 -34.438 -7.352 1 98.88 54 ILE B C 1
ATOM 3962 O O . ILE B 1 54 ? 5.645 -35.094 -7.625 1 98.88 54 ILE B O 1
ATOM 3966 N N . ILE B 1 55 ? 3.473 -34.938 -7.348 1 98.88 55 ILE B N 1
ATOM 3967 C CA . ILE B 1 55 ? 3.105 -36.25 -7.891 1 98.88 55 ILE B CA 1
ATOM 3968 C C . ILE B 1 55 ? 2.043 -36.062 -8.977 1 98.88 55 ILE B C 1
ATOM 3970 O O . ILE B 1 55 ? 0.997 -35.469 -8.734 1 98.88 55 ILE B O 1
ATOM 3974 N N . SER B 1 56 ? 2.297 -36.5 -10.172 1 98.75 56 SER B N 1
ATOM 3975 C CA . SER B 1 56 ? 1.272 -36.594 -11.203 1 98.75 56 SER B CA 1
ATOM 3976 C C . SER B 1 56 ? 0.813 -38.031 -11.391 1 98.75 56 SER B C 1
ATOM 3978 O O . SER B 1 56 ? 1.523 -38.844 -11.992 1 98.75 56 SER B O 1
ATOM 3980 N N . CYS B 1 57 ? -0.34 -38.281 -10.961 1 98.62 57 CYS B N 1
ATOM 3981 C CA . CYS B 1 57 ? -0.851 -39.656 -11.008 1 98.62 57 CYS B CA 1
ATOM 3982 C C . CYS B 1 57 ? -1.061 -40.125 -12.445 1 98.62 57 CYS B C 1
ATOM 3984 O O . CYS B 1 57 ? -0.669 -41.219 -12.812 1 98.62 57 CYS B O 1
ATOM 3986 N N . HIS B 1 58 ? -1.608 -39.281 -13.289 1 97.38 58 HIS B N 1
ATOM 3987 C CA . HIS B 1 58 ? -1.965 -39.656 -14.648 1 97.38 58 HIS B CA 1
ATOM 3988 C C . HIS B 1 58 ? -0.728 -39.75 -15.539 1 97.38 58 HIS B C 1
ATOM 3990 O O . HIS B 1 58 ? -0.763 -40.375 -16.594 1 97.38 58 HIS B O 1
ATOM 3996 N N . GLN B 1 59 ? 0.332 -39.125 -15.102 1 97.38 59 GLN B N 1
ATOM 3997 C CA . GLN B 1 59 ? 1.575 -39.188 -15.867 1 97.38 59 GLN B CA 1
ATOM 3998 C C . GLN B 1 59 ? 2.545 -40.188 -15.227 1 97.38 59 GLN B C 1
ATOM 4000 O O . GLN B 1 59 ? 3.643 -40.406 -15.742 1 97.38 59 GLN B O 1
ATOM 4005 N N . ASN B 1 60 ? 2.225 -40.719 -14.164 1 97.81 60 ASN B N 1
ATOM 4006 C CA . ASN B 1 60 ? 3.051 -41.656 -13.406 1 97.81 60 ASN B CA 1
ATOM 4007 C C . ASN B 1 60 ? 4.445 -41.094 -13.148 1 97.81 60 ASN B C 1
ATOM 4009 O O . ASN B 1 60 ? 5.449 -41.75 -13.461 1 97.81 60 ASN B O 1
ATOM 4013 N N . GLN B 1 61 ? 4.438 -39.906 -12.586 1 97.88 61 GLN B N 1
ATOM 4014 C CA . GLN B 1 61 ? 5.688 -39.219 -12.289 1 97.88 61 GLN B CA 1
ATOM 4015 C C . GLN B 1 61 ? 5.664 -38.594 -10.891 1 97.88 61 GLN B C 1
ATOM 4017 O O . GLN B 1 61 ? 4.613 -38.156 -10.414 1 97.88 61 GLN B O 1
ATOM 4022 N N . LYS B 1 62 ? 6.754 -38.625 -10.227 1 98.25 62 LYS B N 1
ATOM 4023 C CA . LYS B 1 62 ? 6.984 -37.969 -8.938 1 98.25 62 LYS B CA 1
ATOM 4024 C C . LYS B 1 62 ? 8.328 -37.25 -8.922 1 98.25 62 LYS B C 1
ATOM 4026 O O . LYS B 1 62 ? 9.328 -37.781 -9.422 1 98.25 62 LYS B O 1
ATOM 4031 N N . LEU B 1 63 ? 8.344 -36.062 -8.391 1 98.75 63 LEU B N 1
ATOM 4032 C CA . LEU B 1 63 ? 9.57 -35.281 -8.312 1 98.75 63 LEU B CA 1
ATOM 4033 C C . LEU B 1 63 ? 9.773 -34.75 -6.906 1 98.75 63 LEU B C 1
ATOM 4035 O O . LEU B 1 63 ? 8.844 -34.219 -6.297 1 98.75 63 LEU B O 1
ATOM 4039 N N . THR B 1 64 ? 11.008 -34.906 -6.383 1 98.81 64 THR B N 1
ATOM 4040 C CA . THR B 1 64 ? 11.406 -34.219 -5.152 1 98.81 64 THR B CA 1
ATOM 4041 C C . THR B 1 64 ? 11.695 -32.75 -5.41 1 98.81 64 THR B C 1
ATOM 4043 O O . THR B 1 64 ? 11.836 -32.344 -6.562 1 98.81 64 THR B O 1
ATOM 4046 N N . PHE B 1 65 ? 11.797 -31.984 -4.379 1 98.81 65 PHE B N 1
ATOM 4047 C CA . PHE B 1 65 ? 12.117 -30.562 -4.555 1 98.81 65 PHE B CA 1
ATOM 4048 C C . PHE B 1 65 ? 13.492 -30.391 -5.184 1 98.81 65 PHE B C 1
ATOM 4050 O O . PHE B 1 65 ? 13.719 -29.469 -5.957 1 98.81 65 PHE B O 1
ATOM 4057 N N . ASN B 1 66 ? 14.438 -31.266 -4.887 1 98.69 66 ASN B N 1
ATOM 4058 C CA . ASN B 1 66 ? 15.742 -31.266 -5.539 1 98.69 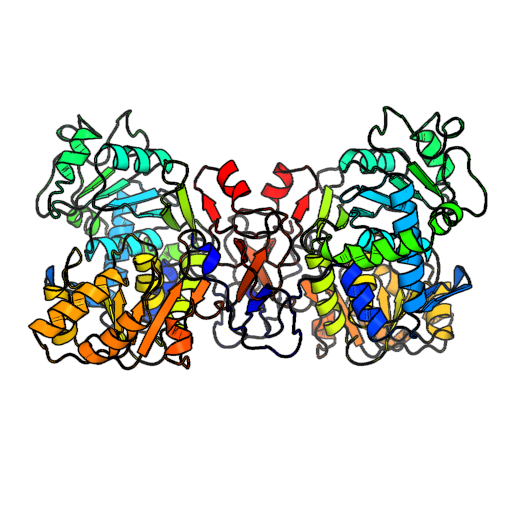66 ASN B CA 1
ATOM 4059 C C . ASN B 1 66 ? 15.617 -31.453 -7.047 1 98.69 66 ASN B C 1
ATOM 4061 O O . ASN B 1 66 ? 16.266 -30.75 -7.828 1 98.69 66 ASN B O 1
ATOM 4065 N N . GLU B 1 67 ? 14.82 -32.406 -7.395 1 98.75 67 GLU B N 1
ATOM 4066 C CA . GLU B 1 67 ? 14.617 -32.656 -8.812 1 98.75 67 GLU B CA 1
ATOM 4067 C C . GLU B 1 67 ? 13.859 -31.531 -9.492 1 98.75 67 GLU B C 1
ATOM 4069 O O . GLU B 1 67 ? 14.133 -31.188 -10.641 1 98.75 67 GLU B O 1
ATOM 4074 N N . ILE B 1 68 ? 12.938 -30.953 -8.773 1 98.81 68 ILE B N 1
ATOM 4075 C CA . ILE B 1 68 ? 12.133 -29.859 -9.305 1 98.81 68 ILE B CA 1
ATOM 4076 C C . ILE B 1 68 ? 13.031 -28.672 -9.641 1 98.81 68 ILE B C 1
ATOM 4078 O O . ILE B 1 68 ? 12.969 -28.141 -10.742 1 98.81 68 ILE B O 1
ATOM 4082 N N . ILE B 1 69 ? 13.867 -28.266 -8.703 1 98.75 69 ILE B N 1
ATOM 4083 C CA . ILE B 1 69 ? 14.688 -27.078 -8.938 1 98.75 69 ILE B CA 1
ATOM 4084 C C . ILE B 1 69 ? 15.703 -27.375 -10.039 1 98.75 69 ILE B C 1
ATOM 4086 O O . ILE B 1 69 ? 16.047 -26.484 -10.836 1 98.75 69 ILE B O 1
ATOM 4090 N N . TYR B 1 70 ? 16.188 -28.562 -10.109 1 98.38 70 TYR B N 1
ATOM 4091 C CA . TYR B 1 70 ? 17.141 -28.922 -11.156 1 98.38 70 TYR B CA 1
ATOM 4092 C C . TYR B 1 70 ? 16.484 -28.844 -12.531 1 98.38 70 TYR B C 1
ATOM 4094 O O . TYR B 1 70 ? 17.031 -28.25 -13.461 1 98.38 70 TYR B O 1
ATOM 4102 N N . ARG B 1 71 ? 15.305 -29.453 -12.703 1 98.56 71 ARG B N 1
ATOM 4103 C CA . ARG B 1 71 ? 14.578 -29.406 -13.969 1 98.56 71 ARG B CA 1
ATOM 4104 C C . ARG B 1 71 ? 14.18 -27.969 -14.32 1 98.56 71 ARG B C 1
ATOM 4106 O O . ARG B 1 71 ? 14.172 -27.594 -15.492 1 98.56 71 ARG B O 1
ATOM 4113 N N . ALA B 1 72 ? 13.781 -27.234 -13.289 1 98.81 72 ALA B N 1
ATOM 4114 C CA . ALA B 1 72 ? 13.445 -25.828 -13.508 1 98.81 72 ALA B CA 1
ATOM 4115 C C . ALA B 1 72 ? 14.633 -25.062 -14.055 1 98.81 72 ALA B C 1
ATOM 4117 O O . ALA B 1 72 ? 14.5 -24.297 -15.008 1 98.81 72 ALA B O 1
ATOM 4118 N N . ASP B 1 73 ? 15.812 -25.281 -13.445 1 98.81 73 ASP B N 1
ATOM 4119 C CA . ASP B 1 73 ? 17.016 -24.594 -13.906 1 98.81 73 ASP B CA 1
ATOM 4120 C C . ASP B 1 73 ? 17.422 -25.062 -15.305 1 98.81 73 ASP B C 1
ATOM 4122 O O . ASP B 1 73 ? 17.891 -24.281 -16.125 1 98.81 73 ASP B O 1
ATOM 4126 N N . GLN B 1 74 ? 17.234 -26.359 -15.602 1 98.75 74 GLN B N 1
ATOM 4127 C CA . GLN B 1 74 ? 17.5 -26.875 -16.938 1 98.75 74 GLN B CA 1
ATOM 4128 C C . GLN B 1 74 ? 16.609 -26.188 -17.984 1 98.75 74 GLN B C 1
ATOM 4130 O O . GLN B 1 74 ? 17.109 -25.688 -19 1 98.75 74 GLN B O 1
ATOM 4135 N N . LEU B 1 75 ? 15.352 -26.188 -17.688 1 98.81 75 LEU B N 1
ATOM 4136 C CA . LEU B 1 75 ? 14.414 -25.578 -18.625 1 98.81 75 LEU B CA 1
ATOM 4137 C C . LEU B 1 75 ? 14.672 -24.078 -18.766 1 98.81 75 LEU B C 1
ATOM 4139 O O . LEU B 1 75 ? 14.594 -23.516 -19.859 1 98.81 75 LEU B O 1
ATOM 4143 N N . ALA B 1 76 ? 14.922 -23.391 -17.625 1 98.88 76 ALA B N 1
ATOM 4144 C CA . ALA B 1 76 ? 15.25 -21.969 -17.641 1 98.88 76 ALA B CA 1
ATOM 4145 C C . ALA B 1 76 ? 16.438 -21.688 -18.562 1 98.88 76 ALA B C 1
ATOM 4147 O O . ALA B 1 76 ? 16.375 -20.766 -19.391 1 98.88 76 ALA B O 1
ATOM 4148 N N . ALA B 1 77 ? 17.5 -22.484 -18.391 1 98.75 77 ALA B N 1
ATOM 4149 C CA . ALA B 1 77 ? 18.672 -22.344 -19.25 1 98.75 77 ALA B CA 1
ATOM 4150 C C . ALA B 1 77 ? 18.312 -22.609 -20.703 1 98.75 77 ALA B C 1
ATOM 4152 O O . ALA B 1 77 ? 18.797 -21.922 -21.609 1 98.75 77 ALA B O 1
ATOM 4153 N N . GLY B 1 78 ? 17.531 -23.641 -20.922 1 98.75 78 GLY B N 1
ATOM 4154 C CA . GLY B 1 78 ? 17.062 -23.922 -22.266 1 98.75 78 GLY B CA 1
ATOM 4155 C C . GLY B 1 78 ? 16.266 -22.797 -22.891 1 98.75 78 GLY B C 1
ATOM 4156 O O . GLY B 1 78 ? 16.453 -22.453 -24.062 1 98.75 78 GLY B O 1
ATOM 4157 N N . LEU B 1 79 ? 15.383 -22.172 -22.156 1 9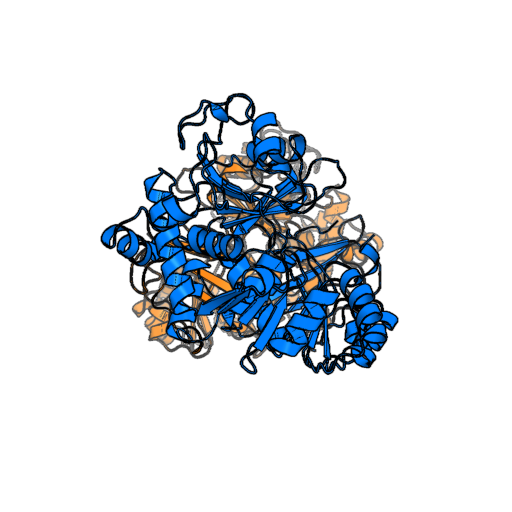8.75 79 LEU B N 1
ATOM 4158 C CA . LEU B 1 79 ? 14.594 -21.031 -22.625 1 98.75 79 LEU B CA 1
ATOM 4159 C C . LEU B 1 79 ? 15.5 -19.859 -22.969 1 98.75 79 LEU B C 1
ATOM 4161 O O . LEU B 1 79 ? 15.266 -19.156 -23.969 1 98.75 79 LEU B O 1
ATOM 4165 N N . LYS B 1 80 ? 16.453 -19.609 -22.141 1 98.12 80 LYS B N 1
ATOM 4166 C CA . LYS B 1 80 ? 17.422 -18.547 -22.422 1 98.12 80 LYS B CA 1
ATOM 4167 C C . LYS B 1 80 ? 18.172 -18.828 -23.719 1 98.12 80 LYS B C 1
ATOM 4169 O O . LYS B 1 80 ? 18.484 -17.906 -24.469 1 98.12 80 LYS B O 1
ATOM 4174 N N . SER B 1 81 ? 18.484 -20.062 -23.984 1 96.94 81 SER B N 1
ATOM 4175 C CA . SER B 1 81 ? 19.234 -20.453 -25.172 1 96.94 81 SER B CA 1
ATOM 4176 C C . SER B 1 81 ? 18.469 -20.156 -26.453 1 96.94 81 SER B C 1
ATOM 4178 O O . SER B 1 81 ? 19.062 -20.031 -27.531 1 96.94 81 SER B O 1
ATOM 4180 N N . ILE B 1 82 ? 17.156 -20.031 -26.359 1 96.81 82 ILE B N 1
ATOM 4181 C CA . ILE B 1 82 ? 16.359 -19.703 -27.531 1 96.81 82 ILE B CA 1
ATOM 4182 C C . ILE B 1 82 ? 15.922 -18.25 -27.469 1 96.81 82 ILE B C 1
ATOM 4184 O O . ILE B 1 82 ? 14.805 -17.906 -27.859 1 96.81 82 ILE B O 1
ATOM 4188 N N . GLU B 1 83 ? 16.625 -17.484 -26.766 1 96.44 83 GLU B N 1
ATOM 4189 C CA . GLU B 1 83 ? 16.625 -16.016 -26.812 1 96.44 83 GLU B CA 1
ATOM 4190 C C . GLU B 1 83 ? 15.484 -15.438 -26 1 96.44 83 GLU B C 1
ATOM 4192 O O . GLU B 1 83 ? 14.914 -14.406 -26.359 1 96.44 83 GLU B O 1
ATOM 4197 N N . LEU B 1 84 ? 15.031 -16.156 -25.031 1 98.12 84 LEU B N 1
ATOM 4198 C CA . LEU B 1 84 ? 14.156 -15.547 -24.031 1 98.12 84 LEU B CA 1
ATOM 4199 C C . LEU B 1 84 ? 14.969 -14.852 -22.953 1 98.12 84 LEU B C 1
ATOM 4201 O O . LEU B 1 84 ? 15.867 -15.461 -22.359 1 98.12 84 LEU B O 1
ATOM 4205 N N . ASN B 1 85 ? 14.656 -13.641 -22.719 1 96 85 ASN B N 1
ATOM 4206 C CA . ASN B 1 85 ? 15.406 -12.812 -21.781 1 96 85 ASN B CA 1
ATOM 4207 C C . ASN B 1 85 ? 14.523 -12.328 -20.641 1 96 85 ASN B C 1
ATOM 4209 O O . ASN B 1 85 ? 13.312 -12.547 -20.641 1 96 85 ASN B O 1
ATOM 4213 N N . TYR B 1 86 ? 15.164 -11.641 -19.703 1 96.12 86 TYR B N 1
ATOM 4214 C CA . TYR B 1 86 ? 14.484 -11.117 -18.531 1 96.12 86 TYR B CA 1
ATOM 4215 C C . TYR B 1 86 ? 13.289 -10.266 -18.922 1 96.12 86 TYR B C 1
ATOM 4217 O O . TYR B 1 86 ? 13.398 -9.383 -19.781 1 96.12 86 TYR B O 1
ATOM 4225 N N . GLY B 1 87 ? 12.141 -10.609 -18.375 1 96.94 87 GLY B N 1
ATOM 4226 C CA . GLY B 1 87 ? 10.953 -9.789 -18.578 1 96.94 87 GLY B CA 1
ATOM 4227 C C . GLY B 1 87 ? 10.094 -10.273 -19.734 1 96.94 87 GLY B C 1
ATOM 4228 O O . GLY B 1 87 ? 8.938 -9.867 -19.875 1 96.94 87 GLY B O 1
ATOM 4229 N N . ASP B 1 88 ? 10.664 -11.141 -20.609 1 98.69 88 ASP B N 1
ATOM 4230 C CA . ASP B 1 88 ? 9.844 -11.672 -21.703 1 98.69 88 ASP B CA 1
ATOM 4231 C C . ASP B 1 88 ? 8.656 -12.469 -21.156 1 98.69 88 ASP B C 1
ATOM 4233 O O . ASP B 1 88 ? 8.766 -13.125 -20.125 1 98.69 88 ASP B O 1
ATOM 4237 N N . ARG B 1 89 ? 7.547 -12.383 -21.844 1 98.81 89 ARG B N 1
ATOM 4238 C CA . ARG B 1 89 ? 6.328 -13.086 -21.438 1 98.81 89 ARG B CA 1
ATOM 4239 C C . ARG B 1 89 ? 6.242 -14.461 -22.094 1 98.81 89 ARG B C 1
ATOM 4241 O O . ARG B 1 89 ? 6.383 -14.586 -23.312 1 98.81 89 ARG B O 1
ATOM 4248 N N . VAL B 1 90 ? 6.02 -15.414 -21.281 1 98.94 90 VAL B N 1
ATOM 4249 C CA . VAL B 1 90 ? 5.863 -16.797 -21.734 1 98.94 90 VAL B CA 1
ATOM 4250 C C . VAL B 1 90 ? 4.465 -17.297 -21.391 1 98.94 90 VAL B C 1
ATOM 4252 O O . VAL B 1 90 ? 4.09 -17.359 -20.203 1 98.94 90 VAL B O 1
ATOM 4255 N N . GLY B 1 91 ? 3.703 -17.625 -22.406 1 98.88 91 GLY B N 1
ATOM 4256 C CA . GLY B 1 91 ? 2.404 -18.234 -22.188 1 98.88 91 GLY B CA 1
ATOM 4257 C C . GLY B 1 91 ? 2.49 -19.719 -21.859 1 98.88 91 GLY B C 1
ATOM 4258 O O . GLY B 1 91 ? 3.242 -20.453 -22.5 1 98.88 91 GLY B O 1
ATOM 4259 N N . ILE B 1 92 ? 1.832 -20.078 -20.859 1 98.88 92 ILE B N 1
ATOM 4260 C CA . ILE B 1 92 ? 1.672 -21.5 -20.562 1 98.88 92 ILE B CA 1
ATOM 4261 C C . ILE B 1 92 ? 0.233 -21.922 -20.844 1 98.88 92 ILE B C 1
ATOM 4263 O O . ILE B 1 92 ? -0.688 -21.547 -20.109 1 98.88 92 ILE B O 1
ATOM 4267 N N . TRP B 1 93 ? 0.084 -22.656 -21.906 1 98.56 93 TRP B N 1
ATOM 4268 C CA . TRP B 1 93 ? -1.209 -23.109 -22.406 1 98.56 93 TRP B CA 1
ATOM 4269 C C . TRP B 1 93 ? -1.298 -24.625 -22.391 1 98.56 93 TRP B C 1
ATOM 4271 O O . TRP B 1 93 ? -1.047 -25.281 -23.406 1 98.56 93 TRP B O 1
ATOM 4281 N N . ALA B 1 94 ? -1.681 -25.141 -21.25 1 98.5 94 ALA B N 1
ATOM 4282 C CA . ALA B 1 94 ? -1.74 -26.578 -21 1 98.5 94 ALA B CA 1
ATOM 4283 C C . ALA B 1 94 ? -2.604 -26.906 -19.781 1 98.5 94 ALA B C 1
ATOM 4285 O O . ALA B 1 94 ? -2.832 -26.031 -18.938 1 98.5 94 ALA B O 1
ATOM 4286 N N . PRO B 1 95 ? -3.205 -28.078 -19.75 1 98.12 95 PRO B N 1
ATOM 4287 C CA . PRO B 1 95 ? -3.893 -28.5 -18.516 1 98.12 95 PRO B CA 1
ATOM 4288 C C . PRO B 1 95 ? -2.926 -28.844 -17.391 1 98.12 95 PRO B C 1
ATOM 4290 O O . PRO B 1 95 ? -1.76 -28.438 -17.422 1 98.12 95 PRO B O 1
ATOM 4293 N N . ASN B 1 96 ? -3.396 -29.484 -16.312 1 98.56 96 ASN B N 1
ATOM 4294 C CA . ASN B 1 96 ? -2.551 -29.844 -15.172 1 98.56 96 ASN B CA 1
ATOM 4295 C C . ASN B 1 96 ? -1.55 -30.938 -15.547 1 98.56 96 ASN B C 1
ATOM 4297 O O . ASN B 1 96 ? -1.892 -32.125 -15.57 1 98.56 96 ASN B O 1
ATOM 4301 N N . LEU B 1 97 ? -0.346 -30.516 -15.812 1 98.38 97 LEU B N 1
ATOM 4302 C CA . LEU B 1 97 ? 0.773 -31.391 -16.125 1 98.38 97 LEU B CA 1
ATOM 4303 C C . LEU B 1 97 ? 1.998 -31.031 -15.289 1 98.38 97 LEU B C 1
ATOM 4305 O O . LEU B 1 97 ? 2.119 -29.906 -14.812 1 98.38 97 LEU B O 1
ATOM 4309 N N . ILE B 1 98 ? 2.848 -31.953 -15.078 1 98.19 98 ILE B N 1
ATOM 4310 C CA . ILE B 1 98 ? 4.113 -31.672 -14.414 1 98.19 98 ILE B CA 1
ATOM 4311 C C . ILE B 1 98 ? 4.879 -30.609 -15.195 1 98.19 98 ILE B C 1
ATOM 4313 O O . ILE B 1 98 ? 5.559 -29.766 -14.609 1 98.19 98 ILE B O 1
ATOM 4317 N N . GLU B 1 99 ? 4.766 -30.672 -16.531 1 98.62 99 GLU B N 1
ATOM 4318 C CA . GLU B 1 99 ? 5.438 -29.688 -17.391 1 98.62 99 GLU B CA 1
ATOM 4319 C C . GLU B 1 99 ? 4.926 -28.281 -17.125 1 98.62 99 GLU B C 1
ATOM 4321 O O . GLU B 1 99 ? 5.688 -27.312 -17.234 1 98.62 99 GLU B O 1
ATOM 4326 N N . TRP B 1 100 ? 3.623 -28.188 -16.859 1 98.75 100 TRP B N 1
ATOM 4327 C CA . TRP B 1 100 ? 3.074 -26.891 -16.5 1 98.75 100 TRP B CA 1
ATOM 4328 C C . TRP B 1 100 ? 3.766 -26.328 -15.266 1 98.75 100 TRP B C 1
ATOM 4330 O O . TRP B 1 100 ? 4.223 -25.172 -15.273 1 98.75 100 TRP B O 1
ATOM 4340 N N . TYR B 1 101 ? 3.84 -27.141 -14.242 1 98.88 101 TYR B N 1
ATOM 4341 C CA . TYR B 1 101 ? 4.43 -26.766 -12.961 1 98.88 101 TYR B CA 1
ATOM 4342 C C . TYR B 1 101 ? 5.902 -26.422 -13.125 1 98.88 101 TYR B C 1
ATOM 4344 O O . TYR B 1 101 ? 6.363 -25.391 -12.617 1 98.88 101 TYR B O 1
ATOM 4352 N N . ILE B 1 102 ? 6.641 -27.219 -13.836 1 98.88 102 ILE B N 1
ATOM 4353 C CA . ILE B 1 102 ? 8.07 -27 -14.031 1 98.88 102 ILE B CA 1
ATOM 4354 C C . ILE B 1 102 ? 8.289 -25.734 -14.859 1 98.88 102 ILE B C 1
ATOM 4356 O O . ILE B 1 102 ? 9.234 -24.984 -14.617 1 98.88 102 ILE B O 1
ATOM 4360 N N . SER B 1 103 ? 7.449 -25.531 -15.859 1 98.94 103 SER B N 1
ATOM 4361 C CA . SER B 1 103 ? 7.543 -24.312 -16.672 1 98.94 103 SER B CA 1
ATOM 4362 C C . SER B 1 103 ? 7.344 -23.062 -15.812 1 98.94 103 SER B C 1
ATOM 4364 O O . SER B 1 103 ? 8.047 -22.078 -15.984 1 98.94 103 SER B O 1
ATOM 4366 N N . PHE B 1 104 ? 6.379 -23.156 -14.906 1 98.88 104 PHE B N 1
ATOM 4367 C CA . PHE B 1 104 ? 6.109 -22.062 -13.977 1 98.88 104 PHE B CA 1
ATOM 4368 C C . PHE B 1 104 ? 7.336 -21.766 -13.117 1 98.88 104 PHE B C 1
ATOM 4370 O O . PHE B 1 104 ? 7.746 -20.625 -12.992 1 98.88 104 PHE B O 1
ATOM 4377 N N . MET B 1 105 ? 7.957 -22.781 -12.633 1 98.88 105 MET B N 1
ATOM 4378 C CA . MET B 1 105 ? 9.156 -22.656 -11.812 1 98.88 105 MET B CA 1
ATOM 4379 C C . MET B 1 105 ? 10.336 -22.141 -12.648 1 98.88 105 MET B C 1
ATOM 4381 O O . MET B 1 105 ? 11.109 -21.312 -12.188 1 98.88 105 MET B O 1
ATOM 4385 N N . ALA B 1 106 ? 10.453 -22.672 -13.836 1 98.94 106 ALA B N 1
ATOM 4386 C CA . ALA B 1 106 ? 11.562 -22.312 -14.719 1 98.94 106 ALA B CA 1
ATOM 4387 C C . ALA B 1 106 ? 11.5 -20.828 -15.086 1 98.94 106 ALA B C 1
ATOM 4389 O O . ALA B 1 106 ? 12.531 -20.156 -15.133 1 98.94 106 ALA B O 1
ATOM 4390 N N . CYS B 1 107 ? 10.328 -20.359 -15.367 1 98.88 107 CYS B N 1
ATOM 4391 C CA . CYS B 1 107 ? 10.164 -18.953 -15.688 1 98.88 107 CYS B CA 1
ATOM 4392 C C . CYS B 1 107 ? 10.562 -18.078 -14.508 1 98.88 107 CYS B C 1
ATOM 4394 O O . CYS B 1 107 ? 11.195 -17.031 -14.68 1 98.88 107 CYS B O 1
ATOM 4396 N N . ALA B 1 108 ? 10.188 -18.516 -13.328 1 98.88 108 ALA B N 1
ATOM 4397 C CA . ALA B 1 108 ? 10.586 -17.781 -12.125 1 98.88 108 ALA B CA 1
ATOM 4398 C C . ALA B 1 108 ? 12.102 -17.719 -11.992 1 98.88 108 ALA B C 1
ATOM 4400 O O . ALA B 1 108 ? 12.664 -16.672 -11.664 1 98.88 108 ALA B O 1
ATOM 4401 N N . ARG B 1 109 ? 12.758 -18.844 -12.273 1 98.75 109 ARG B N 1
ATOM 4402 C CA . ARG B 1 109 ? 14.203 -18.953 -12.117 1 98.75 109 ARG B CA 1
ATOM 4403 C C . ARG B 1 109 ? 14.93 -18.203 -13.234 1 98.75 109 ARG B C 1
ATOM 4405 O O . ARG B 1 109 ? 16.062 -17.75 -13.047 1 98.75 109 ARG B O 1
ATOM 4412 N N . ALA B 1 110 ? 14.273 -17.953 -14.344 1 98.62 110 ALA B N 1
ATOM 4413 C CA . ALA B 1 110 ? 14.898 -17.312 -15.492 1 98.62 110 ALA B CA 1
ATOM 4414 C C . ALA B 1 110 ? 14.562 -15.82 -15.531 1 98.62 110 ALA B C 1
ATOM 4416 O O . ALA B 1 110 ? 15.07 -15.086 -16.375 1 98.62 110 ALA B O 1
ATOM 4417 N N . GLY B 1 111 ? 13.68 -15.344 -14.648 1 98.38 111 GLY B N 1
ATOM 4418 C CA . GLY B 1 111 ? 13.258 -13.953 -14.656 1 98.38 111 GLY B CA 1
ATOM 4419 C C . GLY B 1 111 ? 12.266 -13.641 -15.758 1 98.38 111 GLY B C 1
ATOM 4420 O O . GLY B 1 111 ? 12.188 -12.5 -16.234 1 98.38 111 GLY B O 1
ATOM 4421 N N . LEU B 1 112 ? 11.539 -14.633 -16.219 1 98.81 112 LEU B N 1
ATOM 4422 C CA . LEU B 1 112 ? 10.5 -14.469 -17.234 1 98.81 112 LEU B CA 1
ATOM 4423 C C . LEU B 1 112 ? 9.141 -14.242 -16.578 1 98.81 112 LEU B C 1
ATOM 4425 O O . LEU B 1 112 ? 8.953 -14.562 -15.406 1 98.81 112 LEU B O 1
ATOM 4429 N N . THR B 1 113 ? 8.25 -13.656 -17.281 1 98.81 113 THR B N 1
ATOM 4430 C CA . THR B 1 113 ? 6.883 -13.453 -16.828 1 98.81 113 THR B CA 1
ATOM 4431 C C . THR B 1 113 ? 5.949 -14.508 -17.406 1 98.81 113 THR B C 1
ATOM 4433 O O . THR B 1 113 ? 5.906 -14.703 -18.625 1 98.81 113 THR B O 1
ATOM 4436 N N . THR B 1 114 ? 5.223 -15.18 -16.562 1 98.88 114 THR B N 1
ATOM 4437 C CA . THR B 1 114 ? 4.309 -16.219 -17.031 1 98.88 114 THR B CA 1
ATOM 4438 C C . THR B 1 114 ? 2.938 -15.625 -17.344 1 98.88 114 THR B C 1
ATOM 4440 O O . THR B 1 114 ? 2.469 -14.719 -16.656 1 98.88 114 THR B O 1
ATOM 4443 N N . VAL B 1 115 ? 2.369 -16.141 -18.375 1 98.75 115 VAL B N 1
ATOM 4444 C CA . VAL B 1 115 ? 0.981 -15.875 -18.734 1 98.75 115 VAL B CA 1
ATOM 4445 C C . VAL B 1 115 ? 0.17 -17.172 -18.703 1 98.75 115 VAL B C 1
ATOM 4447 O O . VAL B 1 115 ? 0.359 -18.047 -19.531 1 98.75 115 VAL B O 1
ATOM 4450 N N . ALA B 1 116 ? -0.667 -17.234 -17.703 1 98 116 ALA B N 1
ATOM 4451 C CA . ALA B 1 116 ? -1.486 -18.438 -17.562 1 98 116 ALA B CA 1
ATOM 4452 C C . ALA B 1 116 ? -2.693 -18.391 -18.5 1 98 116 ALA B C 1
ATOM 4454 O O . ALA B 1 116 ? -3.514 -17.484 -18.422 1 98 116 ALA B O 1
ATOM 4455 N N . ILE B 1 117 ? -2.828 -19.422 -19.312 1 97.75 117 ILE B N 1
ATOM 4456 C CA . ILE B 1 117 ? -3.861 -19.406 -20.344 1 97.75 117 ILE B CA 1
ATOM 4457 C C . ILE B 1 117 ? -4.801 -20.594 -20.141 1 97.75 117 ILE B C 1
ATOM 4459 O O . ILE B 1 117 ? -4.352 -21.719 -19.891 1 97.75 117 ILE B O 1
ATOM 4463 N N . ASN B 1 118 ? -6.086 -20.312 -20.266 1 96.88 118 ASN B N 1
ATOM 4464 C CA . ASN B 1 118 ? -7.094 -21.359 -20.188 1 96.88 118 ASN B CA 1
ATOM 4465 C C . ASN B 1 118 ? -6.879 -22.422 -21.266 1 96.88 118 ASN B C 1
ATOM 4467 O O . ASN B 1 118 ? -6.891 -22.125 -22.453 1 96.88 118 ASN B O 1
ATOM 4471 N N . PRO B 1 119 ? -6.703 -23.625 -20.844 1 97.38 119 PRO B N 1
ATOM 4472 C CA . PRO B 1 119 ? -6.395 -24.672 -21.812 1 97.38 119 PRO B CA 1
ATOM 4473 C C . PRO B 1 119 ? -7.523 -24.906 -22.812 1 97.38 119 PRO B C 1
ATOM 4475 O O . PRO B 1 119 ? -7.316 -25.547 -23.844 1 97.38 119 PRO B O 1
ATOM 4478 N N . LEU B 1 120 ? -8.656 -24.359 -22.578 1 96.5 120 LEU B N 1
ATOM 4479 C CA . LEU B 1 120 ? -9.805 -24.625 -23.438 1 96.5 120 LEU B CA 1
ATOM 4480 C C . LEU B 1 120 ? -10 -23.484 -24.438 1 96.5 120 LEU B C 1
ATOM 4482 O O . LEU B 1 120 ? -10.906 -23.531 -25.266 1 96.5 120 LEU B O 1
ATOM 4486 N N . PHE B 1 121 ? -9.172 -22.5 -24.406 1 95.94 121 PHE B N 1
ATOM 4487 C CA . PHE B 1 121 ? -9.289 -21.375 -25.344 1 95.94 121 PHE B CA 1
ATOM 4488 C C . PHE B 1 121 ? -9.078 -21.828 -26.781 1 95.94 121 PHE B C 1
ATOM 4490 O O . PHE B 1 121 ? -8.281 -22.734 -27.031 1 95.94 121 PHE B O 1
ATOM 4497 N N . GLN B 1 122 ? -9.766 -21.203 -27.672 1 96.44 122 GLN B N 1
ATOM 4498 C CA . GLN B 1 122 ? -9.664 -21.469 -29.109 1 96.44 122 GLN B CA 1
ATOM 4499 C C . GLN B 1 122 ? -8.844 -20.391 -29.812 1 96.44 122 GLN B C 1
ATOM 4501 O O . GLN B 1 122 ? -8.281 -19.5 -29.156 1 96.44 122 GLN B O 1
ATOM 4506 N N . HIS B 1 123 ? -8.812 -20.484 -31.094 1 96 123 HIS B N 1
ATOM 4507 C CA . HIS B 1 123 ? -7.852 -19.703 -31.859 1 96 123 HIS B CA 1
ATOM 4508 C C . HIS B 1 123 ? -8.055 -18.219 -31.641 1 96 123 HIS B C 1
ATOM 4510 O O . HIS B 1 123 ? -7.09 -17.453 -31.531 1 96 123 HIS B O 1
ATOM 4516 N N . LYS B 1 124 ? -9.273 -17.703 -31.531 1 95.94 124 LYS B N 1
ATOM 4517 C CA . LYS B 1 124 ? -9.523 -16.281 -31.344 1 95.94 124 LYS B CA 1
ATOM 4518 C C . LYS B 1 124 ? -9.062 -15.812 -29.969 1 95.94 124 LYS B C 1
ATOM 4520 O O . LYS B 1 124 ? -8.461 -14.742 -29.844 1 95.94 124 LYS B O 1
ATOM 4525 N N . GLU B 1 125 ? -9.398 -16.609 -28.969 1 95.62 125 GLU B N 1
ATOM 4526 C CA . GLU B 1 125 ? -9 -16.266 -27.609 1 95.62 125 GLU B CA 1
ATOM 4527 C C . GLU B 1 125 ? -7.484 -16.297 -27.438 1 95.62 125 GLU B C 1
ATOM 4529 O O . GLU B 1 125 ? -6.895 -15.438 -26.797 1 95.62 125 GLU B O 1
ATOM 4534 N N . ILE B 1 126 ? -6.879 -17.266 -28.094 1 97 126 ILE B N 1
ATOM 4535 C CA . ILE B 1 126 ? -5.43 -17.406 -28 1 97 126 ILE B CA 1
ATOM 4536 C C . ILE B 1 126 ? -4.754 -16.219 -28.688 1 97 126 ILE B C 1
ATOM 4538 O O . ILE B 1 126 ? -3.803 -15.641 -28.156 1 97 126 ILE B O 1
ATOM 4542 N N . GLU B 1 127 ? -5.242 -15.883 -29.844 1 97.81 127 GLU B N 1
ATOM 4543 C CA . GLU B 1 127 ? -4.727 -14.719 -30.562 1 97.81 127 GLU B CA 1
ATOM 4544 C C . GLU B 1 127 ? -4.828 -13.461 -29.703 1 97.81 127 GLU B C 1
ATOM 4546 O O . GLU B 1 127 ? -3.889 -12.664 -29.641 1 97.81 127 GLU B O 1
ATOM 4551 N N . TYR B 1 128 ? -5.914 -13.352 -29.078 1 96.62 128 TYR B N 1
ATOM 4552 C CA . TYR B 1 128 ? -6.133 -12.203 -28.203 1 96.62 128 TYR B CA 1
ATOM 4553 C C . TYR B 1 128 ? -5.125 -12.18 -27.062 1 96.62 128 TYR B C 1
ATOM 4555 O O . TYR B 1 128 ? -4.508 -11.148 -26.781 1 96.62 128 TYR B O 1
ATOM 4563 N N . CYS B 1 129 ? -4.969 -13.328 -26.359 1 97.38 129 CYS B N 1
ATOM 4564 C CA . CYS B 1 129 ? -4.059 -13.414 -25.219 1 97.38 129 CYS B CA 1
ATOM 4565 C C . CYS B 1 129 ? -2.635 -13.047 -25.641 1 97.38 129 CYS B C 1
ATOM 4567 O O . CYS B 1 129 ? -1.956 -12.289 -24.938 1 97.38 129 CYS B O 1
ATOM 4569 N N . ILE B 1 130 ? -2.211 -13.555 -26.797 1 98.38 130 ILE B N 1
ATOM 4570 C CA . ILE B 1 130 ? -0.859 -13.312 -27.297 1 98.38 130 ILE B CA 1
ATOM 4571 C C . ILE B 1 130 ? -0.662 -11.82 -27.531 1 98.38 130 ILE B C 1
ATOM 4573 O O . ILE B 1 130 ? 0.325 -11.234 -27.094 1 98.38 130 ILE B O 1
ATOM 4577 N N . ASN B 1 131 ? -1.596 -11.211 -28.156 1 98.12 131 ASN B N 1
ATOM 4578 C CA . ASN B 1 131 ? -1.465 -9.812 -28.547 1 98.12 131 ASN B CA 1
ATOM 4579 C C . ASN B 1 131 ? -1.651 -8.867 -27.375 1 98.12 131 ASN B C 1
ATOM 4581 O O . ASN B 1 131 ? -1 -7.828 -27.297 1 98.12 131 ASN B O 1
ATOM 4585 N N . LYS B 1 132 ? -2.531 -9.242 -26.453 1 97.06 132 LYS B N 1
ATOM 4586 C CA . LYS B 1 132 ? -2.85 -8.375 -25.328 1 97.06 132 LYS B CA 1
ATOM 4587 C C . LYS B 1 132 ? -1.62 -8.141 -24.453 1 97.06 132 LYS B C 1
ATOM 4589 O O . LYS B 1 132 ? -1.404 -7.027 -23.953 1 97.06 132 LYS B O 1
ATOM 4594 N N . VAL B 1 133 ? -0.77 -9.18 -24.297 1 97.75 133 VAL B N 1
ATOM 4595 C CA . VAL B 1 133 ? 0.308 -9.031 -23.312 1 97.75 133 VAL B CA 1
ATOM 4596 C C . VAL B 1 133 ? 1.658 -9.117 -24.031 1 97.75 133 VAL B C 1
ATOM 4598 O O . VAL B 1 133 ? 2.703 -8.883 -23.422 1 97.75 133 VAL B O 1
ATOM 4601 N N . GLY B 1 134 ? 1.652 -9.414 -25.281 1 98.38 134 GLY B N 1
ATOM 4602 C CA . GLY B 1 134 ? 2.893 -9.523 -26.031 1 98.38 134 GLY B CA 1
ATOM 4603 C C . GLY B 1 134 ? 3.699 -10.758 -25.672 1 98.38 134 GLY B C 1
ATOM 4604 O O . GLY B 1 134 ? 4.879 -10.656 -25.344 1 98.38 134 GLY B O 1
ATOM 4605 N N . ILE B 1 135 ? 3.086 -11.938 -25.844 1 98.75 135 ILE B N 1
ATOM 4606 C CA . ILE B 1 135 ? 3.748 -13.195 -25.531 1 98.75 135 ILE B CA 1
ATOM 4607 C C . ILE B 1 135 ? 4.84 -13.477 -26.562 1 98.75 135 ILE B C 1
ATOM 4609 O O . ILE B 1 135 ? 4.605 -13.375 -27.766 1 98.75 135 ILE B O 1
ATOM 4613 N N . LYS B 1 136 ? 5.98 -13.758 -26.062 1 98.81 136 LYS B N 1
ATOM 4614 C CA . LYS B 1 136 ? 7.105 -14.016 -26.969 1 98.81 136 LYS B CA 1
ATOM 4615 C C . LYS B 1 136 ? 7.242 -15.508 -27.266 1 98.81 136 LYS B C 1
ATOM 4617 O O . LYS B 1 136 ? 7.656 -15.898 -28.359 1 98.81 136 LYS B O 1
ATOM 4622 N N . ALA B 1 137 ? 6.953 -16.328 -26.281 1 98.81 137 ALA B N 1
ATOM 4623 C CA . ALA B 1 137 ? 6.977 -17.781 -26.453 1 98.81 137 ALA B CA 1
ATOM 4624 C C . ALA B 1 137 ? 5.773 -18.422 -25.766 1 98.81 137 ALA B C 1
ATOM 4626 O O . ALA B 1 137 ? 5.25 -17.906 -24.781 1 98.81 137 ALA B O 1
ATOM 4627 N N . MET B 1 138 ? 5.359 -19.547 -26.344 1 98.56 138 MET B N 1
ATOM 4628 C CA . MET B 1 138 ? 4.234 -20.297 -25.797 1 98.56 138 MET B CA 1
ATOM 4629 C C . MET B 1 138 ? 4.633 -21.734 -25.5 1 98.56 138 MET B C 1
ATOM 4631 O O . MET B 1 138 ? 5.164 -22.438 -26.375 1 98.56 138 MET B O 1
ATOM 4635 N N . ILE B 1 139 ? 4.477 -22.125 -24.281 1 98.81 139 ILE B N 1
ATOM 4636 C CA . ILE B 1 139 ? 4.551 -23.547 -23.922 1 98.81 139 ILE B CA 1
ATOM 4637 C C . ILE B 1 139 ? 3.152 -24.156 -23.984 1 98.81 139 ILE B C 1
ATOM 4639 O O . ILE B 1 139 ? 2.273 -23.781 -23.203 1 98.81 139 ILE B O 1
ATOM 4643 N N . SER B 1 140 ? 2.941 -25.109 -24.891 1 98.19 140 SER B N 1
ATOM 4644 C CA . SER B 1 140 ? 1.598 -25.594 -25.172 1 98.19 140 SER B CA 1
ATOM 4645 C C . SER B 1 140 ? 1.507 -27.109 -24.984 1 98.19 140 SER B C 1
ATOM 4647 O O . SER B 1 140 ? 2.457 -27.828 -25.281 1 98.19 140 SER B O 1
ATOM 4649 N N . GLY B 1 141 ? 0.326 -27.484 -24.5 1 97 141 GLY B N 1
ATOM 4650 C CA . GLY B 1 141 ? 0.044 -28.922 -24.5 1 97 141 GLY B CA 1
ATOM 4651 C C . GLY B 1 141 ? -0.1 -29.5 -25.891 1 97 141 GLY B C 1
ATOM 4652 O O . GLY B 1 141 ? 0.194 -28.828 -26.875 1 97 141 GLY B O 1
ATOM 4653 N N . HIS B 1 142 ? -0.449 -30.75 -26 1 94.75 142 HIS B N 1
ATOM 4654 C CA . HIS B 1 142 ? -0.622 -31.422 -27.281 1 94.75 142 HIS B CA 1
ATOM 4655 C C . HIS B 1 142 ? -2.088 -31.75 -27.531 1 94.75 142 HIS B C 1
ATOM 4657 O O . HIS B 1 142 ? -2.758 -31.062 -28.297 1 94.75 142 HIS B O 1
ATOM 4663 N N . ILE B 1 143 ? -2.6 -32.688 -26.766 1 93.62 143 ILE B N 1
ATOM 4664 C CA . ILE B 1 143 ? -4.008 -33.062 -26.859 1 93.62 143 ILE B CA 1
ATOM 4665 C C . ILE B 1 143 ? -4.633 -33.062 -25.469 1 93.62 143 ILE B C 1
ATOM 4667 O O . ILE B 1 143 ? -4.062 -33.625 -24.531 1 93.62 143 ILE B O 1
ATOM 4671 N N . TYR B 1 144 ? -5.777 -32.469 -25.359 1 93.12 144 TYR B N 1
ATOM 4672 C CA . TYR B 1 144 ? -6.543 -32.438 -24.125 1 93.12 144 TYR B CA 1
ATOM 4673 C C . TYR B 1 144 ? -8.039 -32.344 -24.406 1 93.12 144 TYR B C 1
ATOM 4675 O O . TYR B 1 144 ? -8.523 -31.344 -24.938 1 93.12 144 TYR B O 1
ATOM 4683 N N . LYS B 1 145 ? -8.703 -33.375 -24.016 1 91.88 145 LYS B N 1
ATOM 4684 C CA . LYS B 1 145 ? -10.117 -33.469 -24.359 1 91.88 145 LYS B CA 1
ATOM 4685 C C . LYS B 1 145 ? -10.352 -33.281 -25.844 1 91.88 145 LYS B C 1
ATOM 4687 O O . LYS B 1 145 ? -9.75 -33.969 -26.672 1 91.88 145 LYS B O 1
ATOM 4692 N N . LYS B 1 146 ? -11.117 -32.25 -26.203 1 90.31 146 LYS B N 1
ATOM 4693 C CA . LYS B 1 146 ? -11.406 -32.031 -27.625 1 90.31 146 LYS B CA 1
ATOM 4694 C C . LYS B 1 146 ? -10.43 -31.016 -28.219 1 90.31 146 LYS B C 1
ATOM 46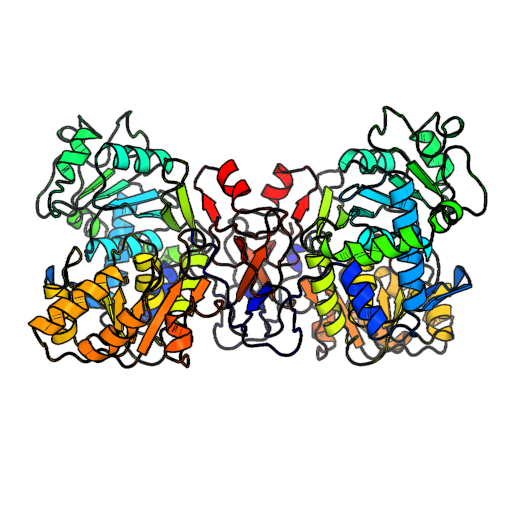96 O O . LYS B 1 146 ? -10.508 -30.703 -29.406 1 90.31 146 LYS B O 1
ATOM 4701 N N . GLN B 1 147 ? -9.5 -30.703 -27.438 1 92.5 147 GLN B N 1
ATOM 4702 C CA . GLN B 1 147 ? -8.562 -29.672 -27.875 1 92.5 147 GLN B CA 1
ATOM 4703 C C . GLN B 1 147 ? -7.352 -30.281 -28.562 1 92.5 147 GLN B C 1
ATOM 4705 O O . GLN B 1 147 ? -6.684 -31.156 -28.016 1 92.5 147 GLN B O 1
ATOM 4710 N N . ASN B 1 148 ? -7.137 -29.875 -29.75 1 96.56 148 ASN B N 1
ATOM 4711 C CA . ASN B 1 148 ? -5.867 -30.094 -30.438 1 96.56 148 ASN B CA 1
ATOM 4712 C C . ASN B 1 148 ? -5.066 -28.797 -30.562 1 96.56 148 ASN B C 1
ATOM 4714 O O . ASN B 1 148 ? -5.297 -28.016 -31.469 1 96.56 148 ASN B O 1
ATOM 4718 N N . TYR B 1 149 ? -4.117 -28.656 -29.688 1 97.69 149 TYR B N 1
ATOM 4719 C CA . TYR B 1 149 ? -3.424 -27.375 -29.531 1 97.69 149 TYR B CA 1
ATOM 4720 C C . TYR B 1 149 ? -2.674 -27.016 -30.812 1 97.69 149 TYR B C 1
ATOM 4722 O O . TYR B 1 149 ? -2.668 -25.844 -31.219 1 97.69 149 TYR B O 1
ATOM 4730 N N . TYR B 1 150 ? -2.053 -27.984 -31.438 1 96.69 150 TYR B N 1
ATOM 4731 C CA . TYR B 1 150 ? -1.283 -27.734 -32.656 1 96.69 150 TYR B CA 1
ATOM 4732 C C . TYR B 1 150 ? -2.186 -27.266 -33.781 1 96.69 150 TYR B C 1
ATOM 4734 O O . TYR B 1 150 ? -1.832 -26.344 -34.531 1 96.69 150 TYR B O 1
ATOM 4742 N N . GLU B 1 151 ? -3.301 -27.844 -33.906 1 96.12 151 GLU B N 1
ATOM 4743 C CA . GLU B 1 151 ? -4.254 -27.438 -34.938 1 96.12 151 GLU B CA 1
ATOM 4744 C C . GLU B 1 151 ? -4.754 -26.016 -34.719 1 96.12 151 GLU B C 1
ATOM 4746 O O . GLU B 1 151 ? -4.902 -25.25 -35.656 1 96.12 151 GLU B O 1
ATOM 4751 N N . ILE B 1 152 ? -5.035 -25.781 -33.469 1 97.12 152 ILE B N 1
ATOM 4752 C CA . ILE B 1 152 ? -5.508 -24.453 -33.094 1 97.12 152 ILE B CA 1
ATOM 4753 C C . ILE B 1 152 ? -4.426 -23.422 -33.406 1 97.12 152 ILE B C 1
ATOM 4755 O O . ILE B 1 152 ? -4.715 -22.359 -33.969 1 97.12 152 ILE B O 1
ATOM 4759 N N . LEU B 1 153 ? -3.168 -23.734 -33.094 1 96.94 153 LEU B N 1
ATOM 4760 C CA . LEU B 1 153 ? -2.045 -22.828 -33.344 1 96.94 153 LEU B CA 1
ATOM 4761 C C . LEU B 1 153 ? -1.86 -22.609 -34.844 1 96.94 153 LEU B C 1
ATOM 4763 O O . LEU B 1 153 ? -1.495 -21.516 -35.281 1 96.94 153 LEU B O 1
ATOM 4767 N N . ASN B 1 154 ? -2.148 -23.609 -35.625 1 96 154 ASN B N 1
ATOM 4768 C CA . ASN B 1 154 ? -2.047 -23.484 -37.094 1 96 154 ASN B CA 1
ATOM 4769 C C . ASN B 1 154 ? -3.092 -22.531 -37.656 1 96 154 ASN B C 1
ATOM 4771 O O . ASN B 1 154 ? -2.869 -21.891 -38.688 1 96 154 ASN B O 1
ATOM 4775 N N . LYS B 1 155 ? -4.16 -22.484 -36.969 1 96.25 155 LYS B N 1
ATOM 4776 C CA . LYS B 1 155 ? -5.188 -21.531 -37.375 1 96.25 155 LYS B CA 1
ATOM 4777 C C . LYS B 1 155 ? -4.758 -20.094 -37.062 1 96.25 155 LYS B C 1
ATOM 4779 O O . LYS B 1 155 ? -5.059 -19.172 -37.812 1 96.25 155 LYS B O 1
ATOM 4784 N N . VAL B 1 156 ? -4.055 -19.938 -35.938 1 96.44 156 VAL B N 1
ATOM 4785 C CA . VAL B 1 156 ? -3.572 -18.625 -35.5 1 96.44 156 VAL B CA 1
ATOM 4786 C C . VAL B 1 156 ? -2.387 -18.203 -36.375 1 96.44 156 VAL B C 1
ATOM 4788 O O . VAL B 1 156 ? -2.262 -17.016 -36.719 1 96.44 156 VAL B O 1
ATOM 4791 N N . ILE B 1 157 ? -1.542 -19.25 -36.688 1 96.62 157 ILE B N 1
ATOM 4792 C CA . ILE B 1 157 ? -0.326 -19.047 -37.469 1 96.62 157 ILE B CA 1
ATOM 4793 C C . ILE B 1 157 ? -0.362 -19.938 -38.719 1 96.62 157 ILE B C 1
ATOM 4795 O O . ILE B 1 157 ? 0.28 -20.984 -38.75 1 96.62 157 ILE B O 1
ATOM 4799 N N . PRO B 1 158 ? -0.942 -19.547 -39.781 1 90.19 158 PRO B N 1
ATOM 4800 C CA . PRO B 1 158 ? -1.127 -20.391 -40.938 1 90.19 158 PRO B CA 1
ATOM 4801 C C . PRO B 1 158 ? 0.19 -20.938 -41.5 1 90.19 158 PRO B C 1
ATOM 4803 O O . PRO B 1 158 ? 0.222 -22.031 -42.062 1 90.19 158 PRO B O 1
ATOM 4806 N N . ASN B 1 159 ? 1.312 -20.328 -41.344 1 88.25 159 ASN B N 1
ATOM 4807 C CA . ASN B 1 159 ? 2.578 -20.812 -41.875 1 88.25 159 ASN B CA 1
ATOM 4808 C C . ASN B 1 159 ? 3.447 -21.453 -40.812 1 88.25 159 ASN B C 1
ATOM 4810 O O . ASN B 1 159 ? 4.672 -21.484 -40.938 1 88.25 159 ASN B O 1
ATOM 4814 N N . LEU B 1 160 ? 2.75 -22.016 -39.75 1 93.25 160 LEU B N 1
ATOM 4815 C CA . LEU B 1 160 ? 3.512 -22.594 -38.656 1 93.25 160 LEU B CA 1
ATOM 4816 C C . LEU B 1 160 ? 4.309 -23.812 -39.094 1 93.25 160 LEU B C 1
ATOM 4818 O O . LEU B 1 160 ? 5.477 -23.969 -38.75 1 93.25 160 LEU B O 1
ATOM 4822 N N . ILE B 1 161 ? 3.703 -24.609 -39.969 1 91.81 161 ILE B N 1
ATOM 4823 C CA . ILE B 1 161 ? 4.262 -25.891 -40.406 1 91.81 161 ILE B CA 1
ATOM 4824 C C . ILE B 1 161 ? 5.543 -25.641 -41.188 1 91.81 161 ILE B C 1
ATOM 4826 O O . ILE B 1 161 ? 6.441 -26.484 -41.219 1 91.81 161 ILE B O 1
ATOM 4830 N N . THR B 1 162 ? 5.688 -24.5 -41.812 1 91.88 162 THR B N 1
ATOM 4831 C CA . THR B 1 162 ? 6.828 -24.234 -42.688 1 91.88 162 THR B CA 1
ATOM 4832 C C . THR B 1 162 ? 7.863 -23.375 -41.969 1 91.88 162 THR B C 1
ATOM 4834 O O . THR B 1 162 ? 8.938 -23.109 -42.5 1 91.88 162 THR B O 1
ATOM 4837 N N . ASN B 1 163 ? 7.582 -22.969 -40.75 1 91.06 163 ASN B N 1
ATOM 4838 C CA . ASN B 1 163 ? 8.508 -22.141 -40 1 91.06 163 ASN B CA 1
ATOM 4839 C C . ASN B 1 163 ? 9.578 -22.984 -39.312 1 91.06 163 ASN B C 1
ATOM 4841 O O . ASN B 1 163 ? 9.32 -24.125 -38.938 1 91.06 163 ASN B O 1
ATOM 4845 N N . GLU B 1 164 ? 10.766 -22.391 -39.219 1 93.81 164 GLU B N 1
ATOM 4846 C CA . GLU B 1 164 ? 11.773 -22.969 -38.312 1 93.81 164 GLU B CA 1
ATOM 4847 C C . GLU B 1 164 ? 11.461 -22.688 -36.844 1 93.81 164 GLU B C 1
ATOM 4849 O O . GLU B 1 164 ? 11.023 -21.594 -36.5 1 93.81 164 GLU B O 1
ATOM 4854 N N . PRO B 1 165 ? 11.625 -23.75 -36.094 1 95.25 165 PRO B N 1
ATOM 4855 C CA . PRO B 1 165 ? 11.414 -23.484 -34.656 1 95.25 165 PRO B CA 1
ATOM 4856 C C . PRO B 1 165 ? 12.203 -22.281 -34.156 1 95.25 165 PRO B C 1
ATOM 4858 O O . PRO B 1 165 ? 13.398 -22.156 -34.438 1 95.25 165 PRO B O 1
ATOM 4861 N N . GLY B 1 166 ? 11.492 -21.375 -33.5 1 95.12 166 GLY B N 1
ATOM 4862 C CA . GLY B 1 166 ? 12.141 -20.219 -32.906 1 95.12 166 GLY B CA 1
ATOM 4863 C C . GLY B 1 166 ? 12.164 -19.016 -33.844 1 95.12 166 GLY B C 1
ATOM 4864 O O . GLY B 1 166 ? 12.672 -17.953 -33.5 1 95.12 166 GLY B O 1
ATOM 4865 N N . LYS B 1 167 ? 11.594 -19.094 -35 1 95.19 167 LYS B N 1
ATOM 4866 C CA . LYS B 1 167 ? 11.648 -18.031 -36 1 95.19 167 LYS B CA 1
ATOM 4867 C C . LYS B 1 167 ? 10.258 -17.703 -36.531 1 95.19 167 LYS B C 1
ATOM 4869 O O . LYS B 1 167 ? 10.094 -17.438 -37.719 1 95.19 167 LYS B O 1
ATOM 4874 N N . ILE B 1 168 ? 9.328 -17.828 -35.688 1 95.44 168 ILE B N 1
ATOM 4875 C CA . ILE B 1 168 ? 7.961 -17.547 -36.125 1 95.44 168 ILE B CA 1
ATOM 4876 C C . ILE B 1 168 ? 7.824 -16.078 -36.469 1 95.44 168 ILE B C 1
ATOM 4878 O O . ILE B 1 168 ? 8.25 -15.203 -35.688 1 95.44 168 ILE B O 1
ATOM 4882 N N . LYS B 1 169 ? 7.363 -15.75 -37.625 1 93.44 169 LYS B N 1
ATOM 4883 C CA . LYS B 1 169 ? 6.984 -14.414 -38.062 1 93.44 169 LYS B CA 1
ATOM 4884 C C . LYS B 1 169 ? 5.566 -14.414 -38.625 1 93.44 169 LYS B C 1
ATOM 4886 O O . LYS B 1 169 ? 5.305 -15.008 -39.688 1 93.44 169 LYS B O 1
ATOM 4891 N N . ASN B 1 170 ? 4.738 -13.789 -37.906 1 94 170 ASN B N 1
ATOM 4892 C CA . ASN B 1 170 ? 3.334 -13.758 -38.312 1 94 170 ASN B CA 1
ATOM 4893 C C . ASN B 1 170 ? 2.67 -12.445 -37.906 1 94 170 ASN B C 1
ATOM 4895 O O . ASN B 1 170 ? 2.873 -11.945 -36.812 1 94 170 ASN B O 1
ATOM 4899 N N . ASN B 1 171 ? 1.851 -11.898 -38.75 1 94.5 171 ASN B N 1
ATOM 4900 C CA . ASN B 1 171 ? 1.233 -10.586 -38.562 1 94.5 171 ASN B CA 1
ATOM 4901 C C . ASN B 1 171 ? 0.104 -10.656 -37.531 1 94.5 171 ASN B C 1
ATOM 4903 O O . ASN B 1 171 ? -0.193 -9.664 -36.875 1 94.5 171 ASN B O 1
ATOM 4907 N N . ASN B 1 172 ? -0.505 -11.812 -37.438 1 95 172 ASN B N 1
ATOM 4908 C CA . ASN B 1 172 ? -1.596 -11.961 -36.469 1 95 172 ASN B CA 1
ATOM 4909 C C . ASN B 1 172 ? -1.091 -11.898 -35.031 1 95 172 ASN B C 1
ATOM 4911 O O . ASN B 1 172 ? -1.821 -11.477 -34.125 1 95 172 ASN B O 1
ATOM 4915 N N . VAL B 1 173 ? 0.093 -12.414 -34.844 1 97.81 173 VAL B N 1
ATOM 4916 C CA . VAL B 1 173 ? 0.723 -12.445 -33.531 1 97.81 173 VAL B CA 1
ATOM 4917 C C . VAL B 1 173 ? 2.195 -12.055 -33.656 1 97.81 173 VAL B C 1
ATOM 4919 O O . VAL B 1 173 ? 3.082 -12.883 -33.438 1 97.81 173 VAL B O 1
ATOM 4922 N N . PRO B 1 174 ? 2.455 -10.789 -33.844 1 97.5 174 PRO B N 1
ATOM 4923 C CA . PRO B 1 174 ? 3.799 -10.328 -34.188 1 97.5 174 PRO B CA 1
ATOM 4924 C C . PRO B 1 174 ? 4.812 -10.555 -33.062 1 97.5 174 PRO B C 1
ATOM 4926 O O . PRO B 1 174 ? 6.012 -10.656 -33.312 1 97.5 174 PRO B O 1
ATOM 4929 N N . SER B 1 175 ? 4.383 -10.664 -31.797 1 98.12 175 SER B N 1
ATOM 4930 C CA . SER B 1 175 ? 5.305 -10.797 -30.672 1 98.12 175 SER B CA 1
ATOM 4931 C C . SER B 1 175 ? 5.773 -12.242 -30.516 1 98.12 175 SER B C 1
ATOM 4933 O O . SER B 1 175 ? 6.828 -12.492 -29.938 1 98.12 175 SER B O 1
ATOM 4935 N N . LEU B 1 176 ? 4.977 -13.172 -30.953 1 98.25 176 LEU B N 1
ATOM 4936 C CA . LEU B 1 176 ? 5.25 -14.594 -30.734 1 98.25 176 LEU B CA 1
ATOM 4937 C C . LEU B 1 176 ? 6.391 -15.07 -31.625 1 98.25 176 LEU B C 1
ATOM 4939 O O . LEU B 1 176 ? 6.309 -14.969 -32.844 1 98.25 176 LEU B O 1
ATOM 4943 N N . LYS B 1 177 ? 7.43 -15.633 -31.031 1 97.88 177 LYS B N 1
ATOM 4944 C CA . LYS B 1 177 ? 8.602 -16.047 -31.797 1 97.88 177 LYS B CA 1
ATOM 4945 C C . LYS B 1 177 ? 8.789 -17.562 -31.734 1 97.88 177 LYS B C 1
ATOM 4947 O O . LYS B 1 177 ? 9.359 -18.156 -32.656 1 97.88 177 LYS B O 1
ATOM 4952 N N . SER B 1 178 ? 8.375 -18.156 -30.625 1 98.06 178 SER B N 1
ATOM 4953 C CA . SER B 1 178 ? 8.641 -19.578 -30.453 1 98.06 178 SER B CA 1
ATOM 4954 C C . SER B 1 178 ? 7.449 -20.281 -29.812 1 98.06 178 SER B C 1
ATOM 4956 O O . SER B 1 178 ? 6.719 -19.688 -29.016 1 98.06 178 SER B O 1
ATOM 4958 N N . ILE B 1 179 ? 7.27 -21.516 -30.203 1 98.25 179 ILE B N 1
ATOM 4959 C CA . ILE B 1 179 ? 6.332 -22.422 -29.562 1 98.25 179 ILE B CA 1
ATOM 4960 C C . ILE B 1 179 ? 7.074 -23.672 -29.078 1 98.25 179 ILE B C 1
ATOM 4962 O O . ILE B 1 179 ? 7.895 -24.234 -29.812 1 98.25 179 ILE B O 1
ATOM 4966 N N . ILE B 1 180 ? 6.863 -23.984 -27.875 1 98.69 180 ILE B N 1
ATOM 4967 C CA . ILE B 1 180 ? 7.418 -25.203 -27.281 1 98.69 180 ILE B CA 1
ATOM 4968 C C . ILE B 1 180 ? 6.289 -26.188 -26.969 1 98.69 180 ILE B C 1
ATOM 4970 O O . ILE B 1 180 ? 5.461 -25.938 -26.094 1 98.69 180 ILE B O 1
ATOM 4974 N N . SER B 1 181 ? 6.242 -27.297 -27.594 1 98.19 181 SER B N 1
ATOM 4975 C CA . SER B 1 181 ? 5.141 -28.25 -27.484 1 98.19 181 SER B CA 1
ATOM 4976 C C . SER B 1 181 ? 5.469 -29.359 -26.484 1 98.19 181 SER B C 1
ATOM 4978 O O . SER B 1 181 ? 6.508 -30.016 -26.609 1 98.19 181 SER B O 1
ATOM 4980 N N . ILE B 1 182 ? 4.539 -29.531 -25.562 1 97.94 182 ILE B N 1
ATOM 4981 C CA . ILE B 1 182 ? 4.605 -30.672 -24.672 1 97.94 182 ILE B CA 1
ATOM 4982 C C . ILE B 1 182 ? 4.023 -31.906 -25.359 1 97.94 182 ILE B C 1
ATOM 4984 O O . ILE B 1 182 ? 2.832 -32.188 -25.234 1 97.94 182 ILE B O 1
ATOM 4988 N N . ALA B 1 183 ? 4.754 -32.469 -26.281 1 93.25 183 ALA B N 1
ATOM 4989 C CA . ALA B 1 183 ? 4.312 -33.594 -27.078 1 93.25 183 ALA B CA 1
ATOM 4990 C C . ALA B 1 183 ? 5.383 -34.688 -27.125 1 93.25 183 ALA B C 1
ATOM 4992 O O . ALA B 1 183 ? 6.57 -34.406 -26.922 1 93.25 183 ALA B O 1
ATOM 4993 N N . ASP B 1 184 ? 4.922 -35.844 -27.312 1 90.12 184 ASP B N 1
ATOM 4994 C CA . ASP B 1 184 ? 5.855 -36.969 -27.438 1 90.12 184 ASP B CA 1
ATOM 4995 C C . ASP B 1 184 ? 6.531 -36.969 -28.812 1 90.12 184 ASP B C 1
ATOM 4997 O O . ASP B 1 184 ? 7.625 -37.5 -28.969 1 90.12 184 ASP B O 1
ATOM 5001 N N . LYS B 1 185 ? 5.867 -36.312 -29.781 1 91.12 185 LYS B N 1
ATOM 5002 C CA . LYS B 1 185 ? 6.422 -36.281 -31.125 1 91.12 185 LYS B CA 1
ATOM 5003 C C . LYS B 1 185 ? 6.871 -34.875 -31.5 1 91.12 185 LYS B C 1
ATOM 5005 O O . LYS B 1 185 ? 6.508 -33.906 -30.828 1 91.12 185 LYS B O 1
ATOM 5010 N N . GLU B 1 186 ? 7.645 -34.844 -32.531 1 93.44 186 GLU B N 1
ATOM 5011 C CA . GLU B 1 186 ? 8.07 -33.531 -33.062 1 93.44 186 GLU B CA 1
ATOM 5012 C C . GLU B 1 186 ? 6.984 -32.906 -33.938 1 93.44 186 GLU B C 1
ATOM 5014 O O . GLU B 1 186 ? 6.406 -33.594 -34.781 1 93.44 186 GLU B O 1
ATOM 5019 N N . LEU B 1 187 ? 6.668 -31.781 -33.594 1 95.81 187 LEU B N 1
ATOM 5020 C CA . LEU B 1 187 ? 5.707 -31.031 -34.406 1 95.81 187 LEU B CA 1
ATOM 5021 C C . LEU B 1 187 ? 6.402 -29.938 -35.188 1 95.81 187 LEU B C 1
ATOM 5023 O O . LEU B 1 187 ? 7.156 -29.125 -34.625 1 95.81 187 LEU B O 1
ATOM 5027 N N . LYS B 1 188 ? 6.113 -29.906 -36.438 1 95.62 188 LYS B N 1
ATOM 5028 C CA . LYS B 1 188 ? 6.777 -28.969 -37.344 1 95.62 188 LYS B CA 1
ATOM 5029 C C . LYS B 1 188 ? 6.559 -27.531 -36.875 1 95.62 188 LYS B C 1
ATOM 5031 O O . LYS B 1 188 ? 5.457 -27.156 -36.469 1 95.62 188 LYS B O 1
ATOM 5036 N N . GLY B 1 189 ? 7.641 -26.781 -36.875 1 96.5 189 GLY B N 1
ATOM 5037 C CA . GLY B 1 189 ? 7.547 -25.359 -36.562 1 96.5 189 GLY B CA 1
ATOM 5038 C C . GLY B 1 189 ? 7.637 -25.078 -35.094 1 96.5 189 GLY B C 1
ATOM 5039 O O . GLY B 1 189 ? 7.656 -23.906 -34.688 1 96.5 189 GLY B O 1
ATOM 5040 N N . THR B 1 190 ? 7.648 -26.125 -34.25 1 97.56 190 THR B N 1
ATOM 5041 C CA . THR B 1 190 ? 7.703 -25.953 -32.812 1 97.56 190 THR B CA 1
ATOM 5042 C C . THR B 1 190 ? 8.93 -26.641 -32.219 1 97.56 190 THR B C 1
ATOM 5044 O O . THR B 1 190 ? 9.492 -27.547 -32.844 1 97.56 190 THR B O 1
ATOM 5047 N N . PHE B 1 191 ? 9.422 -26.141 -31.156 1 97.88 191 PHE B N 1
ATOM 5048 C CA . PHE B 1 191 ? 10.383 -26.891 -30.359 1 97.88 191 PHE B CA 1
ATOM 5049 C C . PHE B 1 191 ? 9.672 -27.969 -29.547 1 97.88 191 PHE B C 1
ATOM 5051 O O . PHE B 1 191 ? 8.516 -27.797 -29.156 1 97.88 191 PHE B O 1
ATOM 5058 N N . ASN B 1 192 ? 10.391 -29.031 -29.359 1 98.06 192 ASN B N 1
ATOM 5059 C CA . ASN B 1 192 ? 9.914 -30.047 -28.406 1 98.06 192 ASN B CA 1
ATOM 5060 C C . ASN B 1 192 ? 10.312 -29.703 -26.969 1 98.06 192 ASN B C 1
ATOM 5062 O O . ASN B 1 192 ? 11.453 -29.297 -26.734 1 98.06 192 ASN B O 1
ATOM 5066 N N . TYR B 1 193 ? 9.406 -29.844 -26.078 1 98.44 193 TYR B N 1
ATOM 5067 C CA . TYR B 1 193 ? 9.633 -29.484 -24.672 1 98.44 193 TYR B CA 1
ATOM 5068 C C . TYR B 1 193 ? 10.867 -30.188 -24.125 1 98.44 193 TYR B C 1
ATOM 5070 O O . TYR B 1 193 ? 11.719 -29.562 -23.484 1 98.44 193 TYR B O 1
ATOM 5078 N N . ASN B 1 194 ? 11 -31.484 -24.344 1 97.56 194 ASN B N 1
ATOM 5079 C CA . ASN B 1 194 ? 12.117 -32.25 -23.844 1 97.56 194 ASN B CA 1
ATOM 5080 C C . ASN B 1 194 ? 13.438 -31.812 -24.453 1 97.56 194 ASN B C 1
ATOM 5082 O O . ASN B 1 194 ? 14.484 -31.859 -23.797 1 97.56 194 ASN B O 1
ATOM 5086 N N . HIS B 1 195 ? 13.344 -31.438 -25.703 1 97.12 195 HIS B N 1
ATOM 5087 C CA . HIS B 1 195 ? 14.539 -30.906 -26.344 1 97.12 195 HIS B CA 1
ATOM 5088 C C . HIS B 1 195 ? 15.031 -29.641 -25.656 1 97.12 195 HIS B C 1
ATOM 5090 O O . HIS B 1 195 ? 16.219 -29.516 -25.344 1 97.12 195 HIS B O 1
ATOM 5096 N N . ILE B 1 196 ? 14.133 -28.719 -25.406 1 98.06 196 ILE B N 1
ATOM 5097 C CA . ILE B 1 196 ? 14.492 -27.469 -24.734 1 98.06 196 ILE B CA 1
ATOM 5098 C C . ILE B 1 196 ? 14.992 -27.75 -23.328 1 98.06 196 ILE B C 1
ATOM 5100 O O . ILE B 1 196 ? 15.953 -27.141 -22.859 1 98.06 196 ILE B O 1
ATOM 5104 N N . LEU B 1 197 ? 14.352 -28.672 -22.641 1 98 197 LEU B N 1
ATOM 5105 C CA . LEU B 1 197 ? 14.727 -29.062 -21.281 1 98 197 LEU B CA 1
ATOM 5106 C C . LEU B 1 197 ? 16.172 -29.562 -21.234 1 98 197 LEU B C 1
ATOM 5108 O O . LEU B 1 197 ? 16.875 -29.344 -20.25 1 98 197 LEU B O 1
ATOM 5112 N N . ASN B 1 198 ? 16.672 -30.172 -22.359 1 97 198 ASN B N 1
ATOM 5113 C CA . ASN B 1 198 ? 17.953 -30.859 -22.312 1 97 198 ASN B CA 1
ATOM 5114 C C . ASN B 1 198 ? 19 -30.141 -23.156 1 97 198 ASN B C 1
ATOM 5116 O O . ASN B 1 198 ? 20.141 -30.609 -23.281 1 97 198 ASN B O 1
ATOM 5120 N N . ILE B 1 199 ? 18.688 -29.031 -23.656 1 96.94 199 ILE B N 1
ATOM 5121 C CA . ILE B 1 199 ? 19.562 -28.406 -24.656 1 96.94 199 ILE B CA 1
ATOM 5122 C C . ILE B 1 199 ? 20.719 -27.703 -23.969 1 96.94 199 ILE B C 1
ATOM 5124 O O . ILE B 1 199 ? 21.812 -27.594 -24.531 1 96.94 199 ILE B O 1
ATOM 5128 N N . ALA B 1 200 ? 20.531 -27.219 -22.719 1 95.69 200 ALA B N 1
ATOM 5129 C CA . ALA B 1 200 ? 21.547 -26.406 -22.062 1 95.69 200 ALA B CA 1
ATOM 5130 C C . ALA B 1 200 ? 22.609 -27.266 -21.406 1 95.69 200 ALA B C 1
ATOM 5132 O O . ALA B 1 200 ? 22.328 -28.375 -20.953 1 95.69 200 ALA B O 1
ATOM 5133 N N . ASN B 1 201 ? 23.844 -26.766 -21.359 1 96 201 ASN B N 1
ATOM 5134 C CA . ASN B 1 201 ? 24.922 -27.469 -20.672 1 96 201 ASN B CA 1
ATOM 5135 C C . ASN B 1 201 ? 24.984 -27.094 -19.203 1 96 201 ASN B C 1
ATOM 5137 O O . ASN B 1 201 ? 24.234 -26.234 -18.734 1 96 201 ASN B O 1
ATOM 5141 N N . GLU B 1 202 ? 25.875 -27.688 -18.5 1 96.56 202 GLU B N 1
ATOM 5142 C CA . GLU B 1 202 ? 25.953 -27.547 -17.047 1 96.56 202 GLU B CA 1
ATOM 5143 C C . GLU B 1 202 ? 26.312 -26.125 -16.656 1 96.56 202 GLU B C 1
ATOM 5145 O O . GLU B 1 202 ? 25.875 -25.625 -15.617 1 96.56 202 GLU B O 1
ATOM 5150 N N . ASN B 1 203 ? 27.141 -25.516 -17.453 1 97.12 203 ASN B N 1
ATOM 5151 C CA . ASN B 1 203 ? 27.531 -24.141 -17.156 1 97.12 203 ASN B CA 1
ATOM 5152 C C . ASN B 1 203 ? 26.359 -23.188 -17.281 1 97.12 203 ASN B C 1
ATOM 5154 O O . ASN B 1 203 ? 26.219 -22.25 -16.484 1 97.12 203 ASN B O 1
ATOM 5158 N N . GLU B 1 204 ? 25.562 -23.438 -18.234 1 97.19 204 GLU B N 1
ATOM 5159 C CA . GLU B 1 204 ? 24.359 -22.625 -18.453 1 97.19 204 GLU B CA 1
ATOM 5160 C C . GLU B 1 204 ? 23.359 -22.828 -17.312 1 97.19 204 GLU B C 1
ATOM 5162 O O . GLU B 1 204 ? 22.703 -21.875 -16.875 1 97.19 204 GLU B O 1
ATOM 5167 N N . ILE B 1 205 ? 23.266 -24 -16.875 1 97.69 205 ILE B N 1
ATOM 5168 C CA . ILE B 1 205 ? 22.375 -24.328 -15.773 1 97.69 205 ILE B CA 1
ATOM 5169 C C . ILE B 1 205 ? 22.859 -23.656 -14.492 1 97.69 205 ILE B C 1
ATOM 5171 O O . ILE B 1 205 ? 22.078 -23.062 -13.75 1 97.69 205 ILE B O 1
ATOM 5175 N N . LYS B 1 206 ? 24.125 -23.672 -14.25 1 97.31 206 LYS B N 1
ATOM 5176 C CA . LYS B 1 206 ? 24.734 -23.031 -13.086 1 97.31 206 LYS B CA 1
ATOM 5177 C C . LYS B 1 206 ? 24.531 -21.531 -13.117 1 97.31 206 LYS B C 1
ATOM 5179 O O . LYS B 1 206 ? 24.375 -20.891 -12.078 1 97.31 206 LYS B O 1
ATOM 5184 N N . LYS B 1 207 ? 24.562 -21.016 -14.289 1 97.38 207 LYS B N 1
ATOM 5185 C CA . LYS B 1 207 ? 24.375 -19.578 -14.453 1 97.38 207 LYS B CA 1
ATOM 5186 C C . LYS B 1 207 ? 22.984 -19.156 -13.969 1 97.38 207 LYS B C 1
ATOM 5188 O O . LYS B 1 207 ? 22.828 -18.062 -13.406 1 97.38 207 LYS B O 1
ATOM 5193 N N . ILE B 1 208 ? 21.969 -19.984 -14.188 1 98.12 208 ILE B N 1
ATOM 5194 C CA . ILE B 1 208 ? 20.625 -19.703 -13.719 1 98.12 208 ILE B CA 1
ATOM 5195 C C . ILE B 1 208 ? 20.625 -19.547 -12.203 1 98.12 208 ILE B C 1
ATOM 5197 O O . ILE B 1 208 ? 20.062 -18.578 -11.672 1 98.12 208 ILE B O 1
ATOM 5201 N N . LYS B 1 209 ? 21.25 -20.453 -11.531 1 96.31 209 LYS B N 1
ATOM 5202 C CA . LYS B 1 209 ? 21.359 -20.422 -10.078 1 96.31 209 LYS B CA 1
ATOM 5203 C C . LYS B 1 209 ? 22.094 -19.172 -9.594 1 96.31 209 LYS B C 1
ATOM 5205 O O . LYS B 1 209 ? 21.672 -18.531 -8.633 1 96.31 209 LYS B O 1
ATOM 5210 N N . ASN B 1 210 ? 23.062 -18.781 -10.312 1 95.12 210 ASN B N 1
ATOM 5211 C CA . ASN B 1 210 ? 23.938 -17.672 -9.891 1 95.12 210 ASN B CA 1
ATOM 5212 C C . ASN B 1 210 ? 23.297 -16.312 -10.172 1 95.12 210 ASN B C 1
ATOM 5214 O O . ASN B 1 210 ? 23.703 -15.305 -9.602 1 95.12 210 ASN B O 1
ATOM 5218 N N . GLU B 1 211 ? 22.312 -16.328 -11 1 94.88 211 GLU B N 1
ATOM 5219 C CA . GLU B 1 211 ? 21.766 -15.047 -11.438 1 94.88 211 GLU B CA 1
ATOM 5220 C C . GLU B 1 211 ? 20.422 -14.773 -10.766 1 94.88 211 GLU B C 1
ATOM 5222 O O . GLU B 1 211 ? 19.688 -13.867 -11.18 1 94.88 211 GLU B O 1
ATOM 5227 N N . GLN B 1 212 ? 20.094 -15.461 -9.703 1 96.06 212 GLN B N 1
ATOM 5228 C CA . GLN B 1 212 ? 18.812 -15.289 -9.023 1 96.06 212 GLN B CA 1
ATOM 5229 C C . GLN B 1 212 ? 18.688 -13.898 -8.422 1 96.06 212 GLN B C 1
ATOM 5231 O O . GLN B 1 212 ? 17.594 -13.336 -8.344 1 96.06 212 GLN B O 1
ATOM 5236 N N . ASN B 1 213 ? 19.766 -13.266 -8.055 1 90.94 213 ASN B N 1
ATOM 5237 C CA . ASN B 1 213 ? 19.781 -11.961 -7.402 1 90.94 213 ASN B CA 1
ATOM 5238 C C . ASN B 1 213 ? 19.469 -10.836 -8.391 1 90.94 213 ASN B C 1
ATOM 5240 O O . ASN B 1 213 ? 19.203 -9.703 -7.988 1 90.94 213 ASN B O 1
ATOM 5244 N N . LYS B 1 214 ? 19.516 -11.219 -9.68 1 92.38 214 LYS B N 1
ATOM 5245 C CA . LYS B 1 214 ? 19.219 -10.227 -10.703 1 92.38 214 LYS B CA 1
ATOM 5246 C C . LYS B 1 214 ? 17.703 -10.078 -10.898 1 92.38 214 LYS B C 1
ATOM 5248 O O . LYS B 1 214 ? 17.25 -9.109 -11.508 1 92.38 214 LYS B O 1
ATOM 5253 N N . ILE B 1 215 ? 17 -11.039 -10.453 1 97 215 ILE B N 1
ATOM 5254 C CA . ILE B 1 215 ? 15.547 -11.008 -10.562 1 97 215 ILE B CA 1
ATOM 5255 C C . ILE B 1 215 ? 14.953 -10.289 -9.352 1 97 215 ILE B C 1
ATOM 5257 O O . ILE B 1 215 ? 15.195 -10.688 -8.211 1 97 215 ILE B O 1
ATOM 5261 N N . LYS B 1 216 ? 14.164 -9.281 -9.578 1 96.56 216 LYS B N 1
ATOM 5262 C CA . LYS B 1 216 ? 13.609 -8.477 -8.492 1 96.56 216 LYS B CA 1
ATOM 5263 C C . LYS B 1 216 ? 12.266 -9.023 -8.039 1 96.56 216 LYS B C 1
ATOM 5265 O O . LYS B 1 216 ? 11.438 -9.43 -8.867 1 96.56 216 LYS B O 1
ATOM 5270 N N . CYS B 1 217 ? 12.008 -9.023 -6.77 1 97.19 217 CYS B N 1
ATOM 5271 C CA . CYS B 1 217 ? 10.789 -9.617 -6.234 1 97.19 217 CYS B CA 1
ATOM 5272 C C . CYS B 1 217 ? 9.562 -8.812 -6.637 1 97.19 217 CYS B C 1
ATOM 5274 O O . CYS B 1 217 ? 8.461 -9.352 -6.711 1 97.19 217 CYS B O 1
ATOM 5276 N N . ASP B 1 218 ? 9.742 -7.543 -6.926 1 97.12 218 ASP B N 1
ATOM 5277 C CA . ASP B 1 218 ? 8.609 -6.695 -7.262 1 97.12 218 ASP B CA 1
ATOM 5278 C C . ASP B 1 218 ? 8.336 -6.707 -8.766 1 97.12 218 ASP B C 1
ATOM 5280 O O . ASP B 1 218 ? 7.391 -6.074 -9.234 1 97.12 218 ASP B O 1
ATOM 5284 N N . ASP B 1 219 ? 9.086 -7.457 -9.555 1 97.19 219 ASP B N 1
ATOM 5285 C CA . ASP B 1 219 ? 8.844 -7.602 -10.984 1 97.19 219 ASP B CA 1
ATOM 5286 C C . ASP B 1 219 ? 7.57 -8.406 -11.242 1 97.19 219 ASP B C 1
ATOM 5288 O O . ASP B 1 219 ? 7.215 -9.289 -10.461 1 97.19 219 ASP B O 1
ATOM 5292 N N . SER B 1 220 ? 6.914 -8.039 -12.367 1 97.88 220 SER B N 1
ATOM 5293 C CA . SER B 1 220 ? 5.789 -8.852 -12.812 1 97.88 220 SER B CA 1
ATOM 5294 C C . SER B 1 220 ? 6.215 -10.297 -13.062 1 97.88 220 SER B C 1
ATOM 5296 O O . SER B 1 220 ? 7.242 -10.539 -13.703 1 97.88 220 SER B O 1
ATOM 5298 N N . PHE B 1 221 ? 5.484 -11.211 -12.523 1 98.56 221 PHE B N 1
ATOM 5299 C CA . PHE B 1 221 ? 5.848 -12.609 -12.695 1 98.56 221 PHE B CA 1
ATOM 5300 C C . PHE B 1 221 ? 4.703 -13.398 -13.328 1 98.56 221 PHE B C 1
ATOM 5302 O O . PHE B 1 221 ? 4.934 -14.281 -14.156 1 98.56 221 PHE B O 1
ATOM 5309 N N . ASN B 1 222 ? 3.502 -13.117 -12.891 1 98.75 222 ASN B N 1
ATOM 5310 C CA . ASN B 1 222 ? 2.354 -13.891 -13.352 1 98.75 222 ASN B CA 1
ATOM 5311 C C . ASN B 1 222 ? 1.216 -12.984 -13.82 1 98.75 222 ASN B C 1
ATOM 5313 O O . ASN B 1 222 ? 0.827 -12.055 -13.109 1 98.75 222 ASN B O 1
ATOM 5317 N N . ILE B 1 223 ? 0.791 -13.266 -15.039 1 98.56 223 ILE B N 1
ATOM 5318 C CA . ILE B 1 223 ? -0.346 -12.539 -15.602 1 98.56 223 ILE B CA 1
ATOM 5319 C C . ILE B 1 223 ? -1.542 -13.484 -15.727 1 98.56 223 ILE B C 1
ATOM 5321 O O . ILE B 1 223 ? -1.42 -14.586 -16.266 1 98.56 223 ILE B O 1
ATOM 5325 N N . GLN B 1 224 ? -2.652 -13.086 -15.172 1 97.19 224 GLN B N 1
ATOM 5326 C CA . GLN B 1 224 ? -3.904 -13.836 -15.18 1 97.19 224 GLN B CA 1
ATOM 5327 C C . GLN B 1 224 ? -4.984 -13.094 -15.961 1 97.19 224 GLN B C 1
ATOM 5329 O O . GLN B 1 224 ? -5.23 -11.906 -15.719 1 97.19 224 GLN B O 1
ATOM 5334 N N . PHE B 1 225 ? -5.629 -13.805 -16.891 1 95.62 225 PHE B N 1
ATOM 5335 C CA . PHE B 1 225 ? -6.742 -13.203 -17.609 1 95.62 225 PHE B CA 1
ATOM 5336 C C . PHE B 1 225 ? -8.031 -13.32 -16.812 1 95.62 225 PHE B C 1
ATOM 5338 O O . PHE B 1 225 ? -8.359 -14.391 -16.312 1 95.62 225 PHE B O 1
ATOM 5345 N N . THR B 1 226 ? -8.672 -12.156 -16.594 1 87.88 226 THR B N 1
ATOM 5346 C CA . THR B 1 226 ? -9.898 -12.109 -15.812 1 87.88 226 THR B CA 1
ATOM 5347 C C . THR B 1 226 ? -11.086 -11.688 -16.688 1 87.88 226 THR B C 1
ATOM 5349 O O . THR B 1 226 ? -10.922 -10.914 -17.625 1 87.88 226 THR B O 1
ATOM 5352 N N . SER B 1 227 ? -12.258 -12.359 -16.547 1 73.44 227 SER B N 1
ATOM 5353 C CA . SER B 1 227 ? -13.43 -12.086 -17.375 1 73.44 227 SER B CA 1
ATOM 5354 C C . SER B 1 227 ? -14.102 -10.781 -16.969 1 73.44 227 SER B C 1
ATOM 5356 O O . SER B 1 227 ? -14.148 -10.445 -15.781 1 73.44 227 SER B O 1
ATOM 5358 N N . GLY B 1 228 ? -13.938 -9.648 -17.703 1 58.78 228 GLY B N 1
ATOM 5359 C CA . GLY B 1 228 ? -14.578 -8.383 -17.359 1 58.78 228 GLY B CA 1
ATOM 5360 C C . GLY B 1 228 ? -16 -8.289 -17.875 1 58.78 228 GLY B C 1
ATOM 5361 O O . GLY B 1 228 ? -16.422 -9.086 -18.703 1 58.78 228 GLY B O 1
ATOM 5362 N N . THR B 1 229 ? -16.875 -7.555 -17.125 1 50.75 229 THR B N 1
ATOM 5363 C CA . THR B 1 229 ? -18.25 -7.262 -17.5 1 50.75 229 THR B CA 1
ATOM 5364 C C . THR B 1 229 ? -18.312 -6.691 -18.922 1 50.75 229 THR B C 1
ATOM 5366 O O . THR B 1 229 ? -19.328 -6.789 -19.594 1 50.75 229 THR B O 1
ATOM 5369 N N . THR B 1 230 ? -17.234 -5.891 -19.219 1 53.31 230 THR B N 1
ATOM 5370 C CA . THR B 1 230 ? -17.344 -5.113 -20.453 1 53.31 230 THR B CA 1
ATOM 5371 C C . THR B 1 230 ? -16.859 -5.918 -21.641 1 53.31 230 THR B C 1
ATOM 5373 O O . THR B 1 230 ? -16.469 -5.348 -22.672 1 53.31 230 THR B O 1
ATOM 5376 N N . GLY B 1 231 ? -16.703 -7.234 -21.578 1 66.56 231 GLY B N 1
ATOM 5377 C CA . GLY B 1 231 ? -16.594 -8.125 -22.734 1 66.56 231 GLY B CA 1
ATOM 5378 C C . GLY B 1 231 ? -15.219 -8.766 -22.844 1 66.56 231 GLY B C 1
ATOM 5379 O O . GLY B 1 231 ? -15.102 -9.992 -22.844 1 66.56 231 GLY B O 1
ATOM 5380 N N . LYS B 1 232 ? -14.047 -7.859 -23.109 1 83.56 232 LYS B N 1
ATOM 5381 C CA . LYS B 1 232 ? -12.773 -8.555 -23.312 1 83.56 232 LYS B CA 1
ATOM 5382 C C . LYS B 1 232 ? -12.047 -8.742 -21.984 1 83.56 232 LYS B C 1
ATOM 5384 O O . LYS B 1 232 ? -12.102 -7.875 -21.109 1 83.56 232 LYS B O 1
ATOM 5389 N N . ALA B 1 233 ? -11.375 -9.906 -21.891 1 90.44 233 ALA B N 1
ATOM 5390 C CA . ALA B 1 233 ? -10.695 -10.273 -20.656 1 90.44 233 ALA B CA 1
ATOM 5391 C C . ALA B 1 233 ? -9.578 -9.281 -20.312 1 90.44 233 ALA B C 1
ATOM 5393 O O . ALA B 1 233 ? -8.867 -8.812 -21.219 1 90.44 233 ALA B O 1
ATOM 5394 N N . LYS B 1 234 ? -9.484 -8.898 -19.062 1 94.12 234 LYS B N 1
ATOM 5395 C CA . LYS B 1 234 ? -8.383 -8.078 -18.578 1 94.12 234 LYS B CA 1
ATOM 5396 C C . LYS B 1 234 ? -7.207 -8.945 -18.141 1 94.12 234 LYS B C 1
ATOM 5398 O O . LYS B 1 234 ? -7.391 -10.102 -17.75 1 94.12 234 LYS B O 1
ATOM 5403 N N . ALA B 1 235 ? -6.02 -8.445 -18.266 1 97.5 235 ALA B N 1
ATOM 5404 C CA . ALA B 1 235 ? -4.812 -9.18 -17.906 1 97.5 235 ALA B CA 1
ATOM 5405 C C . ALA B 1 235 ? -4.188 -8.625 -16.625 1 97.5 235 ALA B C 1
ATOM 5407 O O . ALA B 1 235 ? -3.385 -7.691 -16.672 1 97.5 235 ALA B O 1
ATOM 5408 N N . ALA B 1 236 ? -4.523 -9.219 -15.516 1 97.81 236 ALA B N 1
ATOM 5409 C CA . ALA B 1 236 ? -4.012 -8.766 -14.219 1 97.81 236 ALA B CA 1
ATOM 5410 C C . ALA B 1 236 ? -2.588 -9.266 -13.992 1 97.81 236 ALA B C 1
ATOM 5412 O O . ALA B 1 236 ? -2.326 -10.469 -14.055 1 97.81 236 ALA B O 1
ATOM 5413 N N . SER B 1 237 ? -1.691 -8.359 -13.75 1 98.38 237 SER B N 1
ATOM 5414 C CA . SER B 1 237 ? -0.285 -8.688 -13.539 1 98.38 237 SER B CA 1
ATOM 5415 C C . SER B 1 237 ? 0.067 -8.68 -12.055 1 98.38 237 SER B C 1
ATOM 5417 O O . SER B 1 237 ? -0.194 -7.703 -11.359 1 98.38 237 SER B O 1
ATOM 5419 N N . ILE B 1 238 ? 0.644 -9.773 -11.57 1 97.94 238 ILE B N 1
ATOM 5420 C CA . ILE B 1 238 ? 1.059 -9.859 -10.172 1 97.94 238 ILE B CA 1
ATOM 5421 C C . ILE B 1 238 ? 2.562 -10.109 -10.094 1 97.94 238 ILE B C 1
ATOM 5423 O O . ILE B 1 238 ? 3.146 -10.695 -11.008 1 97.94 238 ILE B O 1
ATOM 5427 N N . SER B 1 239 ? 3.191 -9.656 -9.039 1 98.56 239 SER B N 1
ATOM 5428 C CA . SER B 1 239 ? 4.637 -9.773 -8.867 1 98.56 239 SER B CA 1
ATOM 5429 C C . SER B 1 239 ? 5.004 -11.062 -8.133 1 98.56 239 SER B C 1
ATOM 5431 O O . SER B 1 239 ? 4.125 -11.773 -7.633 1 98.56 239 SER B O 1
ATOM 5433 N N . HIS B 1 240 ? 6.379 -11.336 -8.086 1 98.75 240 HIS B N 1
ATOM 5434 C CA . HIS B 1 240 ? 6.875 -12.406 -7.227 1 98.75 240 HIS B CA 1
ATOM 5435 C C . HIS B 1 240 ? 6.484 -12.172 -5.77 1 98.75 240 HIS B C 1
ATOM 5437 O O . HIS B 1 240 ? 6.004 -13.086 -5.098 1 98.75 240 HIS B O 1
ATOM 5443 N N . PHE B 1 241 ? 6.629 -10.914 -5.34 1 98.44 241 PHE B N 1
ATOM 5444 C CA . PHE B 1 241 ? 6.375 -10.5 -3.965 1 98.44 241 PHE B CA 1
ATOM 5445 C C . PHE B 1 241 ? 4.934 -10.789 -3.568 1 98.44 241 PHE B C 1
ATOM 5447 O O . PHE B 1 241 ? 4.676 -11.328 -2.49 1 98.44 241 PHE B O 1
ATOM 5454 N N . ASN B 1 242 ? 3.975 -10.43 -4.441 1 98.44 242 ASN B N 1
ATOM 5455 C CA . ASN B 1 242 ? 2.559 -10.68 -4.195 1 98.44 242 ASN B CA 1
ATOM 5456 C C . ASN B 1 242 ? 2.289 -12.164 -3.973 1 98.44 242 ASN B C 1
ATOM 5458 O O . ASN B 1 242 ? 1.653 -12.547 -2.988 1 98.44 242 ASN B O 1
ATOM 5462 N N . LEU B 1 243 ? 2.803 -12.891 -4.867 1 98.5 243 LEU B N 1
ATOM 5463 C CA . LEU B 1 243 ? 2.512 -14.32 -4.91 1 98.5 243 LEU B CA 1
ATOM 5464 C C . LEU B 1 243 ? 3.131 -15.031 -3.713 1 98.5 243 LEU B C 1
ATOM 5466 O O . LEU B 1 243 ? 2.463 -15.828 -3.045 1 98.5 243 LEU B O 1
ATOM 5470 N N . VAL B 1 244 ? 4.395 -14.758 -3.404 1 98.69 244 VAL B N 1
ATOM 5471 C CA . VAL B 1 244 ? 5.125 -15.406 -2.322 1 98.69 244 VAL B CA 1
ATOM 5472 C C . VAL B 1 244 ? 4.441 -15.117 -0.989 1 98.69 244 VAL B C 1
ATOM 5474 O O . VAL B 1 244 ? 4.18 -16.031 -0.205 1 98.69 244 VAL B O 1
ATOM 5477 N N . ASN B 1 245 ? 4.117 -13.883 -0.75 1 98.69 245 ASN B N 1
ATOM 5478 C CA . ASN B 1 245 ? 3.586 -13.5 0.554 1 98.69 245 ASN B CA 1
ATOM 5479 C C . ASN B 1 245 ? 2.123 -13.914 0.707 1 98.69 245 ASN B C 1
ATOM 5481 O O . ASN B 1 245 ? 1.7 -14.328 1.787 1 98.69 245 ASN B O 1
ATOM 5485 N N . ASN B 1 246 ? 1.318 -13.75 -0.346 1 98.62 246 ASN B N 1
ATOM 5486 C CA . ASN B 1 246 ? -0.056 -14.234 -0.262 1 98.62 246 ASN B CA 1
ATOM 5487 C C . ASN B 1 246 ? -0.108 -15.734 0.003 1 98.62 246 ASN B C 1
ATOM 5489 O O . ASN B 1 246 ? -0.847 -16.188 0.877 1 98.62 246 ASN B O 1
ATOM 5493 N N . GLY B 1 247 ? 0.72 -16.453 -0.74 1 98.62 247 GLY B N 1
ATOM 5494 C CA . GLY B 1 247 ? 0.79 -17.891 -0.537 1 98.62 247 GLY B CA 1
ATOM 5495 C C . GLY B 1 247 ? 1.216 -18.266 0.867 1 98.62 247 GLY B C 1
ATOM 5496 O O . GLY B 1 247 ? 0.739 -19.266 1.415 1 98.62 247 GLY B O 1
ATOM 5497 N N . PHE B 1 248 ? 2.084 -17.516 1.423 1 98.56 248 PHE B N 1
ATOM 5498 C CA . PHE B 1 248 ? 2.57 -17.797 2.77 1 98.56 248 PHE B CA 1
ATOM 5499 C C . PHE B 1 248 ? 1.427 -17.75 3.777 1 98.56 248 PHE B C 1
ATOM 5501 O O . PHE B 1 248 ? 1.259 -18.688 4.57 1 98.56 248 PHE B O 1
ATOM 5508 N N . PHE B 1 249 ? 0.706 -16.719 3.732 1 98 249 PHE B N 1
ATOM 5509 C CA . PHE B 1 249 ? -0.349 -16.547 4.727 1 98 249 PHE B CA 1
ATOM 5510 C C . PHE B 1 249 ? -1.519 -17.484 4.43 1 98 249 PHE B C 1
ATOM 5512 O O . PHE B 1 249 ? -2.174 -17.984 5.352 1 98 249 PHE B O 1
ATOM 5519 N N . VAL B 1 250 ? -1.813 -17.75 3.174 1 97.75 250 VAL B N 1
ATOM 5520 C CA . VAL B 1 250 ? -2.836 -18.719 2.807 1 97.75 250 VAL B CA 1
ATOM 5521 C C . VAL B 1 250 ? -2.463 -20.094 3.359 1 97.75 250 VAL B C 1
ATOM 5523 O O . VAL B 1 250 ? -3.295 -20.781 3.965 1 97.75 250 VAL B O 1
ATOM 5526 N N . GLY B 1 251 ? -1.204 -20.484 3.133 1 98.12 251 GLY B N 1
ATOM 5527 C CA . GLY B 1 251 ? -0.735 -21.781 3.617 1 98.12 251 GLY B CA 1
ATOM 5528 C C . GLY B 1 251 ? -0.791 -21.906 5.129 1 98.12 251 GLY B C 1
ATOM 5529 O O . GLY B 1 251 ? -1.165 -22.953 5.656 1 98.12 251 GLY B O 1
ATOM 5530 N N . LYS B 1 252 ? -0.409 -20.812 5.77 1 97.19 252 LYS B N 1
ATOM 5531 C CA . LYS B 1 252 ? -0.433 -20.844 7.227 1 97.19 252 LYS B CA 1
ATOM 5532 C C . LYS B 1 252 ? -1.849 -21.062 7.75 1 97.19 252 LYS B C 1
ATOM 5534 O O . LYS B 1 252 ? -2.068 -21.891 8.633 1 97.19 252 LYS B O 1
ATOM 5539 N N . ARG B 1 253 ? -2.801 -20.375 7.164 1 95.12 253 ARG B N 1
ATOM 5540 C CA . ARG B 1 253 ? -4.191 -20.5 7.586 1 95.12 253 ARG B CA 1
ATOM 5541 C C . ARG B 1 253 ? -4.762 -21.859 7.234 1 95.12 253 ARG B C 1
ATOM 5543 O O . ARG B 1 253 ? -5.668 -22.359 7.91 1 95.12 253 ARG B O 1
ATOM 5550 N N . ASN B 1 254 ? -4.242 -22.422 6.25 1 96.06 254 ASN B N 1
ATOM 5551 C CA . ASN B 1 254 ? -4.656 -23.766 5.855 1 96.06 254 ASN B CA 1
ATOM 5552 C C . ASN B 1 254 ? -3.842 -24.844 6.566 1 96.06 254 ASN B C 1
ATOM 5554 O O . ASN B 1 254 ? -3.875 -26.016 6.184 1 96.06 254 ASN B O 1
ATOM 5558 N N . GLU B 1 255 ? -2.973 -24.438 7.504 1 96.94 255 GLU B N 1
ATOM 5559 C CA . GLU B 1 255 ? -2.266 -25.297 8.445 1 96.94 255 GLU B CA 1
ATOM 5560 C C . GLU B 1 255 ? -1.166 -26.094 7.746 1 96.94 255 GLU B C 1
ATOM 5562 O O . GLU B 1 255 ? -0.905 -27.25 8.102 1 96.94 255 GLU B O 1
ATOM 5567 N N . LEU B 1 256 ? -0.616 -25.547 6.73 1 98.12 256 LEU B N 1
ATOM 5568 C CA . LEU B 1 256 ? 0.5 -26.188 6.051 1 98.12 256 LEU B CA 1
ATOM 5569 C C . LEU B 1 256 ? 1.758 -26.156 6.91 1 98.12 256 LEU B C 1
ATOM 5571 O O . LEU B 1 256 ? 2.713 -26.891 6.652 1 98.12 256 LEU B O 1
ATOM 5575 N N . ASN B 1 257 ? 1.81 -25.281 7.914 1 96.69 257 ASN B N 1
ATOM 5576 C CA . ASN B 1 257 ? 2.957 -25.141 8.805 1 96.69 257 ASN B CA 1
ATOM 5577 C C . ASN B 1 257 ? 2.918 -26.172 9.93 1 96.69 257 ASN B C 1
ATOM 5579 O O . ASN B 1 257 ? 3.881 -26.312 10.688 1 96.69 257 ASN B O 1
ATOM 5583 N N . LYS B 1 258 ? 1.882 -26.953 10.031 1 96.56 258 LYS B N 1
ATOM 5584 C CA . LYS B 1 258 ? 1.682 -27.828 11.195 1 96.56 258 LYS B CA 1
ATOM 5585 C C . LYS B 1 258 ? 2.324 -29.188 10.977 1 96.56 258 LYS B C 1
ATOM 5587 O O . LYS B 1 258 ? 2.75 -29.844 11.938 1 96.56 258 LYS B O 1
ATOM 5592 N N . LYS B 1 259 ? 2.352 -29.625 9.82 1 96.69 259 LYS B N 1
ATOM 5593 C CA . LYS B 1 259 ? 2.949 -30.891 9.445 1 96.69 259 LYS B CA 1
ATOM 5594 C C . LYS B 1 259 ? 3.168 -30.984 7.941 1 96.69 259 LYS B C 1
ATOM 5596 O O . LYS B 1 259 ? 2.777 -30.078 7.199 1 96.69 259 LYS B O 1
ATOM 5601 N N . GLN B 1 260 ? 3.826 -32.031 7.539 1 97.12 260 GLN B N 1
ATOM 5602 C CA . GLN B 1 260 ? 3.965 -32.281 6.109 1 97.12 260 GLN B CA 1
ATOM 5603 C C . GLN B 1 260 ? 2.625 -32.656 5.484 1 97.12 260 GLN B C 1
ATOM 5605 O O . GLN B 1 260 ? 2.016 -33.656 5.871 1 97.12 260 GLN B O 1
ATOM 5610 N N . GLN B 1 261 ? 2.178 -31.859 4.566 1 98.38 261 GLN B N 1
ATOM 5611 C CA . GLN B 1 261 ? 0.863 -32.062 3.971 1 98.38 261 GLN B CA 1
ATOM 5612 C C . GLN B 1 261 ? 0.984 -32.531 2.52 1 98.38 261 GLN B C 1
ATOM 5614 O O . GLN B 1 261 ? 1.96 -32.219 1.84 1 98.38 261 GLN B O 1
ATOM 5619 N N . LYS B 1 262 ? 0.019 -33.312 2.1 1 98.69 262 LYS B N 1
ATOM 5620 C CA . LYS B 1 262 ? -0.194 -33.688 0.703 1 98.69 262 LYS B CA 1
ATOM 5621 C C . LYS B 1 262 ? -1.53 -33.156 0.193 1 98.69 262 LYS B C 1
ATOM 5623 O O . LYS B 1 262 ? -2.586 -33.5 0.728 1 98.69 262 LYS B O 1
ATOM 5628 N N . ILE B 1 263 ? -1.472 -32.406 -0.849 1 98.94 263 ILE B N 1
ATOM 5629 C CA . ILE B 1 263 ? -2.646 -31.672 -1.324 1 98.94 263 ILE B CA 1
ATOM 5630 C C . ILE B 1 263 ? -3.172 -32.312 -2.602 1 98.94 263 ILE B C 1
ATOM 5632 O O . ILE B 1 263 ? -2.457 -32.406 -3.604 1 98.94 263 ILE B O 1
ATOM 5636 N N . CYS B 1 264 ? -4.363 -32.812 -2.588 1 98.88 264 CYS B N 1
ATOM 5637 C CA . CYS B 1 264 ? -5.039 -33.219 -3.814 1 98.88 264 CYS B CA 1
ATOM 5638 C C . CYS B 1 264 ? -5.492 -32 -4.617 1 98.88 264 CYS B C 1
ATOM 5640 O O . CYS B 1 264 ? -6.367 -31.25 -4.176 1 98.88 264 CYS B O 1
ATOM 5642 N N . VAL B 1 265 ? -4.988 -31.844 -5.805 1 98.81 265 VAL B N 1
ATOM 5643 C CA . VAL B 1 265 ? -5.207 -30.641 -6.609 1 98.81 265 VAL B CA 1
ATOM 5644 C C . VAL B 1 265 ? -6.297 -30.922 -7.648 1 98.81 265 VAL B C 1
ATOM 5646 O O . VAL B 1 265 ? -6.004 -31.344 -8.766 1 98.81 265 VAL B O 1
ATOM 5649 N N . GLN B 1 266 ? -7.496 -30.5 -7.285 1 98.38 266 GLN B N 1
ATOM 5650 C CA . GLN B 1 266 ? -8.602 -30.641 -8.234 1 98.38 266 GLN B CA 1
ATOM 5651 C C . GLN B 1 266 ? -8.641 -29.453 -9.195 1 98.38 266 GLN B C 1
ATOM 5653 O O . GLN B 1 266 ? -9.133 -29.578 -10.32 1 98.38 266 GLN B O 1
ATOM 5658 N N . VAL B 1 267 ? -8.156 -28.344 -8.766 1 98 267 VAL B N 1
ATOM 5659 C CA . VAL B 1 267 ? -8.328 -27.062 -9.453 1 98 267 VAL B CA 1
ATOM 5660 C C . VAL B 1 267 ? -7.297 -26.938 -10.57 1 98 267 VAL B C 1
ATOM 5662 O O . VAL B 1 267 ? -6.203 -27.5 -10.492 1 98 267 VAL B O 1
ATOM 5665 N N . PRO B 1 268 ? -7.621 -26.188 -11.594 1 97.56 268 PRO B N 1
ATOM 5666 C CA . PRO B 1 268 ? -6.621 -25.953 -12.641 1 97.56 268 PRO B CA 1
ATOM 5667 C C . PRO B 1 268 ? -5.441 -25.125 -12.156 1 97.56 268 PRO B C 1
ATOM 5669 O O . PRO B 1 268 ? -5.633 -24.141 -11.43 1 97.56 268 PRO B O 1
ATOM 5672 N N . LEU B 1 269 ? -4.262 -25.453 -12.625 1 98.31 269 LEU B N 1
ATOM 5673 C CA . LEU B 1 269 ? -3.049 -24.75 -12.219 1 98.31 269 LEU B CA 1
ATOM 5674 C C . LEU B 1 269 ? -3.027 -23.344 -12.789 1 98.31 269 LEU B C 1
ATOM 5676 O O . LEU B 1 269 ? -2.445 -22.438 -12.195 1 98.31 269 LEU B O 1
ATOM 5680 N N . PHE B 1 270 ? -3.699 -23.094 -13.906 1 97.19 270 PHE B N 1
ATOM 5681 C CA . PHE B 1 270 ? -3.564 -21.828 -14.617 1 97.19 270 PHE B CA 1
ATOM 5682 C C . PHE B 1 270 ? -4.332 -20.719 -13.906 1 97.19 270 PHE B C 1
ATOM 5684 O O . PHE B 1 270 ? -4.137 -19.547 -14.195 1 97.19 270 PHE B O 1
ATOM 5691 N N . HIS B 1 271 ? -5.199 -21.078 -13 1 96 271 HIS B N 1
ATOM 5692 C CA . HIS B 1 271 ? -5.996 -20.094 -12.273 1 96 271 HIS B CA 1
ATOM 5693 C C . HIS B 1 271 ? -5.289 -19.641 -11 1 96 271 HIS B C 1
ATOM 5695 O O . HIS B 1 271 ? -4.406 -20.328 -10.5 1 96 271 HIS B O 1
ATOM 5701 N N . ALA B 1 272 ? -5.812 -18.547 -10.492 1 96.31 272 ALA B N 1
ATOM 5702 C CA . ALA B 1 272 ? -5.25 -18 -9.258 1 96.31 272 ALA B CA 1
ATOM 5703 C C . ALA B 1 272 ? -5.312 -19.031 -8.125 1 96.31 272 ALA B C 1
ATOM 5705 O O . ALA B 1 272 ? -4.422 -19.078 -7.277 1 96.31 272 ALA B O 1
ATOM 5706 N N . PHE B 1 273 ? -6.367 -19.844 -8.109 1 97 273 PHE B N 1
ATOM 5707 C CA . PHE B 1 273 ? -6.445 -20.938 -7.141 1 97 273 PHE B CA 1
ATOM 5708 C C . PHE B 1 273 ? -5.246 -21.859 -7.273 1 97 273 PHE B C 1
ATOM 5710 O O . PHE B 1 273 ? -4.637 -22.25 -6.273 1 97 273 PHE B O 1
ATOM 5717 N N . GLY B 1 274 ? -4.891 -22.141 -8.43 1 98.12 274 GLY B N 1
ATOM 5718 C CA . GLY B 1 274 ? -3.76 -23 -8.703 1 98.12 274 GLY B CA 1
ATOM 5719 C C . GLY B 1 274 ? -2.42 -22.344 -8.438 1 98.12 274 GLY B C 1
ATOM 5720 O O . GLY B 1 274 ? -1.6 -22.875 -7.684 1 98.12 274 GLY B O 1
ATOM 5721 N N . THR B 1 275 ? -2.203 -21.141 -8.938 1 98.31 275 THR B N 1
ATOM 5722 C CA . THR B 1 275 ? -0.893 -20.5 -8.891 1 98.31 275 THR B CA 1
ATOM 5723 C C . THR B 1 275 ? -0.577 -20 -7.484 1 98.31 275 THR B C 1
ATOM 5725 O O . THR B 1 275 ? 0.568 -20.094 -7.035 1 98.31 275 THR B O 1
ATOM 5728 N N . CYS B 1 276 ? -1.591 -19.578 -6.785 1 98.31 276 CYS B N 1
ATOM 5729 C CA . CYS B 1 276 ? -1.319 -18.969 -5.492 1 98.31 276 CYS B CA 1
ATOM 5730 C C . CYS B 1 276 ? -1.707 -19.891 -4.352 1 98.31 276 CYS B C 1
ATOM 5732 O O . CYS B 1 276 ? -0.845 -20.359 -3.602 1 98.31 276 CYS B O 1
ATOM 5734 N N . ILE B 1 277 ? -2.963 -20.281 -4.273 1 98 277 ILE B N 1
ATOM 5735 C CA . ILE B 1 277 ? -3.494 -21.031 -3.143 1 98 277 ILE B CA 1
ATOM 5736 C C . ILE B 1 277 ? -2.85 -22.422 -3.096 1 98 277 ILE B C 1
ATOM 5738 O O . ILE B 1 277 ? -2.602 -22.953 -2.014 1 98 277 ILE B O 1
ATOM 5742 N N . THR B 1 278 ? -2.547 -22.922 -4.285 1 98.56 278 THR B N 1
ATOM 5743 C CA . THR B 1 278 ? -2.006 -24.281 -4.379 1 98.56 278 THR B CA 1
ATOM 5744 C C . THR B 1 278 ? -0.484 -24.25 -4.488 1 98.56 278 THR B C 1
ATOM 5746 O O . THR B 1 278 ? 0.22 -24.531 -3.516 1 98.56 278 THR B O 1
ATOM 5749 N N . ILE B 1 279 ? 0.053 -23.703 -5.539 1 98.81 279 ILE B N 1
ATOM 5750 C CA . ILE B 1 279 ? 1.479 -23.797 -5.836 1 98.81 279 ILE B CA 1
ATOM 5751 C C . ILE B 1 279 ? 2.266 -22.938 -4.844 1 98.81 279 ILE B C 1
ATOM 5753 O O . ILE B 1 279 ? 3.182 -23.438 -4.184 1 98.81 279 ILE B O 1
ATOM 5757 N N . SER B 1 280 ? 1.984 -21.688 -4.742 1 98.81 280 SER B N 1
ATOM 5758 C CA . SER B 1 280 ? 2.758 -20.781 -3.9 1 98.81 280 SER B CA 1
ATOM 5759 C C . SER B 1 280 ? 2.67 -21.188 -2.432 1 98.81 280 SER B C 1
ATOM 5761 O O . SER B 1 280 ? 3.676 -21.172 -1.718 1 98.81 280 SER B O 1
ATOM 5763 N N . ALA B 1 281 ? 1.474 -21.531 -1.997 1 98.75 281 ALA B N 1
ATOM 5764 C CA . ALA B 1 281 ? 1.31 -21.953 -0.61 1 98.75 281 ALA B CA 1
ATOM 5765 C C . ALA B 1 281 ? 2.137 -23.203 -0.321 1 98.75 281 ALA B C 1
ATOM 5767 O O . ALA B 1 281 ? 2.852 -23.266 0.682 1 98.75 281 ALA B O 1
ATOM 5768 N N . ALA B 1 282 ? 2.027 -24.172 -1.2 1 98.75 282 ALA B N 1
ATOM 5769 C CA . ALA B 1 282 ? 2.76 -25.422 -1.015 1 98.75 282 ALA B CA 1
ATOM 5770 C C . ALA B 1 282 ? 4.266 -25.172 -1.007 1 98.75 282 ALA B C 1
ATOM 5772 O O . ALA B 1 282 ? 4.996 -25.781 -0.223 1 98.75 282 ALA B O 1
ATOM 5773 N N . LEU B 1 283 ? 4.727 -24.312 -1.842 1 98.62 283 LEU B N 1
ATOM 5774 C CA . LEU B 1 283 ? 6.145 -23.984 -1.912 1 98.62 283 LEU B CA 1
ATOM 5775 C C . LEU B 1 283 ? 6.629 -23.391 -0.599 1 98.62 283 LEU B C 1
ATOM 5777 O O . LEU B 1 283 ? 7.734 -23.688 -0.144 1 98.62 283 LEU B O 1
ATOM 5781 N N . ASN B 1 284 ? 5.84 -22.531 -0.027 1 98.62 284 ASN B N 1
ATOM 5782 C CA . ASN B 1 284 ? 6.223 -21.859 1.207 1 98.62 284 ASN B CA 1
ATOM 5783 C C . ASN B 1 284 ? 6.469 -22.859 2.34 1 98.62 284 ASN B C 1
ATOM 5785 O O . ASN B 1 284 ? 7.285 -22.609 3.225 1 98.62 284 ASN B O 1
ATOM 5789 N N . TYR B 1 285 ? 5.816 -24 2.264 1 98.5 285 TYR B N 1
ATOM 5790 C CA . TYR B 1 285 ? 5.852 -24.875 3.43 1 98.5 285 TYR B CA 1
ATOM 5791 C C . TYR B 1 285 ? 6.371 -26.25 3.057 1 98.5 285 TYR B C 1
ATOM 5793 O O . TYR B 1 285 ? 6.402 -27.156 3.893 1 98.5 285 TYR B O 1
ATOM 5801 N N . GLY B 1 286 ? 6.75 -26.422 1.802 1 98.5 286 GLY B N 1
ATOM 5802 C CA . GLY B 1 286 ? 7.32 -27.688 1.366 1 98.5 286 GLY B CA 1
ATOM 5803 C C . GLY B 1 286 ? 6.301 -28.797 1.278 1 98.5 286 GLY B C 1
ATOM 5804 O O . GLY B 1 286 ? 6.625 -29.969 1.501 1 98.5 286 GLY B O 1
ATOM 5805 N N . SER B 1 287 ? 5.07 -28.5 0.969 1 98.75 287 SER B N 1
ATOM 5806 C CA . SER B 1 287 ? 4.008 -29.484 0.853 1 98.75 287 SER B CA 1
ATOM 5807 C C . SER B 1 287 ? 4.027 -30.156 -0.515 1 98.75 287 SER B C 1
ATOM 5809 O O . SER B 1 287 ? 4.555 -29.609 -1.479 1 98.75 287 SER B O 1
ATOM 5811 N N . THR B 1 288 ? 3.434 -31.328 -0.579 1 98.81 288 THR B N 1
ATOM 5812 C CA . THR B 1 288 ? 3.391 -32.094 -1.812 1 98.81 288 THR B CA 1
ATOM 5813 C C . THR B 1 288 ? 2.1 -31.828 -2.58 1 98.81 288 THR B C 1
ATOM 5815 O O . THR B 1 288 ? 1.011 -31.859 -2.006 1 98.81 288 THR B O 1
ATOM 5818 N N . LEU B 1 289 ? 2.232 -31.562 -3.832 1 98.94 289 LEU B N 1
ATOM 5819 C CA . LEU B 1 289 ? 1.077 -31.453 -4.715 1 98.94 289 LEU B CA 1
ATOM 5820 C C . LEU B 1 289 ? 0.803 -32.781 -5.418 1 98.94 289 LEU B C 1
ATOM 5822 O O . LEU B 1 289 ? 1.724 -33.406 -5.941 1 98.94 289 LEU B O 1
ATOM 5826 N N . VAL B 1 290 ? -0.414 -33.188 -5.398 1 98.94 290 VAL B N 1
ATOM 5827 C CA . VAL B 1 290 ? -0.826 -34.406 -6.098 1 98.94 290 VAL B CA 1
ATOM 5828 C C . VAL B 1 290 ? -1.802 -34.031 -7.215 1 98.94 290 VAL B C 1
ATOM 5830 O O . VAL B 1 290 ? -2.895 -33.531 -6.957 1 98.94 290 VAL B O 1
ATOM 5833 N N . LEU B 1 291 ? -1.413 -34.281 -8.43 1 98.88 291 LEU B N 1
ATOM 5834 C CA . LEU B 1 291 ? -2.27 -34.094 -9.594 1 98.88 291 LEU B CA 1
ATOM 5835 C C . LEU B 1 291 ? -2.957 -35.406 -9.984 1 98.88 291 LEU B C 1
ATOM 5837 O O . LEU B 1 291 ? -2.328 -36.281 -10.562 1 98.88 291 LEU B O 1
ATOM 5841 N N . PRO B 1 292 ? -4.215 -35.469 -9.766 1 98.75 292 PRO B N 1
ATOM 5842 C CA . PRO B 1 292 ? -4.891 -36.719 -10.078 1 98.75 292 PRO B CA 1
ATOM 5843 C C . PRO B 1 292 ? -5 -36.969 -11.586 1 98.75 292 PRO B C 1
ATOM 5845 O O . PRO B 1 292 ? -4.918 -38.125 -12.031 1 98.75 292 PRO B O 1
ATOM 5848 N N . SER B 1 293 ? -5.293 -35.938 -12.32 1 98.06 293 SER B N 1
ATOM 5849 C CA . SER B 1 293 ? -5.523 -35.969 -13.758 1 98.06 293 SER B CA 1
ATOM 5850 C C . SER B 1 293 ? -5.242 -34.625 -14.391 1 98.06 293 SER B C 1
ATOM 5852 O O . SER B 1 293 ? -5.012 -33.625 -13.68 1 98.06 293 SER B O 1
ATOM 5854 N N . ALA B 1 294 ? -5.258 -34.562 -15.703 1 97.25 294 ALA B N 1
ATOM 5855 C CA . ALA B 1 294 ? -4.992 -33.344 -16.406 1 97.25 294 ALA B CA 1
ATOM 5856 C C . ALA B 1 294 ? -6.137 -32.344 -16.219 1 97.25 294 ALA B C 1
ATOM 5858 O O . ALA B 1 294 ? -5.918 -31.125 -16.203 1 97.25 294 ALA B O 1
ATOM 5859 N N . GLY B 1 295 ? -7.277 -32.812 -16.219 1 96.12 295 GLY B N 1
ATOM 5860 C CA . GLY B 1 295 ? -8.484 -32.062 -15.914 1 96.12 295 GLY B CA 1
ATOM 5861 C C . GLY B 1 295 ? -9.297 -32.656 -14.789 1 96.12 295 GLY B C 1
ATOM 5862 O O . GLY B 1 295 ? -9.047 -33.812 -14.391 1 96.12 295 GLY B O 1
ATOM 5863 N N . TYR B 1 296 ? -10.25 -31.922 -14.352 1 96.38 296 TYR B N 1
ATOM 5864 C CA . TYR B 1 296 ? -11.055 -32.375 -13.227 1 96.38 296 TYR B CA 1
ATOM 5865 C C . TYR B 1 296 ? -11.75 -33.688 -13.555 1 96.38 296 TYR B C 1
ATOM 5867 O O . TYR B 1 296 ? -12.352 -33.844 -14.625 1 96.38 296 TYR B O 1
ATOM 5875 N N . ASN B 1 297 ? -11.609 -34.625 -12.688 1 97.88 297 ASN B N 1
ATOM 5876 C CA . ASN B 1 297 ? -12.242 -35.938 -12.727 1 97.88 297 ASN B CA 1
ATOM 5877 C C . ASN B 1 297 ? -12.461 -36.5 -11.32 1 97.88 297 ASN B C 1
ATOM 5879 O O . ASN B 1 297 ? -11.5 -36.906 -10.648 1 97.88 297 ASN B O 1
ATOM 5883 N N . PRO B 1 298 ? -13.703 -36.625 -10.922 1 98.06 298 PRO B N 1
ATOM 5884 C CA . PRO B 1 298 ? -13.969 -37 -9.531 1 98.06 298 PRO B CA 1
ATOM 5885 C C . PRO B 1 298 ? -13.477 -38.406 -9.203 1 98.06 298 PRO B C 1
ATOM 5887 O O . PRO B 1 298 ? -13.039 -38.656 -8.078 1 98.06 298 PRO B O 1
ATOM 5890 N N . ASP B 1 299 ? -13.555 -39.344 -10.195 1 98.44 299 ASP B N 1
ATOM 5891 C CA . ASP B 1 299 ? -13.062 -40.688 -9.961 1 98.44 299 ASP B CA 1
ATOM 5892 C C . ASP B 1 299 ? -11.562 -40.688 -9.703 1 98.44 299 ASP B C 1
ATOM 5894 O O . ASP B 1 299 ? -11.086 -41.312 -8.758 1 98.44 299 ASP B O 1
ATOM 5898 N N . LYS B 1 300 ? -10.844 -40 -10.516 1 98.69 300 LYS B N 1
ATOM 5899 C CA . LYS B 1 300 ? -9.391 -39.938 -10.391 1 98.69 300 LYS B CA 1
ATOM 5900 C C . LYS B 1 300 ? -8.992 -39.188 -9.117 1 98.69 300 LYS B C 1
ATOM 5902 O O . LYS B 1 300 ? -7.965 -39.5 -8.508 1 98.69 300 LYS B O 1
ATOM 5907 N N . ASN B 1 301 ? -9.812 -38.25 -8.719 1 98.75 301 ASN B N 1
ATOM 5908 C CA . ASN B 1 301 ? -9.562 -37.531 -7.469 1 98.75 301 ASN B CA 1
ATOM 5909 C C . ASN B 1 301 ? -9.664 -38.469 -6.262 1 98.75 301 ASN B C 1
ATOM 5911 O O . ASN B 1 301 ? -8.789 -38.469 -5.395 1 98.75 301 ASN B O 1
ATOM 5915 N N . LEU B 1 302 ? -10.719 -39.25 -6.23 1 98.69 302 LEU B N 1
ATOM 5916 C CA . LEU B 1 302 ? -10.883 -40.188 -5.133 1 98.69 302 LEU B CA 1
ATOM 5917 C C . LEU B 1 302 ? -9.742 -41.188 -5.109 1 98.69 302 LEU B C 1
ATOM 5919 O O . LEU B 1 302 ? -9.242 -41.562 -4.039 1 98.69 302 LEU B O 1
ATOM 5923 N N . ASP B 1 303 ? -9.352 -41.688 -6.309 1 98.69 303 ASP B N 1
ATOM 5924 C CA . ASP B 1 303 ? -8.219 -42.594 -6.391 1 98.69 303 ASP B CA 1
ATOM 5925 C C . ASP B 1 303 ? -6.957 -41.969 -5.809 1 98.69 303 ASP B C 1
ATOM 5927 O O . ASP B 1 303 ? -6.234 -42.594 -5.043 1 98.69 303 ASP B O 1
ATOM 5931 N N . ALA B 1 304 ? -6.695 -40.75 -6.176 1 98.69 304 ALA B N 1
ATOM 5932 C CA . ALA B 1 304 ? -5.492 -40.062 -5.73 1 98.69 304 ALA B CA 1
ATOM 5933 C C . ALA B 1 304 ? -5.52 -39.812 -4.223 1 98.69 304 ALA B C 1
ATOM 5935 O O . ALA B 1 304 ? -4.5 -40 -3.545 1 98.69 304 ALA B O 1
ATOM 5936 N N . ILE B 1 305 ? -6.652 -39.375 -3.689 1 98.69 305 ILE B N 1
ATOM 5937 C CA . ILE B 1 305 ? -6.793 -39.125 -2.258 1 98.69 305 ILE B CA 1
ATOM 5938 C C . ILE B 1 305 ? -6.484 -40.406 -1.487 1 98.69 305 ILE B C 1
ATOM 5940 O O . ILE B 1 305 ? -5.758 -40.375 -0.491 1 98.69 305 ILE B O 1
ATOM 5944 N N . LYS B 1 306 ? -6.988 -41.5 -1.96 1 98.44 306 LYS B N 1
ATOM 5945 C CA . LYS B 1 306 ? -6.82 -42.781 -1.306 1 98.44 306 LYS B CA 1
ATOM 5946 C C . LYS B 1 306 ? -5.387 -43.281 -1.439 1 98.44 306 LYS B C 1
ATOM 5948 O O . LYS B 1 306 ? -4.73 -43.594 -0.438 1 98.44 306 LYS B O 1
ATOM 5953 N N . ASN B 1 307 ? -4.875 -43.344 -2.658 1 98.31 307 ASN B N 1
ATOM 5954 C CA . ASN B 1 307 ? -3.609 -44.031 -2.957 1 98.31 307 ASN B CA 1
ATOM 5955 C C . ASN B 1 307 ? -2.418 -43.219 -2.463 1 98.31 307 ASN B C 1
ATOM 5957 O O . ASN B 1 307 ? -1.403 -43.781 -2.051 1 98.31 307 ASN B O 1
ATOM 5961 N N . GLU B 1 308 ? -2.523 -41.906 -2.521 1 98.31 308 GLU B N 1
ATOM 5962 C CA . GLU B 1 308 ? -1.421 -41.031 -2.119 1 98.31 308 GLU B CA 1
ATOM 5963 C C . GLU B 1 308 ? -1.617 -40.5 -0.696 1 98.31 308 GLU B C 1
ATOM 5965 O O . GLU B 1 308 ? -0.79 -39.75 -0.186 1 98.31 308 GLU B O 1
ATOM 5970 N N . LYS B 1 309 ? -2.729 -40.844 -0.093 1 98.25 309 LYS B N 1
ATOM 5971 C CA . LYS B 1 309 ? -3.045 -40.438 1.274 1 98.25 309 LYS B CA 1
ATOM 5972 C C . LYS B 1 309 ? -3.016 -38.938 1.42 1 98.25 309 LYS B C 1
ATOM 5974 O O . LYS B 1 309 ? -2.346 -38.406 2.309 1 98.25 309 LYS B O 1
ATOM 5979 N N . CYS B 1 310 ? -3.725 -38.281 0.562 1 98.75 310 CYS B N 1
ATOM 5980 C CA . CYS B 1 310 ? -3.807 -36.844 0.621 1 98.75 310 CYS B CA 1
ATOM 5981 C C . CYS B 1 310 ? -4.449 -36.375 1.923 1 98.75 310 CYS B C 1
ATOM 5983 O O . CYS B 1 310 ? -5.449 -36.969 2.363 1 98.75 310 CYS B O 1
ATOM 5985 N N . THR B 1 311 ? -3.879 -35.344 2.537 1 98.69 311 THR B N 1
ATOM 5986 C CA . THR B 1 311 ? -4.383 -34.812 3.805 1 98.69 311 THR B CA 1
ATOM 5987 C C . THR B 1 311 ? -5.234 -33.562 3.578 1 98.69 311 THR B C 1
ATOM 5989 O O . THR B 1 311 ? -6.043 -33.219 4.43 1 98.69 311 THR B O 1
ATOM 5992 N N . ILE B 1 312 ? -5.043 -32.875 2.459 1 98.69 312 ILE B N 1
ATOM 5993 C CA . ILE B 1 312 ? -5.785 -31.688 2.111 1 98.69 312 ILE B CA 1
ATOM 5994 C C . ILE B 1 312 ? -6.355 -31.812 0.7 1 98.69 312 ILE B C 1
ATOM 5996 O O . ILE B 1 312 ? -5.734 -32.438 -0.171 1 98.69 312 ILE B O 1
ATOM 6000 N N . ILE B 1 313 ? -7.523 -31.25 0.465 1 98.69 313 ILE B N 1
ATOM 6001 C CA . ILE B 1 313 ? -8.148 -31.203 -0.851 1 98.69 313 ILE B CA 1
ATOM 6002 C C . ILE B 1 313 ? -8.43 -29.766 -1.248 1 98.69 313 ILE B C 1
ATOM 6004 O O . ILE B 1 313 ? -9.008 -29 -0.471 1 98.69 313 ILE B O 1
ATOM 6008 N N . HIS B 1 314 ? -7.969 -29.359 -2.408 1 98.5 314 HIS B N 1
ATOM 6009 C CA . HIS B 1 314 ? -8.289 -28.062 -2.971 1 98.5 314 HIS B CA 1
ATOM 6010 C C . HIS B 1 314 ? -9.367 -28.172 -4.039 1 98.5 314 HIS B C 1
ATOM 6012 O O . HIS B 1 314 ? -9.258 -28.969 -4.961 1 98.5 314 HIS B O 1
ATOM 6018 N N . GLY B 1 315 ? -10.383 -27.375 -3.951 1 97.5 315 GLY B N 1
ATOM 6019 C CA . GLY B 1 315 ? -11.445 -27.453 -4.941 1 97.5 315 GLY B CA 1
ATOM 6020 C C . GLY B 1 315 ? -12.445 -26.328 -4.84 1 97.5 315 GLY B C 1
ATOM 6021 O O . GLY B 1 315 ? -12.422 -25.547 -3.881 1 97.5 315 GLY B O 1
ATOM 6022 N N . THR B 1 316 ? -13.289 -26.203 -5.883 1 95.81 316 THR B N 1
ATOM 6023 C CA . THR B 1 316 ? -14.43 -25.297 -5.871 1 95.81 316 THR B CA 1
ATOM 6024 C C . THR B 1 316 ? -15.672 -26 -5.328 1 95.81 316 THR B C 1
ATOM 6026 O O . THR B 1 316 ? -15.719 -27.219 -5.254 1 95.81 316 THR B O 1
ATOM 6029 N N . PRO B 1 317 ? -16.672 -25.203 -5.016 1 93.94 317 PRO B N 1
ATOM 6030 C CA . PRO B 1 317 ? -17.906 -25.812 -4.539 1 93.94 317 PRO B CA 1
ATOM 6031 C C . PRO B 1 317 ? -18.5 -26.797 -5.543 1 93.94 317 PRO B C 1
ATOM 6033 O O . PRO B 1 317 ? -18.938 -27.891 -5.16 1 93.94 317 PRO B O 1
ATOM 6036 N N . THR B 1 318 ? -18.438 -26.453 -6.758 1 95.69 318 THR B N 1
ATOM 6037 C CA . THR B 1 318 ? -18.969 -27.344 -7.789 1 95.69 318 THR B CA 1
ATOM 6038 C C . THR B 1 318 ? -18.188 -28.656 -7.82 1 95.69 318 THR B C 1
ATOM 6040 O O . THR B 1 318 ? -18.781 -29.719 -7.961 1 95.69 318 THR B O 1
ATOM 6043 N N . MET B 1 319 ? -16.938 -28.609 -7.727 1 97.5 319 MET B N 1
ATOM 6044 C CA . MET B 1 319 ? -16.094 -29.797 -7.691 1 97.5 319 MET B CA 1
ATOM 6045 C C . MET B 1 319 ? -16.406 -30.656 -6.473 1 97.5 319 MET B C 1
ATOM 6047 O O . MET B 1 319 ? -16.453 -31.875 -6.562 1 97.5 319 MET B O 1
ATOM 6051 N N . TYR B 1 320 ? -16.656 -29.984 -5.363 1 97.12 320 TYR B N 1
ATOM 6052 C CA . TYR B 1 320 ? -16.938 -30.719 -4.137 1 97.12 320 TYR B CA 1
ATOM 6053 C C . TYR B 1 320 ? -18.297 -31.391 -4.199 1 97.12 320 TYR B C 1
ATOM 6055 O O . TYR B 1 320 ? -18.484 -32.469 -3.645 1 97.12 320 TYR B O 1
ATOM 6063 N N . VAL B 1 321 ? -19.297 -30.703 -4.809 1 97.12 321 VAL B N 1
ATOM 6064 C CA . VAL B 1 321 ? -20.594 -31.359 -5.008 1 97.12 321 VAL B CA 1
ATOM 6065 C C . VAL B 1 321 ? -20.391 -32.688 -5.758 1 97.12 321 VAL B C 1
ATOM 6067 O O . VAL B 1 321 ? -20.906 -33.719 -5.34 1 97.12 321 VAL B O 1
ATOM 6070 N N . ASP B 1 322 ? -19.672 -32.562 -6.809 1 97.88 322 ASP B N 1
ATOM 6071 C CA . ASP B 1 322 ? -19.406 -33.719 -7.648 1 97.88 322 ASP B CA 1
ATOM 6072 C C . ASP B 1 322 ? -18.625 -34.781 -6.883 1 97.88 322 ASP B C 1
ATOM 6074 O O . ASP B 1 322 ? -18.938 -35.969 -6.973 1 97.88 322 ASP B O 1
ATOM 6078 N N . LEU B 1 323 ? -17.609 -34.406 -6.18 1 98.38 323 LEU B N 1
ATOM 6079 C CA . LEU B 1 323 ? -16.75 -35.312 -5.445 1 98.38 323 LEU B CA 1
ATOM 6080 C C . LEU B 1 323 ? -17.531 -36.062 -4.355 1 98.38 323 LEU B C 1
ATOM 6082 O O . LEU B 1 323 ? -17.359 -37.25 -4.16 1 98.38 323 LEU B O 1
ATOM 6086 N N . VAL B 1 324 ? -18.312 -35.344 -3.652 1 98.06 324 VAL B N 1
ATOM 6087 C CA . VAL B 1 324 ? -19.141 -35.906 -2.594 1 98.06 324 VAL B CA 1
ATOM 6088 C C . VAL B 1 324 ? -20.094 -36.938 -3.18 1 98.06 324 VAL B C 1
ATOM 6090 O O . VAL B 1 324 ? -20.203 -38.062 -2.645 1 98.06 324 VAL B O 1
ATOM 6093 N N . ASN B 1 325 ? -20.75 -36.562 -4.262 1 98.19 325 ASN B N 1
ATOM 6094 C CA . ASN B 1 325 ? -21.672 -37.5 -4.906 1 98.19 325 ASN B CA 1
ATOM 6095 C C . ASN B 1 325 ? -20.953 -38.781 -5.336 1 98.19 325 ASN B C 1
ATOM 6097 O O . ASN B 1 325 ? -21.484 -39.875 -5.145 1 98.19 325 ASN B O 1
ATOM 6101 N N . ARG B 1 326 ? -19.844 -38.625 -5.934 1 98.38 326 ARG B N 1
ATOM 6102 C CA . ARG B 1 326 ? -19.094 -39.781 -6.395 1 98.38 326 ARG B CA 1
ATOM 6103 C C . ARG B 1 326 ? -18.625 -40.625 -5.219 1 98.38 326 ARG B C 1
ATOM 6105 O O . ARG B 1 326 ? -18.609 -41.875 -5.305 1 98.38 326 ARG B O 1
ATOM 6112 N N . GLN B 1 327 ? -18.188 -40.031 -4.16 1 98.31 327 GLN B N 1
ATOM 6113 C CA . GLN B 1 327 ? -17.766 -40.75 -2.959 1 98.31 327 GLN B CA 1
ATOM 6114 C C . GLN B 1 327 ? -18.938 -41.531 -2.354 1 98.31 327 GLN B C 1
ATOM 6116 O O . GLN B 1 327 ? -18.734 -42.625 -1.827 1 98.31 327 GLN B O 1
ATOM 6121 N N . MET B 1 328 ? -20.094 -40.906 -2.398 1 97.81 328 MET B N 1
ATOM 6122 C CA . MET B 1 328 ? -21.281 -41.625 -1.896 1 97.81 328 MET B CA 1
ATOM 6123 C C . MET B 1 328 ? -21.516 -42.906 -2.66 1 97.81 328 MET B C 1
ATOM 6125 O O . MET B 1 328 ? -21.969 -43.906 -2.082 1 97.81 328 MET B O 1
ATOM 6129 N N . GLU B 1 329 ? -21.219 -42.875 -3.893 1 98.19 329 GLU B N 1
ATOM 6130 C CA . GLU B 1 329 ? -21.406 -44.031 -4.746 1 98.19 329 GLU B CA 1
ATOM 6131 C C . GLU B 1 329 ? -20.281 -45.062 -4.531 1 98.19 329 GLU B C 1
ATOM 6133 O O . GLU B 1 329 ? -20.547 -46.25 -4.406 1 98.19 329 GLU B O 1
ATOM 6138 N N . ARG B 1 330 ? -19.109 -44.562 -4.449 1 97.69 330 ARG B N 1
ATOM 6139 C CA . ARG B 1 330 ? -17.953 -45.438 -4.422 1 97.69 330 ARG B CA 1
ATOM 6140 C C . ARG B 1 330 ? -17.594 -45.844 -2.996 1 97.69 330 ARG B C 1
ATOM 6142 O O . ARG B 1 330 ? -17.062 -46.938 -2.768 1 97.69 330 ARG B O 1
ATOM 6149 N N . ASN B 1 331 ? -17.812 -45.031 -2.129 1 97.12 331 ASN B N 1
ATOM 6150 C CA . ASN B 1 331 ? -17.547 -45.25 -0.709 1 97.12 331 ASN B CA 1
ATOM 6151 C C . ASN B 1 331 ? -16.109 -45.688 -0.47 1 97.12 331 ASN B C 1
ATOM 6153 O O . ASN B 1 331 ? -15.883 -46.719 0.165 1 97.12 331 ASN B O 1
ATOM 6157 N N . GLU B 1 332 ? -15.18 -45 -1.048 1 97.12 332 GLU B N 1
ATOM 6158 C CA . GLU B 1 332 ? -13.766 -45.312 -0.863 1 97.12 332 GLU B CA 1
ATOM 6159 C C . GLU B 1 332 ? -13.32 -45.031 0.57 1 97.12 332 GLU B C 1
ATOM 6161 O O . GLU B 1 332 ? -13.875 -44.125 1.233 1 97.12 332 GLU B O 1
ATOM 6166 N N . ASP B 1 333 ? -12.305 -45.812 1.034 1 97.06 333 ASP B N 1
ATOM 6167 C CA . ASP B 1 333 ? -11.734 -45.562 2.357 1 97.06 333 ASP B CA 1
ATOM 6168 C C . ASP B 1 333 ? -10.711 -44.438 2.328 1 97.06 333 ASP B C 1
ATOM 6170 O O . ASP B 1 333 ? -9.508 -44.688 2.217 1 97.06 333 ASP B O 1
ATOM 6174 N N . ILE B 1 334 ? -11.148 -43.25 2.484 1 96.94 334 ILE B N 1
ATOM 6175 C CA . ILE B 1 334 ? -10.312 -42.062 2.471 1 96.94 334 ILE B CA 1
ATOM 6176 C C . ILE B 1 334 ? -10.5 -41.281 3.775 1 96.94 334 ILE B C 1
ATOM 6178 O O . ILE B 1 334 ? -11.539 -41.406 4.43 1 96.94 334 ILE B O 1
ATOM 6182 N N . ASN B 1 335 ? -9.422 -40.562 4.191 1 94.25 335 ASN B N 1
ATOM 6183 C CA . ASN B 1 335 ? -9.516 -39.781 5.418 1 94.25 335 ASN B CA 1
ATOM 6184 C C . ASN B 1 335 ? -8.719 -38.469 5.316 1 94.25 335 ASN B C 1
ATOM 6186 O O . ASN B 1 335 ? -7.871 -38.188 6.16 1 94.25 335 ASN B O 1
ATOM 6190 N N . PRO B 1 336 ? -9.016 -37.656 4.328 1 97.81 336 PRO B N 1
ATOM 6191 C CA . PRO B 1 336 ? -8.375 -36.344 4.336 1 97.81 336 PRO B CA 1
ATOM 6192 C C . PRO B 1 336 ? -8.781 -35.5 5.543 1 97.81 336 PRO B C 1
ATOM 6194 O O . PRO B 1 336 ? -9.812 -35.781 6.168 1 97.81 336 PRO B O 1
ATOM 6197 N N . GLU B 1 337 ? -8.016 -34.531 5.867 1 96.94 337 GLU B N 1
ATOM 6198 C CA . GLU B 1 337 ? -8.234 -33.75 7.082 1 96.94 337 GLU B CA 1
ATOM 6199 C C . GLU B 1 337 ? -8.922 -32.438 6.77 1 96.94 337 GLU B C 1
ATOM 6201 O O . GLU B 1 337 ? -9.812 -32 7.508 1 96.94 337 GLU B O 1
ATOM 6206 N N . ILE B 1 338 ? -8.469 -31.734 5.715 1 96.44 338 ILE B N 1
ATOM 6207 C CA . ILE B 1 338 ? -8.938 -30.375 5.434 1 96.44 338 ILE B CA 1
ATOM 6208 C C . ILE B 1 338 ? -9.375 -30.281 3.973 1 96.44 338 ILE B C 1
ATOM 6210 O O . ILE B 1 338 ? -8.695 -30.797 3.078 1 96.44 338 ILE B O 1
ATOM 6214 N N . ALA B 1 339 ? -10.484 -29.703 3.709 1 96.19 339 ALA B N 1
ATOM 6215 C CA . ALA B 1 339 ? -10.898 -29.281 2.371 1 96.19 339 ALA B CA 1
ATOM 6216 C C . ALA B 1 339 ? -10.953 -27.766 2.264 1 96.19 339 ALA B C 1
ATOM 6218 O O . ALA B 1 339 ? -11.57 -27.094 3.092 1 96.19 339 ALA B O 1
ATOM 6219 N N . VAL B 1 340 ? -10.258 -27.25 1.318 1 95.5 340 VAL B N 1
ATOM 6220 C CA . VAL B 1 340 ? -10.266 -25.812 1.062 1 95.5 340 VAL B CA 1
ATOM 6221 C C . VAL B 1 340 ? -11.156 -25.5 -0.137 1 95.5 340 VAL B C 1
ATOM 6223 O O . VAL B 1 340 ? -10.969 -26.062 -1.22 1 95.5 340 VAL B O 1
ATOM 6226 N N . SER B 1 341 ? -12.078 -24.656 0.101 1 93.81 341 SER B N 1
ATOM 6227 C CA . SER B 1 341 ? -13.023 -24.281 -0.952 1 93.81 341 SER B CA 1
ATOM 6228 C C . SER B 1 341 ? -12.906 -22.812 -1.314 1 93.81 341 SER B C 1
ATOM 6230 O O . SER B 1 341 ? -12.805 -21.953 -0.433 1 93.81 341 SER B O 1
ATOM 6232 N N . GLY B 1 342 ? -12.891 -22.531 -2.584 1 90.56 342 GLY B N 1
ATOM 6233 C CA . GLY B 1 342 ? -12.812 -21.172 -3.074 1 90.56 342 GLY B CA 1
ATOM 6234 C C . GLY B 1 342 ? -13.422 -20.984 -4.453 1 90.56 342 GLY B C 1
ATOM 6235 O O . GLY B 1 342 ? -13.867 -21.969 -5.066 1 90.56 342 GLY B O 1
ATOM 6236 N N . GLY B 1 343 ? -13.484 -19.703 -4.957 1 83.06 343 GLY B N 1
ATOM 6237 C CA . GLY B 1 343 ? -14 -19.391 -6.281 1 83.06 343 GLY B CA 1
ATOM 6238 C C . GLY B 1 343 ? -15.477 -19.062 -6.281 1 83.06 343 GLY B C 1
ATOM 6239 O O . GLY B 1 343 ? -15.969 -18.375 -7.18 1 83.06 343 GLY B O 1
ATOM 6240 N N . ALA B 1 344 ? -16.156 -19.641 -5.453 1 75.94 344 ALA B N 1
ATOM 6241 C CA . ALA B 1 344 ? -17.578 -19.375 -5.254 1 75.94 344 ALA B CA 1
ATOM 6242 C C . ALA B 1 344 ? -17.984 -19.625 -3.807 1 75.94 344 ALA B C 1
ATOM 6244 O O . ALA B 1 344 ? -17.219 -20.188 -3.027 1 75.94 344 ALA B O 1
ATOM 6245 N N . ILE B 1 345 ? -19.125 -19.188 -3.496 1 75.06 345 ILE B N 1
ATOM 6246 C CA . ILE B 1 345 ? -19.625 -19.359 -2.135 1 75.06 345 ILE B CA 1
ATOM 6247 C C . ILE B 1 345 ? -20 -20.828 -1.909 1 75.06 345 ILE B C 1
ATOM 6249 O O . ILE B 1 345 ? -20.609 -21.453 -2.771 1 75.06 345 ILE B O 1
ATOM 6253 N N . CYS B 1 346 ? -19.547 -21.297 -0.858 1 79.75 346 CYS B N 1
ATOM 6254 C CA . CYS B 1 346 ? -19.891 -22.656 -0.438 1 79.75 346 CYS B CA 1
ATOM 6255 C C . CYS B 1 346 ? -21.062 -22.641 0.536 1 79.75 346 CYS B C 1
ATOM 6257 O O . CYS B 1 346 ? -20.984 -22.016 1.592 1 79.75 346 CYS B O 1
ATOM 6259 N N . SER B 1 347 ? -22.094 -23.375 0.256 1 81.94 347 SER B N 1
ATOM 6260 C CA . SER B 1 347 ? -23.25 -23.391 1.14 1 81.94 347 SER B CA 1
ATOM 6261 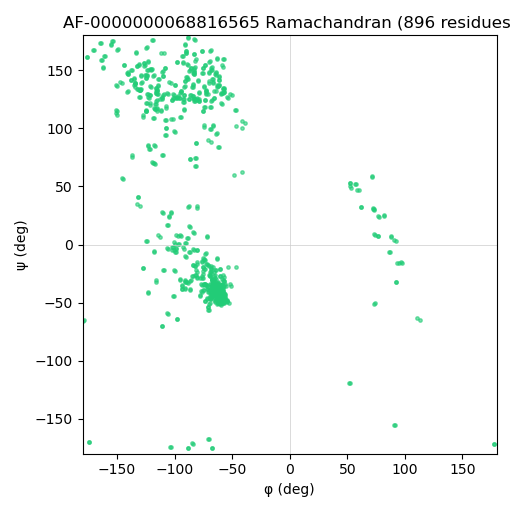C C . SER B 1 347 ? -22.969 -24.219 2.395 1 81.94 347 SER B C 1
ATOM 6263 O O . SER B 1 347 ? -22.188 -25.172 2.357 1 81.94 347 SER B O 1
ATOM 6265 N N . PRO B 1 348 ? -23.656 -23.812 3.418 1 83.44 348 PRO B N 1
ATOM 6266 C CA . PRO B 1 348 ? -23.531 -24.625 4.633 1 83.44 348 PRO B CA 1
ATOM 6267 C C . PRO B 1 348 ? -23.922 -26.094 4.41 1 83.44 348 PRO B C 1
ATOM 6269 O O . PRO B 1 348 ? -23.328 -26.984 5.012 1 83.44 348 PRO B O 1
ATOM 6272 N N . HIS B 1 349 ? -24.875 -26.266 3.604 1 87.88 349 HIS B N 1
ATOM 6273 C CA . HIS B 1 349 ? -25.328 -27.625 3.293 1 87.88 349 HIS B CA 1
ATOM 6274 C C . HIS B 1 349 ? -24.219 -28.422 2.635 1 87.88 349 HIS B C 1
ATOM 6276 O O . HIS B 1 349 ? -23.969 -29.578 3.012 1 87.88 349 HIS B O 1
ATOM 6282 N N . LEU B 1 350 ? -23.594 -27.875 1.669 1 90.12 350 LEU B N 1
ATOM 6283 C CA . LEU B 1 350 ? -22.484 -28.547 1 1 90.12 350 LEU B CA 1
ATOM 6284 C C . LEU B 1 350 ? -21.344 -28.828 1.979 1 90.12 350 LEU B C 1
ATOM 6286 O O . LEU B 1 350 ? -20.719 -29.891 1.929 1 90.12 350 LEU B O 1
ATOM 6290 N N . PHE B 1 351 ? -21.125 -27.938 2.852 1 87.56 351 PHE B N 1
ATOM 6291 C CA . PHE B 1 351 ? -20.078 -28.078 3.861 1 87.56 351 PHE B CA 1
ATOM 6292 C C . PHE B 1 351 ? -20.328 -29.312 4.723 1 87.56 351 PHE B C 1
ATOM 6294 O O . PHE B 1 351 ? -19.406 -30.094 4.973 1 87.56 351 PHE B O 1
ATOM 6301 N N . LYS B 1 352 ? -21.484 -29.422 5.199 1 89.12 352 LYS B N 1
ATOM 6302 C CA . LYS B 1 352 ? -21.859 -30.562 6.031 1 89.12 352 LYS B CA 1
ATOM 6303 C C . LYS B 1 352 ? -21.688 -31.875 5.27 1 89.12 352 LYS B C 1
ATOM 6305 O O . LYS B 1 352 ? -21.234 -32.875 5.828 1 89.12 352 LYS B O 1
ATOM 6310 N N . ARG B 1 353 ? -22.094 -31.812 4.039 1 93.75 353 ARG B N 1
ATOM 6311 C CA . ARG B 1 353 ? -21.969 -33 3.213 1 93.75 353 ARG B CA 1
ATOM 6312 C C . ARG B 1 353 ? -20.516 -33.375 2.988 1 93.75 353 ARG B C 1
ATOM 6314 O O . ARG B 1 353 ? -20.156 -34.562 3.01 1 93.75 353 ARG B O 1
ATOM 6321 N N . MET B 1 354 ? -19.719 -32.406 2.777 1 94.31 354 MET B N 1
ATOM 6322 C CA . MET B 1 354 ? -18.281 -32.625 2.611 1 94.31 354 MET B CA 1
ATOM 6323 C C . MET B 1 354 ? -17.688 -33.281 3.85 1 94.31 354 MET B C 1
ATOM 6325 O O . MET B 1 354 ? -16.938 -34.281 3.738 1 94.31 354 MET B O 1
ATOM 6329 N N . LYS B 1 355 ? -17.984 -32.75 4.984 1 93.12 355 LYS B N 1
ATOM 6330 C CA . LYS B 1 355 ? -17.469 -33.312 6.238 1 93.12 355 LYS B CA 1
ATOM 6331 C C . LYS B 1 355 ? -17.906 -34.75 6.434 1 93.12 355 LYS B C 1
ATOM 6333 O O . LYS B 1 355 ? -17.109 -35.594 6.816 1 93.12 355 LYS B O 1
ATOM 6338 N N . LYS B 1 356 ? -19.156 -34.969 6.152 1 94.81 356 LYS B N 1
ATOM 6339 C CA . LYS B 1 356 ? -19.734 -36.281 6.395 1 94.81 356 LYS B CA 1
ATOM 6340 C C . LYS B 1 356 ? -19.172 -37.312 5.426 1 94.81 356 LYS B C 1
ATOM 6342 O O . LYS B 1 356 ? -18.703 -38.375 5.844 1 94.81 356 LYS B O 1
ATOM 6347 N N . TYR B 1 357 ? -19.188 -37.031 4.184 1 96.94 357 TYR B N 1
ATOM 6348 C CA . TYR B 1 357 ? -18.953 -38.062 3.186 1 96.94 357 TYR B CA 1
ATOM 6349 C C . TYR B 1 357 ? -17.469 -38.156 2.84 1 96.94 357 TYR B C 1
ATOM 6351 O O . TYR B 1 357 ? -16.969 -39.219 2.502 1 96.94 357 TYR B O 1
ATOM 6359 N N . LEU B 1 358 ? -16.75 -37.094 2.9 1 97.5 358 LEU B N 1
ATOM 6360 C CA . LEU B 1 358 ? -15.305 -37.125 2.637 1 97.5 358 LEU B CA 1
ATOM 6361 C C . LEU B 1 358 ? -14.523 -37.312 3.928 1 97.5 358 LEU B C 1
ATOM 6363 O O . LEU B 1 358 ? -13.289 -37.375 3.908 1 97.5 358 LEU B O 1
ATOM 6367 N N . LYS B 1 359 ? -15.266 -37.375 5.066 1 96.25 359 LYS B N 1
ATOM 6368 C CA . LYS B 1 359 ? -14.695 -37.656 6.383 1 96.25 359 LYS B CA 1
ATOM 6369 C C . LYS B 1 359 ? -13.633 -36.625 6.75 1 96.25 359 LYS B C 1
ATOM 6371 O O . LYS B 1 359 ? -12.531 -36.969 7.168 1 96.25 359 LYS B O 1
ATOM 6376 N N . LEU B 1 360 ? -13.961 -35.406 6.559 1 94.5 360 LEU B N 1
ATOM 6377 C CA . LEU B 1 360 ? -13.047 -34.312 6.82 1 94.5 360 LEU B CA 1
ATOM 6378 C C . LEU B 1 360 ? -13.109 -33.875 8.281 1 94.5 360 LEU B C 1
ATOM 6380 O O . LEU B 1 360 ? -14.164 -33.969 8.914 1 94.5 360 LEU B O 1
ATOM 6384 N N . ASN B 1 361 ? -11.992 -33.344 8.758 1 91.38 361 ASN B N 1
ATOM 6385 C CA . ASN B 1 361 ? -11.969 -32.719 10.07 1 91.38 361 ASN B CA 1
ATOM 6386 C C . ASN B 1 361 ? -12.383 -31.25 9.977 1 91.38 361 ASN B C 1
ATOM 6388 O O . ASN B 1 361 ? -13.039 -30.719 10.883 1 91.38 361 ASN B O 1
ATOM 6392 N N . LYS B 1 362 ? -11.938 -30.594 8.914 1 91.56 362 LYS B N 1
ATOM 6393 C CA . LYS B 1 362 ? -12.172 -29.156 8.758 1 91.56 362 LYS B CA 1
ATOM 6394 C C . LYS B 1 362 ? -12.484 -28.812 7.305 1 91.56 362 LYS B C 1
ATOM 6396 O O . LYS B 1 362 ? -11.969 -29.438 6.383 1 91.56 362 LYS B O 1
ATOM 6401 N N . VAL B 1 363 ? -13.289 -27.828 7.125 1 90.81 363 VAL B N 1
ATOM 6402 C CA . VAL B 1 363 ? -13.516 -27.188 5.832 1 90.81 363 VAL B CA 1
ATOM 6403 C C . VAL B 1 363 ? -13.164 -25.703 5.918 1 90.81 363 VAL B C 1
ATOM 6405 O O . VAL B 1 363 ? -13.594 -25 6.84 1 90.81 363 VAL B O 1
ATOM 6408 N N . LYS B 1 364 ? -12.383 -25.312 5.012 1 91.62 364 LYS B N 1
ATOM 6409 C CA . LYS B 1 364 ? -11.914 -23.922 5.004 1 91.62 364 LYS B CA 1
ATOM 6410 C C . LYS B 1 364 ? -12.359 -23.203 3.734 1 91.62 364 LYS B C 1
ATOM 6412 O O . LYS B 1 364 ? -12.391 -23.797 2.654 1 91.62 364 LYS B O 1
ATOM 6417 N N . SER B 1 365 ? -12.648 -21.953 3.924 1 90.19 365 SER B N 1
ATOM 6418 C CA . SER B 1 365 ? -13.055 -21.125 2.795 1 90.19 365 SER B CA 1
ATOM 6419 C C . SER B 1 365 ? -12.023 -20.047 2.494 1 90.19 365 SER B C 1
ATOM 6421 O O . SER B 1 365 ? -11.43 -19.469 3.414 1 90.19 365 SER B O 1
ATOM 6423 N N . VAL B 1 366 ? -11.82 -19.766 1.225 1 92.25 366 VAL B N 1
ATOM 6424 C CA . VAL B 1 366 ? -10.953 -18.688 0.768 1 92.25 366 VAL B CA 1
ATOM 6425 C C . VAL B 1 366 ? -11.695 -17.812 -0.24 1 92.25 366 VAL B C 1
ATOM 6427 O O . VAL B 1 366 ? -12.477 -18.328 -1.053 1 92.25 366 VAL B O 1
ATOM 6430 N N . TYR B 1 367 ? -11.531 -16.531 -0.151 1 91.06 367 TYR B N 1
ATOM 6431 C CA . TYR B 1 367 ? -12.125 -15.586 -1.08 1 91.06 367 TYR B CA 1
ATOM 6432 C C . TYR B 1 367 ? -11.109 -14.539 -1.521 1 91.06 367 TYR B C 1
ATOM 6434 O O . TYR B 1 367 ? -10.305 -14.07 -0.713 1 91.06 367 TYR B O 1
ATOM 6442 N N . GLY B 1 368 ? -11.18 -14.25 -2.768 1 92.25 368 GLY B N 1
ATOM 6443 C CA . GLY B 1 368 ? -10.352 -13.203 -3.346 1 92.25 368 GLY B CA 1
ATOM 6444 C C . GLY B 1 368 ? -10.539 -13.055 -4.844 1 92.25 368 GLY B C 1
ATOM 6445 O O . GLY B 1 368 ? -11.531 -13.523 -5.398 1 92.25 368 GLY B O 1
ATOM 6446 N N . LEU B 1 369 ? -9.695 -12.242 -5.434 1 93.12 369 LEU B N 1
ATOM 6447 C CA . LEU B 1 369 ? -9.695 -11.961 -6.863 1 93.12 369 LEU B CA 1
ATOM 6448 C C . LEU B 1 369 ? -8.32 -12.211 -7.469 1 93.12 369 LEU B C 1
ATOM 6450 O O . LEU B 1 369 ? -7.316 -12.219 -6.754 1 93.12 369 LEU B O 1
ATOM 6454 N N . SER B 1 370 ? -8.336 -12.461 -8.773 1 94.38 370 SER B N 1
ATOM 6455 C CA . SER B 1 370 ? -7.055 -12.477 -9.469 1 94.38 370 SER B CA 1
ATOM 6456 C C . SER B 1 370 ? -6.312 -11.156 -9.289 1 94.38 370 SER B C 1
ATOM 6458 O O . SER B 1 370 ? -5.082 -11.133 -9.211 1 94.38 370 SER B O 1
ATOM 6460 N N . GLU B 1 371 ? -7.086 -10.062 -9.156 1 96.12 371 GLU B N 1
ATOM 6461 C CA . GLU B 1 371 ? -6.539 -8.719 -9.008 1 96.12 371 GLU B CA 1
ATOM 6462 C C . GLU B 1 371 ? -5.914 -8.531 -7.625 1 96.12 371 GLU B C 1
ATOM 6464 O O . GLU B 1 371 ? -5.18 -7.562 -7.398 1 96.12 371 GLU B O 1
ATOM 6469 N N . THR B 1 372 ? -6.195 -9.359 -6.691 1 96.44 372 THR B N 1
ATOM 6470 C CA . THR B 1 372 ? -5.578 -9.32 -5.371 1 96.44 372 THR B CA 1
ATOM 6471 C C . THR B 1 372 ? -4.664 -10.531 -5.168 1 96.44 372 THR B C 1
ATOM 6473 O O . THR B 1 372 ? -4.527 -11.031 -4.055 1 96.44 372 THR B O 1
ATOM 6476 N N . THR B 1 373 ? -4.168 -11 -6.27 1 96.19 373 THR B N 1
ATOM 6477 C CA . THR B 1 373 ? -3.312 -12.18 -6.297 1 96.19 373 THR B CA 1
ATOM 6478 C C . THR B 1 373 ? -4.133 -13.445 -6.062 1 96.19 373 THR B C 1
ATOM 6480 O O . THR B 1 373 ? -4.07 -14.391 -6.859 1 96.19 373 THR B O 1
ATOM 6483 N N . ALA B 1 374 ? -4.973 -13.484 -4.98 1 94.31 374 ALA B N 1
ATOM 6484 C CA . ALA B 1 374 ? -5.898 -14.586 -4.77 1 94.31 374 ALA B CA 1
ATOM 6485 C C . ALA B 1 374 ? -6.742 -14.367 -3.518 1 94.31 374 ALA B C 1
ATOM 6487 O O . ALA B 1 374 ? -7.945 -14.109 -3.609 1 94.31 374 ALA B O 1
ATOM 6488 N N . VAL B 1 375 ? -6.133 -14.359 -2.389 1 95.31 375 VAL B N 1
ATOM 6489 C CA . VAL B 1 375 ? -6.949 -14.484 -1.185 1 95.31 375 VAL B CA 1
ATOM 6490 C C . VAL B 1 375 ? -6.828 -13.219 -0.342 1 95.31 375 VAL B C 1
ATOM 6492 O O . VAL B 1 375 ? -5.719 -12.797 0.005 1 95.31 375 VAL B O 1
ATOM 6495 N N . ILE B 1 376 ? -7.957 -12.688 0.053 1 94.81 376 ILE B N 1
ATOM 6496 C CA . ILE B 1 376 ? -7.984 -11.523 0.936 1 94.81 376 ILE B CA 1
ATOM 6497 C C . ILE B 1 376 ? -8.867 -11.82 2.146 1 94.81 376 ILE B C 1
ATOM 6499 O O . ILE B 1 376 ? -8.805 -11.109 3.152 1 94.81 376 ILE B O 1
ATOM 6503 N N . PHE B 1 377 ? -9.773 -12.828 2.049 1 91.38 377 PHE B N 1
ATOM 6504 C CA . PHE B 1 377 ? -10.547 -13.375 3.16 1 91.38 377 PHE B CA 1
ATOM 6505 C C . PHE B 1 377 ? -10.352 -14.883 3.262 1 91.38 377 PHE B C 1
ATOM 6507 O O . PHE B 1 377 ? -10.305 -15.578 2.242 1 91.38 377 PHE B O 1
ATOM 6514 N N . GLN B 1 378 ? -10.305 -15.383 4.438 1 91.56 378 GLN B N 1
ATOM 6515 C CA . GLN B 1 378 ? -10.141 -16.828 4.602 1 91.56 378 GLN B CA 1
ATOM 6516 C C . GLN B 1 378 ? -10.516 -17.266 6.016 1 91.56 378 GLN B C 1
ATOM 6518 O O . GLN B 1 378 ? -10.492 -16.453 6.945 1 91.56 378 GLN B O 1
ATOM 6523 N N . SER B 1 379 ? -10.805 -18.469 6.141 1 87.5 379 SER B N 1
ATOM 6524 C CA . SER B 1 379 ? -11.141 -19.062 7.434 1 87.5 379 SER B CA 1
ATOM 6525 C C . SER B 1 379 ? -9.93 -19.109 8.352 1 87.5 379 SER B C 1
ATOM 6527 O O . SER B 1 379 ? -8.789 -19.172 7.883 1 87.5 379 SER B O 1
ATOM 6529 N N . MET B 1 380 ? -10.266 -19.062 9.609 1 85.5 380 MET B N 1
ATOM 6530 C CA . MET B 1 380 ? -9.227 -19.266 10.617 1 85.5 380 MET B CA 1
ATOM 6531 C C . MET B 1 380 ? -9.148 -20.734 11.031 1 85.5 380 MET B C 1
ATOM 6533 O O . MET B 1 380 ? -10.094 -21.5 10.812 1 85.5 380 MET B O 1
ATOM 6537 N N . GLU B 1 381 ? -8.109 -21.078 11.609 1 81 381 GLU B N 1
ATOM 6538 C CA . GLU B 1 381 ? -7.906 -22.453 12.062 1 81 381 GLU B CA 1
ATOM 6539 C C . GLU B 1 381 ? -8.977 -22.875 13.062 1 81 381 GLU B C 1
ATOM 6541 O O . GLU B 1 381 ? -9.453 -24.016 13.039 1 81 381 GLU B O 1
ATOM 6546 N N . GLY B 1 382 ? -9.422 -21.969 13.883 1 76.75 382 GLY B N 1
ATOM 6547 C CA . GLY B 1 382 ? -10.336 -22.297 14.961 1 76.75 382 GLY B CA 1
ATOM 6548 C C . GLY B 1 382 ? -11.781 -22 14.633 1 76.75 382 GLY B C 1
ATOM 6549 O O . GLY B 1 382 ? -12.664 -22.109 15.492 1 76.75 382 GLY B O 1
ATOM 6550 N N . ASP B 1 383 ? -12 -21.656 13.391 1 78.5 383 ASP B N 1
ATOM 6551 C CA . ASP B 1 383 ? -13.359 -21.281 13.023 1 78.5 383 ASP B CA 1
ATOM 6552 C C . ASP B 1 383 ? -14.297 -22.484 13.117 1 78.5 383 ASP B C 1
ATOM 6554 O O . ASP B 1 383 ? -13.906 -23.609 12.789 1 78.5 383 ASP B O 1
ATOM 6558 N N . ASP B 1 384 ? -15.492 -22.125 13.648 1 70 384 ASP B N 1
ATOM 6559 C CA . ASP B 1 384 ? -16.5 -23.188 13.664 1 70 384 ASP B CA 1
ATOM 6560 C C . ASP B 1 384 ? -17.219 -23.281 12.312 1 70 384 ASP B C 1
ATOM 6562 O O . ASP B 1 384 ? -16.906 -22.531 11.391 1 70 384 ASP B O 1
ATOM 6566 N N . GLU B 1 385 ? -18.078 -24.266 12.273 1 64.94 385 GLU B N 1
ATOM 6567 C CA . GLU B 1 385 ? -18.766 -24.594 11.031 1 64.94 385 GLU B CA 1
ATOM 6568 C C . GLU B 1 385 ? -19.562 -23.391 10.516 1 64.94 385 GLU B C 1
ATOM 6570 O O . GLU B 1 385 ? -19.594 -23.141 9.305 1 64.94 385 GLU B O 1
ATOM 6575 N N . TYR B 1 386 ? -20.125 -22.719 11.391 1 60.06 386 TYR B N 1
ATOM 6576 C CA . TYR B 1 386 ? -20.969 -21.609 10.977 1 60.06 386 TYR B CA 1
ATOM 6577 C C . TYR B 1 386 ? -20.125 -20.484 10.383 1 60.06 386 TYR B C 1
ATOM 6579 O O . TYR B 1 386 ? -20.438 -19.969 9.297 1 60.06 386 TYR B O 1
ATOM 6587 N N . LYS B 1 387 ? -19.094 -20.125 11 1 63.94 387 LYS B N 1
ATOM 6588 C CA . LYS B 1 387 ? -18.25 -19.031 10.547 1 63.94 387 LYS B CA 1
ATOM 6589 C C . LYS B 1 387 ? -17.578 -19.359 9.219 1 63.94 387 LYS B C 1
ATOM 6591 O O . LYS B 1 387 ? -17.422 -18.5 8.359 1 63.94 387 LYS B O 1
ATOM 6596 N N . SER B 1 388 ? -17.375 -20.578 9.125 1 58 388 SER B N 1
ATOM 6597 C CA . SER B 1 388 ? -16.656 -21.031 7.938 1 58 388 SER B CA 1
ATOM 6598 C C . SER B 1 388 ? -17.578 -21.125 6.73 1 58 388 SER B C 1
ATOM 6600 O O . SER B 1 388 ? -17.125 -21.062 5.586 1 58 388 SER B O 1
ATOM 6602 N N . THR B 1 389 ? -18.844 -21.266 7.035 1 59.59 389 THR B N 1
ATOM 6603 C CA . THR B 1 389 ? -19.734 -21.578 5.922 1 59.59 389 THR B CA 1
ATOM 6604 C C . THR B 1 389 ? -20.625 -20.391 5.582 1 59.59 389 THR B C 1
ATOM 6606 O O . THR B 1 389 ? -21.094 -20.266 4.449 1 59.59 389 THR B O 1
ATOM 6609 N N . CYS B 1 390 ? -20.734 -19.656 6.461 1 57.06 390 CYS B N 1
ATOM 6610 C CA . CYS B 1 390 ? -21.734 -18.609 6.234 1 57.06 390 CYS B CA 1
ATOM 6611 C C . CYS B 1 390 ? -21.062 -17.266 5.961 1 57.06 390 CYS B C 1
ATOM 6613 O O . CYS B 1 390 ? -21.734 -16.281 5.672 1 57.06 390 CYS B O 1
ATOM 6615 N N . THR B 1 391 ? -19.797 -17.422 6.062 1 66.62 391 THR B N 1
ATOM 6616 C CA . THR B 1 391 ? -19.062 -16.172 5.816 1 66.62 391 THR B CA 1
ATOM 6617 C C . THR B 1 391 ? -17.891 -16.422 4.875 1 66.62 391 THR B C 1
ATOM 6619 O O . THR B 1 391 ? -17.594 -17.562 4.512 1 66.62 391 THR B O 1
ATOM 6622 N N . VAL B 1 392 ? -17.422 -15.344 4.398 1 68.62 392 VAL B N 1
ATOM 6623 C CA . VAL B 1 392 ? -16.234 -15.453 3.561 1 68.62 392 VAL B CA 1
ATOM 6624 C C . VAL B 1 392 ? -14.984 -15.508 4.438 1 68.62 392 VAL B C 1
ATOM 6626 O O . VAL B 1 392 ? -13.859 -15.492 3.928 1 68.62 392 VAL B O 1
ATOM 6629 N N . GLY B 1 393 ? -15.18 -15.648 5.645 1 77.88 393 GLY B N 1
ATOM 6630 C CA . GLY B 1 393 ? -14.047 -15.75 6.551 1 77.88 393 GLY B CA 1
ATOM 6631 C C . GLY B 1 393 ? -13.594 -14.414 7.098 1 77.88 393 GLY B C 1
ATOM 6632 O O . GLY B 1 393 ? -14.414 -13.516 7.32 1 77.88 393 GLY B O 1
ATOM 6633 N N . HIS B 1 394 ? -12.359 -14.398 7.457 1 86.62 394 HIS B N 1
ATOM 6634 C CA . HIS B 1 394 ? -11.75 -13.227 8.086 1 86.62 394 HIS B CA 1
ATOM 6635 C C . HIS B 1 394 ? -10.781 -12.539 7.129 1 86.62 394 HIS B C 1
ATOM 6637 O O . HIS B 1 394 ? -10.188 -13.18 6.262 1 86.62 394 HIS B O 1
ATOM 6643 N N . VAL B 1 395 ? -10.656 -11.266 7.34 1 91.81 395 VAL B N 1
ATOM 6644 C CA . VAL B 1 395 ? -9.688 -10.492 6.57 1 91.81 395 VAL B CA 1
ATOM 6645 C C . VAL B 1 395 ? -8.297 -11.086 6.754 1 91.81 395 VAL B C 1
ATOM 6647 O O . VAL B 1 395 ? -7.895 -11.406 7.875 1 91.81 395 VAL B O 1
ATOM 6650 N N . SER B 1 396 ? -7.625 -11.289 5.664 1 95.06 396 SER B N 1
ATOM 6651 C CA . SER B 1 396 ? -6.301 -11.891 5.684 1 95.06 396 SER B CA 1
ATOM 6652 C C . SER B 1 396 ? -5.273 -10.961 6.32 1 95.06 396 SER B C 1
ATOM 6654 O O . SER B 1 396 ? -5.57 -9.797 6.59 1 95.06 396 SER B O 1
ATOM 6656 N N . GLU B 1 397 ? -4.109 -11.531 6.617 1 95.81 397 GLU B N 1
ATOM 6657 C CA . GLU B 1 397 ? -3.037 -10.789 7.27 1 95.81 397 GLU B CA 1
ATOM 6658 C C . GLU B 1 397 ? -2.568 -9.617 6.406 1 95.81 397 GLU B C 1
ATOM 6660 O O . GLU B 1 397 ? -2.385 -9.766 5.199 1 95.81 397 GLU B O 1
ATOM 6665 N N . HIS B 1 398 ? -2.322 -8.414 7.012 1 97 398 HIS B N 1
ATOM 6666 C CA . HIS B 1 398 ? -1.806 -7.199 6.395 1 97 398 HIS B CA 1
ATOM 6667 C C . HIS B 1 398 ? -2.746 -6.688 5.309 1 97 398 HIS B C 1
ATOM 6669 O O . HIS B 1 398 ? -2.295 -6.145 4.297 1 97 398 HIS B O 1
ATOM 6675 N N . VAL B 1 399 ? -4.086 -6.902 5.488 1 96.19 399 VAL B N 1
ATOM 6676 C CA . VAL B 1 399 ? -5.113 -6.445 4.555 1 96.19 399 VAL B CA 1
ATOM 6677 C C . VAL B 1 399 ? -6.008 -5.414 5.242 1 96.19 399 VAL B C 1
ATOM 6679 O O . VAL B 1 399 ? -6.371 -5.578 6.406 1 96.19 399 VAL B O 1
ATOM 6682 N N . GLU B 1 400 ? -6.227 -4.312 4.504 1 96.31 400 GLU B N 1
ATOM 6683 C CA . GLU B 1 400 ? -7.301 -3.379 4.828 1 96.31 400 GLU B CA 1
ATOM 6684 C C . GLU B 1 400 ? -8.523 -3.615 3.943 1 96.31 400 GLU B C 1
ATOM 6686 O O . GLU B 1 400 ? -8.383 -3.873 2.746 1 96.31 400 GLU B O 1
ATOM 6691 N N . ALA B 1 401 ? -9.68 -3.564 4.59 1 95.31 401 ALA B N 1
ATOM 6692 C CA . ALA B 1 401 ? -10.93 -3.711 3.842 1 95.31 401 ALA B CA 1
ATOM 6693 C C . ALA B 1 401 ? -11.977 -2.715 4.328 1 95.31 401 ALA B C 1
ATOM 6695 O O . ALA B 1 401 ? -12.039 -2.398 5.516 1 95.31 401 ALA B O 1
ATOM 6696 N N . LYS B 1 402 ? -12.711 -2.205 3.414 1 95 402 LYS B N 1
ATOM 6697 C CA . LYS B 1 402 ? -13.852 -1.365 3.768 1 95 402 LYS B CA 1
ATOM 6698 C C . LYS B 1 402 ? -15.016 -1.579 2.803 1 95 402 LYS B C 1
ATOM 6700 O O . LYS B 1 402 ? -14.812 -2.031 1.674 1 95 402 LYS B O 1
ATOM 6705 N N . VAL B 1 403 ? -16.219 -1.336 3.236 1 94.75 403 VAL B N 1
ATOM 6706 C CA . VAL B 1 403 ? -17.422 -1.353 2.404 1 94.75 403 VAL B CA 1
ATOM 6707 C C . VAL B 1 403 ? -17.938 0.07 2.225 1 94.75 403 VAL B C 1
ATOM 6709 O O . VAL B 1 403 ? -18.094 0.812 3.199 1 94.75 403 VAL B O 1
ATOM 6712 N N . VAL B 1 404 ? -18.203 0.473 0.985 1 94.75 404 VAL B N 1
ATOM 6713 C CA . VAL B 1 404 ? -18.578 1.86 0.727 1 94.75 404 VAL B CA 1
ATOM 6714 C C . VAL B 1 404 ? -19.891 1.908 -0.059 1 94.75 404 VAL B C 1
ATOM 6716 O O . VAL B 1 404 ? -20.234 0.952 -0.756 1 94.75 404 VAL B O 1
ATOM 6719 N N . ASP B 1 405 ? -20.578 2.93 0.073 1 93.81 405 ASP B N 1
ATOM 6720 C CA . ASP B 1 405 ? -21.781 3.156 -0.723 1 93.81 405 ASP B CA 1
ATOM 6721 C C . ASP B 1 405 ? -21.438 3.77 -2.078 1 93.81 405 ASP B C 1
ATOM 6723 O O . ASP B 1 405 ? -20.266 3.852 -2.447 1 93.81 405 ASP B O 1
ATOM 6727 N N . ASN B 1 406 ? -22.422 4.195 -2.855 1 91.75 406 ASN B N 1
ATOM 6728 C CA . ASN B 1 406 ? -22.25 4.699 -4.211 1 91.75 406 ASN B CA 1
ATOM 6729 C C . ASN B 1 406 ? -21.484 6.02 -4.223 1 91.75 406 ASN B C 1
ATOM 6731 O O . ASN B 1 406 ? -20.906 6.402 -5.242 1 91.75 406 ASN B O 1
ATOM 6735 N N . ASN B 1 407 ? -21.5 6.637 -3.043 1 89.81 407 ASN B N 1
ATOM 6736 C CA . ASN B 1 407 ? -20.797 7.918 -2.949 1 89.81 407 ASN B CA 1
ATOM 6737 C C . ASN B 1 407 ? -19.391 7.75 -2.4 1 89.81 407 ASN B C 1
ATOM 6739 O O . ASN B 1 407 ? -18.672 8.734 -2.195 1 89.81 407 ASN B O 1
ATOM 6743 N N . GLY B 1 408 ? -19.016 6.539 -2.113 1 90.25 408 GLY B N 1
ATOM 6744 C CA . GLY B 1 408 ? -17.672 6.266 -1.632 1 90.25 408 GLY B CA 1
ATOM 6745 C C . GLY B 1 408 ? -17.547 6.371 -0.124 1 90.25 408 GLY B C 1
ATOM 6746 O O . GLY B 1 408 ? -16.438 6.316 0.417 1 90.25 408 GLY B O 1
ATOM 6747 N N . ASN B 1 409 ? -18.625 6.543 0.531 1 92.25 409 ASN B N 1
ATOM 6748 C CA . ASN B 1 409 ? -18.609 6.621 1.988 1 92.25 409 ASN B CA 1
ATOM 6749 C C . ASN B 1 409 ? -18.641 5.234 2.625 1 92.25 409 ASN B C 1
ATOM 6751 O O . ASN B 1 409 ? -19.344 4.34 2.154 1 92.25 409 ASN B O 1
ATOM 6755 N N . ILE B 1 410 ? -17.812 5.109 3.654 1 93.75 410 ILE B N 1
ATOM 6756 C CA . ILE B 1 410 ? -17.844 3.854 4.391 1 93.75 410 ILE B CA 1
ATOM 6757 C C . ILE B 1 410 ? -19.203 3.68 5.066 1 93.75 410 ILE B C 1
ATOM 6759 O O . ILE B 1 410 ? -19.688 4.594 5.734 1 93.75 410 ILE B O 1
ATOM 6763 N N . VAL B 1 411 ? -19.812 2.592 4.957 1 92.44 411 VAL B N 1
ATOM 6764 C CA . VAL B 1 411 ? -21.156 2.355 5.484 1 92.44 411 VAL B CA 1
ATOM 6765 C C . VAL B 1 411 ? -21.062 1.65 6.836 1 92.44 411 VAL B C 1
ATOM 6767 O O . VAL B 1 411 ? -20.031 1.047 7.16 1 92.44 411 VAL B O 1
ATOM 6770 N N . PRO B 1 412 ? -22.047 1.765 7.621 1 89.12 412 PRO B N 1
ATOM 6771 C CA . PRO B 1 412 ? -22.078 0.991 8.867 1 89.12 412 PRO B CA 1
ATOM 6772 C C . PRO B 1 412 ? -22 -0.515 8.625 1 89.12 412 PRO B C 1
ATOM 6774 O O . PRO B 1 412 ? -22.422 -0.999 7.574 1 89.12 412 PRO B O 1
ATOM 6777 N N . ARG B 1 413 ? -21.516 -1.174 9.594 1 88.25 413 ARG B N 1
ATOM 6778 C CA . ARG B 1 413 ? -21.453 -2.629 9.508 1 88.25 413 ARG B CA 1
ATOM 6779 C C . ARG B 1 413 ? -22.828 -3.227 9.273 1 88.25 413 ARG B C 1
ATOM 6781 O O . ARG B 1 413 ? -23.812 -2.791 9.883 1 88.25 413 ARG B O 1
ATOM 6788 N N . GLY B 1 414 ? -22.922 -4.133 8.367 1 83.69 414 GLY B N 1
ATOM 6789 C CA . GLY B 1 414 ? -24.188 -4.773 8.047 1 83.69 414 GLY B CA 1
ATOM 6790 C C . GLY B 1 414 ? -24.875 -4.16 6.852 1 83.69 414 GLY B C 1
ATOM 6791 O O . GLY B 1 414 ? -25.797 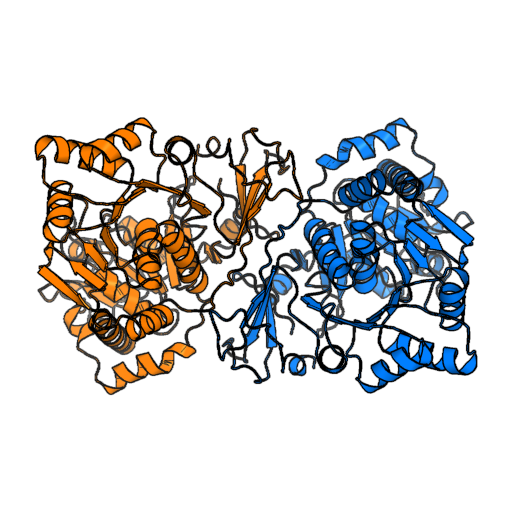-4.762 6.277 1 83.69 414 GLY B O 1
ATOM 6792 N N . THR B 1 415 ? -24.438 -2.971 6.484 1 88.69 415 THR B N 1
ATOM 6793 C CA . THR B 1 415 ? -25.016 -2.297 5.324 1 88.69 415 THR B CA 1
ATOM 6794 C C . THR B 1 415 ? -24.312 -2.738 4.043 1 88.69 415 THR B C 1
ATOM 6796 O O . THR B 1 415 ? -23.094 -2.762 3.973 1 88.69 415 THR B O 1
ATOM 6799 N N . PRO B 1 416 ? -25.141 -3.16 3.037 1 89.75 416 PRO B N 1
ATOM 6800 C CA . PRO B 1 416 ? -24.531 -3.584 1.775 1 89.75 416 PRO B CA 1
ATOM 6801 C C . PRO B 1 416 ? -23.797 -2.449 1.067 1 89.75 416 PRO B C 1
ATOM 6803 O O . PRO B 1 416 ? -24.172 -1.283 1.197 1 89.75 416 PRO B O 1
ATOM 6806 N N . GLY B 1 417 ? -22.781 -2.699 0.375 1 93.44 417 GLY B N 1
ATOM 6807 C CA . GLY B 1 417 ? -21.984 -1.795 -0.433 1 93.44 417 GLY B CA 1
ATOM 6808 C C . GLY B 1 417 ? -20.906 -2.506 -1.235 1 93.44 417 GLY B C 1
ATOM 6809 O O . GLY B 1 417 ? -20.969 -3.723 -1.417 1 93.44 417 GLY B O 1
ATOM 6810 N N . GLU B 1 418 ? -20.062 -1.73 -1.803 1 94.56 418 GLU B N 1
ATOM 6811 C CA . GLU B 1 418 ? -18.953 -2.293 -2.57 1 94.56 418 GLU B CA 1
ATOM 6812 C C . GLU B 1 418 ? -17.719 -2.496 -1.693 1 94.56 418 GLU B C 1
ATOM 6814 O O . GLU B 1 418 ? -17.391 -1.642 -0.87 1 94.56 418 GLU B O 1
ATOM 6819 N N . LEU B 1 419 ? -17.078 -3.611 -1.844 1 94.06 419 LEU B N 1
ATOM 6820 C CA . LEU B 1 419 ? -15.883 -3.947 -1.084 1 94.06 419 LEU B CA 1
ATOM 6821 C C . LEU B 1 419 ? -14.641 -3.332 -1.726 1 94.06 419 LEU B C 1
ATOM 6823 O O . LEU B 1 419 ? -14.422 -3.477 -2.93 1 94.06 419 LEU B O 1
ATOM 6827 N N . TYR B 1 420 ? -13.883 -2.566 -0.947 1 95.81 420 TYR B N 1
ATOM 6828 C CA . TYR B 1 420 ? -12.555 -2.09 -1.318 1 95.81 420 TYR B CA 1
ATOM 6829 C C . TYR B 1 420 ? -11.477 -2.773 -0.484 1 95.81 420 TYR B C 1
ATOM 6831 O O . TYR B 1 420 ? -11.688 -3.064 0.695 1 95.81 420 TYR B O 1
ATOM 6839 N N . VAL B 1 421 ? -10.375 -3.002 -1.102 1 96.69 421 VAL B N 1
ATOM 6840 C CA . VAL B 1 421 ? -9.289 -3.635 -0.36 1 96.69 421 VAL B CA 1
ATOM 6841 C C . VAL B 1 421 ? -7.973 -2.91 -0.645 1 96.69 421 VAL B C 1
ATOM 6843 O O . VAL B 1 421 ? -7.754 -2.428 -1.758 1 96.69 421 VAL B O 1
ATOM 6846 N N . ARG B 1 422 ? -7.184 -2.715 0.325 1 97.12 422 ARG B N 1
ATOM 6847 C CA . ARG B 1 422 ? -5.824 -2.197 0.237 1 97.12 422 ARG B CA 1
ATOM 6848 C C . ARG B 1 422 ? -4.832 -3.143 0.91 1 97.12 422 ARG B C 1
ATOM 6850 O O . ARG B 1 422 ? -4.941 -3.414 2.107 1 97.12 422 ARG B O 1
ATOM 6857 N N . THR B 1 423 ? -3.912 -3.713 0.131 1 96.69 423 THR B N 1
ATOM 6858 C CA . THR B 1 423 ? -3.025 -4.766 0.616 1 96.69 423 THR B CA 1
ATOM 6859 C C . THR B 1 423 ? -1.807 -4.906 -0.29 1 96.69 423 THR B C 1
ATOM 6861 O O . THR B 1 423 ? -1.795 -4.387 -1.408 1 96.69 423 THR B O 1
ATOM 6864 N N . TYR B 1 424 ? -0.763 -5.555 0.218 1 97.12 424 TYR B N 1
ATOM 6865 C CA . TYR B 1 424 ? 0.435 -5.883 -0.545 1 97.12 424 TYR B CA 1
ATOM 6866 C C . TYR B 1 424 ? 0.098 -6.785 -1.728 1 97.12 424 TYR B C 1
ATOM 6868 O O . TYR B 1 424 ? 0.855 -6.852 -2.699 1 97.12 424 TYR B O 1
ATOM 6876 N N . ALA B 1 425 ? -1.038 -7.465 -1.672 1 97.5 425 ALA B N 1
ATOM 6877 C CA . ALA B 1 425 ? -1.394 -8.516 -2.625 1 97.5 425 ALA B CA 1
ATOM 6878 C C . ALA B 1 425 ? -2.088 -7.926 -3.852 1 97.5 425 ALA B C 1
ATOM 6880 O O . ALA B 1 425 ? -2.363 -8.641 -4.816 1 97.5 425 ALA B O 1
ATOM 6881 N N . ASN B 1 426 ? -2.387 -6.605 -3.82 1 98.06 426 ASN B N 1
ATOM 6882 C CA . ASN B 1 426 ? -3.023 -5.996 -4.984 1 98.06 426 ASN B CA 1
ATOM 6883 C C . ASN B 1 426 ? -2.141 -6.098 -6.223 1 98.06 426 ASN B C 1
ATOM 6885 O O . ASN B 1 426 ? -0.922 -5.93 -6.141 1 98.06 426 ASN B O 1
ATOM 6889 N N . MET B 1 427 ? -2.713 -6.32 -7.309 1 98.44 427 MET B N 1
ATOM 6890 C CA . MET B 1 427 ? -2.002 -6.449 -8.578 1 98.44 427 MET B CA 1
ATOM 6891 C C . MET B 1 427 ? -1.188 -5.195 -8.875 1 98.44 427 MET B C 1
ATOM 6893 O O . MET B 1 427 ? -1.477 -4.121 -8.344 1 98.44 427 MET B O 1
ATOM 6897 N N . LEU B 1 428 ? -0.204 -5.391 -9.75 1 98 428 LEU B N 1
ATOM 6898 C CA . LEU B 1 428 ? 0.581 -4.25 -10.219 1 98 428 LEU B CA 1
ATOM 6899 C C . LEU B 1 428 ? -0.237 -3.373 -11.156 1 98 428 LEU B C 1
ATOM 6901 O O . LEU B 1 428 ? -0.258 -2.148 -11.008 1 98 428 LEU B O 1
ATOM 6905 N N . GLU B 1 429 ? -0.911 -4.027 -12.094 1 97.62 429 GLU B N 1
ATOM 6906 C CA . GLU B 1 429 ? -1.676 -3.346 -13.133 1 97.62 429 GLU B CA 1
ATOM 6907 C C . GLU B 1 429 ? -2.422 -4.348 -14.016 1 97.62 429 GLU B C 1
ATOM 6909 O O . GLU B 1 429 ? -2.17 -5.551 -13.945 1 97.62 429 GLU B O 1
ATOM 6914 N N . TYR B 1 430 ? -3.428 -3.799 -14.719 1 97.12 430 TYR B N 1
ATOM 6915 C CA . TYR B 1 430 ? -3.816 -4.488 -15.945 1 97.12 430 TYR B CA 1
ATOM 6916 C C . TYR B 1 430 ? -2.797 -4.246 -17.047 1 97.12 430 TYR B C 1
ATOM 6918 O O . TYR B 1 430 ? -2.617 -3.113 -17.5 1 97.12 430 TYR B O 1
ATOM 6926 N N . TRP B 1 431 ? -2.178 -5.293 -17.406 1 97.44 431 TRP B N 1
ATOM 6927 C CA . TRP B 1 431 ? -1.038 -5.195 -18.312 1 97.44 431 TRP B CA 1
ATOM 6928 C C . TRP B 1 431 ? -1.363 -4.297 -19.5 1 97.44 431 TRP B C 1
ATOM 6930 O O . TRP B 1 431 ? -2.289 -4.578 -20.266 1 97.44 431 TRP B O 1
ATOM 6940 N N . GLY B 1 432 ? -0.656 -3.182 -19.594 1 93.25 432 GLY B N 1
ATOM 6941 C CA . GLY B 1 432 ? -0.744 -2.297 -20.75 1 93.25 432 GLY B CA 1
ATOM 6942 C C . GLY B 1 432 ? -2.027 -1.489 -20.781 1 93.25 432 GLY B C 1
ATOM 6943 O O . GLY B 1 432 ? -2.354 -0.875 -21.797 1 93.25 432 GLY B O 1
ATOM 6944 N N . ASP B 1 433 ? -2.807 -1.526 -19.766 1 94.75 433 ASP B N 1
ATOM 6945 C CA . ASP B 1 433 ? -4.082 -0.819 -19.719 1 94.75 433 ASP B CA 1
ATOM 6946 C C . ASP B 1 433 ? -4.129 0.161 -18.547 1 94.75 433 ASP B C 1
ATOM 6948 O O . ASP B 1 433 ? -4.805 -0.089 -17.547 1 94.75 433 ASP B O 1
ATOM 6952 N N . GLU B 1 434 ? -3.58 1.302 -18.734 1 93.75 434 GLU B N 1
ATOM 6953 C CA . GLU B 1 434 ? -3.432 2.301 -17.688 1 93.75 434 GLU B CA 1
ATOM 6954 C C . GLU B 1 434 ? -4.789 2.805 -17.203 1 93.75 434 GLU B C 1
ATOM 6956 O O . GLU B 1 434 ? -5 2.998 -16.016 1 93.75 434 GLU B O 1
ATOM 6961 N N . GLU B 1 435 ? -5.648 3.055 -18.094 1 94.75 435 GLU B N 1
ATOM 6962 C CA . GLU B 1 435 ? -6.957 3.602 -17.766 1 94.75 435 GLU B CA 1
ATOM 6963 C C . GLU B 1 435 ? -7.742 2.639 -16.875 1 94.75 435 GLU B C 1
ATOM 6965 O O . GLU B 1 435 ? -8.266 3.031 -15.828 1 94.75 435 GLU B O 1
ATOM 6970 N N . LYS B 1 436 ? -7.82 1.39 -17.266 1 94.38 436 LYS B N 1
ATOM 6971 C CA . LYS B 1 436 ? -8.539 0.402 -16.469 1 94.38 436 LYS B CA 1
ATOM 6972 C C . LYS B 1 436 ? -7.875 0.193 -15.117 1 94.38 436 LYS B C 1
ATOM 6974 O O . LYS B 1 436 ? -8.555 -0.056 -14.117 1 94.38 436 LYS B O 1
ATOM 6979 N N . THR B 1 437 ? -6.566 0.26 -15.148 1 96.5 437 THR B N 1
ATOM 6980 C CA . THR B 1 437 ? -5.84 0.126 -13.891 1 96.5 437 THR B CA 1
ATOM 6981 C C . THR B 1 437 ? -6.227 1.243 -12.922 1 96.5 437 THR B C 1
ATOM 6983 O O . THR B 1 437 ? -6.535 0.984 -11.758 1 96.5 437 THR B O 1
ATOM 6986 N N . LYS B 1 438 ? -6.27 2.494 -13.43 1 94.69 438 LYS B N 1
ATOM 6987 C CA . LYS B 1 438 ? -6.598 3.654 -12.602 1 94.69 438 LYS B CA 1
ATOM 6988 C C . LYS B 1 438 ? -8.039 3.592 -12.117 1 94.69 438 LYS B C 1
ATOM 6990 O O . LYS B 1 438 ? -8.352 4.039 -11.008 1 94.69 438 LYS B O 1
ATOM 6995 N N . ASP B 1 439 ? -8.859 3.045 -12.953 1 94.94 439 ASP B N 1
ATOM 6996 C CA . ASP B 1 439 ? -10.266 2.908 -12.586 1 94.94 439 ASP B CA 1
ATOM 6997 C C . ASP B 1 439 ? -10.438 1.904 -11.445 1 94.94 439 ASP B C 1
ATOM 6999 O O . ASP B 1 439 ? -11.359 2.033 -10.633 1 94.94 439 ASP B O 1
ATOM 7003 N N . THR B 1 440 ? -9.609 0.958 -11.375 1 96.06 440 THR B N 1
ATOM 7004 C CA . THR B 1 440 ? -9.719 -0.128 -10.406 1 96.06 440 THR B CA 1
ATOM 7005 C C . THR B 1 440 ? -8.914 0.183 -9.148 1 96.06 440 THR B C 1
ATOM 7007 O O . THR B 1 440 ? -9.328 -0.159 -8.039 1 96.06 440 THR B O 1
ATOM 7010 N N . ILE B 1 441 ? -7.797 0.779 -9.336 1 97.12 441 ILE B N 1
ATOM 7011 C CA . ILE B 1 441 ? -6.926 1.146 -8.227 1 97.12 441 ILE B CA 1
ATOM 7012 C C . ILE B 1 441 ? -6.621 2.643 -8.281 1 97.12 441 ILE B C 1
ATOM 7014 O O . ILE B 1 441 ? -5.91 3.104 -9.18 1 97.12 441 ILE B O 1
ATOM 7018 N N . GLY B 1 442 ? -7.059 3.355 -7.32 1 93.31 442 GLY B N 1
ATOM 7019 C CA . GLY B 1 442 ? -6.828 4.793 -7.297 1 93.31 442 GLY B CA 1
ATOM 7020 C C . GLY B 1 442 ? -5.52 5.18 -6.637 1 93.31 442 GLY B C 1
ATOM 7021 O O . GLY B 1 442 ? -4.742 4.309 -6.238 1 93.31 442 GLY B O 1
ATOM 7022 N N . ASN B 1 443 ? -5.293 6.48 -6.492 1 93.38 443 ASN B N 1
ATOM 7023 C CA . ASN B 1 443 ? -4.078 6.996 -5.863 1 93.38 443 ASN B CA 1
ATOM 7024 C C . ASN B 1 443 ? -4.043 6.684 -4.371 1 93.38 443 ASN B C 1
ATOM 7026 O O . ASN B 1 443 ? -2.982 6.734 -3.748 1 93.38 443 ASN B O 1
ATOM 7030 N N . ASP B 1 444 ? -5.227 6.41 -3.85 1 95.06 444 ASP B N 1
ATOM 7031 C CA . ASP B 1 444 ? -5.312 6.023 -2.445 1 95.06 444 ASP B CA 1
ATOM 7032 C C . ASP B 1 444 ? -4.961 4.551 -2.256 1 95.06 444 ASP B C 1
ATOM 7034 O O . ASP B 1 444 ? -4.945 4.047 -1.131 1 95.06 444 ASP B O 1
ATOM 7038 N N . ARG B 1 445 ? -4.727 3.807 -3.342 1 96.81 445 ARG B N 1
ATOM 7039 C CA . ARG B 1 445 ? -4.223 2.439 -3.408 1 96.81 445 ARG B CA 1
ATOM 7040 C C . ARG B 1 445 ? -5.312 1.436 -3.053 1 96.81 445 ARG B C 1
ATOM 7042 O O . ARG B 1 445 ? -5.035 0.251 -2.859 1 96.81 445 ARG B O 1
ATOM 7049 N N . TRP B 1 446 ? -6.602 1.914 -2.891 1 97.75 446 TRP B N 1
ATOM 7050 C CA . TRP B 1 446 ? -7.715 0.985 -2.742 1 97.75 446 TRP B CA 1
ATOM 7051 C C . TRP B 1 446 ? -8.031 0.3 -4.066 1 97.75 446 TRP B C 1
ATOM 7053 O O . TRP B 1 446 ? -8.102 0.952 -5.109 1 97.75 446 TRP B O 1
ATOM 7063 N N . LEU B 1 447 ? -8.164 -0.946 -4.051 1 97.88 447 LEU B N 1
ATOM 7064 C CA . LEU B 1 447 ? -8.703 -1.691 -5.184 1 97.88 447 LEU B CA 1
ATOM 7065 C C . LEU B 1 447 ? -10.211 -1.88 -5.043 1 97.88 447 LEU B C 1
ATOM 7067 O O . LEU B 1 447 ? -10.68 -2.396 -4.027 1 97.88 447 LEU B O 1
ATOM 7071 N N . LYS B 1 448 ? -10.914 -1.46 -6.066 1 96.12 448 LYS B N 1
ATOM 7072 C CA . LYS B 1 448 ? -12.359 -1.666 -6.137 1 96.12 448 LYS B CA 1
ATOM 7073 C C . LYS B 1 448 ? -12.688 -3.061 -6.664 1 96.12 448 LYS B C 1
ATOM 7075 O O . LYS B 1 448 ? -12.25 -3.439 -7.75 1 96.12 448 LYS B O 1
ATOM 7080 N N . THR B 1 449 ? -13.414 -3.746 -5.91 1 91.5 449 THR B N 1
ATOM 7081 C CA . THR B 1 449 ? -13.648 -5.137 -6.285 1 91.5 449 THR B CA 1
ATOM 7082 C C . THR B 1 449 ? -14.797 -5.238 -7.289 1 91.5 449 THR B C 1
ATOM 7084 O O . THR B 1 449 ? -14.961 -6.266 -7.953 1 91.5 449 THR B O 1
ATOM 7087 N N . GLY B 1 450 ? -15.664 -4.168 -7.418 1 84 450 GLY B N 1
ATOM 7088 C CA . GLY B 1 450 ? -16.797 -4.18 -8.328 1 84 450 GLY B CA 1
ATOM 7089 C C . GLY B 1 450 ? -18.062 -4.77 -7.719 1 84 450 GLY B C 1
ATOM 7090 O O . GLY B 1 450 ? -17.984 -5.621 -6.828 1 84 450 GLY B O 1
#

Secondary structure (DSSP, 8-state):
-GGGGTT-------GGG--SBSEEE---S-------HHHHHHHHHHHHTTSEEEEETTTTEEEEHHHHHHHHHHHHHHHHHTT--TT-EEEEE-SS-HHHHHHHHHHHHHTPEEEE--TT--HHHHHHHHHHHTEEEEEE-SEETTEEHHHHHHHHSTTTTTSPTT----SSSTT--EEEE--SS--TTSEEHHHHHHHS-HHHHHHHHHTGGGS-TTSEEEEEEE--TTSSPEEEEEEHHHHHHHHHHHHHHTTTTSS--EEEE-S-TTSHIIIIIIIIHHHHHTPEEEE--SS--HHHHHHHHHHTT-SEEEE-HHHHHHHHHHHHHH-------EEEE-SSPPPHHHHHHHHHHTT-SEEEEEE--GGGSS-SEE--TT--HHHHHHS--EEPTTEEEEEE-TTSPBPBTT---EEEEEETTS-SEETT-HHHHHHHB-TT-PEE--/-GGGGTT-------TT---SBSEEE---S-------HHHHHHHHHHHHTTSEEEEETTTTEEEEHHHHHHHHHHHHHHHHHTT--TT-EEEEE-SS-HHHHHHHHHHHHHTPEEEE--TT--HHHHHHHHHHHTEEEEEE-SEETTEEHHHHHHHHSTTTTTSPTT----SSSTT--EEEE--SS--TTSEEHHHHHHHS-HHHHHHHHHTGGGS-TTSEEEEEEE--TTSSPEEEEEEHHHHHHHHHHHHHHTTTTSS--EEEE-S-TTSHIIIIIIIIHHHHHTPEEEE--SS--HHHHHHHHHHTT-SEEEE-HHHHHHHHHHHHHH-------EEEE-SSPPPHHHHHHHHHHTT-SEEEEEE--GGGSS-SEE--TT--HHHHHHS--EEPTTEEEEEE-TTSPBPBTT---EEEEEETTS-SEETT-HHHHHHHB-TT-PEE--

Organism: Brassicogethes aeneus (NCBI:txid1431903)

Sequence (900 aa):
MYCNLIRNINTSKSKKFSSTLSYVHNPVNLPLRPLTVGQLLEETCNKNGDTVGIISCHQNQKLTFNEIIYRADQLAAGLKSIELNYGDRVGIWAPNLIEWYISFMACARAGLTTVAINPLFQHKEIEYCINKVGIKAMISGHIYKKQNYYEILNKVIPNLITNEPGKIKNNNVPSLKSIISIADKELKGTFNYNHILNIANENEIKKIKNEQNKIKCDDSFNIQFTSGTTGKAKAASISHFNLVNNGFFVGKRNELNKKQQKICVQVPLFHAFGTCITISAALNYGSTLVLPSAGYNPDKNLDAIKNEKCTIIHGTPTMYVDLVNRQMERNEDINPEIAVSGGAICSPHLFKRMKKYLKLNKVKSVYGLSETTAVIFQSMEGDDEYKSTCTVGHVSEHVEAKVVDNNGNIVPRGTPGELYVRTYANMLEYWGDEEKTKDTIGNDRWLKTGMYCNLIRNINTSKSKKFSSTLSYVHNPVNLPLRPLTVGQLLEETCNKNGDTVGIISCHQNQKLTFNEIIYRADQLAAGLKSIELNYGDRVGIWAPNLIEWYISFMACARAGLTTVAINPLFQHKEIEYCINKVGIKAMISGHIYKKQNYYEILNKVIPNLITNEPGKIKNNNVPSLKSIISIADKELKGTFNYNHILNIANENEIKKIKNEQNKIKCDDSFNIQFTSGTTGKAKAASISHFNLVNNGFFVGKRNELNKKQQKICVQVPLFHAFGTCITISAALNYGSTLVLPSAGYNPDKNLDAIKNEKCTIIHGTPTMYVDLVNRQMERNEDINPEIAVSGGAICSPHLFKRMKKYLKLNKVKSVYGLSETTAVIFQSMEGDDEYKSTCTVGHVSEHVEAKVVDNNGNIVPRGTPGELYVRTYANMLEYWGDEEKTKDTIGNDRWLKTG

InterPro domains:
  IPR000873 AMP-dependent synthetase/ligase domain [PF00501] (41-431)
  IPR020845 AMP-binding, conserved site [PS00455] (223-234)